Protein 4L22 (pdb70)

Structure (mmCIF, N/CA/C/O backbone):
data_4L22
#
_entry.id   4L22
#
_cell.length_a   119.720
_cell.length_b   85.020
_cell.length_c   84.460
_cell.angle_alpha   90.00
_cell.angle_beta   93.30
_cell.angle_gamma   90.00
#
_symmetry.space_group_name_H-M   'C 1 2 1'
#
loop_
_entity.id
_entity.type
_entity.pdbx_description
1 polymer Phosphorylase
2 water water
#
loop_
_atom_site.group_PDB
_atom_site.id
_atom_site.type_symbol
_atom_site.label_atom_id
_atom_site.label_alt_id
_atom_site.label_comp_id
_atom_site.label_asym_id
_atom_site.label_entity_id
_atom_site.label_seq_id
_atom_site.pdbx_PDB_ins_code
_atom_site.Cartn_x
_atom_site.Cartn_y
_atom_site.Cartn_z
_atom_site.occupancy
_atom_site.B_iso_or_equiv
_atom_site.auth_seq_id
_atom_site.auth_comp_id
_atom_site.auth_asym_id
_atom_site.auth_atom_id
_atom_site.pdbx_PDB_model_num
ATOM 1 N N . LYS A 1 6 ? 2.426 -14.243 -15.822 1.00 69.90 6 LYS A N 1
ATOM 2 C CA . LYS A 1 6 ? 1.702 -15.448 -16.345 1.00 68.84 6 LYS A CA 1
ATOM 3 C C . LYS A 1 6 ? 0.865 -16.103 -15.253 1.00 65.54 6 LYS A C 1
ATOM 4 O O . LYS A 1 6 ? 0.952 -17.297 -15.002 1.00 66.71 6 LYS A O 1
ATOM 10 N N . GLN A 1 7 ? 0.027 -15.298 -14.622 1.00 65.83 7 GLN A N 1
ATOM 11 C CA . GLN A 1 7 ? -0.758 -15.734 -13.487 1.00 64.78 7 GLN A CA 1
ATOM 12 C C . GLN A 1 7 ? -1.850 -16.747 -13.925 1.00 61.55 7 GLN A C 1
ATOM 13 O O . GLN A 1 7 ? -2.065 -17.767 -13.263 1.00 62.99 7 GLN A O 1
ATOM 19 N N . PHE A 1 8 ? -2.515 -16.483 -15.047 1.00 53.70 8 PHE A N 1
ATOM 20 C CA . PHE A 1 8 ? -3.643 -17.310 -15.471 1.00 52.06 8 PHE A CA 1
ATOM 21 C C . PHE A 1 8 ? -3.175 -18.637 -16.048 1.00 53.07 8 PHE A C 1
ATOM 22 O O . PHE A 1 8 ? -3.890 -19.641 -15.950 1.00 49.84 8 PHE A O 1
ATOM 30 N N . SER A 1 9 ? -2.005 -18.624 -16.680 1.00 52.21 9 SER A N 1
ATOM 31 C CA . SER A 1 9 ? -1.425 -19.831 -17.256 1.00 54.71 9 SER A CA 1
ATOM 32 C C . SER A 1 9 ? -1.079 -20.807 -16.151 1.00 56.79 9 SER A C 1
ATOM 33 O O . SER A 1 9 ? -1.336 -21.998 -16.271 1.00 63.34 9 SER A O 1
ATOM 36 N N . LYS A 1 10 ? -0.490 -20.298 -15.076 1.00 56.26 10 LYS A N 1
ATOM 37 C CA . LYS A 1 10 ? -0.125 -21.148 -13.950 1.00 60.09 10 LYS A CA 1
ATOM 38 C C . LYS A 1 10 ? -1.380 -21.697 -13.287 1.00 55.93 10 LYS A C 1
ATOM 39 O O . LYS A 1 10 ? -1.342 -22.790 -12.739 1.00 53.53 10 LYS A O 1
ATOM 45 N N . TYR A 1 11 ? -2.470 -20.921 -13.341 1.00 52.27 11 TYR A N 1
ATOM 46 C CA . TYR A 1 11 ? -3.767 -21.326 -12.787 1.00 52.95 11 TYR A CA 1
ATOM 47 C C . TYR A 1 11 ? -4.362 -22.494 -13.538 1.00 48.20 11 TYR A C 1
ATOM 48 O O . TYR A 1 11 ? -4.925 -23.386 -12.950 1.00 52.75 11 TYR A O 1
ATOM 57 N N . VAL A 1 12 ? -4.271 -22.468 -14.845 1.00 48.22 12 VAL A N 1
ATOM 58 C CA . VAL A 1 12 ? -4.870 -23.509 -15.641 1.00 54.20 12 VAL A CA 1
ATOM 59 C C . VAL A 1 12 ? -4.118 -24.801 -15.404 1.00 55.95 12 VAL A C 1
ATOM 60 O O . VAL A 1 12 ? -4.712 -25.873 -15.335 1.00 58.60 12 VAL A O 1
ATOM 64 N N . GLN A 1 13 ? -2.804 -24.688 -15.299 1.00 56.92 13 GLN A N 1
ATOM 65 C CA . GLN A 1 13 ? -1.969 -25.829 -14.962 1.00 59.02 13 GLN A CA 1
ATOM 66 C C . GLN A 1 13 ? -2.320 -26.467 -13.625 1.00 52.56 13 GLN A C 1
ATOM 67 O O . GLN A 1 13 ? -2.445 -27.670 -13.528 1.00 46.78 13 GLN A O 1
ATOM 73 N N . GLU A 1 14 ? -2.496 -25.645 -12.603 1.00 55.92 14 GLU A N 1
ATOM 74 C CA . GLU A 1 14 ? -3.040 -26.117 -11.331 1.00 61.67 14 GLU A CA 1
ATOM 75 C C . GLU A 1 14 ? -4.308 -26.948 -11.520 1.00 62.94 14 GLU A C 1
ATOM 76 O O . GLU A 1 14 ? -4.303 -28.129 -11.185 1.00 69.26 14 GLU A O 1
ATOM 82 N N . LYS A 1 15 ? -5.365 -26.330 -12.063 1.00 58.97 15 LYS A N 1
ATOM 83 C CA . LYS A 1 15 ? -6.744 -26.847 -11.979 1.00 57.21 15 LYS A CA 1
ATOM 84 C C . LYS A 1 15 ? -7.044 -27.862 -13.070 1.00 50.30 15 LYS A C 1
ATOM 85 O O . LYS A 1 15 ? -8.027 -28.573 -12.995 1.00 48.27 15 LYS A O 1
ATOM 91 N N . THR A 1 16 ? -6.189 -27.915 -14.082 1.00 51.89 16 THR A N 1
ATOM 92 C CA . THR A 1 16 ? -6.391 -28.771 -15.238 1.00 54.30 16 THR A CA 1
ATOM 93 C C . THR A 1 16 ? -5.267 -29.759 -15.467 1.00 56.64 16 THR A C 1
ATOM 94 O O . THR A 1 16 ? -5.518 -30.878 -15.916 1.00 56.90 16 THR A O 1
ATOM 98 N N . GLY A 1 17 ? -4.031 -29.331 -15.220 1.00 57.74 17 GLY A N 1
ATOM 99 C CA . GLY A 1 17 ? -2.858 -30.155 -15.487 1.00 56.49 17 GLY A CA 1
ATOM 100 C C . GLY A 1 17 ? -2.423 -30.031 -16.927 1.00 59.49 17 GLY A C 1
ATOM 101 O O . GLY A 1 17 ? -1.590 -30.787 -17.409 1.00 61.03 17 GLY A O 1
ATOM 102 N N . GLN A 1 18 ? -2.965 -29.040 -17.613 1.00 62.55 18 GLN A N 1
ATOM 103 C CA . GLN A 1 18 ? -2.659 -28.847 -18.998 1.00 60.66 18 GLN A CA 1
ATOM 104 C C . GLN A 1 18 ? -2.280 -27.410 -19.247 1.00 60.17 18 GLN A C 1
ATOM 105 O O . GLN A 1 18 ? -2.529 -26.538 -18.402 1.00 58.23 18 GLN A O 1
ATOM 111 N N . ASN A 1 19 ? -1.629 -27.198 -20.396 1.00 66.40 19 ASN A N 1
ATOM 112 C CA . ASN A 1 19 ? -1.228 -25.882 -20.888 1.00 65.16 19 ASN A CA 1
ATOM 113 C C . ASN A 1 19 ? -2.325 -25.288 -21.742 1.00 59.07 19 ASN A C 1
ATOM 114 O O . ASN A 1 19 ? -3.159 -26.000 -22.282 1.00 54.84 19 ASN A O 1
ATOM 119 N N . LEU A 1 20 ? -2.322 -23.971 -21.867 1.00 58.20 20 LEU A N 1
ATOM 120 C CA . LEU A 1 20 ? -3.340 -23.299 -22.667 1.00 53.71 20 LEU A CA 1
ATOM 121 C C . LEU A 1 20 ? -3.357 -23.851 -24.070 1.00 54.96 20 LEU A C 1
ATOM 122 O O . LEU A 1 20 ? -4.425 -23.999 -24.650 1.00 61.95 20 LEU A O 1
ATOM 127 N N . GLU A 1 21 ? -2.181 -24.211 -24.590 1.00 53.96 21 GLU A N 1
ATOM 128 C CA . GLU A 1 21 ? -2.017 -24.577 -25.997 1.00 54.60 21 GLU A CA 1
ATOM 129 C C . GLU A 1 21 ? -2.929 -25.770 -26.343 1.00 55.37 21 GLU A C 1
ATOM 130 O O . GLU A 1 21 ? -3.391 -25.935 -27.463 1.00 51.09 21 GLU A O 1
ATOM 136 N N . GLN A 1 22 ? -3.205 -26.602 -25.360 1.00 60.40 22 GLN A N 1
ATOM 137 C CA . GLN A 1 22 ? -3.890 -27.856 -25.629 1.00 59.37 22 GLN A CA 1
ATOM 138 C C . GLN A 1 22 ? -5.308 -27.884 -25.082 1.00 51.47 22 GLN A C 1
ATOM 139 O O . GLN A 1 22 ? -5.950 -28.908 -25.131 1.00 51.15 22 GLN A O 1
ATOM 145 N N . LEU A 1 23 ? -5.824 -26.758 -24.616 1.00 51.70 23 LEU A N 1
ATOM 146 C CA . LEU A 1 23 ? -7.237 -26.691 -24.230 1.00 49.95 23 LEU A CA 1
ATOM 147 C C . LEU A 1 23 ? -8.111 -26.100 -25.314 1.00 45.19 23 LEU A C 1
ATOM 148 O O . LEU A 1 23 ? -7.623 -25.367 -26.158 1.00 50.67 23 LEU A O 1
ATOM 153 N N . SER A 1 24 ? -9.396 -26.434 -25.292 1.00 42.59 24 SER A N 1
ATOM 154 C CA . SER A 1 24 ? -10.347 -25.840 -26.243 1.00 43.45 24 SER A CA 1
ATOM 155 C C . SER A 1 24 ? -10.798 -24.473 -25.766 1.00 42.38 24 SER A C 1
ATOM 156 O O . SER A 1 24 ? -10.745 -24.193 -24.590 1.00 43.97 24 SER A O 1
ATOM 159 N N . ASN A 1 25 ? -11.275 -23.638 -26.683 1.00 44.14 25 ASN A N 1
ATOM 160 C CA . ASN A 1 25 ? -11.850 -22.344 -26.324 1.00 40.90 25 ASN A CA 1
ATOM 161 C C . ASN A 1 25 ? -12.959 -22.439 -25.266 1.00 40.24 25 ASN A C 1
ATOM 162 O O . ASN A 1 25 ? -13.076 -21.583 -24.378 1.00 39.84 25 ASN A O 1
ATOM 167 N N . GLU A 1 26 ? -13.753 -23.497 -25.339 1.00 41.37 26 GLU A N 1
ATOM 168 C CA . GLU A 1 26 ? -14.844 -23.722 -24.378 1.00 42.41 26 GLU A CA 1
ATOM 169 C C . GLU A 1 26 ? -14.309 -24.007 -22.971 1.00 41.65 26 GLU A C 1
ATOM 170 O O . GLU A 1 26 ? -14.769 -23.426 -21.995 1.00 39.41 26 GLU A O 1
ATOM 176 N N . ALA A 1 27 ? -13.327 -24.900 -22.878 1.00 43.16 27 ALA A N 1
ATOM 177 C CA . ALA A 1 27 ? -12.718 -25.256 -21.583 1.00 43.94 27 ALA A CA 1
ATOM 178 C C . ALA A 1 27 ? -11.936 -24.086 -20.969 1.00 41.43 27 ALA A C 1
ATOM 179 O O . ALA A 1 27 ? -11.901 -23.902 -19.760 1.00 38.30 27 ALA A O 1
ATOM 181 N N . ILE A 1 28 ? -11.317 -23.308 -21.825 1.00 40.47 28 ILE A N 1
ATOM 182 C CA . ILE A 1 28 ? -10.613 -22.129 -21.394 1.00 46.50 28 ILE A CA 1
ATOM 183 C C . ILE A 1 28 ? -11.571 -21.069 -20.793 1.00 49.43 28 ILE A C 1
ATOM 184 O O . ILE A 1 28 ? -11.237 -20.414 -19.766 1.00 44.51 28 ILE A O 1
ATOM 189 N N . TYR A 1 29 ? -12.743 -20.896 -21.427 1.00 44.04 29 TYR A N 1
ATOM 190 C CA . TYR A 1 29 ? -13.734 -19.976 -20.903 1.00 43.82 29 TYR A CA 1
ATOM 191 C C . TYR A 1 29 ? -14.115 -20.365 -19.500 1.00 44.37 29 TYR A C 1
ATOM 192 O O . TYR A 1 29 ? -14.026 -19.575 -18.556 1.00 47.02 29 TYR A O 1
ATOM 201 N N . VAL A 1 30 ? -14.522 -21.612 -19.356 1.00 45.00 30 VAL A N 1
ATOM 202 C CA . VAL A 1 30 ? -14.811 -22.148 -18.034 1.00 45.25 30 VAL A CA 1
ATOM 203 C C . VAL A 1 30 ? -13.707 -21.854 -17.027 1.00 43.41 30 VAL A C 1
ATOM 204 O O . VAL A 1 30 ? -13.996 -21.463 -15.907 1.00 51.96 30 VAL A O 1
ATOM 208 N N . GLN A 1 31 ? -12.460 -22.044 -17.421 1.00 40.77 31 GLN A N 1
ATOM 209 C CA . GLN A 1 31 ? -11.341 -21.808 -16.515 1.00 44.06 31 GLN A CA 1
ATOM 210 C C . GLN A 1 31 ? -11.182 -20.337 -16.168 1.00 44.60 31 GLN A C 1
ATOM 211 O O . GLN A 1 31 ? -10.851 -19.997 -15.026 1.00 44.40 31 GLN A O 1
ATOM 217 N N . LEU A 1 32 ? -11.437 -19.470 -17.146 1.00 43.64 32 LEU A N 1
ATOM 218 C CA . LEU A 1 32 ? -11.480 -18.040 -16.873 1.00 43.01 32 LEU A CA 1
ATOM 219 C C . LEU A 1 32 ? -12.623 -17.704 -15.938 1.00 44.38 32 LEU A C 1
ATOM 220 O O . LEU A 1 32 ? -12.481 -16.936 -14.996 1.00 43.79 32 LEU A O 1
ATOM 225 N N . LEU A 1 33 ? -13.763 -18.306 -16.198 1.00 44.21 33 LEU A N 1
ATOM 226 C CA . LEU A 1 33 ? -14.917 -18.091 -15.350 1.00 47.46 33 LEU A CA 1
ATOM 227 C C . LEU A 1 33 ? -14.527 -18.290 -13.892 1.00 47.00 33 LEU A C 1
ATOM 228 O O . LEU A 1 33 ? -14.715 -17.408 -13.067 1.00 46.75 33 LEU A O 1
ATOM 233 N N . HIS A 1 34 ? -13.967 -19.454 -13.593 1.00 47.78 34 HIS A N 1
ATOM 234 C CA . HIS A 1 34 ? -13.596 -19.804 -12.224 1.00 46.96 34 HIS A CA 1
ATOM 235 C C . HIS A 1 34 ? -12.490 -18.864 -11.737 1.00 44.72 34 HIS A C 1
ATOM 236 O O . HIS A 1 34 ? -12.558 -18.270 -10.662 1.00 44.23 34 HIS A O 1
ATOM 243 N N . PHE A 1 35 ? -11.481 -18.695 -12.560 1.00 42.52 35 PHE A N 1
ATOM 244 C CA . PHE A 1 35 ? -10.415 -17.773 -12.225 1.00 46.66 35 PHE A CA 1
ATOM 245 C C . PHE A 1 35 ? -10.973 -16.458 -11.659 1.00 47.15 35 PHE A C 1
ATOM 246 O O . PHE A 1 35 ? -10.606 -16.020 -10.567 1.00 46.23 35 PHE A O 1
ATOM 254 N N . VAL A 1 36 ? -11.894 -15.852 -12.398 1.00 50.56 36 VAL A N 1
ATOM 255 C CA . VAL A 1 36 ? -12.470 -14.554 -12.032 1.00 45.58 36 VAL A CA 1
ATOM 256 C C . VAL A 1 36 ? -13.405 -14.670 -10.815 1.00 48.31 36 VAL A C 1
ATOM 257 O O . VAL A 1 36 ? -13.328 -13.846 -9.902 1.00 43.89 36 VAL A O 1
ATOM 261 N N . LYS A 1 37 ? -14.302 -15.663 -10.800 1.00 46.26 37 LYS A N 1
ATOM 262 C CA . LYS A 1 37 ? -15.217 -15.793 -9.671 1.00 46.35 37 LYS A CA 1
ATOM 263 C C . LYS A 1 37 ? -14.425 -16.011 -8.407 1.00 52.05 37 LYS A C 1
ATOM 264 O O . LYS A 1 37 ? -14.858 -15.573 -7.348 1.00 65.10 37 LYS A O 1
ATOM 270 N N . GLU A 1 38 ? -13.256 -16.645 -8.505 1.00 53.90 38 GLU A N 1
ATOM 271 C CA . GLU A 1 38 ? -12.408 -16.822 -7.324 1.00 57.98 38 GLU A CA 1
ATOM 272 C C . GLU A 1 38 ? -11.770 -15.528 -6.865 1.00 55.87 38 GLU A C 1
ATOM 273 O O . GLU A 1 38 ? -11.682 -15.268 -5.672 1.00 62.67 38 GLU A O 1
ATOM 279 N N . ALA A 1 39 ? -11.326 -14.709 -7.803 1.00 51.38 39 ALA A N 1
ATOM 280 C CA . ALA A 1 39 ? -10.783 -13.414 -7.435 1.00 51.44 39 ALA A CA 1
ATOM 281 C C . ALA A 1 39 ? -11.826 -12.573 -6.706 1.00 56.13 39 ALA A C 1
ATOM 282 O O . ALA A 1 39 ? -11.507 -11.888 -5.726 1.00 65.33 39 ALA A O 1
ATOM 284 N N . ALA A 1 40 ? -13.075 -12.642 -7.162 1.00 57.11 40 ALA A N 1
ATOM 285 C CA . ALA A 1 40 ? -14.097 -11.730 -6.670 1.00 60.73 40 ALA A CA 1
ATOM 286 C C . ALA A 1 40 ? -14.619 -12.216 -5.324 1.00 62.54 40 ALA A C 1
ATOM 287 O O . ALA A 1 40 ? -14.870 -11.430 -4.410 1.00 61.52 40 ALA A O 1
ATOM 289 N N . LYS A 1 41 ? -14.765 -13.524 -5.197 1.00 65.96 41 LYS A N 1
ATOM 290 C CA . LYS A 1 41 ? -15.277 -14.097 -3.958 1.00 67.77 41 LYS A CA 1
ATOM 291 C C . LYS A 1 41 ? -14.571 -13.536 -2.714 1.00 63.57 41 LYS A C 1
ATOM 292 O O . LYS A 1 41 ? -15.226 -13.214 -1.735 1.00 65.12 41 LYS A O 1
ATOM 298 N N . ASP A 1 42 ? -13.253 -13.383 -2.764 1.00 64.47 42 ASP A N 1
ATOM 299 C CA . ASP A 1 42 ? -12.491 -12.952 -1.583 1.00 68.66 42 ASP A CA 1
ATOM 300 C C . ASP A 1 42 ? -12.432 -11.444 -1.387 1.00 67.44 42 ASP A C 1
ATOM 301 O O . ASP A 1 42 ? -11.828 -10.972 -0.415 1.00 60.59 42 ASP A O 1
ATOM 306 N N . MET A 1 43 ? -13.059 -10.690 -2.300 1.00 68.63 43 MET A N 1
ATOM 307 C CA . MET A 1 43 ? -13.158 -9.223 -2.179 1.00 59.82 43 MET A CA 1
ATOM 308 C C . MET A 1 43 ? -14.234 -8.806 -1.192 1.00 53.87 43 MET A C 1
ATOM 309 O O . MET A 1 43 ? -15.315 -9.347 -1.210 1.00 56.68 43 MET A O 1
ATOM 314 N N . PRO A 1 44 ? -13.929 -7.849 -0.315 1.00 51.40 44 PRO A N 1
ATOM 315 C CA . PRO A 1 44 ? -14.909 -7.362 0.646 1.00 51.55 44 PRO A CA 1
ATOM 316 C C . PRO A 1 44 ? -15.949 -6.481 -0.030 1.00 55.09 44 PRO A C 1
ATOM 317 O O . PRO A 1 44 ? -15.743 -6.061 -1.181 1.00 58.51 44 PRO A O 1
ATOM 321 N N . LYS A 1 45 ? -17.034 -6.191 0.697 1.00 52.60 45 LYS A N 1
ATOM 322 C CA . LYS A 1 45 ? -18.077 -5.272 0.241 1.00 49.26 45 LYS A CA 1
ATOM 323 C C . LYS A 1 45 ? -17.686 -3.846 0.533 1.00 47.85 45 LYS A C 1
ATOM 324 O O . LYS A 1 45 ? -16.771 -3.617 1.289 1.00 49.64 45 LYS A O 1
ATOM 330 N N . ASN A 1 46 ? -18.405 -2.886 -0.036 1.00 51.97 46 ASN A N 1
ATOM 331 C CA . ASN A 1 46 ? -18.322 -1.500 0.433 1.00 50.74 46 ASN A CA 1
ATOM 332 C C . ASN A 1 46 ? -19.113 -1.316 1.715 1.00 53.73 46 ASN A C 1
ATOM 333 O O . ASN A 1 46 ? -20.080 -2.048 1.945 1.00 53.23 46 ASN A O 1
ATOM 338 N N . THR A 1 47 ? -18.698 -0.355 2.546 1.00 53.56 47 THR A N 1
ATOM 339 C CA . THR A 1 47 ? -19.123 -0.290 3.948 1.00 53.61 47 THR A CA 1
ATOM 340 C C . THR A 1 47 ? -19.792 1.036 4.325 1.00 56.82 47 THR A C 1
ATOM 341 O O . THR A 1 47 ? -20.041 1.277 5.511 1.00 58.65 47 THR A O 1
ATOM 345 N N . SER A 1 48 ? -20.107 1.888 3.341 1.00 54.84 48 SER A N 1
ATOM 346 C CA . SER A 1 48 ? -20.865 3.109 3.632 1.00 54.18 48 SER A CA 1
ATOM 347 C C . SER A 1 48 ? -22.113 2.762 4.436 1.00 52.91 48 SER A C 1
ATOM 348 O O . SER A 1 48 ? -22.848 1.817 4.097 1.00 47.22 48 SER A O 1
ATOM 351 N N . LYS A 1 49 ? -22.330 3.507 5.516 1.00 50.07 49 LYS A N 1
ATOM 352 C CA . LYS A 1 49 ? -23.380 3.152 6.473 1.00 52.00 49 LYS A CA 1
ATOM 353 C C . LYS A 1 49 ? -24.757 3.118 5.799 1.00 55.18 49 LYS A C 1
ATOM 354 O O . LYS A 1 49 ? -25.537 2.178 6.042 1.00 50.54 49 LYS A O 1
ATOM 360 N N . ARG A 1 50 ? -25.042 4.154 4.993 1.00 48.57 50 ARG A N 1
ATOM 361 C CA . ARG A 1 50 ? -26.278 4.243 4.231 1.00 47.32 50 ARG A CA 1
ATOM 362 C C . ARG A 1 50 ? -26.168 3.528 2.884 1.00 47.54 50 ARG A C 1
ATOM 363 O O . ARG A 1 50 ? -25.602 4.046 1.904 1.00 48.13 50 ARG A O 1
ATOM 371 N N . LYS A 1 51 ? -26.724 2.335 2.822 1.00 45.26 51 LYS A N 1
ATOM 372 C CA . LYS A 1 51 ? -26.688 1.573 1.598 1.00 46.52 51 LYS A CA 1
ATOM 373 C C . LYS A 1 51 ? -27.767 2.059 0.607 1.00 46.07 51 LYS A C 1
ATOM 374 O O . LYS A 1 51 ? -28.908 2.329 0.969 1.00 45.08 51 LYS A O 1
ATOM 380 N N . VAL A 1 52 ? -27.383 2.190 -0.650 1.00 46.10 52 VAL A N 1
ATOM 381 C CA . VAL A 1 52 ? -28.326 2.515 -1.695 1.00 48.82 52 VAL A CA 1
ATOM 382 C C . VAL A 1 52 ? -28.838 1.245 -2.358 1.00 49.84 52 VAL A C 1
ATOM 383 O O . VAL A 1 52 ? -28.072 0.305 -2.605 1.00 53.64 52 VAL A O 1
ATOM 387 N N . TYR A 1 53 ? -30.130 1.243 -2.670 1.00 47.56 53 TYR A N 1
ATOM 388 C CA . TYR A 1 53 ? -30.762 0.129 -3.365 1.00 46.22 53 TYR A CA 1
ATOM 389 C C . TYR A 1 53 ? -31.339 0.591 -4.701 1.00 46.40 53 TYR A C 1
ATOM 390 O O . TYR A 1 53 ? -32.222 1.434 -4.755 1.00 54.88 53 TYR A O 1
ATOM 399 N N . TYR A 1 54 ? -30.804 0.073 -5.792 1.00 47.90 54 TYR A N 1
ATOM 400 C CA . TYR A 1 54 ? -31.249 0.493 -7.114 1.00 48.21 54 TYR A CA 1
ATOM 401 C C . TYR A 1 54 ? -32.176 -0.576 -7.711 1.00 46.36 54 TYR A C 1
ATOM 402 O O . TYR A 1 54 ? -31.710 -1.638 -8.141 1.00 44.97 54 TYR A O 1
ATOM 411 N N . ILE A 1 55 ? -33.481 -0.317 -7.718 1.00 42.76 55 ILE A N 1
ATOM 412 C CA . ILE A 1 55 ? -34.414 -1.343 -8.181 1.00 42.94 55 ILE A CA 1
ATOM 413 C C . ILE A 1 55 ? -34.765 -1.023 -9.601 1.00 45.51 55 ILE A C 1
ATOM 414 O O . ILE A 1 55 ? -35.111 0.133 -9.912 1.00 40.54 55 ILE A O 1
ATOM 419 N N . SER A 1 56 ? -34.670 -2.056 -10.449 1.00 44.40 56 SER A N 1
ATOM 420 C CA . SER A 1 56 ? -34.998 -1.930 -11.855 1.00 42.38 56 SER A CA 1
ATOM 421 C C . SER A 1 56 ? -35.591 -3.211 -12.379 1.00 39.83 56 SER A C 1
ATOM 422 O O . SER A 1 56 ? -35.144 -4.275 -12.011 1.00 39.35 56 SER A O 1
ATOM 425 N N . ALA A 1 57 ? -36.593 -3.090 -13.254 1.00 42.77 57 ALA A N 1
ATOM 426 C CA . ALA A 1 57 ? -37.253 -4.259 -13.842 1.00 45.12 57 ALA A CA 1
ATOM 427 C C . ALA A 1 57 ? -36.428 -4.835 -14.996 1.00 49.46 57 ALA A C 1
ATOM 428 O O . ALA A 1 57 ? -36.728 -5.924 -15.511 1.00 51.52 57 ALA A O 1
ATOM 430 N N . GLU A 1 58 ? -35.392 -4.103 -15.410 1.00 48.32 58 GLU A N 1
ATOM 431 C CA . GLU A 1 58 ? -34.424 -4.624 -16.376 1.00 47.92 58 GLU A CA 1
ATOM 432 C C . GLU A 1 58 ? -32.962 -4.212 -16.076 1.00 46.68 58 GLU A C 1
ATOM 433 O O . GLU A 1 58 ? -32.665 -3.108 -15.628 1.00 45.79 58 GLU A O 1
ATOM 439 N N . PHE A 1 59 ? -32.054 -5.149 -16.318 1.00 47.72 59 PHE A N 1
ATOM 440 C CA . PHE A 1 59 ? -30.627 -4.903 -16.240 1.00 45.42 59 PHE A CA 1
ATOM 441 C C . PHE A 1 59 ? -29.970 -5.479 -17.474 1.00 47.74 59 PHE A C 1
ATOM 442 O O . PHE A 1 59 ? -29.604 -6.651 -17.483 1.00 55.90 59 PHE A O 1
ATOM 450 N N . LEU A 1 60 ? -29.847 -4.671 -18.523 1.00 50.24 60 LEU A N 1
ATOM 451 C CA . LEU A 1 60 ? -29.193 -5.093 -19.756 1.00 48.44 60 LEU A CA 1
ATOM 452 C C . LEU A 1 60 ? -27.693 -5.063 -19.578 1.00 49.97 60 LEU A C 1
ATOM 453 O O . LEU A 1 60 ? -27.012 -4.144 -20.004 1.00 53.69 60 LEU A O 1
ATOM 458 N N . ILE A 1 61 ? -27.183 -6.082 -18.909 1.00 50.29 61 ILE A N 1
ATOM 459 C CA . ILE A 1 61 ? -25.868 -6.020 -18.275 1.00 49.85 61 ILE A CA 1
ATOM 460 C C . ILE A 1 61 ? -24.736 -6.417 -19.246 1.00 49.13 61 ILE A C 1
ATOM 461 O O . ILE A 1 61 ? -23.599 -5.973 -19.118 1.00 46.92 61 ILE A O 1
ATOM 466 N N . GLY A 1 62 ? -25.050 -7.264 -20.218 1.00 54.49 62 GLY A N 1
ATOM 467 C CA . GLY A 1 62 ? -24.057 -7.726 -21.205 1.00 54.41 62 GLY A CA 1
ATOM 468 C C . GLY A 1 62 ? -23.120 -8.804 -20.686 1.00 51.80 62 GLY A C 1
ATOM 469 O O . GLY A 1 62 ? -23.080 -9.084 -19.494 1.00 54.78 62 GLY A O 1
ATOM 470 N N . LYS A 1 63 ? -22.359 -9.411 -21.583 1.00 50.14 63 LYS A N 1
ATOM 471 C CA . LYS A 1 63 ? -21.314 -10.351 -21.175 1.00 48.61 63 LYS A CA 1
ATOM 472 C C . LYS A 1 63 ? -20.392 -9.760 -20.129 1.00 47.56 63 LYS A C 1
ATOM 473 O O . LYS A 1 63 ? -20.100 -8.583 -20.157 1.00 44.54 63 LYS A O 1
ATOM 479 N N . LEU A 1 64 ? -19.947 -10.589 -19.196 1.00 47.98 64 LEU A N 1
ATOM 480 C CA . LEU A 1 64 ? -19.194 -10.095 -18.070 1.00 48.93 64 LEU A CA 1
ATOM 481 C C . LEU A 1 64 ? -17.700 -10.482 -18.096 1.00 48.27 64 LEU A C 1
ATOM 482 O O . LEU A 1 64 ? -16.876 -9.851 -17.432 1.00 47.76 64 LEU A O 1
ATOM 487 N N . LEU A 1 65 ? -17.339 -11.511 -18.850 1.00 46.59 65 LEU A N 1
ATOM 488 C CA . LEU A 1 65 ? -15.970 -11.988 -18.786 1.00 45.38 65 LEU A CA 1
ATOM 489 C C . LEU A 1 65 ? -14.990 -10.830 -18.948 1.00 47.92 65 LEU A C 1
ATOM 490 O O . LEU A 1 65 ? -14.137 -10.580 -18.092 1.00 45.91 65 LEU A O 1
ATOM 495 N N . SER A 1 66 ? -15.134 -10.107 -20.054 1.00 50.23 66 SER A N 1
ATOM 496 C CA . SER A 1 66 ? -14.105 -9.171 -20.474 1.00 49.83 66 SER A CA 1
ATOM 497 C C . SER A 1 66 ? -14.062 -7.987 -19.531 1.00 49.75 66 SER A C 1
ATOM 498 O O . SER A 1 66 ? -13.002 -7.565 -19.072 1.00 49.06 66 SER A O 1
ATOM 501 N N . ASN A 1 67 ? -15.232 -7.446 -19.242 1.00 54.40 67 ASN A N 1
ATOM 502 C CA . ASN A 1 67 ? -15.317 -6.318 -18.340 1.00 51.42 67 ASN A CA 1
ATOM 503 C C . ASN A 1 67 ? -14.802 -6.617 -16.981 1.00 46.54 67 ASN A C 1
ATOM 504 O O . ASN A 1 67 ? -14.110 -5.817 -16.391 1.00 53.43 67 ASN A O 1
ATOM 509 N N . ASN A 1 68 ? -15.099 -7.795 -16.490 1.00 49.61 68 ASN A N 1
ATOM 510 C CA . ASN A 1 68 ? -14.541 -8.208 -15.210 1.00 53.80 68 ASN A CA 1
ATOM 511 C C . ASN A 1 68 ? -13.008 -8.231 -15.252 1.00 50.71 68 ASN A C 1
ATOM 512 O O . ASN A 1 68 ? -12.346 -7.677 -14.383 1.00 47.70 68 ASN A O 1
ATOM 517 N N . LEU A 1 69 ? -12.462 -8.817 -16.305 1.00 46.59 69 LEU A N 1
ATOM 518 C CA . LEU A 1 69 ? -11.021 -8.835 -16.468 1.00 47.17 69 LEU A CA 1
ATOM 519 C C . LEU A 1 69 ? -10.474 -7.425 -16.514 1.00 48.78 69 LEU A C 1
ATOM 520 O O . LEU A 1 69 ? -9.520 -7.095 -15.788 1.00 52.65 69 LEU A O 1
ATOM 525 N N . ILE A 1 70 ? -11.089 -6.579 -17.336 1.00 47.84 70 ILE A N 1
ATOM 526 C CA . ILE A 1 70 ? -10.653 -5.182 -17.406 1.00 50.85 70 ILE A CA 1
ATOM 527 C C . ILE A 1 70 ? -10.608 -4.515 -16.003 1.00 53.83 70 ILE A C 1
ATOM 528 O O . ILE A 1 70 ? -9.623 -3.833 -15.645 1.00 48.48 70 ILE A O 1
ATOM 533 N N . ASN A 1 71 ? -11.663 -4.737 -15.217 1.00 51.42 71 ASN A N 1
ATOM 534 C CA . ASN A 1 71 ? -11.778 -4.120 -13.911 1.00 56.47 71 ASN A CA 1
ATOM 535 C C . ASN A 1 71 ? -10.823 -4.733 -12.898 1.00 57.99 71 ASN A C 1
ATOM 536 O O . ASN A 1 71 ? -10.426 -4.072 -11.920 1.00 56.60 71 ASN A O 1
ATOM 541 N N . LEU A 1 72 ? -10.454 -5.989 -13.129 1.00 54.09 72 LEU A N 1
ATOM 542 C CA . LEU A 1 72 ? -9.403 -6.631 -12.356 1.00 53.49 72 LEU A CA 1
ATOM 543 C C . LEU A 1 72 ? -8.004 -6.240 -12.839 1.00 56.05 72 LEU A C 1
ATOM 544 O O . LEU A 1 72 ? -7.020 -6.505 -12.169 1.00 54.09 72 LEU A O 1
ATOM 549 N N . GLY A 1 73 ? -7.914 -5.641 -14.013 1.00 56.95 73 GLY A N 1
ATOM 550 C CA . GLY A 1 73 ? -6.633 -5.211 -14.536 1.00 60.03 73 GLY A CA 1
ATOM 551 C C . GLY A 1 73 ? -5.879 -6.354 -15.176 1.00 59.69 73 GLY A C 1
ATOM 552 O O . GLY A 1 73 ? -4.678 -6.262 -15.421 1.00 63.33 73 GLY A O 1
ATOM 553 N N . LEU A 1 74 ? -6.591 -7.430 -15.481 1.00 54.70 74 LEU A N 1
ATOM 554 C CA . LEU A 1 74 ? -5.941 -8.634 -15.916 1.00 54.14 74 LEU A CA 1
ATOM 555 C C . LEU A 1 74 ? -6.171 -8.936 -17.380 1.00 51.85 74 LEU A C 1
ATOM 556 O O . LEU A 1 74 ? -5.704 -9.961 -17.885 1.00 47.50 74 LEU A O 1
ATOM 561 N N . TYR A 1 75 ? -6.851 -8.032 -18.080 1.00 52.53 75 TYR A N 1
ATOM 562 C CA . TYR A 1 75 ? -7.358 -8.345 -19.417 1.00 50.84 75 TYR A CA 1
ATOM 563 C C . TYR A 1 75 ? -6.266 -8.419 -20.460 1.00 52.23 75 TYR A C 1
ATOM 564 O O . TYR A 1 75 ? -6.328 -9.263 -21.350 1.00 51.69 75 TYR A O 1
ATOM 573 N N . LYS A 1 76 ? -5.289 -7.521 -20.375 1.00 55.13 76 LYS A N 1
ATOM 574 C CA . LYS A 1 76 ? -4.182 -7.541 -21.328 1.00 62.25 76 LYS A CA 1
ATOM 575 C C . LYS A 1 76 ? -3.270 -8.768 -21.128 1.00 61.60 76 LYS A C 1
ATOM 576 O O . LYS A 1 76 ? -2.895 -9.415 -22.105 1.00 63.65 76 LYS A O 1
ATOM 582 N N . THR A 1 77 ? -2.930 -9.104 -19.888 1.00 54.78 77 THR A N 1
ATOM 583 C CA . THR A 1 77 ? -1.970 -10.187 -19.666 1.00 57.81 77 THR A CA 1
ATOM 584 C C . THR A 1 77 ? -2.608 -11.492 -20.145 1.00 60.55 77 THR A C 1
ATOM 585 O O . THR A 1 77 ? -1.943 -12.361 -20.718 1.00 59.98 77 THR A O 1
ATOM 589 N N . VAL A 1 78 ? -3.915 -11.606 -19.952 1.00 58.70 78 VAL A N 1
ATOM 590 C CA . VAL A 1 78 ? -4.632 -12.780 -20.409 1.00 58.78 78 VAL A CA 1
ATOM 591 C C . VAL A 1 78 ? -4.668 -12.819 -21.930 1.00 57.99 78 VAL A C 1
ATOM 592 O O . VAL A 1 78 ? -4.405 -13.845 -22.551 1.00 66.86 78 VAL A O 1
ATOM 596 N N . LYS A 1 79 ? -4.985 -11.699 -22.541 1.00 56.29 79 LYS A N 1
ATOM 597 C CA . LYS A 1 79 ? -5.033 -11.640 -24.000 1.00 60.22 79 LYS A CA 1
ATOM 598 C C . LYS A 1 79 ? -3.679 -12.022 -24.649 1.00 61.37 79 LYS A C 1
ATOM 599 O O . LYS A 1 79 ? -3.607 -12.717 -25.670 1.00 51.76 79 LYS A O 1
ATOM 605 N N . ASP A 1 80 ? -2.604 -11.570 -24.015 1.00 64.67 80 ASP A N 1
ATOM 606 C CA . ASP A 1 80 ? -1.263 -11.941 -24.416 1.00 62.86 80 ASP A CA 1
ATOM 607 C C . ASP A 1 80 ? -1.047 -13.455 -24.288 1.00 58.78 80 ASP A C 1
ATOM 608 O O . ASP A 1 80 ? -0.591 -14.081 -25.233 1.00 56.93 80 ASP A O 1
ATOM 613 N N . G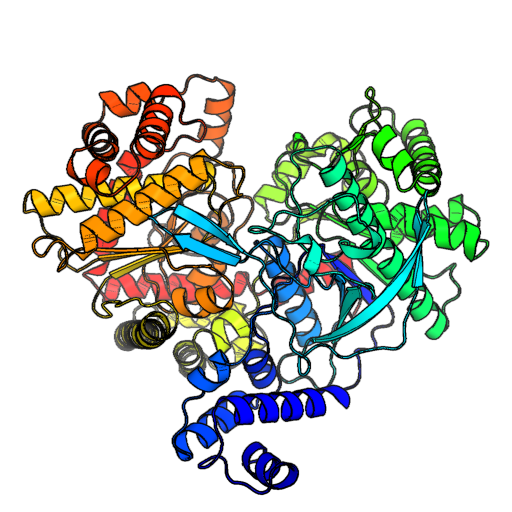LU A 1 81 ? -1.356 -14.033 -23.130 1.00 53.44 81 GLU A N 1
ATOM 614 C CA . GLU A 1 81 ? -0.992 -15.427 -22.881 1.00 57.45 81 GLU A CA 1
ATOM 615 C C . GLU A 1 81 ? -1.726 -16.328 -23.876 1.00 57.82 81 GLU A C 1
ATOM 616 O O . GLU A 1 81 ? -1.186 -17.348 -24.331 1.00 56.59 81 GLU A O 1
ATOM 622 N N . LEU A 1 82 ? -2.949 -15.944 -24.225 1.00 53.86 82 LEU A N 1
ATOM 623 C CA . LEU A 1 82 ? -3.751 -16.738 -25.157 1.00 54.50 82 LEU A CA 1
ATOM 624 C C . LEU A 1 82 ? -3.157 -16.707 -26.563 1.00 54.70 82 LEU A C 1
ATOM 625 O O . LEU A 1 82 ? -2.979 -17.741 -27.198 1.00 50.55 82 LEU A O 1
ATOM 630 N N . ALA A 1 83 ? -2.867 -15.507 -27.049 1.00 56.36 83 ALA A N 1
ATOM 631 C CA . ALA A 1 83 ? -2.186 -15.352 -28.326 1.00 57.98 83 ALA A CA 1
ATOM 632 C C . ALA A 1 83 ? -0.864 -16.124 -28.382 1.00 54.52 83 ALA A C 1
ATOM 633 O O . ALA A 1 83 ? -0.616 -16.838 -29.334 1.00 59.56 83 ALA A O 1
ATOM 635 N N . ALA A 1 84 ? -0.044 -16.026 -27.346 1.00 56.52 84 ALA A N 1
ATOM 636 C CA . ALA A 1 84 ? 1.209 -16.804 -27.274 1.00 55.59 84 ALA A CA 1
ATOM 637 C C . ALA A 1 84 ? 0.978 -18.311 -27.226 1.00 53.09 84 ALA A C 1
ATOM 638 O O . ALA A 1 84 ? 1.891 -19.082 -27.430 1.00 53.50 84 ALA A O 1
ATOM 640 N N . ALA A 1 85 ? -0.245 -18.728 -26.927 1.00 52.75 85 ALA A N 1
ATOM 641 C CA . ALA A 1 85 ? -0.607 -20.127 -26.981 1.00 49.23 85 ALA A CA 1
ATOM 642 C C . ALA A 1 85 ? -1.277 -20.484 -28.302 1.00 49.15 85 ALA A C 1
ATOM 643 O O . ALA A 1 85 ? -1.645 -21.628 -28.543 1.00 48.46 85 ALA A O 1
ATOM 645 N N . GLY A 1 86 ? -1.426 -19.496 -29.169 1.00 50.45 86 GLY A N 1
ATOM 646 C CA . GLY A 1 86 ? -2.094 -19.696 -30.437 1.00 50.82 86 GLY A CA 1
ATOM 647 C C . GLY A 1 86 ? -3.607 -19.683 -30.324 1.00 51.53 86 GLY A C 1
ATOM 648 O O . GLY A 1 86 ? -4.269 -20.461 -31.008 1.00 43.76 86 GLY A O 1
ATOM 649 N N . LYS A 1 87 ? -4.142 -18.797 -29.469 1.00 51.16 87 LYS A N 1
ATOM 650 C CA . LYS A 1 87 ? -5.585 -18.715 -29.201 1.00 50.23 87 LYS A CA 1
ATOM 651 C C . LYS A 1 87 ? -6.110 -17.280 -29.183 1.00 45.83 87 LYS A C 1
ATOM 652 O O . LYS A 1 87 ? -5.492 -16.389 -28.589 1.00 43.59 87 LYS A O 1
ATOM 658 N N . SER A 1 88 ? -7.248 -17.076 -29.846 1.00 43.72 88 SER A N 1
ATOM 659 C CA . SER A 1 88 ? -7.852 -15.756 -29.947 1.00 47.86 88 SER A CA 1
ATOM 660 C C . SER A 1 88 ? -8.807 -15.544 -28.807 1.00 47.93 88 SER A C 1
ATOM 661 O O . SER A 1 88 ? -9.783 -16.257 -28.670 1.00 50.07 88 SER A O 1
ATOM 664 N N . ILE A 1 89 ? -8.565 -14.516 -28.015 1.00 48.36 89 ILE A N 1
ATOM 665 C CA . ILE A 1 89 ? -9.516 -14.158 -26.988 1.00 46.61 89 ILE A CA 1
ATOM 666 C C . ILE A 1 89 ? -10.955 -13.982 -27.503 1.00 50.89 89 ILE A C 1
ATOM 667 O O . ILE A 1 89 ? -11.919 -14.361 -26.833 1.00 57.21 89 ILE A O 1
ATOM 672 N N . SER A 1 90 ? -11.122 -13.418 -28.686 1.00 49.03 90 SER A N 1
ATOM 673 C CA . SER A 1 90 ? -12.457 -13.154 -29.171 1.00 49.72 90 SER A CA 1
ATOM 674 C C . SER A 1 90 ? -13.272 -14.457 -29.243 1.00 53.19 90 SER A C 1
ATOM 675 O O . SER A 1 90 ? -14.477 -14.456 -28.981 1.00 55.38 90 SER A O 1
ATOM 678 N N . GLN A 1 91 ? -12.618 -15.564 -29.589 1.00 52.70 91 GLN A N 1
ATOM 679 C CA . GLN A 1 91 ? -13.310 -16.845 -29.724 1.00 53.13 91 GLN A CA 1
ATOM 680 C C . GLN A 1 91 ? -13.639 -17.444 -28.379 1.00 51.41 91 GLN A C 1
ATOM 681 O O . GLN A 1 91 ? -14.594 -18.214 -28.246 1.00 50.59 91 GLN A O 1
ATOM 687 N N . VAL A 1 92 ? -12.846 -17.085 -27.381 1.00 47.47 92 VAL A N 1
ATOM 688 C CA . VAL A 1 92 ? -13.137 -17.483 -26.017 1.00 48.16 92 VAL A CA 1
ATOM 689 C C . VAL A 1 92 ? -14.306 -16.655 -25.481 1.00 48.17 92 VAL A C 1
ATOM 690 O O . VAL A 1 92 ? -15.179 -17.157 -24.767 1.00 49.07 92 VAL A O 1
ATOM 694 N N . GLU A 1 93 ? -14.322 -15.385 -25.847 1.00 46.16 93 GLU A N 1
ATOM 695 C CA . GLU A 1 93 ? -15.417 -14.494 -25.454 1.00 45.59 93 GLU A CA 1
ATOM 696 C C . GLU A 1 93 ? -16.766 -14.922 -26.042 1.00 42.87 93 GLU A C 1
ATOM 697 O O . GLU A 1 93 ? -17.796 -14.801 -25.386 1.00 41.54 93 GLU A O 1
ATOM 703 N N . ASP A 1 94 ? -16.738 -15.470 -27.249 1.00 43.32 94 ASP A N 1
ATOM 704 C CA . ASP A 1 94 ? -17.942 -15.946 -27.910 1.00 44.44 94 ASP A CA 1
ATOM 705 C C . ASP A 1 94 ? -18.568 -17.166 -27.254 1.00 46.64 94 ASP A C 1
ATOM 706 O O . ASP A 1 94 ? -19.713 -17.517 -27.554 1.00 43.74 94 ASP A O 1
ATOM 711 N N . VAL A 1 95 ? -17.816 -17.835 -26.377 1.00 49.49 95 VAL A N 1
ATOM 712 C CA . VAL A 1 95 ? -18.352 -18.947 -25.602 1.00 46.71 95 VAL A CA 1
ATOM 713 C C . VAL A 1 95 ? -19.451 -18.481 -24.627 1.00 47.68 95 VAL A C 1
ATOM 714 O O . VAL A 1 95 ? -20.521 -19.087 -24.553 1.00 50.92 95 VAL A O 1
ATOM 718 N N . GLU A 1 96 ? -19.187 -17.425 -23.870 1.00 45.95 96 GLU A N 1
ATOM 719 C CA . GLU A 1 96 ? -20.190 -16.865 -22.965 1.00 45.54 96 GLU A CA 1
ATOM 720 C C . GLU A 1 96 ? -21.520 -16.484 -23.660 1.00 47.97 96 GLU A C 1
ATOM 721 O O . GLU A 1 96 ? -21.529 -15.898 -24.769 1.00 48.49 96 GLU A O 1
ATOM 727 N N . LEU A 1 97 ? -22.634 -16.806 -23.003 1.00 43.58 97 LEU A N 1
ATOM 728 C CA . LEU A 1 97 ? -23.948 -16.327 -23.451 1.00 44.37 97 LEU A CA 1
ATOM 729 C C . LEU A 1 97 ? -24.301 -15.040 -22.731 1.00 46.38 97 LEU A C 1
ATOM 730 O O . LEU A 1 97 ? -24.129 -14.932 -21.508 1.00 46.87 97 LEU A O 1
ATOM 735 N N . GLU A 1 98 ? -24.789 -14.057 -23.495 1.00 47.96 98 GLU A N 1
ATOM 736 C CA . GLU A 1 98 ? -25.107 -12.765 -22.930 1.00 46.40 98 GLU A CA 1
ATOM 737 C C . GLU A 1 98 ? -26.308 -12.915 -22.041 1.00 44.19 98 GLU A C 1
ATOM 738 O O . GLU A 1 98 ? -27.357 -13.323 -22.514 1.00 47.05 98 GLU A O 1
ATOM 744 N N . PRO A 1 99 ? -26.166 -12.566 -20.755 1.00 42.15 99 PRO A N 1
ATOM 745 C CA . PRO A 1 99 ? -27.256 -12.502 -19.817 1.00 44.23 99 PRO A CA 1
ATOM 746 C C . PRO A 1 99 ? -28.476 -11.788 -20.374 1.00 45.15 99 PRO A C 1
ATOM 747 O O . PRO A 1 99 ? -28.400 -10.594 -20.585 1.00 41.65 99 PRO A O 1
ATOM 751 N N . SER A 1 100 ? -29.565 -12.534 -20.583 1.00 45.25 100 SER A N 1
ATOM 752 C CA . SER A 1 100 ? -30.856 -11.994 -21.017 1.00 49.85 100 SER A CA 1
ATOM 753 C C . SER A 1 100 ? -31.683 -11.321 -19.918 1.00 46.14 100 SER A C 1
ATOM 754 O O . SER A 1 100 ? -32.856 -11.665 -19.759 1.00 40.67 100 SER A O 1
ATOM 757 N N . LEU A 1 101 ? -31.075 -10.346 -19.220 1.00 43.62 101 LEU A N 1
ATOM 758 C CA . LEU A 1 101 ? -31.664 -9.672 -18.068 1.00 42.38 101 LEU A CA 1
ATOM 759 C C . LEU A 1 101 ? -32.149 -8.251 -18.351 1.00 42.56 101 LEU A C 1
ATOM 760 O O . LEU A 1 101 ? -32.489 -7.522 -17.429 1.00 43.16 101 LEU A O 1
ATOM 765 N N . GLY A 1 102 ? -32.168 -7.853 -19.610 1.00 43.27 102 GLY A N 1
ATOM 766 C CA . GLY A 1 102 ? -32.638 -6.518 -19.969 1.00 48.49 102 GLY A CA 1
ATOM 767 C C . GLY A 1 102 ? -33.149 -6.426 -21.396 1.00 49.32 102 GLY A C 1
ATOM 768 O O . GLY A 1 102 ? -33.149 -7.418 -22.116 1.00 52.00 102 GLY A O 1
ATOM 769 N N . ASN A 1 103 ? -33.585 -5.235 -21.800 1.00 50.04 103 ASN A N 1
ATOM 770 C CA . ASN A 1 103 ? -34.067 -5.024 -23.162 1.00 52.61 103 ASN A CA 1
ATOM 771 C C . ASN A 1 103 ? -33.584 -3.729 -23.793 1.00 54.74 103 ASN A C 1
ATOM 772 O O . ASN A 1 103 ? -32.838 -3.765 -24.767 1.00 60.65 103 ASN A O 1
ATOM 777 N N . GLY A 1 104 ? -34.037 -2.594 -23.265 1.00 58.77 104 GLY A N 1
ATOM 778 C CA . GLY A 1 104 ? -33.764 -1.288 -23.866 1.00 55.22 104 GLY A CA 1
ATOM 779 C C . GLY A 1 104 ? -32.823 -0.450 -23.025 1.00 53.61 104 GLY A C 1
ATOM 780 O O . GLY A 1 104 ? -31.983 -0.974 -22.271 1.00 49.83 104 GLY A O 1
ATOM 781 N N . GLY A 1 105 ? -32.972 0.865 -23.174 1.00 54.20 105 GLY A N 1
ATOM 782 C CA . GLY A 1 105 ? -32.051 1.825 -22.599 1.00 47.66 105 GLY A CA 1
ATOM 783 C C . GLY A 1 105 ? -32.217 1.881 -21.110 1.00 46.56 105 GLY A C 1
ATOM 784 O O . GLY A 1 105 ? -31.292 2.213 -20.406 1.00 49.48 105 GLY A O 1
ATOM 785 N N . LEU A 1 106 ? -33.405 1.552 -20.626 1.00 47.53 106 LEU A N 1
ATOM 786 C CA . LEU A 1 106 ? -33.670 1.521 -19.187 1.00 46.56 106 LEU A CA 1
ATOM 787 C C . LEU A 1 106 ? -32.731 0.540 -18.480 1.00 49.13 106 LEU A C 1
ATOM 788 O O . LEU A 1 106 ? -32.094 0.869 -17.479 1.00 49.56 106 LEU A O 1
ATOM 793 N N . GLY A 1 107 ? -32.630 -0.660 -19.024 1.00 48.24 107 GLY A N 1
ATOM 794 C CA . GLY A 1 107 ? -31.769 -1.658 -18.453 1.00 49.91 107 GLY A CA 1
ATOM 795 C C . GLY A 1 107 ? -30.314 -1.306 -18.558 1.00 47.52 107 GLY A C 1
ATOM 796 O O . GLY A 1 107 ? -29.540 -1.534 -17.626 1.00 44.47 107 GLY A O 1
ATOM 797 N N . ARG A 1 108 ? -29.919 -0.793 -19.712 1.00 51.17 108 ARG A N 1
ATOM 798 C CA . ARG A 1 108 ? -28.504 -0.500 -19.922 1.00 52.97 108 ARG A CA 1
ATOM 799 C C . ARG A 1 108 ? -28.042 0.609 -18.982 1.00 52.43 108 ARG A C 1
ATOM 800 O O . ARG A 1 108 ? -26.939 0.572 -18.402 1.00 53.73 108 ARG A O 1
ATOM 808 N N . LEU A 1 109 ? -28.920 1.579 -18.797 1.00 49.21 109 LEU A N 1
ATOM 809 C CA . LEU A 1 109 ? -28.682 2.633 -17.831 1.00 51.20 109 LEU A CA 1
ATOM 810 C C . LEU A 1 109 ? -28.463 2.094 -16.437 1.00 48.75 109 LEU A C 1
ATOM 811 O O . LEU A 1 109 ? -27.623 2.592 -15.703 1.00 53.92 109 LEU A O 1
ATOM 816 N N . ALA A 1 110 ? -29.242 1.095 -16.076 1.00 42.90 110 ALA A N 1
ATOM 817 C CA . ALA A 1 110 ? -29.064 0.438 -14.810 1.00 46.32 110 ALA A CA 1
ATOM 818 C C . ALA A 1 110 ? -27.685 -0.211 -14.689 1.00 45.96 110 ALA A C 1
ATOM 819 O O . ALA A 1 110 ? -26.993 -0.035 -13.683 1.00 43.43 110 ALA A O 1
ATOM 821 N N . SER A 1 111 ? -27.281 -0.936 -15.724 1.00 45.53 111 SER A N 1
ATOM 822 C CA . SER A 1 111 ? -25.971 -1.607 -15.715 1.00 49.78 111 SER A CA 1
ATOM 823 C C . SER A 1 111 ? -24.823 -0.587 -15.545 1.00 50.83 111 SER A C 1
ATOM 824 O O . SER A 1 111 ? -23.927 -0.736 -14.685 1.00 42.78 111 SER A O 1
ATOM 827 N N . CYS A 1 112 ? -24.875 0.448 -16.387 1.00 47.30 112 CYS A N 1
ATOM 828 C CA . CYS A 1 112 ? -23.853 1.473 -16.416 1.00 46.10 112 CYS A CA 1
ATOM 829 C C . CYS A 1 112 ? -23.784 2.156 -15.055 1.00 45.68 112 CYS A C 1
ATOM 830 O O . CYS A 1 112 ? -22.711 2.512 -14.577 1.00 40.78 112 CYS A O 1
ATOM 833 N N . PHE A 1 113 ? -24.943 2.332 -14.432 1.00 48.56 113 PHE A N 1
ATOM 834 C CA . PHE A 1 113 ? -25.011 3.010 -13.156 1.00 48.12 113 PHE A CA 1
ATOM 835 C C . PHE A 1 113 ? -24.421 2.160 -12.059 1.00 48.24 113 PHE A C 1
ATOM 836 O O . PHE A 1 113 ? -23.616 2.647 -11.276 1.00 53.45 113 PHE A O 1
ATOM 844 N N . ILE A 1 114 ? -24.802 0.893 -11.997 1.00 47.96 114 ILE A N 1
ATOM 845 C CA . ILE A 1 114 ? -24.248 0.012 -10.944 1.00 49.48 114 ILE A CA 1
ATO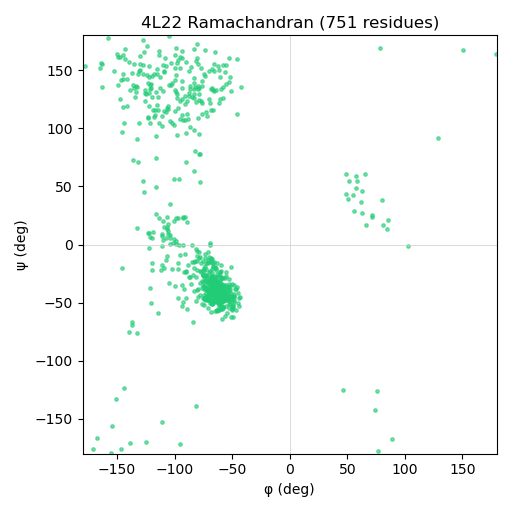M 846 C C . ILE A 1 114 ? -22.743 -0.207 -11.104 1.00 48.59 114 ILE A C 1
ATOM 847 O O . ILE A 1 114 ? -22.023 -0.430 -10.122 1.00 46.65 114 ILE A O 1
ATOM 852 N N . ASP A 1 115 ? -22.293 -0.142 -12.353 1.00 51.94 115 ASP A N 1
ATOM 853 C CA . ASP A 1 115 ? -20.876 -0.253 -12.670 1.00 55.53 115 ASP A CA 1
ATOM 854 C C . ASP A 1 115 ? -20.082 0.902 -12.069 1.00 55.70 115 ASP A C 1
ATOM 855 O O . ASP A 1 115 ? -19.041 0.691 -11.433 1.00 59.32 115 ASP A O 1
ATOM 860 N N . SER A 1 116 ? -20.583 2.111 -12.275 1.00 51.45 116 SER A N 1
ATOM 861 C CA . SER A 1 116 ? -19.986 3.313 -11.712 1.00 50.42 116 SER A CA 1
ATOM 862 C C . SER A 1 116 ? -20.049 3.314 -10.196 1.00 48.74 116 SER A C 1
ATOM 863 O O . SER A 1 116 ? -19.144 3.802 -9.540 1.00 47.45 116 SER A O 1
ATOM 866 N N . MET A 1 117 ? -21.122 2.761 -9.639 1.00 50.11 117 MET A N 1
ATOM 867 C CA . MET A 1 117 ? -21.238 2.622 -8.197 1.00 49.90 117 MET A CA 1
ATOM 868 C C . MET A 1 117 ? -20.041 1.868 -7.669 1.00 50.11 117 MET A C 1
ATOM 869 O O . MET A 1 117 ? -19.365 2.345 -6.758 1.00 50.61 117 MET A O 1
ATOM 874 N N . ALA A 1 118 ? -19.778 0.697 -8.248 1.00 48.47 118 ALA A N 1
ATOM 875 C CA . ALA A 1 118 ? -18.682 -0.148 -7.794 1.00 49.44 118 ALA A CA 1
ATOM 876 C C . ALA A 1 118 ? -17.330 0.526 -8.004 1.00 51.83 118 ALA A C 1
ATOM 877 O O . ALA A 1 118 ? -16.442 0.410 -7.155 1.00 56.81 118 ALA A O 1
ATOM 879 N N . THR A 1 119 ? -17.183 1.220 -9.135 1.00 49.37 119 THR A N 1
ATOM 880 C CA . THR A 1 119 ? -15.933 1.868 -9.485 1.00 48.16 119 THR A CA 1
ATOM 881 C C . THR A 1 119 ? -15.642 3.053 -8.565 1.00 50.07 119 THR A C 1
ATOM 882 O O . THR A 1 119 ? -14.477 3.366 -8.309 1.00 56.96 119 THR A O 1
ATOM 886 N N . LEU A 1 120 ? -16.688 3.697 -8.056 1.00 46.94 120 LEU A N 1
ATOM 887 C CA . LEU A 1 120 ? -16.532 4.838 -7.159 1.00 45.49 120 LEU A CA 1
ATOM 888 C C . LEU A 1 120 ? -16.550 4.381 -5.684 1.00 46.78 120 LEU A C 1
ATOM 889 O O . LEU A 1 120 ? -16.450 5.194 -4.772 1.00 49.02 120 LEU A O 1
ATOM 894 N N . GLY A 1 121 ? -16.705 3.087 -5.445 1.00 47.45 121 GLY A N 1
ATOM 895 C CA . GLY A 1 121 ? -16.721 2.568 -4.069 1.00 48.02 121 GLY A CA 1
ATOM 896 C C . GLY A 1 121 ? -17.968 2.915 -3.273 1.00 47.85 121 GLY A C 1
ATOM 897 O O . GLY A 1 121 ? -17.964 2.958 -2.051 1.00 42.90 121 GLY A O 1
ATOM 898 N N . ILE A 1 122 ? -19.065 3.147 -3.977 1.00 53.32 122 ILE A N 1
ATOM 899 C CA . ILE A 1 122 ? -20.340 3.399 -3.332 1.00 47.58 122 ILE A CA 1
ATOM 900 C C . ILE A 1 122 ? -20.934 2.071 -2.908 1.00 49.62 122 ILE A C 1
ATOM 901 O O . ILE A 1 122 ? -20.955 1.100 -3.683 1.00 52.19 122 ILE A O 1
ATOM 906 N N . ASN A 1 123 ? -21.428 2.028 -1.676 1.00 51.03 123 ASN A N 1
ATOM 907 C CA . ASN A 1 123 ? -22.140 0.852 -1.209 1.00 48.69 123 ASN A CA 1
ATOM 908 C C . ASN A 1 123 ? -23.554 0.887 -1.761 1.00 44.54 123 ASN A C 1
ATOM 909 O O . ASN A 1 123 ? -24.498 1.251 -1.067 1.00 44.22 123 ASN A O 1
ATOM 914 N N . GLY A 1 124 ? -23.676 0.524 -3.028 1.00 44.93 124 GLY A N 1
ATOM 915 C CA . GLY A 1 124 ? -24.944 0.647 -3.723 1.00 53.11 124 GLY A CA 1
ATOM 916 C C . GLY A 1 124 ? -25.198 -0.510 -4.656 1.00 49.13 124 GLY A C 1
ATOM 917 O O . GLY A 1 124 ? -24.418 -0.737 -5.576 1.00 46.37 124 GLY A O 1
ATOM 918 N N . GLU A 1 125 ? -26.285 -1.238 -4.405 1.00 46.91 125 GLU A N 1
ATOM 919 C CA . GLU A 1 125 ? -26.537 -2.475 -5.124 1.00 47.00 125 GLU A CA 1
ATOM 920 C C . GLU A 1 125 ? -27.845 -2.432 -5.895 1.00 46.85 125 GLU A C 1
ATOM 921 O O . GLU A 1 125 ? -28.836 -1.843 -5.473 1.00 46.40 125 GLU A O 1
ATOM 927 N N . GLY A 1 126 ? -27.842 -3.077 -7.042 1.00 43.89 126 GLY A N 1
ATOM 928 C CA . GLY A 1 126 ? -29.057 -3.194 -7.811 1.00 45.53 126 GLY A CA 1
ATOM 929 C C . GLY A 1 126 ? -29.893 -4.368 -7.372 1.00 43.64 126 GLY A C 1
ATOM 930 O O . GLY A 1 126 ? -29.366 -5.361 -6.843 1.00 43.11 126 GLY A O 1
ATOM 931 N N . VAL A 1 127 ? -31.198 -4.250 -7.591 1.00 39.68 127 VAL A N 1
ATOM 932 C CA . VAL A 1 127 ? -32.102 -5.339 -7.307 1.00 37.31 127 VAL A CA 1
ATOM 933 C C . VAL A 1 127 ? -33.027 -5.471 -8.468 1.00 36.98 127 VAL A C 1
ATOM 934 O O . VAL A 1 127 ? -33.636 -4.511 -8.859 1.00 46.93 127 VAL A O 1
ATOM 938 N N . GLY A 1 128 ? -33.124 -6.663 -9.023 1.00 39.63 128 GLY A N 1
ATOM 939 C CA . GLY A 1 128 ? -34.057 -6.939 -10.104 1.00 41.89 128 GLY A CA 1
ATOM 940 C C . GLY A 1 128 ? -34.425 -8.397 -10.148 1.00 43.19 128 GLY A C 1
ATOM 941 O O . GLY A 1 128 ? -34.314 -9.102 -9.146 1.00 43.46 128 GLY A O 1
ATOM 942 N N . LEU A 1 129 ? -34.852 -8.856 -11.315 1.00 45.21 129 LEU A N 1
ATOM 943 C CA . LEU A 1 129 ? -35.312 -10.234 -11.470 1.00 44.96 129 LEU A CA 1
ATOM 944 C C . LEU A 1 129 ? -34.401 -11.032 -12.412 1.00 47.50 129 LEU A C 1
ATOM 945 O O . LEU A 1 129 ? -33.843 -10.492 -13.385 1.00 50.64 129 LEU A O 1
ATOM 950 N N . ASN A 1 130 ? -34.272 -12.322 -12.106 1.00 46.10 130 ASN A N 1
ATOM 951 C CA . ASN A 1 130 ? -33.449 -13.225 -12.879 1.00 46.95 130 ASN A CA 1
ATOM 952 C C . ASN A 1 130 ? -34.232 -13.885 -14.004 1.00 46.66 130 ASN A C 1
ATOM 953 O O . ASN A 1 130 ? -34.509 -15.081 -13.954 1.00 46.32 130 ASN A O 1
ATOM 958 N N . TYR A 1 131 ? -34.569 -13.091 -15.012 1.00 44.79 131 TYR A N 1
ATOM 959 C CA . TYR A 1 131 ? -35.295 -13.578 -16.179 1.00 45.77 131 TYR A CA 1
ATOM 960 C C . TYR A 1 131 ? -34.531 -14.642 -16.934 1.00 44.98 131 TYR A C 1
ATOM 961 O O . TYR A 1 131 ? -33.414 -14.409 -17.386 1.00 45.84 131 TYR A O 1
ATOM 970 N N . HIS A 1 132 ? -35.127 -15.815 -17.080 1.00 48.86 132 HIS A N 1
ATOM 971 C CA . HIS A 1 132 ? -34.396 -16.958 -17.646 1.00 50.65 132 HIS A CA 1
ATOM 972 C C . HIS A 1 132 ? -34.404 -16.840 -19.138 1.00 44.67 132 HIS A C 1
ATOM 973 O O . HIS A 1 132 ? -33.512 -17.325 -19.806 1.00 46.40 132 HIS A O 1
ATOM 980 N N . CYS A 1 133 ? -35.434 -16.201 -19.646 1.00 41.49 133 CYS A N 1
ATOM 981 C CA . CYS A 1 133 ? -35.485 -15.771 -21.040 1.00 46.52 133 CYS A CA 1
ATOM 982 C C . CYS A 1 133 ? -35.700 -14.266 -21.013 1.00 47.48 133 CYS A C 1
ATOM 983 O O . CYS A 1 133 ? -36.365 -13.759 -20.124 1.00 69.25 133 CYS A O 1
ATOM 986 N N . GLY A 1 134 ? -35.111 -13.529 -21.925 1.00 46.79 134 GLY A N 1
ATOM 987 C CA . GLY A 1 134 ? -35.183 -12.068 -21.839 1.00 47.24 134 GLY A CA 1
ATOM 988 C C . GLY A 1 134 ? -36.491 -11.571 -22.397 1.00 46.10 134 GLY A C 1
ATOM 989 O O . GLY A 1 134 ? -37.533 -12.173 -22.169 1.00 47.84 134 GLY A O 1
ATOM 990 N N . LEU A 1 135 ? -36.442 -10.472 -23.142 1.00 46.39 135 LEU A N 1
ATOM 991 C CA . LEU A 1 135 ? -37.602 -10.038 -23.899 1.00 46.40 135 LEU A CA 1
ATOM 992 C C . LEU A 1 135 ? -37.977 -11.170 -24.844 1.00 50.78 135 LEU A C 1
ATOM 993 O O . LEU A 1 135 ? -39.049 -11.742 -24.709 1.00 52.73 135 LEU A O 1
ATOM 998 N N . PHE A 1 136 ? -37.075 -11.475 -25.784 1.00 50.78 136 PHE A N 1
ATOM 999 C CA . PHE A 1 136 ? -37.182 -12.616 -26.700 1.00 47.09 136 PHE A CA 1
ATOM 1000 C C . PHE A 1 136 ? -35.948 -12.634 -27.561 1.00 45.86 136 PHE A C 1
ATOM 1001 O O . PHE A 1 136 ? -35.345 -11.600 -27.790 1.00 46.43 136 PHE A O 1
ATOM 1009 N N . LYS A 1 137 ? -35.581 -13.815 -28.043 1.00 49.03 137 LYS A N 1
ATOM 1010 C CA . LYS A 1 137 ? -34.523 -13.957 -29.045 1.00 48.98 137 LYS A CA 1
ATOM 1011 C C . LYS A 1 137 ? -35.050 -13.712 -30.462 1.00 51.00 137 LYS A C 1
ATOM 1012 O O . LYS A 1 137 ? -36.088 -14.283 -30.858 1.00 47.04 137 LYS A O 1
ATOM 1018 N N . GLN A 1 138 ? -34.352 -12.842 -31.204 1.00 48.94 138 GLN A N 1
ATOM 1019 C CA . GLN A 1 138 ? -34.801 -12.420 -32.533 1.00 48.01 138 GLN A CA 1
ATOM 1020 C C . GLN A 1 138 ? -34.165 -13.285 -33.612 1.00 42.85 138 GLN A C 1
ATOM 1021 O O . GLN A 1 138 ? -32.961 -13.413 -33.666 1.00 42.92 138 GLN A O 1
ATOM 1027 N N . VAL A 1 139 ? -35.001 -13.879 -34.447 1.00 43.09 139 VAL A N 1
ATOM 1028 C CA . VAL A 1 139 ? -34.570 -14.776 -35.491 1.00 45.67 139 VAL A CA 1
ATOM 1029 C C . VAL A 1 139 ? -35.320 -14.336 -36.741 1.00 48.36 139 VAL A C 1
ATOM 1030 O O . VAL A 1 139 ? -36.514 -14.064 -36.663 1.00 50.84 139 VAL A O 1
ATOM 1034 N N . PHE A 1 140 ? -34.614 -14.278 -37.876 1.00 46.59 140 PHE A N 1
ATOM 1035 C CA . PHE A 1 140 ? -35.196 -13.941 -39.172 1.00 43.69 140 PHE A CA 1
ATOM 1036 C C . PHE A 1 140 ? -35.512 -15.173 -39.997 1.00 42.75 140 PHE A C 1
ATOM 1037 O O . PHE A 1 140 ? -34.669 -16.031 -40.156 1.00 42.81 140 PHE A O 1
ATOM 1045 N N . ARG A 1 141 ? -36.732 -15.260 -40.510 1.00 44.96 141 ARG A N 1
ATOM 1046 C CA . ARG A 1 141 ? -37.164 -16.379 -41.361 1.00 44.54 141 ARG A CA 1
ATOM 1047 C C . ARG A 1 141 ? -38.115 -15.835 -42.404 1.00 47.68 141 ARG A C 1
ATOM 1048 O O . ARG A 1 141 ? -39.151 -15.294 -42.065 1.00 50.21 141 ARG A O 1
ATOM 1056 N N . ASP A 1 142 ? -37.748 -15.959 -43.668 1.00 51.81 142 ASP A N 1
ATOM 1057 C CA . ASP A 1 142 ? -38.546 -15.466 -44.789 1.00 53.76 142 ASP A CA 1
ATOM 1058 C C . ASP A 1 142 ? -38.694 -13.955 -44.710 1.00 51.11 142 ASP A C 1
AT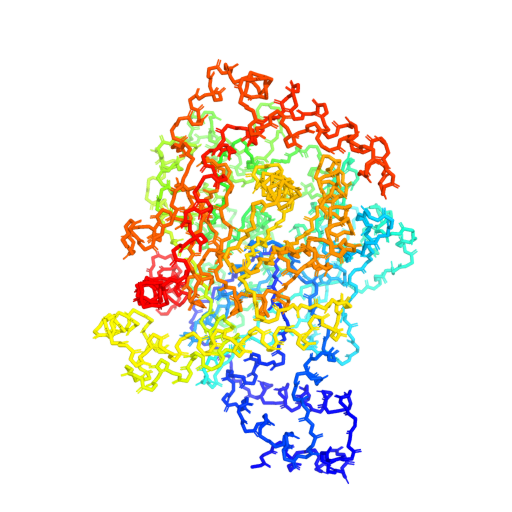OM 1059 O O . ASP A 1 142 ? -39.790 -13.415 -44.871 1.00 53.08 142 ASP A O 1
ATOM 1064 N N . ASN A 1 143 ? -37.580 -13.284 -44.455 1.00 50.92 143 ASN A N 1
ATOM 1065 C CA . ASN A 1 143 ? -37.535 -11.829 -44.371 1.00 51.69 143 ASN A CA 1
ATOM 1066 C C . ASN A 1 143 ? -38.516 -11.219 -43.335 1.00 54.56 143 ASN A C 1
ATOM 1067 O O . ASN A 1 143 ? -38.987 -10.092 -43.498 1.00 53.61 143 ASN A O 1
ATOM 1072 N N . GLN A 1 144 ? -38.816 -11.970 -42.280 1.00 52.28 144 GLN A N 1
ATOM 1073 C CA . GLN A 1 144 ? -39.668 -11.501 -41.200 1.00 54.39 144 GLN A CA 1
ATOM 1074 C C . GLN A 1 144 ? -39.057 -11.857 -39.837 1.00 54.88 144 GLN A C 1
ATOM 1075 O O . GLN A 1 144 ? -38.312 -12.832 -39.712 1.00 54.21 144 GLN A O 1
ATOM 1081 N N . GLN A 1 145 ? -39.418 -11.081 -38.817 1.00 55.17 145 GLN A N 1
ATOM 1082 C CA . GLN A 1 145 ? -38.980 -11.346 -37.457 1.00 55.57 145 GLN A CA 1
ATOM 1083 C C . GLN A 1 145 ? -39.868 -12.367 -36.804 1.00 56.28 145 GLN A C 1
ATOM 1084 O O . GLN A 1 145 ? -41.064 -12.175 -36.739 1.00 58.65 145 GLN A O 1
ATOM 1090 N N . GLU A 1 146 ? -39.250 -13.418 -36.285 1.00 57.18 146 GLU A N 1
ATOM 1091 C CA . GLU A 1 146 ? -39.894 -14.368 -35.412 1.00 53.86 146 GLU A CA 1
ATOM 1092 C C . GLU A 1 146 ? -39.248 -14.238 -34.034 1.00 51.77 146 GLU A C 1
ATOM 1093 O O . GLU A 1 146 ? -38.148 -13.670 -33.892 1.00 49.96 146 GLU A O 1
ATOM 1099 N N . ALA A 1 147 ? -39.925 -14.775 -33.026 1.00 49.92 147 ALA A N 1
ATOM 1100 C CA . ALA A 1 147 ? -39.405 -14.764 -31.664 1.00 51.50 147 ALA A CA 1
ATOM 1101 C C . ALA A 1 147 ? -39.165 -16.164 -31.108 1.00 52.06 147 ALA A C 1
ATOM 1102 O O . ALA A 1 147 ? -39.876 -17.133 -31.440 1.00 57.25 147 ALA A O 1
ATOM 1104 N N . GLU A 1 148 ? -38.137 -16.266 -30.275 1.00 50.34 148 GLU A N 1
ATOM 1105 C CA . GLU A 1 148 ? -37.829 -17.506 -29.598 1.00 51.38 148 GLU A CA 1
ATOM 1106 C C . GLU A 1 148 ? -37.330 -17.189 -28.189 1.00 47.18 148 GLU A C 1
ATOM 1107 O O . GLU A 1 148 ? -36.912 -16.085 -27.945 1.00 46.29 148 GLU A O 1
ATOM 1113 N N . PRO A 1 149 ? -37.378 -18.155 -27.261 1.00 45.60 149 PRO A N 1
ATOM 1114 C CA . PRO A 1 149 ? -36.918 -17.873 -25.917 1.00 43.88 149 PRO A CA 1
ATOM 1115 C C . PRO A 1 149 ? -35.486 -17.495 -26.006 1.00 43.54 149 PRO A C 1
ATOM 1116 O O . PRO A 1 149 ? -34.798 -18.028 -26.860 1.00 46.79 149 PRO A O 1
ATOM 1120 N N . ASN A 1 150 ? -35.055 -16.555 -25.171 1.00 42.78 150 ASN A N 1
ATOM 1121 C CA . ASN A 1 150 ? -33.667 -16.109 -25.130 1.00 43.80 150 ASN A CA 1
ATOM 1122 C C . ASN A 1 150 ? -32.878 -16.728 -23.976 1.00 38.80 150 ASN A C 1
ATOM 1123 O O . ASN A 1 150 ? -32.287 -16.017 -23.169 1.00 40.91 150 ASN A O 1
ATOM 1128 N N . TYR A 1 151 ? -32.837 -18.051 -23.909 1.00 40.01 151 TYR A N 1
ATOM 1129 C CA . TYR A 1 151 ? -32.183 -18.731 -22.775 1.00 41.08 151 TYR A CA 1
ATOM 1130 C C . TYR A 1 151 ? -30.756 -18.255 -22.664 1.00 40.26 151 TYR A C 1
ATOM 1131 O O . TYR A 1 151 ? -30.140 -17.927 -23.661 1.00 41.53 151 TYR A O 1
ATOM 1140 N N . TRP A 1 152 ? -30.232 -18.219 -21.456 1.00 42.59 152 TRP A N 1
ATOM 1141 C CA . TRP A 1 152 ? -28.843 -17.875 -21.275 1.00 45.41 152 TRP A CA 1
ATOM 1142 C C . TRP A 1 152 ? -28.106 -18.580 -20.138 1.00 47.95 152 TRP A C 1
ATOM 1143 O O . TRP A 1 152 ? -26.872 -18.588 -20.106 1.00 55.16 152 TRP A O 1
ATOM 1154 N N . ILE A 1 153 ? -28.836 -19.119 -19.174 1.00 49.63 153 ILE A N 1
ATOM 1155 C CA . ILE A 1 153 ? -28.214 -19.557 -17.933 1.00 53.64 153 ILE A CA 1
ATOM 1156 C C . ILE A 1 153 ? -27.602 -20.938 -18.143 1.00 52.35 153 ILE A C 1
ATOM 1157 O O . ILE A 1 153 ? -28.290 -21.867 -18.512 1.00 52.36 153 ILE A O 1
ATOM 1162 N N . GLU A 1 154 ? -26.306 -21.052 -17.897 1.00 58.04 154 GLU A N 1
ATOM 1163 C CA . GLU A 1 154 ? -25.634 -22.341 -17.838 1.00 59.32 154 GLU A CA 1
ATOM 1164 C C . GLU A 1 154 ? -25.499 -22.749 -16.398 1.00 59.39 154 GLU A C 1
ATOM 1165 O O . GLU A 1 154 ? -25.707 -21.948 -15.486 1.00 64.23 154 GLU A O 1
ATOM 1171 N N . ASP A 1 155 ? -25.109 -23.993 -16.184 1.00 65.36 155 ASP A N 1
ATOM 1172 C CA . ASP A 1 155 ? -24.826 -24.477 -14.828 1.00 71.46 155 ASP A CA 1
ATOM 1173 C C . ASP A 1 155 ? -23.665 -23.699 -14.218 1.00 70.57 155 ASP A C 1
ATOM 1174 O O . ASP A 1 155 ? -23.749 -23.175 -13.095 1.00 61.51 155 ASP A O 1
ATOM 1179 N N . ASP A 1 156 ? -22.596 -23.603 -14.992 1.00 67.16 156 ASP A N 1
ATOM 1180 C CA . ASP A 1 156 ? -21.493 -22.763 -14.624 1.00 67.10 156 ASP A CA 1
ATOM 1181 C C . ASP A 1 156 ? -21.739 -21.406 -15.233 1.00 61.31 156 ASP A C 1
ATOM 1182 O O . ASP A 1 156 ? -21.620 -21.250 -16.444 1.00 59.63 156 ASP A O 1
ATOM 1187 N N . SER A 1 157 ? -22.094 -20.438 -14.386 1.00 58.28 157 SER A N 1
ATOM 1188 C CA . SER A 1 157 ? -22.313 -19.054 -14.815 1.00 52.88 157 SER A CA 1
ATOM 1189 C C . SER A 1 157 ? -21.739 -18.040 -13.814 1.00 53.73 157 SER A C 1
ATOM 1190 O O . SER A 1 157 ? -21.001 -18.404 -12.871 1.00 51.47 157 SER A O 1
ATOM 1193 N N . TRP A 1 158 ? -22.067 -16.766 -14.037 1.00 53.88 158 TRP A N 1
ATOM 1194 C CA . TRP A 1 158 ? -21.706 -15.688 -13.112 1.00 51.90 158 TRP A CA 1
ATOM 1195 C C . TRP A 1 158 ? -22.667 -15.612 -11.912 1.00 48.20 158 TRP A C 1
ATOM 1196 O O . TRP A 1 158 ? -22.432 -14.816 -10.986 1.00 47.15 158 TRP A O 1
ATOM 1207 N N . LEU A 1 159 ? -23.736 -16.425 -11.928 1.00 45.84 159 LEU A N 1
ATOM 1208 C CA . LEU A 1 159 ? -24.723 -16.424 -10.833 1.00 46.45 159 LEU A CA 1
ATOM 1209 C C . LEU A 1 159 ? -24.145 -17.079 -9.593 1.00 49.01 159 LEU A C 1
ATOM 1210 O O . LEU A 1 159 ? -23.836 -18.269 -9.611 1.00 48.12 159 LEU A O 1
ATOM 1215 N N . VAL A 1 160 ? -23.968 -16.290 -8.535 1.00 49.28 160 VAL A N 1
ATOM 1216 C CA . VAL A 1 160 ? -23.512 -16.791 -7.244 1.00 50.65 160 VAL A CA 1
ATOM 1217 C C . VAL A 1 160 ? -24.705 -17.088 -6.318 1.00 57.01 160 VAL A C 1
ATOM 1218 O O . VAL A 1 160 ? -25.354 -16.165 -5.807 1.00 61.02 160 VAL A O 1
ATOM 1222 N N . PRO A 1 161 ? -24.992 -18.381 -6.083 1.00 58.94 161 PRO A N 1
ATOM 1223 C CA . PRO A 1 161 ? -26.141 -18.779 -5.269 1.00 55.54 161 PRO A CA 1
ATOM 1224 C C . PRO A 1 161 ? -26.022 -18.258 -3.858 1.00 55.16 161 PRO A C 1
ATOM 1225 O O . PRO A 1 161 ? -24.905 -18.082 -3.375 1.00 53.95 161 PRO A O 1
ATOM 1229 N N . THR A 1 162 ? -27.166 -17.992 -3.227 1.00 54.95 162 THR A N 1
ATOM 1230 C CA . THR A 1 162 ? -27.233 -17.644 -1.808 1.00 49.95 162 THR A CA 1
ATOM 1231 C C . THR A 1 162 ? -28.232 -18.567 -1.136 1.00 50.34 162 THR A C 1
ATOM 1232 O O . THR A 1 162 ? -28.885 -19.366 -1.813 1.00 44.34 162 THR A O 1
ATOM 1236 N N . ALA A 1 163 ? -28.355 -18.443 0.186 1.00 52.10 163 ALA A N 1
ATOM 1237 C CA . ALA A 1 163 ? -29.349 -19.210 0.940 1.00 56.29 163 ALA A CA 1
ATOM 1238 C C . ALA A 1 163 ? -30.523 -18.346 1.396 1.00 57.17 163 ALA A C 1
ATOM 1239 O O . ALA A 1 163 ? -31.295 -18.737 2.281 1.00 59.72 163 ALA A O 1
ATOM 1241 N N . ILE A 1 164 ? -30.645 -17.160 0.816 1.00 53.27 164 ILE A N 1
ATOM 1242 C CA . ILE A 1 164 ? -31.662 -16.208 1.260 1.00 52.39 164 ILE A CA 1
ATOM 1243 C C . ILE A 1 164 ? -32.980 -16.460 0.549 1.00 47.43 164 ILE A C 1
ATOM 1244 O O . ILE A 1 164 ? -33.013 -16.671 -0.648 1.00 48.03 164 ILE A O 1
ATOM 1249 N N . SER A 1 165 ? -34.062 -16.465 1.313 1.00 50.77 165 SER A N 1
ATOM 1250 C CA . SER A 1 165 ? -35.408 -16.695 0.773 1.00 53.28 165 SER A CA 1
ATOM 1251 C C . SER A 1 165 ? -36.415 -15.846 1.534 1.00 51.24 165 SER A C 1
ATOM 1252 O O . SER A 1 165 ? -36.239 -15.568 2.724 1.00 46.68 165 SER A O 1
ATOM 1255 N N . TYR A 1 166 ? -37.445 -15.398 0.817 1.00 52.25 166 TYR A N 1
ATOM 1256 C CA . TYR A 1 166 ? -38.468 -14.537 1.380 1.00 45.97 166 TYR A CA 1
ATOM 1257 C C . TYR A 1 166 ? -39.822 -15.020 0.881 1.00 49.04 166 TYR A C 1
ATOM 1258 O O . TYR A 1 166 ? -39.955 -15.568 -0.225 1.00 50.43 166 TYR A O 1
ATOM 1267 N N . ASP A 1 167 ? -40.815 -14.840 1.733 1.00 49.65 167 ASP A N 1
ATOM 1268 C CA . ASP A 1 167 ? -42.193 -15.126 1.399 1.00 50.99 167 ASP A CA 1
ATOM 1269 C C . ASP A 1 167 ? -42.838 -13.895 0.800 1.00 47.62 167 ASP A C 1
ATOM 1270 O O . ASP A 1 167 ? -42.890 -12.833 1.434 1.00 43.51 167 ASP A O 1
ATOM 1275 N N . VAL A 1 168 ? -43.360 -14.049 -0.406 1.00 46.66 168 VAL A N 1
ATOM 1276 C CA . VAL A 1 168 ? -44.117 -12.961 -1.040 1.00 48.84 168 VAL A CA 1
ATOM 1277 C C . VAL A 1 168 ? -45.607 -13.275 -1.168 1.00 44.40 168 VAL A C 1
ATOM 1278 O O . VAL A 1 168 ? -45.981 -14.116 -1.969 1.00 46.74 168 VAL A O 1
ATOM 1282 N N . PRO A 1 169 ? -46.449 -12.573 -0.399 1.00 42.24 169 PRO A N 1
ATOM 1283 C CA . PRO A 1 169 ? -47.867 -12.892 -0.261 1.00 45.81 169 PRO A CA 1
ATOM 1284 C C . PRO A 1 169 ? -48.741 -12.288 -1.359 1.00 46.37 169 PRO A C 1
ATOM 1285 O O . PRO A 1 169 ? -48.698 -11.102 -1.590 1.00 44.96 169 PRO A O 1
ATOM 1289 N N . PHE A 1 170 ? -49.534 -13.112 -2.024 1.00 50.29 170 PHE A N 1
ATOM 1290 C CA . PHE A 1 170 ? -50.499 -12.617 -2.994 1.00 47.33 170 PHE A CA 1
ATOM 1291 C C . PHE A 1 170 ? -51.809 -13.129 -2.555 1.00 47.42 170 PHE A C 1
ATOM 1292 O O . PHE A 1 170 ? -51.851 -13.976 -1.662 1.00 51.18 170 PHE A O 1
ATOM 1300 N N . ARG A 1 171 ? -52.872 -12.644 -3.187 1.00 49.22 171 ARG A N 1
ATOM 1301 C CA . ARG A 1 171 ? -54.229 -13.051 -2.803 1.00 53.83 171 ARG A CA 1
ATOM 1302 C C . ARG A 1 171 ? -54.412 -14.564 -2.784 1.00 51.92 171 ARG A C 1
ATOM 1303 O O . ARG A 1 171 ? -54.966 -15.110 -1.831 1.00 50.96 171 ARG A O 1
ATOM 1311 N N . ASP A 1 172 ? -53.981 -15.244 -3.837 1.00 47.51 172 ASP A N 1
ATOM 1312 C CA . ASP A 1 172 ? -54.354 -16.646 -3.983 1.00 49.68 172 ASP A CA 1
ATOM 1313 C C . ASP A 1 172 ? -53.250 -17.587 -3.515 1.00 49.33 172 ASP A C 1
ATOM 1314 O O . ASP A 1 172 ? -53.424 -18.801 -3.595 1.00 47.29 172 ASP A O 1
ATOM 1319 N N . PHE A 1 173 ? -52.123 -17.042 -3.035 1.00 46.30 173 PHE A N 1
ATOM 1320 C CA . PHE A 1 173 ? -50.976 -17.875 -2.622 1.00 43.39 173 PHE A CA 1
ATOM 1321 C C . PHE A 1 173 ? -49.801 -17.039 -2.141 1.00 44.93 173 PHE A C 1
ATOM 1322 O O . PHE A 1 173 ? -49.745 -15.812 -2.364 1.00 45.36 173 PHE A O 1
ATOM 1330 N N . THR A 1 174 ? -48.871 -17.694 -1.456 1.00 40.03 174 THR A N 1
ATOM 1331 C CA . THR A 1 174 ? -47.643 -17.045 -1.072 1.00 40.86 174 THR A CA 1
ATOM 1332 C C . THR A 1 174 ? -46.504 -17.731 -1.763 1.00 47.20 174 THR A C 1
ATOM 1333 O O . THR A 1 174 ? -46.422 -18.949 -1.717 1.00 52.21 174 THR A O 1
ATOM 1337 N N . LEU A 1 175 ? -45.615 -16.953 -2.385 1.00 51.92 175 LEU A N 1
ATOM 1338 C CA . LEU A 1 175 ? -44.433 -17.504 -3.085 1.00 52.57 175 LEU A CA 1
ATOM 1339 C C . LEU A 1 175 ? -43.142 -17.433 -2.270 1.00 51.93 175 LEU A C 1
ATOM 1340 O O . LEU A 1 175 ? -42.914 -16.467 -1.543 1.00 51.20 175 LEU A O 1
ATOM 1345 N N . LYS A 1 176 ? -42.335 -18.488 -2.394 1.00 54.48 176 LYS A N 1
ATOM 1346 C CA . LYS A 1 176 ? -41.001 -18.572 -1.804 1.00 56.14 176 LYS A CA 1
ATOM 1347 C C . LYS A 1 176 ? -39.978 -18.152 -2.829 1.00 51.02 176 LYS A C 1
ATOM 1348 O O . LYS A 1 176 ? -39.891 -18.759 -3.895 1.00 48.71 176 LYS A O 1
ATOM 1354 N N . SER A 1 177 ? -39.177 -17.146 -2.492 1.00 46.97 177 SER A N 1
ATOM 1355 C CA . SER A 1 177 ? -38.158 -16.655 -3.409 1.00 47.46 177 SER A CA 1
ATOM 1356 C C . SER A 1 177 ? -36.807 -17.319 -3.178 1.00 50.37 177 SER A C 1
ATOM 1357 O O . SER A 1 177 ? -36.536 -17.871 -2.098 1.00 49.91 177 SER A O 1
ATOM 1360 N N . LYS A 1 178 ? -35.968 -17.237 -4.210 1.00 51.39 178 LYS A N 1
ATOM 1361 C CA . LYS A 1 178 ? -34.572 -17.618 -4.149 1.00 53.43 178 LYS A CA 1
ATOM 1362 C C . LYS A 1 178 ? -33.728 -16.479 -4.743 1.00 51.40 178 LYS A C 1
ATOM 1363 O O . LYS A 1 178 ? -34.206 -15.756 -5.612 1.00 45.83 178 LYS A O 1
ATOM 1369 N N . LEU A 1 179 ? -32.494 -16.333 -4.242 1.00 52.64 179 LEU A N 1
ATOM 1370 C CA . LEU A 1 179 ? -31.616 -15.197 -4.545 1.00 48.27 179 LEU A CA 1
ATOM 1371 C C . LEU A 1 179 ? -30.257 -15.646 -5.066 1.00 47.47 179 LEU A C 1
ATOM 1372 O O . LEU A 1 179 ? -29.545 -16.404 -4.405 1.00 46.72 179 LEU A O 1
ATOM 1377 N N . ASP A 1 180 ? -29.922 -15.151 -6.257 1.00 48.59 180 ASP A N 1
ATOM 1378 C CA . ASP A 1 180 ? -28.625 -15.310 -6.886 1.00 45.17 180 ASP A CA 1
ATOM 1379 C C . ASP A 1 180 ? -28.012 -13.929 -7.129 1.00 47.00 180 ASP A C 1
ATOM 1380 O O . ASP A 1 180 ? -28.700 -12.982 -7.525 1.00 45.69 180 ASP A O 1
ATOM 1385 N N . ARG A 1 181 ? -26.718 -13.815 -6.855 1.00 46.62 181 ARG A N 1
ATOM 1386 C CA . ARG A 1 181 ? -26.019 -12.532 -6.917 1.00 49.16 181 ARG A CA 1
ATOM 1387 C C . ARG A 1 181 ? -24.978 -12.547 -8.010 1.00 49.75 181 ARG A C 1
ATOM 1388 O O . ARG A 1 181 ? -24.397 -13.590 -8.332 1.00 55.49 181 ARG A O 1
ATOM 1396 N N . ILE A 1 182 ? -24.712 -11.383 -8.575 1.00 49.45 182 ILE A N 1
ATOM 1397 C CA . ILE A 1 182 ? -23.622 -11.262 -9.530 1.00 48.52 182 ILE A CA 1
ATOM 1398 C C . ILE A 1 182 ? -22.650 -10.230 -9.025 1.00 50.39 182 ILE A C 1
ATOM 1399 O O . ILE A 1 182 ? -23.045 -9.176 -8.527 1.00 55.47 182 ILE A O 1
ATOM 1404 N N . ASP A 1 183 ? -21.371 -10.528 -9.148 1.00 48.78 183 ASP A N 1
ATOM 1405 C CA . ASP A 1 183 ? -20.373 -9.612 -8.645 1.00 49.22 183 ASP A CA 1
ATOM 1406 C C . ASP A 1 183 ? -20.261 -8.452 -9.611 1.00 45.59 183 ASP A C 1
ATOM 1407 O O . ASP A 1 183 ? -19.996 -8.658 -10.783 1.00 46.31 183 ASP A O 1
ATOM 1412 N N . ILE A 1 184 ? -20.490 -7.234 -9.129 1.00 43.85 184 ILE A N 1
ATOM 1413 C CA . ILE A 1 184 ? -20.319 -6.040 -9.967 1.00 40.08 184 ILE A CA 1
ATOM 1414 C C . ILE A 1 184 ? -19.026 -5.396 -9.548 1.00 43.48 184 ILE A C 1
ATOM 1415 O O . ILE A 1 184 ? -18.947 -4.801 -8.476 1.00 47.55 184 ILE A O 1
ATOM 1420 N N . LEU A 1 185 ? -18.007 -5.537 -10.391 1.00 48.73 185 LEU A N 1
ATOM 1421 C CA . LEU A 1 185 ? -16.643 -5.143 -10.054 1.00 51.16 185 LEU A CA 1
ATOM 1422 C C . LEU A 1 185 ? -16.404 -3.687 -10.392 1.00 55.74 185 LEU A C 1
ATOM 1423 O O . LEU A 1 185 ? -17.018 -3.151 -11.317 1.00 60.39 185 LEU A O 1
ATOM 1428 N N . GLY A 1 186 ? -15.522 -3.055 -9.618 1.00 56.96 186 GLY A N 1
ATOM 1429 C CA . GLY A 1 186 ? -15.056 -1.697 -9.891 1.00 57.89 186 GLY A CA 1
ATOM 1430 C C . GLY A 1 186 ? -13.647 -1.651 -10.495 1.00 56.75 186 GLY A C 1
ATOM 1431 O O . GLY A 1 186 ? -12.839 -2.582 -10.319 1.00 52.97 186 GLY A O 1
ATOM 1432 N N . TYR A 1 187 ? -13.350 -0.564 -11.205 1.00 50.97 187 TYR A N 1
ATOM 1433 C CA . TYR A 1 187 ? -12.120 -0.488 -11.962 1.00 52.11 187 TYR A CA 1
ATOM 1434 C C . TYR A 1 187 ? -10.946 -0.422 -10.986 1.00 54.43 187 TYR A C 1
ATOM 1435 O O . TYR A 1 187 ? -10.836 0.514 -10.182 1.00 54.07 187 TYR A O 1
ATOM 1444 N N . HIS A 1 188 ? -10.105 -1.450 -11.030 1.00 52.03 188 HIS A N 1
ATOM 1445 C CA . HIS A 1 188 ? -8.944 -1.564 -10.139 1.00 52.11 188 HIS A CA 1
ATOM 1446 C C . HIS A 1 188 ? -9.284 -1.324 -8.670 1.00 52.79 188 HIS A C 1
ATOM 1447 O O . HIS A 1 188 ? -8.546 -0.647 -7.981 1.00 57.47 188 HIS A O 1
ATOM 1454 N N . LYS A 1 189 ? -10.398 -1.886 -8.203 1.00 55.58 189 LYS A N 1
ATOM 1455 C CA . LYS A 1 189 ? -10.869 -1.716 -6.815 1.00 53.38 189 LYS A CA 1
ATOM 1456 C C . LYS A 1 189 ? -10.670 -2.993 -6.027 1.00 47.65 189 LYS A C 1
ATOM 1457 O O . LYS A 1 189 ? -10.652 -4.063 -6.579 1.00 45.64 189 LYS A O 1
ATOM 1463 N N . ASP A 1 190 ? -10.522 -2.874 -4.723 1.00 53.96 190 ASP A N 1
ATOM 1464 C CA . ASP A 1 190 ? -10.301 -4.052 -3.876 1.00 60.60 190 ASP A CA 1
ATOM 1465 C C . ASP A 1 190 ? -11.578 -4.552 -3.244 1.00 55.59 190 ASP A C 1
ATOM 1466 O O . ASP A 1 190 ? -11.617 -5.682 -2.744 1.00 53.89 190 ASP A O 1
ATOM 1471 N N . SER A 1 191 ? -12.602 -3.704 -3.263 1.00 52.92 191 SER A N 1
ATOM 1472 C CA . SER A 1 191 ? -13.931 -4.044 -2.777 1.00 52.34 191 SER A CA 1
ATOM 1473 C C . SER A 1 191 ? -14.940 -4.168 -3.916 1.00 49.60 191 SER A C 1
ATOM 1474 O O . SER A 1 191 ? -14.777 -3.542 -4.956 1.00 60.61 191 SER A O 1
ATOM 1477 N N . LYS A 1 192 ? -15.997 -4.943 -3.711 1.00 47.34 192 LYS A N 1
ATOM 1478 C CA . LYS A 1 192 ? -16.996 -5.202 -4.781 1.00 45.23 192 LYS A CA 1
ATOM 1479 C C . LYS A 1 192 ? -18.412 -4.900 -4.348 1.00 46.55 192 LYS A C 1
ATOM 1480 O O . LYS A 1 192 ? -18.699 -4.795 -3.167 1.00 45.69 192 LYS A O 1
ATOM 1486 N N . ASN A 1 193 ? -19.313 -4.822 -5.322 1.00 52.36 193 ASN A N 1
ATOM 1487 C CA . ASN A 1 193 ? -20.765 -4.862 -5.062 1.00 48.84 193 ASN A CA 1
ATOM 1488 C C . ASN A 1 193 ? -21.440 -6.123 -5.627 1.00 47.64 193 ASN A C 1
ATOM 1489 O O . ASN A 1 193 ? -20.835 -6.889 -6.435 1.00 45.87 193 ASN A O 1
ATOM 1494 N N . TYR A 1 194 ? -22.679 -6.338 -5.186 1.00 43.63 194 TYR A N 1
ATOM 1495 C CA . TYR A 1 194 ? -23.518 -7.414 -5.725 1.00 46.63 194 TYR A CA 1
ATOM 1496 C C . TYR A 1 194 ? -24.648 -6.837 -6.563 1.00 45.89 194 TYR A C 1
ATOM 1497 O O . TYR A 1 194 ? -25.140 -5.742 -6.301 1.00 47.24 194 TYR A O 1
ATOM 1506 N N . LEU A 1 195 ? -25.068 -7.581 -7.565 1.00 44.58 195 LEU A N 1
ATOM 1507 C CA . LEU A 1 195 ? -26.349 -7.339 -8.195 1.00 42.79 195 LEU A CA 1
ATOM 1508 C C . LEU A 1 195 ? -27.254 -8.416 -7.724 1.00 43.33 195 LEU A C 1
ATOM 1509 O O . LEU A 1 195 ? -26.994 -9.585 -7.996 1.00 46.49 195 LEU A O 1
ATOM 1514 N N . ASN A 1 196 ? -28.332 -8.017 -7.056 1.00 44.83 196 ASN A N 1
ATOM 1515 C CA . ASN A 1 196 ? -29.268 -8.947 -6.450 1.00 43.65 196 ASN A CA 1
ATOM 1516 C C . ASN A 1 196 ? -30.445 -9.297 -7.343 1.00 41.85 196 ASN A C 1
ATOM 1517 O O . ASN A 1 196 ? -31.305 -8.458 -7.609 1.00 40.79 196 ASN A O 1
ATOM 1522 N N . LEU A 1 197 ? -30.480 -10.541 -7.800 1.00 41.65 197 LEU A N 1
ATOM 1523 C CA . LEU A 1 197 ? -31.505 -10.985 -8.745 1.00 42.67 197 LEU A CA 1
ATOM 1524 C C . LEU A 1 197 ? -32.357 -12.062 -8.109 1.00 44.35 197 LEU A C 1
ATOM 1525 O O . LEU A 1 197 ? -31.868 -13.149 -7.806 1.00 45.83 197 LEU A O 1
ATOM 1530 N N . PHE A 1 198 ? -33.635 -11.764 -7.914 1.00 45.54 198 PHE A N 1
ATOM 1531 C CA . PHE A 1 198 ? -34.515 -12.687 -7.230 1.00 47.13 198 PHE A CA 1
ATOM 1532 C C . PHE A 1 198 ? -35.268 -13.550 -8.224 1.00 47.70 198 PHE A C 1
ATOM 1533 O O . PHE A 1 198 ? -35.475 -13.144 -9.350 1.00 45.09 198 PHE A O 1
ATOM 1541 N N . ASP A 1 199 ? -35.633 -14.756 -7.790 1.00 52.19 199 ASP A N 1
ATOM 1542 C CA . ASP A 1 199 ? -36.202 -15.787 -8.671 1.00 55.78 199 ASP A CA 1
ATOM 1543 C C . ASP A 1 199 ? -37.006 -16.796 -7.837 1.00 55.18 199 ASP A C 1
ATOM 1544 O O . ASP A 1 199 ? -37.065 -16.672 -6.605 1.00 55.53 199 ASP A O 1
ATOM 1549 N N . ILE A 1 200 ? -37.626 -17.766 -8.514 1.00 53.65 200 ILE A N 1
ATOM 1550 C CA . ILE A 1 200 ? -38.287 -18.913 -7.870 1.00 53.61 200 ILE A CA 1
ATOM 1551 C C . ILE A 1 200 ? -37.827 -20.261 -8.421 1.00 53.50 200 ILE A C 1
ATOM 1552 O O . ILE A 1 200 ? -37.372 -20.350 -9.554 1.00 59.39 200 ILE A O 1
ATOM 1557 N N . ASP A 1 201 ? -37.941 -21.309 -7.615 1.00 57.95 201 ASP A N 1
ATOM 1558 C CA . ASP A 1 201 ? -37.774 -22.678 -8.127 1.00 63.71 201 ASP A CA 1
ATOM 1559 C C . ASP A 1 201 ? -39.035 -23.176 -8.796 1.00 60.45 201 ASP A C 1
ATOM 1560 O O . ASP A 1 201 ? -40.066 -22.521 -8.756 1.00 59.26 201 ASP A O 1
ATOM 1565 N N . GLY A 1 202 ? -38.949 -24.337 -9.429 1.00 66.18 202 GLY A N 1
ATOM 1566 C CA . GLY A 1 202 ? -40.149 -24.985 -9.981 1.00 69.05 202 GLY A CA 1
ATOM 1567 C C . GLY A 1 202 ? -40.662 -24.246 -11.199 1.00 67.95 202 GLY A C 1
ATOM 1568 O O . GLY A 1 202 ? -41.831 -24.353 -11.557 1.00 70.76 202 GLY A O 1
ATOM 1569 N N . LEU A 1 203 ? -39.765 -23.508 -11.840 1.00 65.66 203 LEU A N 1
ATOM 1570 C CA . LEU A 1 203 ? -40.020 -22.934 -13.138 1.00 64.09 203 LEU A CA 1
ATOM 1571 C C . LEU A 1 203 ? -40.149 -24.054 -14.204 1.00 64.69 203 LEU A C 1
ATOM 1572 O O . LEU A 1 203 ? -39.339 -24.980 -14.254 1.00 64.02 203 LEU A O 1
ATOM 1577 N N . ASP A 1 204 ? -41.178 -23.970 -15.042 1.00 63.04 204 ASP A N 1
ATOM 1578 C CA . ASP A 1 204 ? -41.443 -24.985 -16.064 1.00 62.63 204 ASP A CA 1
ATOM 1579 C C . ASP A 1 204 ? -41.245 -24.415 -17.476 1.00 60.76 204 ASP A C 1
ATOM 1580 O O . ASP A 1 204 ? -42.105 -23.702 -17.994 1.00 67.07 204 ASP A O 1
ATOM 1585 N N . TYR A 1 205 ? -40.145 -24.772 -18.129 1.00 56.16 205 TYR A N 1
ATOM 1586 C CA . TYR A 1 205 ? -39.916 -24.319 -19.510 1.00 54.78 205 TYR A CA 1
ATOM 1587 C C . TYR A 1 205 ? -40.902 -24.940 -20.540 1.00 55.60 205 TYR A C 1
ATOM 1588 O O . TYR A 1 205 ? -40.983 -24.505 -21.705 1.00 47.55 205 TYR A O 1
ATOM 1597 N N . GLY A 1 206 ? -41.636 -25.964 -20.104 1.00 53.32 206 GLY A N 1
ATOM 1598 C CA . GLY A 1 206 ? -42.522 -26.699 -20.975 1.00 54.59 206 GLY A CA 1
ATOM 1599 C C . GLY A 1 206 ? -43.741 -25.912 -21.387 1.00 57.36 206 GLY A C 1
ATOM 1600 O O . GLY A 1 206 ? -44.449 -26.317 -22.323 1.00 57.85 206 GLY A O 1
ATOM 1601 N N . LEU A 1 207 ? -43.989 -24.790 -20.705 1.00 57.80 207 LEU A N 1
ATOM 1602 C CA . LEU A 1 207 ? -45.134 -23.945 -21.035 1.00 58.82 207 LEU A CA 1
ATOM 1603 C C . LEU A 1 207 ? -44.938 -23.223 -22.353 1.00 59.73 207 LEU A C 1
ATOM 1604 O O . LEU A 1 207 ? -45.901 -22.678 -22.894 1.00 61.52 207 LEU A O 1
ATOM 1609 N N . ILE A 1 208 ? -43.705 -23.193 -22.864 1.00 59.83 208 ILE A N 1
ATOM 1610 C CA . ILE A 1 208 ? -43.347 -22.206 -23.867 1.00 66.16 208 ILE A CA 1
ATOM 1611 C C . ILE A 1 208 ? -43.824 -22.611 -25.251 1.00 68.70 208 ILE A C 1
ATOM 1612 O O . ILE A 1 208 ? -44.018 -21.756 -26.115 1.00 90.81 208 ILE A O 1
ATOM 1617 N N . LYS A 1 209 ? -44.062 -23.893 -25.469 1.00 71.72 209 LYS A N 1
ATOM 1618 C CA . LYS A 1 209 ? -44.722 -24.325 -26.728 1.00 79.15 209 LYS A CA 1
ATOM 1619 C C . LYS A 1 209 ? -44.101 -23.632 -27.969 1.00 72.56 209 LYS A C 1
ATOM 1620 O O . LYS A 1 209 ? -42.893 -23.690 -28.166 1.00 82.91 209 LYS A O 1
ATOM 1626 N N . ASP A 1 210 ? -44.912 -22.962 -28.778 1.00 64.51 210 ASP A N 1
ATOM 1627 C CA . ASP A 1 210 ? -44.470 -22.440 -30.070 1.00 65.90 210 ASP A CA 1
ATOM 1628 C C . ASP A 1 210 ? -44.088 -20.959 -29.957 1.00 58.52 210 ASP A C 1
ATOM 1629 O O . ASP A 1 210 ? -44.930 -20.106 -29.658 1.00 63.05 210 ASP A O 1
ATOM 1634 N N . GLY A 1 211 ? -42.827 -20.663 -30.218 1.00 53.13 211 GLY A N 1
ATOM 1635 C CA . GLY A 1 211 ? -42.290 -19.310 -30.093 1.00 52.61 211 GLY A CA 1
ATOM 1636 C C . GLY A 1 211 ? -42.075 -18.923 -28.650 1.00 50.86 211 GLY A C 1
ATOM 1637 O O . GLY A 1 211 ? -41.432 -19.643 -27.897 1.00 55.87 211 GLY A O 1
ATOM 1638 N N . ILE A 1 212 ? -42.654 -17.795 -28.266 1.00 52.38 212 ILE A N 1
ATOM 1639 C CA . ILE A 1 212 ? -42.633 -17.330 -26.873 1.00 57.30 212 ILE A CA 1
ATOM 1640 C C . ILE A 1 212 ? -44.007 -17.469 -26.193 1.00 58.56 212 ILE A C 1
ATOM 1641 O O . ILE A 1 212 ? -44.192 -17.044 -25.047 1.00 52.12 212 ILE A O 1
ATOM 1646 N N . THR A 1 213 ? -44.955 -18.079 -26.905 1.00 60.09 213 THR A N 1
ATOM 1647 C CA . THR A 1 213 ? -46.301 -18.302 -26.399 1.00 54.97 213 THR A CA 1
ATOM 1648 C C . THR A 1 213 ? -46.243 -19.116 -25.123 1.00 49.49 213 THR A C 1
ATOM 1649 O O . THR A 1 213 ? -45.512 -20.088 -25.062 1.00 48.60 213 THR A O 1
ATOM 1653 N N . PHE A 1 214 ? -47.013 -18.722 -24.110 1.00 50.94 214 PHE A N 1
ATOM 1654 C CA . PHE A 1 214 ? -47.111 -19.501 -22.859 1.00 52.96 214 PHE A CA 1
ATOM 1655 C C . PHE A 1 214 ? -48.307 -19.109 -22.022 1.00 51.62 214 PHE A C 1
ATOM 1656 O O . PHE A 1 214 ? -48.778 -18.010 -22.138 1.00 53.97 214 PHE A O 1
ATOM 1664 N N . ASP A 1 215 ? -48.774 -20.011 -21.160 1.00 57.07 215 ASP A N 1
ATOM 1665 C CA . ASP A 1 215 ? -49.943 -19.735 -20.314 1.00 55.42 215 ASP A CA 1
ATOM 1666 C C . ASP A 1 215 ? -49.612 -18.726 -19.214 1.00 54.53 215 ASP A C 1
ATOM 1667 O O . ASP A 1 215 ? -48.896 -19.029 -18.254 1.00 51.10 215 ASP A O 1
ATOM 1672 N N . LYS A 1 216 ? -50.185 -17.535 -19.354 1.00 52.51 216 LYS A N 1
ATOM 1673 C CA . LYS A 1 216 ? -49.807 -16.395 -18.553 1.00 50.57 216 LYS A CA 1
ATOM 1674 C C . LYS A 1 216 ? -50.318 -16.528 -17.140 1.00 48.54 216 LYS A C 1
ATOM 1675 O O . LYS A 1 216 ? -49.915 -15.747 -16.268 1.00 53.02 216 LYS A O 1
ATOM 1681 N N . THR A 1 217 ? -51.200 -17.504 -16.913 1.00 44.95 217 THR A N 1
ATOM 1682 C CA . THR A 1 217 ? -51.904 -17.663 -15.628 1.00 43.48 217 THR A CA 1
ATOM 1683 C C . THR A 1 217 ? -51.208 -18.649 -14.735 1.00 43.50 217 THR A C 1
ATOM 1684 O O . THR A 1 217 ? -51.595 -18.766 -13.594 1.00 50.85 217 THR A O 1
ATOM 1688 N N . GLU A 1 218 ? -50.211 -19.371 -15.248 1.00 45.66 218 GLU A N 1
ATOM 1689 C CA . GLU A 1 218 ? -49.442 -20.340 -14.444 1.00 50.31 218 GLU A CA 1
ATOM 1690 C C . GLU A 1 218 ? -48.331 -19.670 -13.646 1.00 50.80 218 GLU A C 1
ATOM 1691 O O . GLU A 1 218 ? -47.151 -19.945 -13.869 1.00 51.56 218 GLU A O 1
ATOM 1697 N N . ILE A 1 219 ? -48.711 -18.793 -12.724 1.00 45.70 219 ILE A N 1
ATOM 1698 C CA . ILE A 1 219 ? -47.779 -17.857 -12.160 1.00 47.78 219 ILE A CA 1
ATOM 1699 C C . ILE A 1 219 ? -46.583 -18.612 -11.579 1.00 52.01 219 ILE A C 1
ATOM 1700 O O . ILE A 1 219 ? -45.412 -18.268 -11.859 1.00 57.75 219 ILE A O 1
ATOM 1705 N N . LYS A 1 220 ? -46.875 -19.651 -10.801 1.00 52.48 220 LYS A N 1
ATOM 1706 C CA . LYS A 1 220 ? -45.837 -20.377 -10.042 1.00 58.05 220 LYS A CA 1
ATOM 1707 C C . LYS A 1 220 ? -44.759 -20.985 -10.958 1.00 56.43 220 LYS A C 1
ATOM 1708 O O . LYS A 1 220 ? -43.640 -21.285 -10.517 1.00 55.53 220 LYS A O 1
ATOM 1714 N N . LYS A 1 221 ? -45.128 -21.186 -12.217 1.00 53.02 221 LYS A N 1
ATOM 1715 C CA . LYS A 1 221 ? -44.258 -21.791 -13.199 1.00 58.38 221 LYS A CA 1
ATOM 1716 C C . LYS A 1 221 ? -43.717 -20.795 -14.237 1.00 53.07 221 LYS A C 1
ATOM 1717 O O . LYS A 1 221 ? -42.805 -21.146 -14.989 1.00 49.29 221 LYS A O 1
ATOM 1723 N N . ASN A 1 222 ? -44.283 -19.586 -14.302 1.00 50.54 222 ASN A N 1
ATOM 1724 C CA . ASN A 1 222 ? -43.915 -18.637 -15.347 1.00 50.01 222 ASN A CA 1
ATOM 1725 C C . ASN A 1 222 ? -43.389 -17.298 -14.832 1.00 46.64 222 ASN A C 1
ATOM 1726 O O . ASN A 1 222 ? -42.976 -16.435 -15.601 1.00 47.47 222 ASN A O 1
ATOM 1731 N N . LEU A 1 223 ? -43.388 -17.116 -13.528 1.00 49.05 223 LEU A N 1
ATOM 1732 C CA . LEU A 1 223 ? -43.175 -15.782 -13.006 1.00 52.93 223 LEU A CA 1
ATOM 1733 C C . LEU A 1 223 ? -41.988 -15.063 -13.688 1.00 51.62 223 LEU A C 1
ATOM 1734 O O . LEU A 1 223 ? -42.173 -13.964 -14.244 1.00 50.91 223 LEU A O 1
ATOM 1739 N N . THR A 1 224 ? -40.803 -15.686 -13.654 1.00 46.16 224 THR A N 1
ATOM 1740 C CA . THR A 1 224 ? -39.548 -15.066 -14.147 1.00 41.98 224 THR A CA 1
ATOM 1741 C C . THR A 1 224 ? -39.066 -15.663 -15.482 1.00 44.07 224 THR A C 1
ATOM 1742 O O . THR A 1 224 ? -37.886 -15.590 -15.835 1.00 43.51 224 THR A O 1
ATOM 1746 N N . LEU A 1 225 ? -39.985 -16.239 -16.235 1.00 41.91 225 LEU A N 1
ATOM 1747 C CA . LEU A 1 225 ? -39.656 -16.680 -17.547 1.00 43.03 225 LEU A CA 1
ATOM 1748 C C . LEU A 1 225 ? -39.246 -15.540 -18.464 1.00 47.55 225 LEU A C 1
ATOM 1749 O O . LEU A 1 225 ? -38.190 -15.595 -19.066 1.00 50.20 225 LEU A O 1
ATOM 1754 N N . PHE A 1 226 ? -40.097 -14.534 -18.621 1.00 49.43 226 PHE A N 1
ATOM 1755 C CA . PHE A 1 226 ? -39.893 -13.504 -19.659 1.00 47.76 226 PHE A CA 1
ATOM 1756 C C . PHE A 1 226 ? -39.940 -12.081 -19.076 1.00 47.66 226 PHE A C 1
ATOM 1757 O O . PHE A 1 226 ? -40.684 -11.778 -18.126 1.00 48.31 226 PHE A O 1
ATOM 1765 N N . LEU A 1 227 ? -39.149 -11.201 -19.655 1.00 42.62 227 LEU A N 1
ATOM 1766 C CA . LEU A 1 227 ? -39.274 -9.789 -19.359 1.00 43.21 227 LEU A CA 1
ATOM 1767 C C . LEU A 1 227 ? -40.370 -9.165 -20.205 1.00 39.41 227 LEU A C 1
ATOM 1768 O O . LEU A 1 227 ? -40.459 -9.422 -21.380 1.00 37.44 227 LEU A O 1
ATOM 1773 N N . TYR A 1 228 ? -41.222 -8.367 -19.592 1.00 39.95 228 TYR A N 1
ATOM 1774 C CA . TYR A 1 228 ? -42.327 -7.721 -20.307 1.00 41.21 228 TYR A CA 1
ATOM 1775 C C . TYR A 1 228 ? -43.160 -8.707 -21.115 1.00 41.62 228 TYR A C 1
ATOM 1776 O O . TYR A 1 228 ? -43.363 -8.519 -22.307 1.00 38.11 228 TYR A O 1
ATOM 1785 N N . PRO A 1 229 ? -43.663 -9.752 -20.457 1.00 43.37 229 PRO A N 1
ATOM 1786 C CA . PRO A 1 229 ? -44.532 -10.697 -21.140 1.00 44.85 229 PRO A CA 1
ATOM 1787 C C . PRO A 1 229 ? -45.746 -10.040 -21.792 1.00 48.34 229 PRO A C 1
ATOM 1788 O O . PRO A 1 229 ? -46.225 -9.000 -21.318 1.00 44.28 229 PRO A O 1
ATOM 1792 N N . ASP A 1 230 ? -46.260 -10.698 -22.832 1.00 51.90 230 ASP A N 1
ATOM 1793 C CA . ASP A 1 230 ? -47.379 -10.201 -23.633 1.00 53.40 230 ASP A CA 1
ATOM 1794 C C . ASP A 1 230 ? -48.479 -9.587 -22.811 1.00 53.23 230 ASP A C 1
ATOM 1795 O O . ASP A 1 230 ? -48.912 -10.140 -21.810 1.00 50.33 230 ASP A O 1
ATOM 1800 N N . ASP A 1 231 ? -48.950 -8.449 -23.295 1.00 57.83 231 ASP A N 1
ATOM 1801 C CA . ASP A 1 231 ? -49.754 -7.519 -22.510 1.00 60.10 231 ASP A CA 1
ATOM 1802 C C . ASP A 1 231 ? -51.118 -7.274 -23.126 1.00 53.97 231 ASP A C 1
ATOM 1803 O O . ASP A 1 231 ? -51.865 -6.433 -22.659 1.00 53.58 231 ASP A O 1
ATOM 1808 N N . SER A 1 232 ? -51.444 -8.009 -24.175 1.00 57.42 232 SER A N 1
ATOM 1809 C CA . SER A 1 232 ? -52.606 -7.687 -24.981 1.00 64.25 232 SER A CA 1
ATOM 1810 C C . SER A 1 232 ? -53.901 -8.151 -24.313 1.00 62.04 232 SER A C 1
ATOM 1811 O O . SER A 1 232 ? -54.984 -7.842 -24.805 1.00 73.26 232 SER A O 1
ATOM 1814 N N . ASP A 1 233 ? -53.794 -8.870 -23.195 1.00 60.88 233 ASP A N 1
ATOM 1815 C CA . ASP A 1 233 ? -54.963 -9.409 -22.504 1.00 60.96 233 ASP A CA 1
ATOM 1816 C C . ASP A 1 233 ? -54.839 -9.293 -20.996 1.00 60.70 233 ASP A C 1
ATOM 1817 O O . ASP A 1 233 ? -53.730 -9.231 -20.456 1.00 62.28 233 ASP A O 1
ATOM 1822 N N . LYS A 1 234 ? -55.983 -9.304 -20.315 1.00 56.59 234 LYS A N 1
ATOM 1823 C CA . LYS A 1 234 ? -56.006 -9.110 -18.886 1.00 52.03 234 LYS A CA 1
ATOM 1824 C C . LYS A 1 234 ? -54.984 -10.015 -18.175 1.00 51.11 234 LYS A C 1
ATOM 1825 O O . LYS A 1 234 ? -54.161 -9.547 -17.403 1.00 48.23 234 LYS A O 1
ATOM 1831 N N . ASN A 1 235 ? -55.040 -11.308 -18.449 1.00 50.97 235 ASN A N 1
ATOM 1832 C CA . ASN A 1 235 ? -54.161 -12.259 -17.788 1.00 49.93 235 ASN A CA 1
ATOM 1833 C C . ASN A 1 235 ? -52.688 -11.852 -17.872 1.00 49.49 235 ASN A C 1
ATOM 1834 O O . ASN A 1 235 ? -51.899 -12.077 -16.942 1.00 45.61 235 ASN A O 1
ATOM 1839 N N . GLY A 1 236 ? -52.323 -11.267 -19.002 1.00 47.43 236 GLY A N 1
ATOM 1840 C CA . GLY A 1 236 ? -50.964 -10.815 -19.207 1.00 47.28 236 GLY A CA 1
ATOM 1841 C C . GLY A 1 236 ? -50.644 -9.699 -18.245 1.00 47.94 236 GLY A C 1
ATOM 1842 O O . GLY A 1 236 ? -49.588 -9.702 -17.615 1.00 48.11 236 GLY A O 1
ATOM 1843 N N . GLU A 1 237 ? -51.579 -8.756 -18.136 1.00 47.18 237 GLU A N 1
ATOM 1844 C CA . GLU A 1 237 ? -51.421 -7.578 -17.306 1.00 44.24 237 GLU A CA 1
ATOM 1845 C C . GLU A 1 237 ? -51.208 -7.985 -15.870 1.00 41.47 237 GLU A C 1
ATOM 1846 O O . GLU A 1 237 ? -50.330 -7.459 -15.185 1.00 38.67 237 GLU A O 1
ATOM 1852 N N . LEU A 1 238 ? -52.003 -8.941 -15.426 1.00 41.08 238 LEU A N 1
ATOM 1853 C CA . LEU A 1 238 ? -51.907 -9.422 -14.076 1.00 43.54 238 LEU A CA 1
ATOM 1854 C C . LEU A 1 238 ? -50.514 -9.938 -13.762 1.00 45.25 238 LEU A C 1
ATOM 1855 O O . LEU A 1 238 ? -49.967 -9.696 -12.682 1.00 43.12 238 LEU A O 1
ATOM 1860 N N . LEU A 1 239 ? -49.938 -10.641 -14.729 1.00 44.47 239 LEU A N 1
ATOM 1861 C CA . LEU A 1 239 ? -48.633 -11.222 -14.561 1.00 41.84 239 LEU A CA 1
ATOM 1862 C C . LEU A 1 239 ? -47.595 -10.122 -14.340 1.00 44.30 239 LEU A C 1
ATOM 1863 O O . LEU A 1 239 ? -46.639 -10.283 -13.566 1.00 45.46 239 LEU A O 1
ATOM 1868 N N . ARG A 1 240 ? -47.790 -9.000 -15.012 1.00 42.26 240 ARG A N 1
ATOM 1869 C CA . ARG A 1 240 ? -46.895 -7.873 -14.816 1.00 44.13 240 ARG A CA 1
ATOM 1870 C C . ARG A 1 240 ? -46.937 -7.421 -13.371 1.00 44.96 240 ARG A C 1
ATOM 1871 O O . ARG A 1 240 ? -45.923 -6.992 -12.818 1.00 43.34 240 ARG A O 1
ATOM 1879 N N . ILE A 1 241 ? -48.129 -7.486 -12.779 1.00 41.49 241 ILE A N 1
ATOM 1880 C CA . ILE A 1 241 ? -48.304 -7.063 -11.403 1.00 39.24 241 ILE A CA 1
ATOM 1881 C C . ILE A 1 241 ? -47.629 -8.063 -10.466 1.00 37.53 241 ILE A C 1
ATOM 1882 O O . ILE A 1 241 ? -46.958 -7.700 -9.534 1.00 36.78 241 ILE A O 1
ATOM 1887 N N . TYR A 1 242 ? -47.827 -9.335 -10.721 1.00 38.10 242 TYR A N 1
ATOM 1888 C CA . TYR A 1 242 ? -47.163 -10.342 -9.918 1.00 41.14 242 TYR A CA 1
ATOM 1889 C C . TYR A 1 242 ? -45.656 -10.065 -9.884 1.00 41.26 242 TYR A C 1
ATOM 1890 O O . TYR A 1 242 ? -45.033 -10.049 -8.814 1.00 32.65 242 TYR A O 1
ATOM 1899 N N . GLN A 1 243 ? -45.110 -9.830 -11.084 1.00 41.30 243 GLN A N 1
ATOM 1900 C CA . GLN A 1 243 ? -43.704 -9.590 -11.279 1.00 40.85 243 GLN A CA 1
ATOM 1901 C C . GLN A 1 243 ? -43.243 -8.380 -10.460 1.00 41.07 243 GLN A C 1
ATOM 1902 O O . GLN A 1 243 ? -42.325 -8.446 -9.666 1.00 44.56 243 GLN A O 1
ATOM 1908 N N . GLN A 1 244 ? -43.921 -7.275 -10.659 1.00 45.93 244 GLN A N 1
ATOM 1909 C CA . GLN A 1 244 ? -43.524 -6.010 -10.064 1.00 44.16 244 GLN A CA 1
ATOM 1910 C C . GLN A 1 244 ? -43.536 -6.138 -8.563 1.00 38.33 244 GLN A C 1
ATOM 1911 O O . GLN A 1 244 ? -42.624 -5.664 -7.897 1.00 35.93 244 GLN A O 1
ATOM 1917 N N . TYR A 1 245 ? -44.589 -6.739 -8.028 1.00 36.80 245 TYR A N 1
ATOM 1918 C CA . TYR A 1 245 ? -44.694 -6.848 -6.583 1.00 42.70 245 TYR A CA 1
ATOM 1919 C C . TYR A 1 245 ? -43.647 -7.851 -6.053 1.00 45.03 245 TYR A C 1
ATOM 1920 O O . TYR A 1 245 ? -43.048 -7.666 -4.985 1.00 45.69 245 TYR A O 1
ATOM 1929 N N . PHE A 1 246 ? -43.402 -8.896 -6.817 1.00 40.69 246 PHE A N 1
ATOM 1930 C CA . PHE A 1 246 ? -42.492 -9.877 -6.344 1.00 40.23 246 PHE A CA 1
ATOM 1931 C C . PHE A 1 246 ? -41.136 -9.259 -6.159 1.00 40.04 246 PHE A C 1
ATOM 1932 O O . PHE A 1 246 ? -40.483 -9.472 -5.158 1.00 39.95 246 PHE A O 1
ATOM 1940 N N . MET A 1 247 ? -40.716 -8.509 -7.156 1.00 42.17 247 MET A N 1
ATOM 1941 C CA . MET A 1 247 ? -39.423 -7.862 -7.144 1.00 45.48 247 MET A CA 1
ATOM 1942 C C . MET A 1 247 ? -39.341 -6.911 -5.964 1.00 47.16 247 MET A C 1
ATOM 1943 O O . MET A 1 247 ? -38.347 -6.817 -5.252 1.00 44.51 247 MET A O 1
ATOM 1948 N N . VAL A 1 248 ? -40.421 -6.186 -5.796 1.00 49.17 248 VAL A N 1
ATOM 1949 C CA . VAL A 1 248 ? -40.503 -5.151 -4.803 1.00 49.96 248 VAL A CA 1
ATOM 1950 C C . VAL A 1 248 ? -40.508 -5.715 -3.378 1.00 48.15 248 VAL A C 1
ATOM 1951 O O . VAL A 1 248 ? -39.927 -5.114 -2.469 1.00 44.45 248 VAL A O 1
ATOM 1955 N N . SER A 1 249 ? -41.225 -6.823 -3.170 1.00 43.35 249 SER A N 1
ATOM 1956 C CA . SER A 1 249 ? -41.338 -7.376 -1.837 1.00 41.75 249 SER A CA 1
ATOM 1957 C C . SER A 1 249 ? -40.007 -7.968 -1.402 1.00 44.08 249 SER A C 1
ATOM 1958 O O . SER A 1 249 ? -39.578 -7.774 -0.274 1.00 44.66 249 SER A O 1
ATOM 1961 N N . ASN A 1 250 ? -39.339 -8.650 -2.317 1.00 43.50 250 ASN A N 1
ATOM 1962 C CA . ASN A 1 250 ? -38.026 -9.184 -2.048 1.00 44.45 250 ASN A CA 1
ATOM 1963 C C . ASN A 1 250 ? -37.046 -8.075 -1.708 1.00 47.49 250 ASN A C 1
ATOM 1964 O O . ASN A 1 250 ? -36.215 -8.191 -0.786 1.00 48.60 250 ASN A O 1
ATOM 1969 N N . ALA A 1 251 ? -37.144 -6.988 -2.455 1.00 45.27 251 ALA A N 1
ATOM 1970 C CA . ALA A 1 251 ? -36.237 -5.887 -2.263 1.00 43.49 251 ALA A CA 1
ATOM 1971 C C . ALA A 1 251 ? -36.379 -5.346 -0.848 1.00 44.27 251 ALA A C 1
ATOM 1972 O O . ALA A 1 251 ? -35.408 -5.249 -0.108 1.00 47.72 251 ALA A O 1
ATOM 1974 N N . ALA A 1 252 ? -37.600 -5.003 -0.474 1.00 43.71 252 ALA A N 1
ATOM 1975 C CA . ALA A 1 252 ? -37.852 -4.382 0.825 1.00 43.11 252 ALA A CA 1
ATOM 1976 C C . ALA A 1 252 ? -37.504 -5.325 1.963 1.00 41.25 252 ALA A C 1
ATOM 1977 O O . ALA A 1 252 ? -36.911 -4.931 2.945 1.00 46.10 252 ALA A O 1
ATOM 1979 N N . GLN A 1 253 ? -37.854 -6.581 1.836 1.00 39.32 253 GLN A N 1
ATOM 1980 C CA . GLN A 1 253 ? -37.511 -7.507 2.898 1.00 44.30 253 GLN A CA 1
ATOM 1981 C C . GLN A 1 253 ? -35.985 -7.537 3.073 1.00 44.58 253 GLN A C 1
ATOM 1982 O O . GLN A 1 253 ? -35.455 -7.538 4.190 1.00 42.75 253 GLN A O 1
ATOM 1988 N N . LEU A 1 254 ? -35.293 -7.528 1.953 1.00 46.01 254 LEU A N 1
ATOM 1989 C CA . LEU A 1 254 ? -33.847 -7.611 1.968 1.00 51.32 254 LEU A CA 1
ATOM 1990 C C . LEU A 1 254 ? -33.232 -6.433 2.701 1.00 49.28 254 LEU A C 1
ATOM 1991 O O . LEU A 1 254 ? -32.418 -6.616 3.605 1.00 49.52 254 LEU A O 1
ATOM 1996 N N . LEU A 1 255 ? -33.599 -5.225 2.296 1.00 46.20 255 LEU A N 1
ATOM 1997 C CA . LEU A 1 255 ? -32.932 -4.054 2.834 1.00 47.64 255 LEU A CA 1
ATOM 1998 C C . LEU A 1 255 ? -33.193 -3.928 4.329 1.00 46.04 255 LEU A C 1
ATOM 1999 O O . LEU A 1 255 ? -32.338 -3.459 5.079 1.00 52.96 255 LEU A O 1
ATOM 2004 N N . ILE A 1 256 ? -34.366 -4.364 4.759 1.00 45.75 256 ILE A N 1
ATOM 2005 C CA . ILE A 1 256 ? -34.697 -4.349 6.180 1.00 47.58 256 ILE A CA 1
ATOM 2006 C C . ILE A 1 256 ? -33.784 -5.320 6.915 1.00 47.17 256 ILE A C 1
ATOM 2007 O O . ILE A 1 256 ? -33.166 -4.934 7.896 1.00 46.30 256 ILE A O 1
ATOM 2012 N N . ASP A 1 257 ? -33.669 -6.550 6.428 1.00 47.22 257 ASP A N 1
ATOM 2013 C CA . ASP A 1 257 ? -32.737 -7.514 7.037 1.00 49.71 257 ASP A CA 1
ATOM 2014 C C . ASP A 1 257 ? -31.339 -6.979 7.128 1.00 48.74 257 ASP A C 1
ATOM 2015 O O . ASP A 1 257 ? -30.700 -7.133 8.133 1.00 54.36 257 ASP A O 1
ATOM 2020 N N . GLU A 1 258 ? -30.882 -6.337 6.068 1.00 52.29 258 GLU A N 1
ATOM 2021 C CA . GLU A 1 258 ? -29.516 -5.856 5.976 1.00 52.94 258 GLU A CA 1
ATOM 2022 C C . GLU A 1 258 ? -29.304 -4.662 6.855 1.00 51.73 258 GLU A C 1
ATOM 2023 O O . GLU A 1 258 ? -28.180 -4.406 7.274 1.00 49.58 258 GLU A O 1
ATOM 2029 N N . ALA A 1 259 ? -30.379 -3.912 7.092 1.00 52.07 259 ALA A N 1
ATOM 2030 C CA . ALA A 1 259 ? -30.335 -2.785 8.023 1.00 49.88 259 ALA A CA 1
ATOM 2031 C C . ALA A 1 259 ? -30.195 -3.277 9.447 1.00 49.75 259 ALA A C 1
ATOM 2032 O O . ALA A 1 259 ? -29.349 -2.787 10.201 1.00 49.06 259 ALA A O 1
ATOM 2034 N N . LEU A 1 260 ? -31.036 -4.249 9.789 1.00 49.27 260 LEU A N 1
ATOM 2035 C CA . LEU A 1 260 ? -31.061 -4.854 11.111 1.00 49.60 260 LEU A CA 1
ATOM 2036 C C . LEU A 1 260 ? -29.704 -5.479 11.466 1.00 50.94 260 LEU A C 1
ATOM 2037 O O . LEU A 1 260 ? -29.206 -5.280 12.552 1.00 50.32 260 LEU A O 1
ATOM 2042 N N . GLU A 1 261 ? -29.099 -6.189 10.531 1.00 49.64 261 GLU A N 1
ATOM 2043 C CA . GLU A 1 261 ? -27.816 -6.813 10.781 1.00 56.38 261 GLU A CA 1
ATOM 2044 C C . GLU A 1 261 ? -26.810 -5.782 11.242 1.00 58.40 261 GLU A C 1
ATOM 2045 O O . GLU A 1 261 ? -25.970 -6.073 12.119 1.00 64.16 261 GLU A O 1
ATOM 2051 N N . ARG A 1 262 ? -26.907 -4.578 10.682 1.00 52.03 262 ARG A N 1
ATOM 2052 C CA . ARG A 1 262 ? -25.943 -3.513 10.972 1.00 52.87 262 ARG A CA 1
ATOM 2053 C C . ARG A 1 262 ? -26.365 -2.629 12.143 1.00 53.42 262 ARG A C 1
ATOM 2054 O O . ARG A 1 262 ? -25.938 -1.471 12.271 1.00 54.33 262 ARG A O 1
ATOM 2062 N N . GLY A 1 263 ? -27.196 -3.191 13.003 1.00 55.10 263 GLY A N 1
ATOM 2063 C CA . GLY A 1 263 ? -27.474 -2.596 14.283 1.00 60.77 263 GLY A CA 1
ATOM 2064 C C . GLY A 1 263 ? -28.575 -1.573 14.206 1.00 64.72 263 GLY A C 1
ATOM 2065 O O . GLY A 1 263 ? -28.708 -0.716 15.082 1.00 67.35 263 GLY A O 1
ATOM 2066 N N . SER A 1 264 ? -29.392 -1.661 13.165 1.00 66.64 264 SER A N 1
ATOM 2067 C CA . SER A 1 264 ? -30.453 -0.677 12.987 1.00 65.97 264 SER A CA 1
ATOM 2068 C C . SER A 1 264 ? -31.691 -1.119 13.748 1.00 64.83 264 SER A C 1
ATOM 2069 O O . SER A 1 264 ? -32.156 -2.242 13.585 1.00 70.91 264 SER A O 1
ATOM 2072 N N . ASN A 1 265 ? -32.229 -0.234 14.579 1.00 63.84 265 ASN A N 1
ATOM 2073 C CA . ASN A 1 265 ? -33.657 -0.247 14.904 1.00 59.89 265 ASN A CA 1
ATOM 2074 C C . ASN A 1 265 ? -34.375 0.405 13.760 1.00 62.17 265 ASN A C 1
ATOM 2075 O O . ASN A 1 265 ? -33.787 1.177 13.003 1.00 72.40 265 ASN A O 1
ATOM 2080 N N . LEU A 1 266 ? -35.634 0.079 13.588 1.00 58.98 266 LEU A N 1
ATOM 2081 C CA . LEU A 1 266 ? -36.256 0.371 12.304 1.00 57.38 266 LEU A CA 1
ATOM 2082 C C . LEU A 1 266 ? -36.715 1.822 12.246 1.00 55.57 266 LEU A C 1
ATOM 2083 O O . LEU A 1 266 ? -36.987 2.345 11.164 1.00 53.20 266 LEU A O 1
ATOM 2088 N N . HIS A 1 267 ? -36.749 2.472 13.416 1.00 55.70 267 HIS A N 1
ATOM 2089 C CA . HIS A 1 267 ? -37.086 3.899 13.519 1.00 50.36 267 HIS A CA 1
ATOM 2090 C C . HIS A 1 267 ? -36.082 4.736 12.759 1.00 50.78 267 HIS A C 1
ATOM 2091 O O . HIS A 1 267 ? -36.472 5.728 12.161 1.00 49.90 267 HIS A O 1
ATOM 2098 N N . ASP A 1 268 ? -34.802 4.333 12.772 1.00 52.62 268 ASP A N 1
ATOM 2099 C CA . ASP A 1 268 ? -33.740 5.061 12.064 1.00 53.70 268 ASP A CA 1
ATOM 2100 C C . ASP A 1 268 ? -33.286 4.375 10.762 1.00 51.12 268 ASP A C 1
ATOM 2101 O O . ASP A 1 268 ? -32.118 4.446 10.368 1.00 44.60 268 ASP A O 1
ATOM 2106 N N . LEU A 1 269 ? -34.234 3.755 10.075 1.00 50.26 269 LEU A N 1
ATOM 2107 C CA . LEU A 1 269 ? -33.930 3.066 8.844 1.00 49.53 269 LEU A CA 1
ATOM 2108 C C . LEU A 1 269 ? -33.327 3.991 7.790 1.00 50.98 269 LEU A C 1
ATOM 2109 O O . LEU A 1 269 ? -32.481 3.586 7.010 1.00 52.68 269 LEU A O 1
ATOM 2114 N N . ALA A 1 270 ? -33.752 5.241 7.774 1.00 52.33 270 ALA A N 1
ATOM 2115 C CA . ALA A 1 270 ? -33.294 6.176 6.771 1.00 52.95 270 ALA A CA 1
ATOM 2116 C C . ALA A 1 270 ? -31.784 6.363 6.849 1.00 50.93 270 ALA A C 1
ATOM 2117 O O . ALA A 1 270 ? -31.152 6.695 5.857 1.00 55.35 270 ALA A O 1
ATOM 2119 N N . ASP A 1 271 ? -31.206 6.157 8.027 1.00 50.85 271 ASP A N 1
ATOM 2120 C CA . ASP A 1 271 ? -29.750 6.240 8.200 1.00 51.44 271 ASP A CA 1
ATOM 2121 C C . ASP A 1 271 ? -29.028 5.029 7.630 1.00 47.26 271 ASP A C 1
ATOM 2122 O O . ASP A 1 271 ? -27.816 5.042 7.496 1.00 46.53 271 ASP A O 1
ATOM 2127 N N . TYR A 1 272 ? -29.764 3.968 7.341 1.00 44.54 272 TYR A N 1
ATOM 2128 C CA . TYR A 1 272 ? -29.150 2.726 6.916 1.00 46.59 272 TYR A CA 1
ATOM 2129 C C . TYR A 1 272 ? -29.442 2.382 5.461 1.00 46.22 272 TYR A C 1
ATOM 2130 O O . TYR A 1 272 ? -28.696 1.585 4.869 1.00 45.08 272 TYR A O 1
ATOM 2139 N N . ALA A 1 273 ? -30.523 2.935 4.891 1.00 47.82 273 ALA A N 1
ATOM 2140 C CA . ALA A 1 273 ? -30.964 2.534 3.540 1.00 43.30 273 ALA A CA 1
ATOM 2141 C C . ALA A 1 273 ? -31.642 3.649 2.785 1.00 44.82 273 ALA A C 1
ATOM 2142 O O . ALA A 1 273 ? -32.424 4.398 3.349 1.00 50.22 273 ALA A O 1
ATOM 2144 N N . TYR A 1 274 ? -31.299 3.776 1.506 1.00 45.00 274 TYR A N 1
ATOM 2145 C CA . TYR A 1 274 ? -32.055 4.599 0.570 1.00 43.46 274 TYR A CA 1
ATOM 2146 C C . TYR A 1 274 ? -32.358 3.808 -0.681 1.00 43.78 274 TYR A C 1
ATOM 2147 O O . TYR A 1 274 ? -31.620 2.906 -1.041 1.00 49.96 274 TYR A O 1
ATOM 2156 N N . VAL A 1 275 ? -33.473 4.111 -1.326 1.00 43.83 275 VAL A N 1
ATOM 2157 C CA . VAL A 1 275 ? -33.943 3.313 -2.437 1.00 41.87 275 VAL A CA 1
ATOM 2158 C C . VAL A 1 275 ? -34.137 4.186 -3.642 1.00 40.48 275 VAL A C 1
ATOM 2159 O O . VAL A 1 275 ? -34.818 5.181 -3.566 1.00 43.93 275 VAL A O 1
ATOM 2163 N N . GLN A 1 276 ? -33.580 3.786 -4.771 1.00 39.81 276 GLN A N 1
ATOM 2164 C CA . GLN A 1 276 ? -33.844 4.486 -6.005 1.00 40.88 276 GLN A CA 1
ATOM 2165 C C . GLN A 1 276 ? -34.596 3.586 -7.002 1.00 40.77 276 GLN A C 1
ATOM 2166 O O . GLN A 1 276 ? -34.130 2.529 -7.355 1.00 41.25 276 GLN A O 1
ATOM 2172 N N . ILE A 1 277 ? -35.792 4.002 -7.411 1.00 42.20 277 ILE A N 1
ATOM 2173 C CA . ILE A 1 277 ? -36.603 3.188 -8.292 1.00 42.64 277 ILE A CA 1
ATOM 2174 C C . ILE A 1 277 ? -36.423 3.662 -9.702 1.00 46.45 277 ILE A C 1
ATOM 2175 O O . ILE A 1 277 ? -36.604 4.844 -9.983 1.00 50.72 277 ILE A O 1
ATOM 2180 N N . ASN A 1 278 ? -36.060 2.742 -10.587 1.00 49.67 278 ASN A N 1
ATOM 2181 C CA . ASN A 1 278 ? -35.629 3.111 -11.923 1.00 50.41 278 ASN A CA 1
ATOM 2182 C C . ASN A 1 278 ? -36.787 3.656 -12.805 1.00 55.42 278 ASN A C 1
ATOM 2183 O O . ASN A 1 278 ? -36.569 4.507 -13.657 1.00 69.07 278 ASN A O 1
ATOM 2188 N N . ASP A 1 279 ? -38.011 3.205 -12.623 1.00 48.46 279 ASP A N 1
ATOM 2189 C CA . ASP A 1 279 ? -39.102 3.925 -13.247 1.00 45.31 279 ASP A CA 1
ATOM 2190 C C . ASP A 1 279 ? -40.343 3.734 -12.395 1.00 41.50 279 ASP A C 1
ATOM 2191 O O . ASP A 1 279 ? -40.243 3.887 -11.200 1.00 44.78 279 ASP A O 1
ATOM 2196 N N . THR A 1 280 ? -41.492 3.402 -12.983 1.00 42.40 280 THR A N 1
ATOM 2197 C CA . THR A 1 280 ? -42.712 3.134 -12.234 1.00 44.96 280 THR A CA 1
ATOM 2198 C C . THR A 1 280 ? -42.889 1.659 -11.846 1.00 46.51 280 THR A C 1
ATOM 2199 O O . THR A 1 280 ? -43.799 1.316 -11.093 1.00 53.48 280 THR A O 1
ATOM 2203 N N . HIS A 1 281 ? -42.030 0.782 -12.354 1.00 45.86 281 HIS A N 1
ATOM 2204 C CA . HIS A 1 281 ? -42.159 -0.660 -12.094 1.00 46.84 281 HIS A CA 1
ATOM 2205 C C . HIS A 1 281 ? -41.995 -1.034 -10.615 1.00 48.11 281 HIS A C 1
ATOM 2206 O O . HIS A 1 281 ? -42.748 -1.878 -10.096 1.00 47.63 281 HIS A O 1
ATOM 2213 N N . PRO A 1 282 ? -41.018 -0.406 -9.928 1.00 45.74 282 PRO A N 1
ATOM 2214 C CA . PRO A 1 282 ? -40.845 -0.658 -8.521 1.00 46.59 282 PRO A CA 1
ATOM 2215 C C . PRO A 1 282 ? -41.601 0.307 -7.588 1.00 49.61 282 PRO A C 1
ATOM 2216 O O . PRO A 1 282 ? -41.225 0.420 -6.396 1.00 49.20 282 PRO A O 1
ATOM 2220 N N . SER A 1 283 ? -42.670 0.955 -8.083 1.00 48.47 283 SER A N 1
ATOM 2221 C CA . SER A 1 283 ? -43.456 1.921 -7.281 1.00 43.45 283 SER A CA 1
ATOM 2222 C C . SER A 1 283 ? -44.033 1.258 -6.020 1.00 45.19 283 SER A C 1
ATOM 2223 O O . SER A 1 283 ? -44.131 1.872 -4.941 1.00 46.05 283 SER A O 1
ATOM 2226 N N . MET A 1 284 ? -44.407 -0.011 -6.146 1.00 47.24 284 MET A N 1
ATOM 2227 C CA . MET A 1 284 ? -45.049 -0.720 -5.042 1.00 47.87 284 MET A CA 1
ATOM 2228 C C . MET A 1 284 ? -44.092 -0.972 -3.900 1.00 42.37 284 MET A C 1
ATOM 2229 O O . MET A 1 284 ? -44.480 -1.508 -2.906 1.00 44.49 284 MET A O 1
ATOM 2234 N N . VAL A 1 285 ? -42.849 -0.560 -4.015 1.00 44.22 285 VAL A N 1
ATOM 2235 C CA . VAL A 1 285 ? -41.960 -0.657 -2.870 1.00 46.50 285 VAL A CA 1
ATOM 2236 C C . VAL A 1 285 ? -42.368 0.249 -1.740 1.00 42.33 285 VAL A C 1
ATOM 2237 O O . VAL A 1 285 ? -42.097 -0.050 -0.593 1.00 49.19 285 VAL A O 1
ATOM 2241 N N . ILE A 1 286 ? -43.026 1.343 -2.061 1.00 42.96 286 ILE A N 1
ATOM 2242 C CA . ILE A 1 286 ? -43.395 2.322 -1.039 1.00 43.78 286 ILE A CA 1
ATOM 2243 C C . ILE A 1 286 ? -44.377 1.727 -0.055 1.00 45.01 286 ILE A C 1
ATOM 2244 O O . ILE A 1 286 ? -44.105 1.741 1.142 1.00 50.11 286 ILE A O 1
ATOM 2249 N N . PRO A 1 287 ? -45.527 1.231 -0.547 1.00 44.99 287 PRO A N 1
ATOM 2250 C CA . PRO A 1 287 ? -46.528 0.751 0.378 1.00 43.38 287 PRO A CA 1
ATOM 2251 C C . PRO A 1 287 ? -46.131 -0.565 0.930 1.00 40.78 287 PRO A C 1
ATOM 2252 O O . PRO A 1 287 ? -46.556 -0.902 2.017 1.00 43.63 287 PRO A O 1
ATOM 2256 N N . GLU A 1 288 ? -45.328 -1.314 0.201 1.00 40.47 288 GLU A N 1
ATOM 2257 C CA . GLU A 1 288 ? -44.707 -2.535 0.767 1.00 42.50 288 GLU A CA 1
ATOM 2258 C C . GLU A 1 288 ? -43.806 -2.290 1.974 1.00 42.63 288 GLU A C 1
ATOM 2259 O O . GLU A 1 288 ? -43.939 -2.954 2.994 1.00 47.41 288 GLU A O 1
ATOM 2265 N N . LEU A 1 289 ? -42.879 -1.351 1.856 1.00 39.54 289 LEU A N 1
ATOM 2266 C CA . LEU A 1 289 ? -42.065 -0.991 2.999 1.00 39.42 289 LEU A CA 1
ATOM 2267 C C . LEU A 1 289 ? -42.906 -0.588 4.181 1.00 42.22 289 LEU A C 1
ATOM 2268 O O . LEU A 1 289 ? -42.652 -1.008 5.309 1.00 51.54 289 LEU A O 1
ATOM 2273 N N . ILE A 1 290 ? -43.930 0.200 3.933 1.00 42.52 290 ILE A N 1
ATOM 2274 C CA . ILE A 1 290 ? -44.833 0.610 4.999 1.00 42.09 290 ILE A CA 1
ATOM 2275 C C . ILE A 1 290 ? -45.485 -0.573 5.667 1.00 43.87 290 ILE A C 1
ATOM 2276 O O . ILE A 1 290 ? -45.535 -0.616 6.884 1.00 46.16 290 ILE A O 1
ATOM 2281 N N . ARG A 1 291 ? -46.006 -1.504 4.860 1.00 43.57 291 ARG A N 1
ATOM 2282 C CA . ARG A 1 291 ? -46.613 -2.725 5.357 1.00 41.05 291 ARG A CA 1
ATOM 2283 C C . ARG A 1 291 ? -45.644 -3.420 6.290 1.00 41.64 291 ARG A C 1
ATOM 2284 O O . ARG A 1 291 ? -46.000 -3.802 7.386 1.00 48.34 291 ARG A O 1
ATOM 2292 N N . LEU A 1 292 ? -44.420 -3.620 5.845 1.00 41.36 292 LEU A N 1
ATOM 2293 C CA . LEU A 1 292 ? -43.481 -4.441 6.614 1.00 44.97 292 LEU A CA 1
ATOM 2294 C C . LEU A 1 292 ? -43.258 -3.796 7.975 1.00 47.26 292 LEU A C 1
ATOM 2295 O O . LEU A 1 292 ? -43.261 -4.461 9.012 1.00 53.45 292 LEU A O 1
ATOM 2300 N N . LEU A 1 293 ? -43.095 -2.488 7.972 1.00 45.03 293 LEU A N 1
ATOM 2301 C CA . LEU A 1 293 ? -42.759 -1.798 9.187 1.00 45.65 293 LEU A CA 1
ATOM 2302 C C . LEU A 1 293 ? -43.940 -1.836 10.159 1.00 48.34 293 LEU A C 1
ATOM 2303 O O . LEU A 1 293 ? -43.776 -2.112 11.360 1.00 47.70 293 LEU A O 1
ATOM 2308 N N . ASN A 1 294 ? -45.132 -1.589 9.627 1.00 48.41 294 ASN A N 1
ATOM 2309 C CA . ASN A 1 294 ? -46.311 -1.421 10.458 1.00 48.95 294 ASN A CA 1
ATOM 2310 C C . ASN A 1 294 ? -46.772 -2.749 11.017 1.00 49.92 294 ASN A C 1
ATOM 2311 O O . ASN A 1 294 ? -47.022 -2.844 12.210 1.00 58.37 294 ASN A O 1
ATOM 2316 N N . GLU A 1 295 ? -46.876 -3.767 10.167 1.00 48.98 295 GLU A N 1
ATOM 2317 C CA . GLU A 1 295 ? -47.491 -5.040 10.548 1.00 53.62 295 GLU A CA 1
ATOM 2318 C C . GLU A 1 295 ? -46.453 -6.023 11.038 1.00 57.67 295 GLU A C 1
ATOM 2319 O O . GLU A 1 295 ? -46.589 -6.582 12.117 1.00 69.22 295 GLU A O 1
ATOM 2325 N N . LYS A 1 296 ? -45.417 -6.249 10.246 1.00 58.90 296 LYS A N 1
ATOM 2326 C CA . LYS A 1 296 ? -44.368 -7.213 10.618 1.00 58.16 296 LYS A CA 1
ATOM 2327 C C . LYS A 1 296 ? -43.485 -6.744 11.770 1.00 56.45 296 LYS A C 1
ATOM 2328 O O . LYS A 1 296 ? -43.020 -7.565 12.555 1.00 59.82 296 LYS A O 1
ATOM 2334 N N . HIS A 1 297 ? -43.243 -5.438 11.865 1.00 55.27 297 HIS A N 1
ATOM 2335 C CA . HIS A 1 297 ? -42.311 -4.898 12.855 1.00 51.15 297 HIS A CA 1
ATOM 2336 C C . HIS A 1 297 ? -42.967 -3.943 13.855 1.00 58.14 297 HIS A C 1
ATOM 2337 O O . HIS A 1 297 ? -42.266 -3.271 14.622 1.00 63.93 297 HIS A O 1
ATOM 2344 N N . GLY A 1 298 ? -44.299 -3.875 13.859 1.00 57.84 298 GLY A N 1
ATOM 2345 C CA . GLY A 1 298 ? -45.036 -3.184 14.917 1.00 55.16 298 GLY A CA 1
ATOM 2346 C C . GLY A 1 298 ? -44.775 -1.687 15.051 1.00 53.99 298 GLY A C 1
ATOM 2347 O O . GLY A 1 298 ? -44.764 -1.144 16.155 1.00 56.41 298 GLY A O 1
ATOM 2348 N N . LEU A 1 299 ? -44.586 -1.006 13.931 1.00 54.42 299 LEU A N 1
ATOM 2349 C CA . LEU A 1 299 ? -44.402 0.450 13.949 1.00 54.46 299 LEU A CA 1
ATOM 2350 C C . LEU A 1 299 ? -45.709 1.165 13.605 1.00 49.94 299 LEU A C 1
ATOM 2351 O O . LEU A 1 299 ? -46.509 0.685 12.818 1.00 48.32 299 LEU A O 1
ATOM 2356 N N . ASP A 1 300 ? -45.915 2.31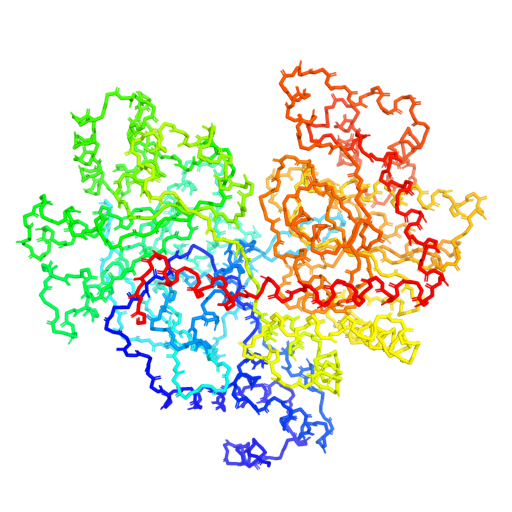1 14.226 1.00 49.48 300 ASP A N 1
ATOM 2357 C CA . ASP A 1 300 ? -47.124 3.065 14.020 1.00 50.59 300 ASP A CA 1
ATOM 2358 C C . ASP A 1 300 ? -47.171 3.402 12.527 1.00 50.72 300 ASP A C 1
ATOM 2359 O O . ASP A 1 300 ? -46.178 3.843 11.947 1.00 46.32 300 ASP A O 1
ATOM 2364 N N . PHE A 1 301 ? -48.345 3.190 11.930 1.00 52.22 301 PHE A N 1
ATOM 2365 C CA . PHE A 1 301 ? -48.556 3.383 10.510 1.00 44.13 301 PHE A CA 1
ATOM 2366 C C . PHE A 1 301 ? -48.053 4.727 10.070 1.00 41.07 301 PHE A C 1
ATOM 2367 O O . PHE A 1 301 ? -47.277 4.809 9.154 1.00 46.43 301 PHE A O 1
ATOM 2375 N N . TYR A 1 302 ? -48.497 5.787 10.716 1.00 39.96 302 TYR A N 1
ATOM 2376 C CA . TYR A 1 302 ? -48.093 7.118 10.285 1.00 42.38 302 TYR A CA 1
ATOM 2377 C C . TYR A 1 302 ? -46.604 7.409 10.507 1.00 42.21 302 TYR A C 1
ATOM 2378 O O . TYR A 1 302 ? -46.024 8.222 9.782 1.00 47.54 302 TYR A O 1
ATOM 2387 N N . GLU A 1 303 ? -45.972 6.720 11.451 1.00 43.55 303 GLU A N 1
ATOM 2388 C CA . GLU A 1 303 ? -44.514 6.781 11.573 1.00 46.50 303 GLU A CA 1
ATOM 2389 C C . GLU A 1 303 ? -43.814 6.005 10.438 1.00 47.06 303 GLU A C 1
ATOM 2390 O O . GLU A 1 303 ? -42.835 6.485 9.816 1.00 46.50 303 GLU A O 1
ATOM 2396 N N . ALA A 1 304 ? -44.325 4.815 10.151 1.00 39.80 304 ALA A N 1
ATOM 2397 C CA . ALA A 1 304 ? -43.838 4.071 9.018 1.00 40.60 304 ALA A CA 1
ATOM 2398 C C . ALA A 1 304 ? -43.798 4.921 7.761 1.00 41.65 304 ALA A C 1
ATOM 2399 O O . ALA A 1 304 ? -42.817 4.909 7.029 1.00 41.76 304 ALA A O 1
ATOM 2401 N N . VAL A 1 305 ? -44.862 5.671 7.520 1.00 45.31 305 VAL A N 1
ATOM 2402 C CA . VAL A 1 305 ? -44.949 6.504 6.330 1.00 45.49 305 VAL A CA 1
ATOM 2403 C C . VAL A 1 305 ? -43.876 7.583 6.359 1.00 49.89 305 VAL A C 1
ATOM 2404 O O . VAL A 1 305 ? -43.157 7.790 5.380 1.00 47.87 305 VAL A O 1
ATOM 2408 N N . ASP A 1 306 ? -43.765 8.280 7.483 1.00 50.65 306 ASP A N 1
ATOM 2409 C CA . ASP A 1 306 ? -42.755 9.312 7.585 1.00 52.53 306 ASP A CA 1
ATOM 2410 C C . ASP A 1 306 ? -41.380 8.737 7.250 1.00 50.58 306 ASP A C 1
ATOM 2411 O O . ASP A 1 306 ? -40.592 9.406 6.568 1.00 51.45 306 ASP A O 1
ATOM 2416 N N . ILE A 1 307 ? -41.092 7.521 7.725 1.00 45.98 307 ILE A N 1
ATOM 2417 C CA . ILE A 1 307 ? -39.755 6.925 7.570 1.00 47.69 307 ILE A CA 1
ATOM 2418 C C . ILE A 1 307 ? -39.480 6.566 6.112 1.00 50.23 307 ILE A C 1
ATOM 2419 O O . ILE A 1 307 ? -38.406 6.853 5.581 1.00 57.96 307 ILE A O 1
ATOM 2424 N N . VAL A 1 308 ? -40.450 5.918 5.482 1.00 49.46 308 VAL A N 1
ATOM 2425 C CA . VAL A 1 308 ? -40.323 5.456 4.096 1.00 46.63 308 VAL A CA 1
ATOM 2426 C C . VAL A 1 308 ? -40.217 6.622 3.122 1.00 45.55 308 VAL A C 1
ATOM 2427 O O . VAL A 1 308 ? -39.407 6.603 2.223 1.00 50.55 308 VAL A O 1
ATOM 2431 N N . LYS A 1 309 ? -41.025 7.645 3.285 1.00 43.29 309 LYS A N 1
ATOM 2432 C CA . LYS A 1 309 ? -41.020 8.721 2.312 1.00 49.48 309 LYS A CA 1
ATOM 2433 C C . LYS A 1 309 ? -39.734 9.570 2.404 1.00 54.21 309 LYS A C 1
ATOM 2434 O O . LYS A 1 309 ? -39.508 10.466 1.574 1.00 56.48 309 LYS A O 1
ATOM 2440 N N . ASN A 1 310 ? -38.895 9.299 3.402 1.00 51.43 310 ASN A N 1
ATOM 2441 C CA . ASN A 1 310 ? -37.647 10.038 3.565 1.00 51.93 310 ASN A CA 1
ATOM 2442 C C . ASN A 1 310 ? -36.435 9.225 3.116 1.00 48.27 310 ASN A C 1
ATOM 2443 O O . ASN A 1 310 ? -35.306 9.662 3.261 1.00 48.98 310 ASN A O 1
ATOM 2448 N N . MET A 1 311 ? -36.673 8.054 2.550 1.00 44.65 311 MET A N 1
ATOM 2449 C CA . MET A 1 311 ? -35.602 7.222 2.023 1.00 46.58 311 MET A CA 1
ATOM 2450 C C . MET A 1 311 ? -35.925 6.687 0.606 1.00 47.42 311 MET A C 1
ATOM 2451 O O . MET A 1 311 ? -35.244 5.800 0.098 1.00 49.28 311 MET A O 1
ATOM 2456 N N . ILE A 1 312 ? -36.937 7.250 -0.042 1.00 43.24 312 ILE A N 1
ATOM 2457 C CA . ILE A 1 312 ? -37.289 6.843 -1.395 1.00 41.75 312 ILE A CA 1
ATOM 2458 C C . ILE A 1 312 ? -36.842 7.880 -2.427 1.00 37.59 312 ILE A C 1
ATOM 2459 O O . ILE A 1 312 ? -37.015 9.074 -2.210 1.00 37.78 312 ILE A O 1
ATOM 2464 N N . GLY A 1 313 ? -36.284 7.396 -3.546 1.00 38.17 313 GLY A N 1
ATOM 2465 C CA . GLY A 1 313 ? -35.946 8.209 -4.733 1.00 39.76 313 GLY A CA 1
ATOM 2466 C C . GLY A 1 313 ? -36.631 7.726 -6.018 1.00 40.81 313 GLY A C 1
ATOM 2467 O O . GLY A 1 313 ? -36.575 6.560 -6.356 1.00 42.92 313 GLY A O 1
ATOM 2468 N N . TYR A 1 314 ? -37.265 8.634 -6.748 1.00 42.27 314 TYR A N 1
ATOM 2469 C CA . TYR A 1 314 ? -37.952 8.304 -8.010 1.00 40.86 314 TYR A CA 1
ATOM 2470 C C . TYR A 1 314 ? -37.287 8.927 -9.254 1.00 42.42 314 TYR A C 1
ATOM 2471 O O . TYR A 1 314 ? -36.916 10.099 -9.240 1.00 46.01 314 TYR A O 1
ATOM 2480 N N . THR A 1 315 ? -37.133 8.128 -10.316 1.00 41.93 315 THR A N 1
ATOM 2481 C CA . THR A 1 315 ? -36.509 8.572 -11.557 1.00 41.05 315 THR A CA 1
ATOM 2482 C C . THR A 1 315 ? -37.477 8.371 -12.697 1.00 40.70 315 THR A C 1
ATOM 2483 O O . THR A 1 315 ? -37.870 7.259 -12.967 1.00 46.96 315 THR A O 1
ATOM 2487 N N . ASN A 1 316 ? -37.858 9.444 -13.373 1.00 42.02 316 ASN A N 1
ATOM 2488 C CA . ASN A 1 316 ? -38.888 9.374 -14.395 1.00 44.06 316 ASN A CA 1
ATOM 2489 C C . ASN A 1 316 ? -38.251 9.514 -15.748 1.00 50.88 316 ASN A C 1
ATOM 2490 O O . ASN A 1 316 ? -37.734 10.578 -16.085 1.00 62.77 316 ASN A O 1
ATOM 2495 N N . HIS A 1 317 ? -38.302 8.457 -16.545 1.00 49.46 317 HIS A N 1
ATOM 2496 C CA . HIS A 1 317 ? -37.758 8.515 -17.888 1.00 46.73 317 HIS A CA 1
ATOM 2497 C C . HIS A 1 317 ? -38.782 8.968 -18.906 1.00 44.16 317 HIS A C 1
ATOM 2498 O O . HIS A 1 317 ? -38.430 9.417 -19.954 1.00 51.61 317 HIS A O 1
ATOM 2505 N N . THR A 1 318 ? -40.053 8.814 -18.609 1.00 48.70 318 THR A N 1
ATOM 2506 C CA . THR A 1 318 ? -41.114 9.223 -19.522 1.00 50.61 318 THR A CA 1
ATOM 2507 C C . THR A 1 318 ? -41.120 10.744 -19.698 1.00 50.47 318 THR A C 1
ATOM 2508 O O . THR A 1 318 ? -40.786 11.492 -18.792 1.00 49.10 318 THR A O 1
ATOM 2512 N N . ILE A 1 319 ? -41.528 11.187 -20.872 1.00 54.06 319 ILE A N 1
ATOM 2513 C CA . ILE A 1 319 ? -41.782 12.602 -21.147 1.00 53.92 319 ILE A CA 1
ATOM 2514 C C . ILE A 1 319 ? -43.170 13.008 -20.711 1.00 52.03 319 ILE A C 1
ATOM 2515 O O . ILE A 1 319 ? -43.304 13.801 -19.762 1.00 49.77 319 ILE A O 1
ATOM 2520 N N . LEU A 1 320 ? -44.191 12.456 -21.396 1.00 54.00 320 LEU A N 1
ATOM 2521 C CA . LEU A 1 320 ? -45.615 12.814 -21.175 1.00 51.67 320 LEU A CA 1
ATOM 2522 C C . LEU A 1 320 ? -46.259 12.097 -20.005 1.00 52.91 320 LEU A C 1
ATOM 2523 O O . LEU A 1 320 ? -46.113 10.873 -19.844 1.00 48.95 320 LEU A O 1
ATOM 2528 N N . ALA A 1 321 ? -47.011 12.870 -19.216 1.00 52.52 321 ALA A N 1
ATOM 2529 C CA . ALA A 1 321 ? -47.580 12.365 -17.964 1.00 54.88 321 ALA A CA 1
ATOM 2530 C C . ALA A 1 321 ? -48.669 11.351 -18.260 1.00 53.05 321 ALA A C 1
ATOM 2531 O O . ALA A 1 321 ? -48.972 10.496 -17.426 1.00 55.73 321 ALA A O 1
ATOM 2533 N N . GLU A 1 322 ? -49.242 11.447 -19.452 1.00 51.29 322 GLU A N 1
ATOM 2534 C CA . GLU A 1 322 ? -50.329 10.584 -19.843 1.00 56.36 322 GLU A CA 1
ATOM 2535 C C . GLU A 1 322 ? -49.822 9.146 -19.968 1.00 57.11 322 GLU A C 1
ATOM 2536 O O . GLU A 1 322 ? -50.546 8.190 -19.695 1.00 56.23 322 GLU A O 1
ATOM 2542 N N . ALA A 1 323 ? -48.553 8.996 -20.326 1.00 55.58 323 ALA A N 1
ATOM 2543 C CA . ALA A 1 323 ? -47.982 7.673 -20.547 1.00 52.04 323 ALA A CA 1
ATOM 2544 C C . ALA A 1 323 ? -47.554 6.968 -19.249 1.00 49.78 323 ALA A C 1
ATOM 2545 O O . ALA A 1 323 ? -47.114 5.824 -19.269 1.00 47.29 323 ALA A O 1
ATOM 2547 N N . LEU A 1 324 ? -47.673 7.646 -18.119 1.00 49.56 324 LEU A N 1
ATOM 2548 C CA . LEU A 1 324 ? -47.214 7.088 -16.862 1.00 47.24 324 LEU A CA 1
ATOM 2549 C C . LEU A 1 324 ? -48.093 5.908 -16.500 1.00 50.28 324 LEU A C 1
ATOM 2550 O O . LEU A 1 324 ? -49.260 5.872 -16.858 1.00 49.56 324 LEU A O 1
ATOM 2555 N N . GLU A 1 325 ? -47.506 4.958 -15.782 1.00 54.07 325 GLU A N 1
ATOM 2556 C CA . GLU A 1 325 ? -48.118 3.675 -15.494 1.00 54.38 325 GLU A CA 1
ATOM 2557 C C . GLU A 1 325 ? -49.312 3.818 -14.557 1.00 55.24 325 GLU A C 1
ATOM 2558 O O . GLU A 1 325 ? -49.238 4.528 -13.531 1.00 49.33 325 GLU A O 1
ATOM 2564 N N . LYS A 1 326 ? -50.402 3.137 -14.936 1.00 53.81 326 LYS A N 1
ATOM 2565 C CA . LYS A 1 326 ? -51.679 3.177 -14.227 1.00 50.07 326 LYS A CA 1
ATOM 2566 C C . LYS A 1 326 ? -52.170 1.758 -14.021 1.00 50.06 326 LYS A C 1
ATOM 2567 O O . LYS A 1 326 ? -51.974 0.899 -14.872 1.00 55.09 326 LYS A O 1
ATOM 2573 N N . TRP A 1 327 ? -52.850 1.521 -12.906 1.00 47.02 327 TRP A N 1
ATOM 2574 C CA . TRP A 1 327 ? -53.403 0.219 -12.630 1.00 44.00 327 TRP A CA 1
ATOM 2575 C C . TRP A 1 327 ? -54.845 0.350 -12.153 1.00 44.29 327 TRP A C 1
ATOM 2576 O O . TRP A 1 327 ? -55.135 1.161 -11.267 1.00 42.75 327 TRP A O 1
ATOM 2587 N N . PRO A 1 328 ? -55.763 -0.435 -12.747 1.00 41.95 328 PRO A N 1
ATOM 2588 C CA . PRO A 1 328 ? -57.114 -0.493 -12.231 1.00 40.43 328 PRO A CA 1
ATOM 2589 C C . PRO A 1 328 ? -57.101 -1.126 -10.855 1.00 42.41 328 PRO A C 1
ATOM 2590 O O . PRO A 1 328 ? -56.453 -2.148 -10.615 1.00 41.02 328 PRO A O 1
ATOM 2594 N N . LEU A 1 329 ? -57.785 -0.474 -9.941 1.00 45.28 329 LEU A N 1
ATOM 2595 C CA . LEU A 1 329 ? -57.960 -0.967 -8.600 1.00 46.25 329 LEU A CA 1
ATOM 2596 C C . LEU A 1 329 ? -58.416 -2.437 -8.632 1.00 47.84 329 LEU A C 1
ATOM 2597 O O . LEU A 1 329 ? -57.852 -3.299 -7.936 1.00 47.88 329 LEU A O 1
ATOM 2602 N N . GLU A 1 330 ? -59.422 -2.718 -9.458 1.00 46.95 330 GLU A N 1
ATOM 2603 C CA . GLU A 1 330 ? -59.977 -4.056 -9.563 1.00 48.49 330 GLU A CA 1
ATOM 2604 C C . GLU A 1 330 ? -58.863 -5.095 -9.795 1.00 49.70 330 GLU A C 1
ATOM 2605 O O . GLU A 1 330 ? -58.828 -6.130 -9.131 1.00 50.34 330 GLU A O 1
ATOM 2611 N N . TYR A 1 331 ? -57.955 -4.812 -10.729 1.00 47.30 331 TYR A N 1
ATOM 2612 C CA . TYR A 1 331 ? -56.882 -5.747 -11.061 1.00 46.50 331 TYR A CA 1
ATOM 2613 C C . TYR A 1 331 ? -55.972 -5.930 -9.873 1.00 46.91 331 TYR A C 1
ATOM 2614 O O . TYR A 1 331 ? -55.619 -7.057 -9.540 1.00 44.65 331 TYR A O 1
ATOM 2623 N N . LEU A 1 332 ? -55.607 -4.824 -9.224 1.00 48.74 332 LEU A N 1
ATOM 2624 C CA . LEU A 1 332 ? -54.713 -4.882 -8.084 1.00 46.76 332 LEU A CA 1
ATOM 2625 C C . LEU A 1 332 ? -55.315 -5.701 -6.959 1.00 49.81 332 LEU A C 1
ATOM 2626 O O . LEU A 1 332 ? -54.589 -6.463 -6.291 1.00 51.52 332 LEU A O 1
ATOM 2631 N N . ASN A 1 333 ? -56.621 -5.557 -6.734 1.00 45.39 333 ASN A N 1
ATOM 2632 C CA . ASN A 1 333 ? -57.288 -6.358 -5.689 1.00 48.06 333 ASN A CA 1
ATOM 2633 C C . ASN A 1 333 ? -57.309 -7.840 -6.020 1.00 48.08 333 ASN A C 1
ATOM 2634 O O . ASN A 1 333 ? -57.478 -8.697 -5.127 1.00 46.70 333 ASN A O 1
ATOM 2639 N N . GLU A 1 334 ? -57.114 -8.138 -7.301 1.00 42.88 334 GLU A N 1
ATOM 2640 C CA . GLU A 1 334 ? -57.094 -9.510 -7.732 1.00 44.15 334 GLU A CA 1
ATOM 2641 C C . GLU A 1 334 ? -55.771 -10.196 -7.346 1.00 42.97 334 GLU A C 1
ATOM 2642 O O . GLU A 1 334 ? -55.702 -11.387 -7.213 1.00 37.65 334 GLU A O 1
ATOM 2648 N N . VAL A 1 335 ? -54.741 -9.402 -7.128 1.00 42.66 335 VAL A N 1
ATOM 2649 C CA . VAL A 1 335 ? -53.405 -9.896 -6.966 1.00 44.91 335 VAL A CA 1
ATOM 2650 C C . VAL A 1 335 ? -52.816 -9.512 -5.595 1.00 44.30 335 VAL A C 1
ATOM 2651 O O . VAL A 1 335 ? -52.272 -10.371 -4.891 1.00 46.69 335 VAL A O 1
ATOM 2655 N N . VAL A 1 336 ? -52.892 -8.235 -5.234 1.00 42.28 336 VAL A N 1
ATOM 2656 C CA . VAL A 1 336 ? -52.304 -7.740 -3.979 1.00 46.67 336 VAL A CA 1
ATOM 2657 C C . VAL A 1 336 ? -53.300 -6.974 -3.105 1.00 49.23 336 VAL A C 1
ATOM 2658 O O . VAL A 1 336 ? -52.971 -5.914 -2.542 1.00 56.48 336 VAL A O 1
ATOM 2662 N N . PRO A 1 337 ? -54.505 -7.527 -2.945 1.00 46.41 337 PRO A N 1
ATOM 2663 C CA . PRO A 1 337 ? -55.555 -6.817 -2.215 1.00 47.09 337 PRO A CA 1
ATOM 2664 C C . PRO A 1 337 ? -55.086 -6.212 -0.893 1.00 41.28 337 PRO A C 1
ATOM 2665 O O . PRO A 1 337 ? -55.507 -5.138 -0.568 1.00 41.15 337 PRO A O 1
ATOM 2669 N N . HIS A 1 338 ? -54.225 -6.902 -0.154 1.00 42.02 338 HIS A N 1
ATOM 2670 C CA . HIS A 1 338 ? -53.714 -6.385 1.131 1.00 43.50 338 HIS A CA 1
ATOM 2671 C C . HIS A 1 338 ? -52.912 -5.115 0.958 1.00 43.80 338 HIS A C 1
ATOM 2672 O O . HIS A 1 338 ? -53.078 -4.150 1.713 1.00 43.59 338 HIS A O 1
ATOM 2679 N N . LEU A 1 339 ? -52.101 -5.066 -0.088 1.00 41.92 339 LEU A N 1
ATOM 2680 C CA . LEU A 1 339 ? -51.390 -3.830 -0.393 1.00 45.02 339 LEU A CA 1
ATOM 2681 C C . LEU A 1 339 ? -52.375 -2.726 -0.818 1.00 45.67 339 LEU A C 1
ATOM 2682 O O . LEU A 1 339 ? -52.243 -1.553 -0.453 1.00 48.67 339 LEU A O 1
ATOM 2687 N N . VAL A 1 340 ? -53.395 -3.115 -1.558 1.00 44.16 340 VAL A N 1
ATOM 2688 C CA . VAL A 1 340 ? -54.342 -2.145 -2.071 1.00 42.96 340 VAL A CA 1
ATOM 2689 C C . VAL A 1 340 ? -54.895 -1.353 -0.917 1.00 41.23 340 VAL A C 1
ATOM 2690 O O . VAL A 1 340 ? -54.998 -0.140 -0.985 1.00 42.11 340 VAL A O 1
ATOM 2694 N N . THR A 1 341 ? -55.228 -2.061 0.146 1.00 38.39 341 THR A N 1
ATOM 2695 C CA . THR A 1 341 ? -55.743 -1.443 1.338 1.00 39.93 341 THR A CA 1
ATOM 2696 C C . THR A 1 341 ? -54.828 -0.305 1.778 1.00 41.11 341 THR A C 1
ATOM 2697 O O . THR A 1 341 ? -55.275 0.797 2.092 1.00 40.85 341 THR A O 1
ATOM 2701 N N . ILE A 1 342 ? -53.530 -0.573 1.736 1.00 42.97 342 ILE A N 1
ATOM 2702 C CA . ILE A 1 342 ? -52.520 0.379 2.172 1.00 39.65 342 ILE A CA 1
ATOM 2703 C C . ILE A 1 342 ? -52.462 1.518 1.195 1.00 39.15 342 ILE A C 1
ATOM 2704 O O . ILE A 1 342 ? -52.323 2.677 1.567 1.00 38.76 342 ILE A O 1
ATOM 2709 N N . ILE A 1 343 ? -52.562 1.181 -0.070 1.00 39.42 343 ILE A N 1
ATOM 2710 C CA . ILE A 1 343 ? -52.529 2.207 -1.101 1.00 44.46 343 ILE A CA 1
ATOM 2711 C C . ILE A 1 343 ? -53.743 3.154 -0.996 1.00 43.78 343 ILE A C 1
ATOM 2712 O O . ILE A 1 343 ? -53.656 4.332 -1.326 1.00 42.45 343 ILE A O 1
ATOM 2717 N N . GLU A 1 344 ? -54.870 2.610 -0.560 1.00 40.78 344 GLU A N 1
ATOM 2718 C CA . GLU A 1 344 ? -56.056 3.397 -0.352 1.00 43.17 344 GLU A CA 1
ATOM 2719 C C . GLU A 1 344 ? -55.879 4.270 0.867 1.00 42.61 344 GLU A C 1
ATOM 2720 O O . GLU A 1 344 ? -56.420 5.378 0.934 1.00 46.92 344 GLU A O 1
ATOM 2726 N N . HIS A 1 345 ? -55.116 3.792 1.834 1.00 42.31 345 HIS A N 1
ATOM 2727 C CA . HIS A 1 345 ? -54.782 4.637 2.982 1.00 44.87 345 HIS A CA 1
ATOM 2728 C C . HIS A 1 345 ? -53.943 5.839 2.564 1.00 42.77 345 HIS A C 1
ATOM 2729 O O . HIS A 1 345 ? -54.176 6.965 3.032 1.00 45.00 345 HIS A O 1
ATOM 2736 N N . LEU A 1 346 ? -52.976 5.608 1.674 1.00 39.11 346 LEU A N 1
ATOM 2737 C CA . LEU A 1 346 ? -52.119 6.683 1.202 1.00 36.45 346 LEU A CA 1
ATOM 2738 C C . LEU A 1 346 ? -52.928 7.695 0.378 1.00 38.87 346 LEU A C 1
ATOM 2739 O O . LEU A 1 346 ? -52.673 8.912 0.399 1.00 40.94 346 LEU A O 1
ATOM 2744 N N . ASP A 1 347 ? -53.932 7.188 -0.321 1.00 37.23 347 ASP A N 1
ATOM 2745 C CA . ASP A 1 347 ? -54.803 8.026 -1.066 1.00 35.70 347 ASP A CA 1
ATOM 2746 C C . ASP A 1 347 ? -55.497 8.962 -0.116 1.00 35.13 347 ASP A C 1
ATOM 2747 O O . ASP A 1 347 ? -55.695 10.107 -0.427 1.00 37.61 347 ASP A O 1
ATOM 2752 N N . ARG A 1 348 ? -55.873 8.452 1.048 1.00 37.98 348 ARG A N 1
ATOM 2753 C CA . ARG A 1 348 ? -56.632 9.216 2.036 1.00 39.45 348 ARG A CA 1
ATOM 2754 C C . ARG A 1 348 ? -55.770 10.331 2.577 1.00 42.72 348 ARG A C 1
ATOM 2755 O O . ARG A 1 348 ? -56.182 11.489 2.683 1.00 45.99 348 ARG A O 1
ATOM 2763 N N . ILE A 1 349 ? -54.538 9.987 2.898 1.00 43.35 349 ILE A N 1
ATOM 2764 C CA . ILE A 1 349 ? -53.636 10.978 3.440 1.00 43.55 349 ILE A CA 1
ATOM 2765 C C . ILE A 1 349 ? -53.495 12.133 2.455 1.00 43.35 349 ILE A C 1
ATOM 2766 O O . ILE A 1 349 ? -53.469 13.307 2.841 1.00 42.53 349 ILE A O 1
ATOM 2771 N N . VAL A 1 350 ? -53.379 11.780 1.183 1.00 45.89 350 VAL A N 1
ATOM 2772 C CA . VAL A 1 350 ? -53.000 12.755 0.173 1.00 48.71 350 VAL A CA 1
ATOM 2773 C C . VAL A 1 350 ? -54.231 13.569 -0.185 1.00 49.77 350 VAL A C 1
ATOM 2774 O O . VAL A 1 350 ? -54.181 14.800 -0.288 1.00 48.02 350 VAL A O 1
ATOM 2778 N N . ARG A 1 351 ? -55.340 12.863 -0.373 1.00 45.05 351 ARG A N 1
ATOM 2779 C CA . ARG A 1 351 ? -56.563 13.502 -0.807 1.00 44.95 351 ARG A CA 1
ATOM 2780 C C . ARG A 1 351 ? -57.083 14.499 0.236 1.00 46.10 351 ARG A C 1
ATOM 2781 O O . ARG A 1 351 ? -57.733 15.490 -0.118 1.00 43.68 351 ARG A O 1
ATOM 2789 N N . SER A 1 352 ? -56.761 14.233 1.505 1.00 44.62 352 SER A N 1
ATOM 2790 C CA . SER A 1 352 ? -57.099 15.143 2.593 1.00 45.64 352 SER A CA 1
ATOM 2791 C C . SER A 1 352 ? -56.255 16.413 2.615 1.00 42.67 352 SER A C 1
ATOM 2792 O O . SER A 1 352 ? -56.689 17.409 3.132 1.00 42.02 352 SER A O 1
ATOM 2795 N N . GLN A 1 353 ? -55.042 16.357 2.097 1.00 43.93 353 GLN A N 1
ATOM 2796 C CA . GLN A 1 353 ? -54.093 17.443 2.280 1.00 49.14 353 GLN A CA 1
ATOM 2797 C C . GLN A 1 353 ? -54.056 18.334 1.046 1.00 49.59 353 GLN A C 1
ATOM 2798 O O . GLN A 1 353 ? -53.892 19.539 1.156 1.00 46.20 353 GLN A O 1
ATOM 2804 N N . TYR A 1 354 ? -54.207 17.731 -0.131 1.00 51.09 354 TYR A N 1
ATOM 2805 C CA . TYR A 1 354 ? -54.090 18.446 -1.389 1.00 48.70 354 TYR A CA 1
ATOM 2806 C C . TYR A 1 354 ? -55.415 18.492 -2.165 1.00 52.52 354 TYR A C 1
ATOM 2807 O O . TYR A 1 354 ? -56.049 17.443 -2.404 1.00 57.86 354 TYR A O 1
ATOM 2816 N N . LYS A 1 355 ? -55.829 19.705 -2.545 1.00 53.44 355 LYS A N 1
ATOM 2817 C CA . LYS A 1 355 ? -57.148 19.922 -3.155 1.00 60.06 355 LYS A CA 1
ATOM 2818 C C . LYS A 1 355 ? -57.124 19.753 -4.663 1.00 61.22 355 LYS A C 1
ATOM 2819 O O . LYS A 1 355 ? -58.167 19.550 -5.279 1.00 59.97 355 LYS A O 1
ATOM 2825 N N . ASP A 1 356 ? -55.935 19.811 -5.255 1.00 58.31 356 ASP A N 1
ATOM 2826 C CA . ASP A 1 356 ? -55.797 19.579 -6.694 1.00 54.94 356 ASP A CA 1
ATOM 2827 C C . ASP A 1 356 ? -56.127 18.125 -7.060 1.00 51.57 356 ASP A C 1
ATOM 2828 O O . ASP A 1 356 ? -55.428 17.184 -6.677 1.00 49.40 356 ASP A O 1
ATOM 2833 N N . ASP A 1 357 ? -57.184 17.944 -7.835 1.00 50.45 357 ASP A N 1
ATOM 2834 C CA . ASP A 1 357 ? -57.628 16.602 -8.208 1.00 50.13 357 ASP A CA 1
ATOM 2835 C C . ASP A 1 357 ? -56.645 15.944 -9.143 1.00 50.37 357 ASP A C 1
ATOM 2836 O O . ASP A 1 357 ? -56.605 14.715 -9.231 1.00 50.75 357 ASP A O 1
ATOM 2841 N N . ALA A 1 358 ? -55.851 16.762 -9.834 1.00 48.77 358 ALA A N 1
ATOM 2842 C CA . ALA A 1 358 ? -54.842 16.263 -10.755 1.00 46.25 358 ALA A CA 1
ATOM 2843 C C . ALA A 1 358 ? -53.658 15.488 -10.095 1.00 44.61 358 ALA A C 1
ATOM 2844 O O . ALA A 1 358 ? -52.925 14.778 -10.791 1.00 48.45 358 ALA A O 1
ATOM 2846 N N . VAL A 1 359 ? -53.471 15.607 -8.783 1.00 40.22 359 VAL A N 1
ATOM 2847 C CA . VAL A 1 359 ? -52.320 14.975 -8.141 1.00 38.75 359 VAL A CA 1
ATOM 2848 C C . VAL A 1 359 ? -52.734 13.725 -7.393 1.00 39.13 359 VAL A C 1
ATOM 2849 O O . VAL A 1 359 ? -51.934 13.131 -6.637 1.00 37.19 359 VAL A O 1
ATOM 2853 N N . GLN A 1 360 ? -53.986 13.323 -7.571 1.00 40.47 360 GLN A N 1
ATOM 2854 C CA . GLN A 1 360 ? -54.522 12.265 -6.720 1.00 40.18 360 GLN A CA 1
ATOM 2855 C C . GLN A 1 360 ? -53.932 10.941 -7.173 1.00 41.20 360 GLN A C 1
ATOM 2856 O O . GLN A 1 360 ? -53.611 10.768 -8.358 1.00 41.63 360 GLN A O 1
ATOM 2862 N N . ILE A 1 361 ? -53.719 10.041 -6.210 1.00 37.68 361 ILE A N 1
ATOM 2863 C CA . ILE A 1 361 ? -53.204 8.724 -6.514 1.00 37.22 361 ILE A CA 1
ATOM 2864 C C . ILE A 1 361 ? -54.246 7.901 -7.262 1.00 37.40 361 ILE A C 1
ATOM 2865 O O . ILE A 1 361 ? -53.976 7.300 -8.299 1.00 35.81 361 ILE A O 1
ATOM 2870 N N . ILE A 1 362 ? -55.443 7.861 -6.726 1.00 39.84 362 ILE A N 1
ATOM 2871 C CA . ILE A 1 362 ? -56.538 7.172 -7.400 1.00 41.58 362 ILE A CA 1
ATOM 2872 C C . ILE A 1 362 ? -57.446 8.196 -8.053 1.00 41.82 362 ILE A C 1
ATOM 2873 O O . ILE A 1 362 ? -57.779 9.209 -7.452 1.00 40.94 362 ILE A O 1
ATOM 2878 N N . ASP A 1 363 ? -57.865 7.920 -9.276 1.00 42.21 363 ASP A N 1
ATOM 2879 C CA . ASP A 1 363 ? -58.681 8.876 -10.015 1.00 40.49 363 ASP A CA 1
ATOM 2880 C C . ASP A 1 363 ? -60.124 8.427 -10.045 1.00 40.65 363 ASP A C 1
ATOM 2881 O O . ASP A 1 363 ? -60.457 7.367 -9.516 1.00 37.54 363 ASP A O 1
ATOM 2886 N N . ARG A 1 364 ? -60.963 9.240 -10.689 1.00 40.44 364 ARG A N 1
ATOM 2887 C CA . ARG A 1 364 ? -62.394 9.011 -10.748 1.00 41.96 364 ARG A CA 1
ATOM 2888 C C . ARG A 1 364 ? -62.764 7.623 -11.262 1.00 44.35 364 ARG A C 1
ATOM 2889 O O . ARG A 1 364 ? -63.731 7.017 -10.810 1.00 44.10 364 ARG A O 1
ATOM 2897 N N . ASP A 1 365 ? -61.997 7.123 -12.213 1.00 47.52 365 ASP A N 1
ATOM 2898 C CA . ASP A 1 365 ? -62.265 5.827 -12.790 1.00 47.67 365 ASP A CA 1
ATOM 2899 C C . ASP A 1 365 ? -61.580 4.713 -12.044 1.00 45.84 365 ASP A C 1
ATOM 2900 O O . ASP A 1 365 ? -61.424 3.629 -12.589 1.00 46.70 365 ASP A O 1
ATOM 2905 N N . ASP A 1 366 ? -61.185 4.958 -10.795 1.00 46.96 366 ASP A N 1
ATOM 2906 C CA . ASP A 1 366 ? -60.589 3.910 -9.940 1.00 48.56 366 ASP A CA 1
ATOM 2907 C C . ASP A 1 366 ? -59.209 3.413 -10.442 1.00 44.97 366 ASP A C 1
ATOM 2908 O O . ASP A 1 366 ? -58.736 2.388 -10.021 1.00 42.20 366 ASP A O 1
ATOM 2913 N N . ARG A 1 367 ? -58.563 4.159 -11.320 1.00 42.98 367 ARG A N 1
ATOM 2914 C CA . ARG A 1 367 ? -57.211 3.839 -11.736 1.00 41.42 367 ARG A CA 1
ATOM 2915 C C . ARG A 1 367 ? -56.208 4.390 -10.718 1.00 38.94 367 ARG A C 1
ATOM 2916 O O . ARG A 1 367 ? -56.350 5.522 -10.239 1.00 37.56 367 ARG A O 1
ATOM 2924 N N . VAL A 1 368 ? -55.188 3.579 -10.438 1.00 36.72 368 VAL A N 1
ATOM 2925 C CA . VAL A 1 368 ? -54.091 3.921 -9.561 1.00 34.94 368 VAL A CA 1
ATOM 2926 C C . VAL A 1 368 ? -52.840 4.371 -10.323 1.00 38.13 368 VAL A C 1
ATOM 2927 O O . VAL A 1 368 ? -52.190 3.594 -11.028 1.00 43.35 368 VAL A O 1
ATOM 2931 N N . HIS A 1 369 ? -52.484 5.628 -10.136 1.00 37.18 369 HIS A N 1
ATOM 2932 C CA . HIS A 1 369 ? -51.358 6.231 -10.801 1.00 37.11 369 HIS A CA 1
ATOM 2933 C C . HIS A 1 369 ? -50.118 6.051 -9.954 1.00 36.59 369 HIS A C 1
ATOM 2934 O O . HIS A 1 369 ? -49.853 6.830 -9.042 1.00 33.62 369 HIS A O 1
ATOM 2941 N N . MET A 1 370 ? -49.362 5.010 -10.278 1.00 39.50 370 MET A N 1
ATOM 2942 C CA . MET A 1 370 ? -48.209 4.598 -9.474 1.00 40.40 370 MET A CA 1
ATOM 2943 C C . MET A 1 370 ? -47.200 5.715 -9.411 1.00 38.04 370 MET A C 1
ATOM 2944 O O . MET A 1 370 ? -46.560 5.897 -8.422 1.00 36.48 370 MET A O 1
ATOM 2949 N N . ALA A 1 371 ? -47.066 6.475 -10.482 1.00 40.56 371 ALA A N 1
ATOM 2950 C CA . ALA A 1 371 ? -46.145 7.613 -10.468 1.00 40.17 371 ALA A CA 1
ATOM 2951 C C . ALA A 1 371 ? -46.583 8.679 -9.454 1.00 39.36 371 ALA A C 1
ATOM 2952 O O . ALA A 1 371 ? -45.777 9.248 -8.734 1.00 34.04 371 ALA A O 1
ATOM 2954 N N . HIS A 1 372 ? -47.878 8.947 -9.421 1.00 40.88 372 HIS A N 1
ATOM 2955 C CA . HIS A 1 372 ? -48.392 9.966 -8.538 1.00 43.15 372 HIS A CA 1
ATOM 2956 C C . HIS A 1 372 ? -48.079 9.566 -7.102 1.00 40.46 372 HIS A C 1
ATOM 2957 O O . HIS A 1 372 ? -47.808 10.396 -6.239 1.00 43.01 372 HIS A O 1
ATOM 2964 N N . MET A 1 373 ? -48.109 8.283 -6.840 1.00 40.21 373 MET A N 1
ATOM 2965 C CA . MET A 1 373 ? -47.743 7.806 -5.514 1.00 41.83 373 MET A CA 1
ATOM 2966 C C . MET A 1 373 ? -46.273 8.050 -5.255 1.00 39.61 373 MET A C 1
ATOM 2967 O O . MET A 1 373 ? -45.889 8.449 -4.174 1.00 43.30 373 MET A O 1
ATOM 2972 N N . ASP A 1 374 ? -45.456 7.787 -6.260 1.00 39.84 374 ASP A N 1
ATOM 2973 C CA . ASP A 1 374 ? -44.018 7.845 -6.090 1.00 42.92 374 ASP A CA 1
ATOM 2974 C C . ASP A 1 374 ? -43.584 9.266 -5.759 1.00 43.17 374 ASP A C 1
ATOM 2975 O O . ASP A 1 374 ? -42.653 9.453 -5.016 1.00 45.55 374 ASP A O 1
ATOM 2980 N N . ILE A 1 375 ? -44.267 10.244 -6.341 1.00 45.59 375 ILE A N 1
ATOM 2981 C CA . ILE A 1 375 ? -43.927 11.657 -6.176 1.00 47.45 375 ILE A CA 1
ATOM 2982 C C . ILE A 1 375 ? -44.290 12.173 -4.776 1.00 47.47 375 ILE A C 1
ATOM 2983 O O . ILE A 1 375 ? -43.533 12.952 -4.175 1.00 44.49 375 ILE A O 1
ATOM 2988 N N . HIS A 1 376 ? -45.461 11.755 -4.292 1.00 44.97 376 HIS A N 1
ATOM 2989 C CA . HIS A 1 376 ? -45.953 12.173 -2.985 1.00 43.68 376 HIS A CA 1
ATOM 2990 C C . HIS A 1 376 ? -45.084 11.631 -1.866 1.00 43.16 376 HIS A C 1
ATOM 2991 O O . HIS A 1 376 ? -44.819 12.326 -0.916 1.00 42.32 376 HIS A O 1
ATOM 2998 N N . PHE A 1 377 ? -44.622 10.401 -1.990 1.00 45.75 377 PHE A N 1
ATOM 2999 C CA . PHE A 1 377 ? -43.888 9.743 -0.900 1.00 48.77 377 PHE A CA 1
ATOM 3000 C C . PHE A 1 377 ? -42.470 9.455 -1.309 1.00 50.05 377 PHE A C 1
ATOM 3001 O O . PHE A 1 377 ? -41.986 8.349 -1.116 1.00 48.09 377 PHE A O 1
ATOM 3009 N N . SER A 1 378 ? -41.788 10.458 -1.856 1.00 50.72 378 SER A N 1
ATOM 3010 C CA . SER A 1 378 ? -40.362 10.322 -2.083 1.00 49.20 378 SER A CA 1
ATOM 3011 C C . SER A 1 378 ? -39.659 11.665 -1.874 1.00 50.43 378 SER A C 1
ATOM 3012 O O . SER A 1 378 ? -40.329 12.703 -1.869 1.00 48.53 378 SER A O 1
ATOM 3015 N N . THR A 1 379 ? -38.329 11.629 -1.696 1.00 46.77 379 THR A N 1
ATOM 3016 C CA . THR A 1 379 ? -37.529 12.827 -1.440 1.00 43.79 379 THR A CA 1
ATOM 3017 C C . THR A 1 379 ? -37.021 13.467 -2.707 1.00 49.07 379 THR A C 1
ATOM 3018 O O . THR A 1 379 ? -36.707 14.658 -2.707 1.00 55.47 379 THR A O 1
ATOM 3022 N N . SER A 1 380 ? -36.909 12.682 -3.781 1.00 53.19 380 SER A N 1
ATOM 3023 C CA . SER A 1 380 ? -36.387 13.172 -5.073 1.00 48.28 380 SER A CA 1
ATOM 3024 C C . SER A 1 380 ? -37.181 12.628 -6.267 1.00 49.61 380 SER A C 1
ATOM 3025 O O . SER A 1 380 ? -37.462 11.435 -6.351 1.00 58.14 380 SER A O 1
ATOM 3028 N N . VAL A 1 381 ? -37.538 13.518 -7.179 1.00 45.72 381 VAL A N 1
ATOM 3029 C CA . VAL A 1 381 ? -38.056 13.149 -8.481 1.00 45.55 381 VAL A CA 1
ATOM 3030 C C . VAL A 1 381 ? -37.172 13.789 -9.520 1.00 45.77 381 VAL A C 1
ATOM 3031 O O . VAL A 1 381 ? -37.189 15.003 -9.696 1.00 46.18 381 VAL A O 1
ATOM 3035 N N . ASN A 1 382 ? -36.404 12.973 -10.222 1.00 50.01 382 ASN A N 1
ATOM 3036 C CA . ASN A 1 382 ? -35.394 13.501 -11.125 1.00 46.96 382 ASN A CA 1
ATOM 3037 C C . ASN A 1 382 ? -35.753 13.198 -12.541 1.00 51.15 382 ASN A C 1
ATOM 3038 O O . ASN A 1 382 ? -36.295 12.109 -12.873 1.00 48.96 382 ASN A O 1
ATOM 3043 N N . GLY A 1 383 ? -35.421 14.161 -13.384 1.00 52.47 383 GLY A N 1
ATOM 3044 C CA . GLY A 1 383 ? -35.398 13.946 -14.816 1.00 50.58 383 GLY A CA 1
ATOM 3045 C C . GLY A 1 383 ? -34.027 13.545 -15.315 1.00 51.50 383 GLY A C 1
ATOM 3046 O O . GLY A 1 383 ? -33.006 13.644 -14.614 1.00 53.34 383 GLY A O 1
ATOM 3047 N N . VAL A 1 384 ? -34.028 13.074 -16.548 1.00 51.57 384 VAL A N 1
ATOM 3048 C CA . VAL A 1 384 ? -32.912 12.374 -17.151 1.00 47.33 384 VAL A CA 1
ATOM 3049 C C . VAL A 1 384 ? -32.068 13.317 -17.997 1.00 49.62 384 VAL A C 1
ATOM 3050 O O . VAL A 1 384 ? -30.907 13.017 -18.329 1.00 51.32 384 VAL A O 1
ATOM 3054 N N . ALA A 1 385 ? -32.659 14.433 -18.404 1.00 48.40 385 ALA A N 1
ATOM 3055 C CA . ALA A 1 385 ? -31.925 15.395 -19.206 1.00 46.12 385 ALA A CA 1
ATOM 3056 C C . ALA A 1 385 ? -32.493 16.776 -18.989 1.00 43.54 385 ALA A C 1
ATOM 3057 O O . ALA A 1 385 ? -33.680 16.942 -18.713 1.00 43.93 385 ALA A O 1
ATOM 3059 N N . ALA A 1 386 ? -31.622 17.767 -19.105 1.00 44.29 386 ALA A N 1
ATOM 3060 C CA . ALA A 1 386 ? -31.942 19.141 -18.709 1.00 46.49 386 ALA A CA 1
ATOM 3061 C C . ALA A 1 386 ? -33.290 19.613 -19.287 1.00 45.43 386 ALA A C 1
ATOM 3062 O O . ALA A 1 386 ? -34.162 20.026 -18.549 1.00 48.70 386 ALA A O 1
ATOM 3064 N N . LEU A 1 387 ? -33.469 19.527 -20.596 1.00 43.16 387 LEU A N 1
ATOM 3065 C CA . LEU A 1 387 ? -34.750 19.907 -21.197 1.00 46.38 387 LEU A CA 1
ATOM 3066 C C . LEU A 1 387 ? -35.907 19.008 -20.761 1.00 50.61 387 LEU A C 1
ATOM 3067 O O . LEU A 1 387 ? -37.057 19.479 -20.600 1.00 52.29 387 LEU A O 1
ATOM 3072 N N . HIS A 1 388 ? -35.611 17.720 -20.601 1.00 50.14 388 HIS A N 1
ATOM 3073 C CA . HIS A 1 388 ? -36.610 16.757 -20.172 1.00 46.07 388 HIS A CA 1
ATOM 3074 C C . HIS A 1 388 ? -37.119 17.132 -18.761 1.00 44.33 388 HIS A C 1
ATOM 3075 O O . HIS A 1 388 ? -38.324 17.168 -18.503 1.00 40.15 388 HIS A O 1
ATOM 3082 N N . THR A 1 389 ? -36.191 17.429 -17.856 1.00 42.60 389 THR A N 1
ATOM 3083 C CA . THR A 1 389 ? -36.571 17.753 -16.497 1.00 43.72 389 THR A CA 1
ATOM 3084 C C . THR A 1 389 ? -37.441 19.033 -16.556 1.00 45.08 389 THR A C 1
ATOM 3085 O O . THR A 1 389 ? -38.497 19.119 -15.945 1.00 47.07 389 THR A O 1
ATOM 3089 N N . ASP A 1 390 ? -37.018 20.016 -17.325 1.00 47.15 390 ASP A N 1
ATOM 3090 C CA . ASP A 1 390 ? -37.755 21.267 -17.392 1.00 52.51 390 ASP A CA 1
ATOM 3091 C C . ASP A 1 390 ? -39.157 21.062 -17.994 1.00 50.94 390 ASP A C 1
ATOM 3092 O O . ASP A 1 390 ? -40.110 21.738 -17.601 1.00 50.65 390 ASP A O 1
ATOM 3097 N N . ILE A 1 391 ? -39.305 20.109 -18.906 1.00 47.75 391 ILE A N 1
ATOM 3098 C CA . ILE A 1 391 ? -40.649 19.749 -19.395 1.00 48.66 391 ILE A CA 1
ATOM 3099 C C . ILE A 1 391 ? -41.541 19.245 -18.264 1.00 48.52 391 ILE A C 1
ATOM 3100 O O . ILE A 1 391 ? -42.745 19.577 -18.191 1.00 47.76 391 ILE A O 1
ATOM 3105 N N . LEU A 1 392 ? -40.943 18.446 -17.378 1.00 47.51 392 LEU A N 1
ATOM 3106 C CA . LEU A 1 392 ? -41.666 17.908 -16.226 1.00 42.65 392 LEU A CA 1
ATOM 3107 C C . LEU A 1 392 ? -42.132 18.980 -15.302 1.00 41.24 392 LEU A C 1
ATOM 3108 O O . LEU A 1 392 ? -43.289 18.973 -14.918 1.00 44.66 392 LEU A O 1
ATOM 3113 N N . LYS A 1 393 ? -41.220 19.906 -14.983 1.00 45.14 393 LYS A N 1
ATOM 3114 C CA . LYS A 1 393 ? -41.465 21.005 -14.048 1.00 46.56 393 LYS A CA 1
ATOM 3115 C C . LYS A 1 393 ? -42.444 22.032 -14.595 1.00 47.03 393 LYS A C 1
ATOM 3116 O O . LYS A 1 393 ? -43.155 22.655 -13.830 1.00 58.81 393 LYS A O 1
ATOM 3122 N N . ASN A 1 394 ? -42.455 22.239 -15.900 1.00 47.62 394 ASN A N 1
ATOM 3123 C CA . ASN A 1 394 ? -43.189 23.366 -16.475 1.00 53.94 394 ASN A CA 1
ATOM 3124 C C . ASN A 1 394 ? -44.523 22.987 -17.105 1.00 51.64 394 ASN A C 1
ATOM 3125 O O . ASN A 1 394 ? -45.375 23.854 -17.256 1.00 54.44 394 ASN A O 1
ATOM 3130 N N . SER A 1 395 ? -44.714 21.719 -17.459 1.00 48.37 395 SER A N 1
ATOM 3131 C CA . SER A 1 395 ? -45.972 21.298 -18.070 1.00 47.43 395 SER A CA 1
ATOM 3132 C C . SER A 1 395 ? -46.428 19.952 -17.535 1.00 47.14 395 SER A C 1
ATOM 3133 O O . SER A 1 395 ? -47.319 19.891 -16.697 1.00 50.48 395 SER A O 1
ATOM 3136 N N . GLU A 1 396 ? -45.781 18.884 -17.984 1.00 50.55 396 GLU A N 1
ATOM 3137 C CA . GLU A 1 396 ? -46.286 17.532 -17.790 1.00 50.34 396 GLU A CA 1
ATOM 3138 C C . GLU A 1 396 ? -46.554 17.160 -16.316 1.00 48.68 396 GLU A C 1
ATOM 3139 O O . GLU A 1 396 ? -47.594 16.578 -15.994 1.00 47.60 396 GLU A O 1
ATOM 3145 N N . LEU A 1 397 ? -45.631 17.522 -15.434 1.00 45.12 397 LEU A N 1
ATOM 3146 C CA . LEU A 1 397 ? -45.776 17.226 -14.024 1.00 45.56 397 LEU A CA 1
ATOM 3147 C C . LEU A 1 397 ? -45.879 18.463 -13.175 1.00 47.42 397 LEU A C 1
ATOM 3148 O O . LEU A 1 397 ? -45.593 18.428 -11.986 1.00 49.02 397 LEU A O 1
ATOM 3153 N N . LYS A 1 398 ? -46.360 19.546 -13.764 1.00 51.45 398 LYS A N 1
ATOM 3154 C CA . LYS A 1 398 ? -46.457 20.827 -13.054 1.00 50.19 398 LYS A CA 1
ATOM 3155 C C . LYS A 1 398 ? -47.337 20.813 -11.833 1.00 44.72 398 LYS A C 1
ATOM 3156 O O . LYS A 1 398 ? -47.001 21.407 -10.832 1.00 46.90 398 LYS A O 1
ATOM 3162 N N . PRO A 1 399 ? -48.498 20.174 -11.929 1.00 42.03 399 PRO A N 1
ATOM 3163 C CA . PRO A 1 399 ? -49.312 20.054 -10.725 1.00 43.63 399 PRO A CA 1
ATOM 3164 C C . PRO A 1 399 ? -48.500 19.562 -9.499 1.00 45.16 399 PRO A C 1
ATOM 3165 O O . PRO A 1 399 ? -48.770 19.984 -8.370 1.00 48.96 399 PRO A O 1
ATOM 3169 N N . PHE A 1 400 ? -47.521 18.683 -9.709 1.00 44.68 400 PHE A N 1
ATOM 3170 C CA . PHE A 1 400 ? -46.735 18.151 -8.585 1.00 42.48 400 PHE A CA 1
ATOM 3171 C C . PHE A 1 400 ? -45.593 19.106 -8.268 1.00 43.46 400 PHE A C 1
ATOM 3172 O O . PHE A 1 400 ? -45.183 19.268 -7.116 1.00 42.36 400 PHE A O 1
ATOM 3180 N N . TYR A 1 401 ? -45.063 19.736 -9.298 1.00 42.55 401 TYR A N 1
ATOM 3181 C CA . TYR A 1 401 ? -44.026 20.724 -9.091 1.00 46.77 401 TYR A CA 1
ATOM 3182 C C . TYR A 1 401 ? -44.541 21.857 -8.214 1.00 47.15 401 TYR A C 1
ATOM 3183 O O . TYR A 1 401 ? -43.822 22.331 -7.342 1.00 49.04 401 TYR A O 1
ATOM 3192 N N . ASP A 1 402 ? -45.793 22.250 -8.424 1.00 45.92 402 ASP A N 1
ATOM 3193 C CA . ASP A 1 402 ? -46.386 23.374 -7.703 1.00 50.38 402 ASP A CA 1
ATOM 3194 C C . ASP A 1 402 ? -46.483 23.163 -6.199 1.00 50.02 402 ASP A C 1
ATOM 3195 O O . ASP A 1 402 ? -46.531 24.120 -5.429 1.00 48.86 402 ASP A O 1
ATOM 3200 N N . ILE A 1 403 ? -46.541 21.912 -5.785 1.00 50.71 403 ILE A N 1
ATOM 3201 C CA . ILE A 1 403 ? -46.595 21.580 -4.358 1.00 53.18 403 ILE A CA 1
ATOM 3202 C C . ILE A 1 403 ? -45.319 20.898 -3.842 1.00 53.15 403 ILE A C 1
ATOM 3203 O O . ILE A 1 403 ? -45.061 20.883 -2.633 1.00 55.45 403 ILE A O 1
ATOM 3208 N N . TYR A 1 404 ? -44.506 20.368 -4.756 1.00 50.40 404 TYR A N 1
ATOM 3209 C CA . TYR A 1 404 ? -43.230 19.761 -4.389 1.00 46.10 404 TYR A CA 1
ATOM 3210 C C . TYR A 1 404 ? -42.032 20.326 -5.195 1.00 51.16 404 TYR A C 1
ATOM 3211 O O . TYR A 1 404 ? -41.248 19.586 -5.808 1.00 45.92 404 TYR A O 1
ATOM 3220 N N . PRO A 1 405 ? -41.869 21.661 -5.169 1.00 53.12 405 PRO A N 1
ATOM 3221 C CA . PRO A 1 405 ? -40.832 22.260 -6.000 1.00 49.32 405 PRO A CA 1
ATOM 3222 C C . PRO A 1 405 ? -39.443 21.729 -5.622 1.00 50.79 405 PRO A C 1
ATOM 3223 O O . PRO A 1 405 ? -38.579 21.504 -6.491 1.00 49.39 405 PRO A O 1
ATOM 3227 N N . GLU A 1 406 ? -39.273 21.481 -4.335 1.00 49.42 406 GLU A N 1
ATOM 3228 C CA . GLU A 1 406 ? -37.973 21.117 -3.782 1.00 57.31 406 GLU A CA 1
ATOM 3229 C C . GLU A 1 406 ? -37.504 19.736 -4.250 1.00 53.95 406 GLU A C 1
ATOM 3230 O O . GLU A 1 406 ? -36.324 19.487 -4.275 1.00 53.87 406 GLU A O 1
ATOM 3236 N N . LYS A 1 407 ? -38.429 18.839 -4.587 1.00 53.45 407 LYS A N 1
ATOM 3237 C CA . LYS A 1 407 ? -38.091 17.459 -4.978 1.00 50.52 407 LYS A CA 1
ATOM 3238 C C . LYS A 1 407 ? -37.529 17.329 -6.398 1.00 49.60 407 LYS A C 1
ATOM 3239 O O . LYS A 1 407 ? -36.738 16.431 -6.652 1.00 51.37 407 LYS A O 1
ATOM 3245 N N . PHE A 1 408 ? -37.954 18.191 -7.322 1.00 51.43 408 PHE A N 1
ATOM 3246 C CA . PHE A 1 408 ? -37.587 18.061 -8.747 1.00 47.88 408 PHE A CA 1
ATOM 3247 C C . PHE A 1 408 ? -36.161 18.527 -9.043 1.00 46.72 408 PHE A C 1
ATOM 3248 O O . PHE A 1 408 ? -35.778 19.673 -8.787 1.00 50.02 408 PHE A O 1
ATOM 3256 N N . ASN A 1 409 ? -35.385 17.631 -9.621 1.00 46.54 409 ASN A N 1
ATOM 3257 C CA . ASN A 1 409 ? -34.011 17.921 -10.010 1.00 46.42 409 ASN A CA 1
ATOM 3258 C C . ASN A 1 409 ? -33.658 17.212 -11.338 1.00 45.03 409 ASN A C 1
ATOM 3259 O O . ASN A 1 409 ? -34.392 16.358 -11.802 1.00 42.46 409 ASN A O 1
ATOM 3264 N N . ASN A 1 410 ? -32.530 17.563 -11.937 1.00 46.16 410 ASN A N 1
ATOM 3265 C CA . ASN A 1 410 ? -32.049 16.879 -13.124 1.00 43.98 410 ASN A CA 1
ATOM 3266 C C . ASN A 1 410 ? -30.791 16.003 -12.885 1.00 45.41 410 ASN A C 1
ATOM 3267 O O . ASN A 1 410 ? -29.958 16.284 -12.017 1.00 44.56 410 ASN A O 1
ATOM 3272 N N . LYS A 1 411 ? -30.689 14.924 -13.653 1.00 46.64 411 LYS A N 1
ATOM 3273 C CA . LYS A 1 411 ? -29.517 14.050 -13.633 1.00 46.03 411 LYS A CA 1
ATOM 3274 C C . LYS A 1 411 ? -29.320 13.551 -15.041 1.00 47.17 411 LYS A C 1
ATOM 3275 O O . LYS A 1 411 ? -29.960 12.607 -15.493 1.00 60.34 411 LYS A O 1
ATOM 3281 N N . THR A 1 412 ? -28.444 14.211 -15.753 1.00 47.27 412 THR A N 1
ATOM 3282 C CA . THR A 1 412 ? -28.119 13.804 -17.092 1.00 48.21 412 THR A CA 1
ATOM 3283 C C . THR A 1 412 ? -27.540 12.400 -17.131 1.00 49.58 412 THR A C 1
ATOM 3284 O O . THR A 1 412 ? -26.523 12.099 -16.466 1.00 44.36 412 THR A O 1
ATOM 3288 N N . ASN A 1 413 ? -28.180 11.559 -17.945 1.00 49.63 413 ASN A N 1
ATOM 3289 C CA . ASN A 1 413 ? -27.685 10.215 -18.218 1.00 50.75 413 ASN A CA 1
ATOM 3290 C C . ASN A 1 413 ? -26.200 10.143 -18.526 1.00 53.50 413 ASN A C 1
ATOM 3291 O O . ASN A 1 413 ? -25.596 11.141 -18.889 1.00 55.89 413 ASN A O 1
ATOM 3296 N N . GLY A 1 414 ? -25.644 8.938 -18.364 1.00 58.46 414 GLY A N 1
ATOM 3297 C CA . GLY A 1 414 ? -24.219 8.652 -18.539 1.00 58.49 414 GLY A CA 1
ATOM 3298 C C . GLY A 1 414 ? -23.988 7.219 -19.032 1.00 59.26 414 GLY A C 1
ATOM 3299 O O . GLY A 1 414 ? -24.867 6.349 -18.918 1.00 57.40 414 GLY A O 1
ATOM 3300 N N . ILE A 1 415 ? -22.799 6.983 -19.587 1.00 54.24 415 ILE A N 1
ATOM 3301 C CA . ILE A 1 415 ? -22.342 5.641 -19.922 1.00 54.19 415 ILE A CA 1
ATOM 3302 C C . ILE A 1 415 ? -21.019 5.281 -19.241 1.00 51.17 415 ILE A C 1
ATOM 3303 O O . ILE A 1 415 ? -20.211 6.154 -18.881 1.00 55.89 415 ILE A O 1
ATOM 3308 N N . THR A 1 416 ? -20.822 3.988 -19.036 1.00 47.94 416 THR A N 1
ATOM 3309 C CA . THR A 1 416 ? -19.610 3.500 -18.367 1.00 47.84 416 THR A CA 1
ATOM 3310 C C . THR A 1 416 ? -18.473 3.500 -19.369 1.00 47.32 416 THR A C 1
ATOM 3311 O O . THR A 1 416 ? -18.582 2.911 -20.444 1.00 48.73 416 THR A O 1
ATOM 3315 N N . PHE A 1 417 ? -17.381 4.181 -19.026 1.00 47.59 417 PHE A N 1
ATOM 3316 C CA . PHE A 1 417 ? -16.246 4.316 -19.946 1.00 46.73 417 PHE A CA 1
ATOM 3317 C C . PHE A 1 417 ? -15.381 3.069 -19.985 1.00 48.33 417 PHE A C 1
ATOM 3318 O O . PHE A 1 417 ? -14.537 2.914 -20.888 1.00 52.24 417 PHE A O 1
ATOM 3326 N N . ARG A 1 418 ? -15.608 2.154 -19.049 1.00 44.64 418 ARG A N 1
ATOM 3327 C CA . ARG A 1 418 ? -14.886 0.913 -19.083 1.00 49.32 418 ARG A CA 1
ATOM 3328 C C . ARG A 1 418 ? -15.389 0.066 -20.248 1.00 48.15 418 ARG A C 1
ATOM 3329 O O . ARG A 1 418 ? -14.611 -0.376 -21.109 1.00 49.84 418 ARG A O 1
ATOM 3337 N N . ARG A 1 419 ? -16.688 -0.161 -20.273 1.00 45.41 419 ARG A N 1
ATOM 3338 C CA . ARG A 1 419 ? -17.237 -1.048 -21.269 1.00 48.20 419 ARG A CA 1
ATOM 3339 C C . ARG A 1 419 ? -17.237 -0.377 -22.637 1.00 47.39 419 ARG A C 1
ATOM 3340 O O . ARG A 1 419 ? -17.006 -1.031 -23.645 1.00 56.66 419 ARG A O 1
ATOM 3348 N N . TRP A 1 420 ? -17.506 0.913 -22.693 1.00 43.84 420 TRP A N 1
ATOM 3349 C CA . TRP A 1 420 ? -17.749 1.519 -23.992 1.00 49.73 420 TRP A CA 1
ATOM 3350 C C . TRP A 1 420 ? -16.526 2.228 -24.559 1.00 55.85 420 TRP A C 1
ATOM 3351 O O . TRP A 1 420 ? -16.608 2.840 -25.629 1.00 59.54 420 TRP A O 1
ATOM 3362 N N . LEU A 1 421 ? -15.396 2.145 -23.847 1.00 59.32 421 LEU A N 1
ATOM 3363 C CA . LEU A 1 421 ? -14.126 2.685 -24.338 1.00 55.58 421 LEU A CA 1
ATOM 3364 C C . LEU A 1 421 ? -12.975 1.732 -24.065 1.00 53.93 421 LEU A C 1
ATOM 3365 O O . LEU A 1 421 ? -12.414 1.143 -25.007 1.00 54.51 421 LEU A O 1
ATOM 3370 N N . GLU A 1 422 ? -12.627 1.577 -22.784 1.00 50.36 422 GLU A N 1
ATOM 3371 C CA . GLU A 1 422 ? -11.482 0.738 -22.417 1.00 48.36 422 GLU A CA 1
ATOM 3372 C C . GLU A 1 422 ? -11.592 -0.651 -23.017 1.00 48.47 422 GLU A C 1
ATOM 3373 O O . GLU A 1 422 ? -10.588 -1.169 -23.468 1.00 57.64 422 GLU A O 1
ATOM 3379 N N . PHE A 1 423 ? -12.791 -1.238 -23.065 1.00 42.73 423 PHE A N 1
ATOM 3380 C CA . PHE A 1 423 ? -12.948 -2.530 -23.718 1.00 44.16 423 PHE A CA 1
ATOM 3381 C C . PHE A 1 423 ? -13.436 -2.449 -25.144 1.00 46.83 423 PHE A C 1
ATOM 3382 O O . PHE A 1 423 ? -12.932 -3.147 -26.026 1.00 48.16 423 PHE A O 1
ATOM 3390 N N . ALA A 1 424 ? -14.455 -1.644 -25.374 1.00 47.31 424 ALA A N 1
ATOM 3391 C CA . ALA A 1 424 ? -15.092 -1.645 -26.672 1.00 48.13 424 ALA A CA 1
ATOM 3392 C C . ALA A 1 424 ? -14.058 -1.241 -27.754 1.00 49.31 424 ALA A C 1
ATOM 3393 O O . ALA A 1 424 ? -14.029 -1.805 -28.864 1.00 43.15 424 ALA A O 1
ATOM 3395 N N . ASN A 1 425 ? -13.197 -0.279 -27.405 1.00 52.75 425 ASN A N 1
ATOM 3396 C CA . ASN A 1 425 ? -12.194 0.255 -28.319 1.00 53.15 425 ASN A CA 1
ATOM 3397 C C . ASN A 1 425 ? -10.851 0.404 -27.640 1.00 53.57 425 ASN A C 1
ATOM 3398 O O . ASN A 1 425 ? -10.390 1.507 -27.386 1.00 52.73 425 ASN A O 1
ATOM 3403 N N . GLN A 1 426 ? -10.213 -0.732 -27.400 1.00 57.18 426 GLN A N 1
ATOM 3404 C CA . GLN A 1 426 ? -8.914 -0.790 -26.728 1.00 55.73 426 GLN A CA 1
ATOM 3405 C C . GLN A 1 426 ? -7.845 0.015 -27.487 1.00 58.98 426 GLN A C 1
ATOM 3406 O O . GLN A 1 426 ? -7.022 0.760 -26.903 1.00 52.63 426 GLN A O 1
ATOM 3412 N N . ASP A 1 427 ? -7.859 -0.142 -28.801 1.00 57.34 427 ASP A N 1
ATOM 3413 C CA . ASP A 1 427 ? -6.956 0.621 -29.640 1.00 63.72 427 ASP A CA 1
ATOM 3414 C C . ASP A 1 427 ? -7.074 2.114 -29.303 1.00 70.10 427 ASP A C 1
ATOM 3415 O O . ASP A 1 427 ? -6.062 2.779 -29.041 1.00 79.85 427 ASP A O 1
ATOM 3420 N N . LEU A 1 428 ? -8.309 2.623 -29.287 1.00 61.31 428 LEU A N 1
ATOM 3421 C CA . LEU A 1 428 ? -8.533 4.028 -29.083 1.00 56.35 428 LEU A CA 1
ATOM 3422 C C . LEU A 1 428 ? -8.120 4.371 -27.688 1.00 54.51 428 LEU A C 1
ATOM 3423 O O . LEU A 1 428 ? -7.493 5.385 -27.471 1.00 52.86 428 LEU A O 1
ATOM 3428 N N . ALA A 1 429 ? -8.467 3.502 -26.746 1.00 57.80 429 ALA A N 1
ATOM 3429 C CA . ALA A 1 429 ? -8.150 3.729 -25.339 1.00 60.29 429 ALA A CA 1
ATOM 3430 C C . ALA A 1 429 ? -6.646 3.906 -25.113 1.00 65.84 429 ALA A C 1
ATOM 3431 O O . ALA A 1 429 ? -6.219 4.792 -24.360 1.00 65.13 429 ALA A O 1
ATOM 3433 N N . ALA A 1 430 ? -5.848 3.060 -25.756 1.00 62.48 430 ALA A N 1
ATOM 3434 C CA . ALA A 1 430 ? -4.400 3.176 -25.645 1.00 64.34 430 ALA A CA 1
ATOM 3435 C C . ALA A 1 430 ? -3.900 4.497 -26.246 1.00 67.57 430 ALA A C 1
ATOM 3436 O O . ALA A 1 430 ? -3.073 5.205 -25.635 1.00 68.12 430 ALA A O 1
ATOM 3438 N N . TYR A 1 431 ? -4.433 4.846 -27.418 1.00 65.56 431 TYR A N 1
ATOM 3439 C CA . TYR A 1 431 ? -4.060 6.092 -28.082 1.00 62.13 431 TYR A CA 1
ATOM 3440 C C . TYR A 1 431 ? -4.347 7.310 -27.217 1.00 57.81 431 TYR A C 1
ATOM 3441 O O . TYR A 1 431 ? -3.536 8.193 -27.098 1.00 57.50 431 TYR A O 1
ATOM 3450 N N . ILE A 1 432 ? -5.495 7.343 -26.576 1.00 62.80 432 ILE A N 1
ATOM 3451 C CA . ILE A 1 432 ? -5.838 8.503 -25.756 1.00 68.12 432 ILE A CA 1
ATOM 3452 C C . ILE A 1 432 ? -4.741 8.697 -24.694 1.00 72.57 432 ILE A C 1
ATOM 3453 O O . ILE A 1 432 ? -4.217 9.798 -24.488 1.00 70.71 432 ILE A O 1
ATOM 3458 N N . LYS A 1 433 ? -4.397 7.599 -24.033 1.00 77.18 433 LYS A N 1
ATOM 3459 C CA . LYS A 1 433 ? -3.411 7.622 -22.971 1.00 77.29 433 LYS A CA 1
ATOM 3460 C C . LYS A 1 433 ? -2.085 8.062 -23.536 1.00 72.18 433 LYS A C 1
ATOM 3461 O O . LYS A 1 433 ? -1.361 8.837 -22.913 1.00 78.36 433 LYS A O 1
ATOM 3467 N N . GLU A 1 434 ? -1.802 7.584 -24.740 1.00 68.35 434 GLU A N 1
ATOM 3468 C CA . GLU A 1 434 ? -0.591 7.972 -25.454 1.00 75.23 434 GLU A CA 1
ATOM 3469 C C . GLU A 1 434 ? -0.423 9.504 -25.502 1.00 75.02 434 GLU A C 1
ATOM 3470 O O . GLU A 1 434 ? 0.690 10.002 -25.276 1.00 74.15 434 GLU A O 1
ATOM 3476 N N . LEU A 1 435 ? -1.531 10.224 -25.750 1.00 66.70 435 LEU A N 1
ATOM 3477 C CA . LEU A 1 435 ? -1.524 11.648 -26.106 1.00 60.81 435 LEU A CA 1
ATOM 3478 C C . LEU A 1 435 ? -1.667 12.533 -24.879 1.00 62.02 435 LEU A C 1
ATOM 3479 O O . LEU A 1 435 ? -0.905 13.483 -24.718 1.00 63.04 435 LEU A O 1
ATOM 3484 N N . ILE A 1 436 ? -2.658 12.246 -24.032 1.00 64.29 436 ILE A N 1
ATOM 3485 C CA . ILE A 1 436 ? -3.038 13.162 -22.942 1.00 62.40 436 ILE A CA 1
ATOM 3486 C C . ILE A 1 436 ? -2.885 12.513 -21.580 1.00 61.87 436 ILE A C 1
ATOM 3487 O O . ILE A 1 436 ? -3.258 13.104 -20.569 1.00 62.46 436 ILE A O 1
ATOM 3492 N N . GLY A 1 437 ? -2.337 11.300 -21.546 1.00 65.07 437 GLY A N 1
ATOM 3493 C CA . GLY A 1 437 ? -2.018 10.645 -20.277 1.00 68.08 437 GLY A CA 1
ATOM 3494 C C . GLY A 1 437 ? -3.170 9.822 -19.730 1.00 69.94 437 GLY A C 1
ATOM 3495 O O . GLY A 1 437 ? -4.151 9.562 -20.419 1.00 72.44 437 GLY A O 1
ATOM 3496 N N . GLU A 1 438 ? -3.045 9.427 -18.472 1.00 70.59 438 GLU A N 1
ATOM 3497 C CA . GLU A 1 438 ? -3.919 8.426 -17.865 1.00 72.23 438 GLU A CA 1
ATOM 3498 C C . GLU A 1 438 ? -4.918 9.089 -16.896 1.00 66.62 438 GLU A C 1
ATOM 3499 O O . GLU A 1 438 ? -5.620 8.428 -16.109 1.00 62.22 438 GLU A O 1
ATOM 3505 N N . GLY A 1 439 ? -4.991 10.410 -16.958 1.00 64.01 439 GLY A N 1
ATOM 3506 C CA . GLY A 1 439 ? -5.800 11.169 -16.017 1.00 61.89 439 GLY A CA 1
ATOM 3507 C C . GLY A 1 439 ? -7.277 11.045 -16.306 1.00 58.79 439 GLY A C 1
ATOM 3508 O O . GLY A 1 439 ? -8.104 11.146 -15.417 1.00 56.44 439 GLY A O 1
ATOM 3509 N N . TYR A 1 440 ? -7.622 10.812 -17.558 1.00 61.09 440 TYR A N 1
ATOM 3510 C CA . TYR A 1 440 ? -9.030 10.768 -17.924 1.00 66.99 440 TYR A CA 1
ATOM 3511 C C . TYR A 1 440 ? -9.816 9.603 -17.289 1.00 68.24 440 TYR A C 1
ATOM 3512 O O . TYR A 1 440 ? -11.056 9.609 -17.275 1.00 65.56 440 TYR A O 1
ATOM 3521 N N . LEU A 1 441 ? -9.095 8.619 -16.756 1.00 67.32 441 LEU A N 1
ATOM 3522 C CA . LEU A 1 441 ? -9.711 7.505 -16.029 1.00 58.70 441 LEU A CA 1
ATOM 3523 C C . LEU A 1 441 ? -10.384 7.966 -14.734 1.00 58.57 441 LEU A C 1
ATOM 3524 O O . LEU A 1 441 ? -11.442 7.475 -14.355 1.00 53.47 441 LEU A O 1
ATOM 3529 N N . GLU A 1 442 ? -9.762 8.907 -14.036 1.00 66.02 442 GLU A N 1
ATOM 3530 C CA . GLU A 1 442 ? -10.348 9.451 -12.817 1.00 68.82 442 GLU A CA 1
ATOM 3531 C C . GLU A 1 442 ? -11.288 10.620 -13.187 1.00 67.46 442 GLU A C 1
ATOM 3532 O O . GLU A 1 442 ? -12.241 10.912 -12.475 1.00 61.55 442 GLU A O 1
ATOM 3538 N N . ASP A 1 443 ? -11.009 11.294 -14.300 1.00 65.65 443 ASP A N 1
ATOM 3539 C CA . ASP A 1 443 ? -11.770 12.470 -14.668 1.00 64.29 443 ASP A CA 1
ATOM 3540 C C . ASP A 1 443 ? -11.932 12.536 -16.168 1.00 61.22 443 ASP A C 1
ATOM 3541 O O . ASP A 1 443 ? -11.023 12.887 -16.891 1.00 58.09 443 ASP A O 1
ATOM 3546 N N . ALA A 1 444 ? -13.128 12.208 -16.625 1.00 64.48 444 ALA A N 1
ATOM 3547 C CA . ALA A 1 444 ? -13.379 12.013 -18.039 1.00 62.13 444 ALA A CA 1
ATOM 3548 C C . ALA A 1 444 ? -13.384 13.358 -18.763 1.00 60.17 444 ALA A C 1
ATOM 3549 O O . ALA A 1 444 ? -13.154 13.427 -19.970 1.00 56.84 444 ALA A O 1
ATOM 3551 N N . THR A 1 445 ? -13.601 14.433 -18.028 1.00 59.17 445 THR A N 1
ATOM 3552 C CA . THR A 1 445 ? -13.532 15.752 -18.641 1.00 68.98 445 THR A CA 1
ATOM 3553 C C . THR A 1 445 ? -12.122 16.125 -19.157 1.00 70.75 445 THR A C 1
ATOM 3554 O O . THR A 1 445 ? -11.989 17.001 -20.024 1.00 70.66 445 THR A O 1
ATOM 3558 N N . GLU A 1 446 ? -11.084 15.452 -18.651 1.00 67.26 446 GLU A N 1
ATOM 3559 C CA . GLU A 1 446 ? -9.726 15.624 -19.168 1.00 61.99 446 GLU A CA 1
ATOM 3560 C C . GLU A 1 446 ? -9.523 15.060 -20.572 1.00 56.97 446 GLU A C 1
ATOM 3561 O O . GLU A 1 446 ? -8.444 15.134 -21.105 1.00 54.13 446 GLU A O 1
ATOM 3567 N N . LEU A 1 447 ? -10.559 14.506 -21.177 1.00 56.80 447 LEU A N 1
ATOM 3568 C CA . LEU A 1 447 ? -10.583 14.325 -22.618 1.00 57.57 447 LEU A CA 1
ATOM 3569 C C . LEU A 1 447 ? -10.573 15.629 -23.473 1.00 61.16 447 LEU A C 1
ATOM 3570 O O . LEU A 1 447 ? -10.212 15.587 -24.660 1.00 60.70 447 LEU A O 1
ATOM 3575 N N . GLU A 1 448 ? -10.950 16.766 -22.885 1.00 56.31 448 GLU A N 1
ATOM 3576 C CA . GLU A 1 448 ? -10.771 18.077 -23.536 1.00 62.21 448 GLU A CA 1
ATOM 3577 C C . GLU A 1 448 ? -9.318 18.467 -23.901 1.00 64.77 448 GLU A C 1
ATOM 3578 O O . GLU A 1 448 ? -9.091 19.349 -24.734 1.00 67.49 448 GLU A O 1
ATOM 3584 N N . LYS A 1 449 ? -8.340 17.802 -23.298 1.00 63.02 449 LYS A N 1
ATOM 3585 C CA . LYS A 1 449 ? -6.943 17.973 -23.672 1.00 61.24 449 LYS A CA 1
ATOM 3586 C C . LYS A 1 449 ? -6.652 17.494 -25.083 1.00 59.40 449 LYS A C 1
ATOM 3587 O O . LYS A 1 449 ? -5.639 17.867 -25.661 1.00 57.02 449 LYS A O 1
ATOM 3593 N N . LEU A 1 450 ? -7.532 16.651 -25.617 1.00 61.43 450 LEU A N 1
ATOM 3594 C CA . LEU A 1 450 ? -7.451 16.208 -26.999 1.00 64.86 450 LEU A CA 1
ATOM 3595 C C . LEU A 1 450 ? -7.690 17.328 -27.989 1.00 66.06 450 LEU A C 1
ATOM 3596 O O . LEU A 1 450 ? -7.362 17.195 -29.161 1.00 70.10 450 LEU A O 1
ATOM 3601 N N . LEU A 1 451 ? -8.292 18.420 -27.535 1.00 67.91 451 LEU A N 1
ATOM 3602 C CA . LEU A 1 451 ? -8.518 19.572 -28.402 1.00 70.49 451 LEU A CA 1
ATOM 3603 C C . LEU A 1 451 ? -7.224 20.132 -29.014 1.00 70.32 451 LEU A C 1
ATOM 3604 O O . LEU A 1 451 ? -7.158 20.396 -30.229 1.00 65.26 451 LEU A O 1
ATOM 3609 N N . ALA A 1 452 ? -6.186 20.246 -28.180 1.00 76.80 452 ALA A N 1
ATOM 3610 C CA . ALA A 1 452 ? -4.846 20.674 -28.630 1.00 74.97 452 ALA A CA 1
ATOM 3611 C C . ALA A 1 452 ? -4.300 19.901 -29.848 1.00 70.60 452 ALA A C 1
ATOM 3612 O O . ALA A 1 452 ? -3.403 20.384 -30.529 1.00 72.83 452 ALA A O 1
ATOM 3614 N N . PHE A 1 453 ? -4.854 18.726 -30.129 1.00 64.39 453 PHE A N 1
ATOM 3615 C CA . PHE A 1 453 ? -4.455 17.947 -31.274 1.00 61.10 453 PHE A CA 1
ATOM 3616 C C . PHE A 1 453 ? -5.480 17.995 -32.378 1.00 62.82 453 PHE A C 1
ATOM 3617 O O . PHE A 1 453 ? -5.428 17.175 -33.301 1.00 65.18 453 PHE A O 1
ATOM 3625 N N . ALA A 1 454 ? -6.387 18.972 -32.328 1.00 66.58 454 ALA A N 1
ATOM 3626 C CA . ALA A 1 454 ? -7.480 19.046 -33.320 1.00 69.51 454 ALA A CA 1
ATOM 3627 C C . ALA A 1 454 ? -6.979 19.200 -34.766 1.00 68.56 454 ALA A C 1
ATOM 3628 O O . ALA A 1 454 ? -7.565 18.635 -35.693 1.00 58.53 454 ALA A O 1
ATOM 3630 N N . ASP A 1 455 ? -5.888 19.950 -34.941 1.00 74.25 455 ASP A N 1
ATOM 3631 C CA . ASP A 1 455 ? -5.359 20.271 -36.275 1.00 74.17 455 ASP A CA 1
ATOM 3632 C C . ASP A 1 455 ? -4.147 19.399 -36.645 1.00 69.93 455 ASP A C 1
ATOM 3633 O O . ASP A 1 455 ? -3.575 19.544 -37.726 1.00 69.87 455 ASP A O 1
ATOM 3638 N N . ASP A 1 456 ? -3.766 18.486 -35.757 1.00 65.58 456 ASP A N 1
ATOM 3639 C CA . ASP A 1 456 ? -2.593 17.658 -35.975 1.00 63.85 456 ASP A CA 1
ATOM 3640 C C . ASP A 1 456 ? -2.894 16.541 -36.994 1.00 67.58 456 ASP A C 1
ATOM 3641 O O . ASP A 1 456 ? -3.664 15.619 -36.720 1.00 68.96 456 ASP A O 1
ATOM 3646 N N . LYS A 1 457 ? -2.267 16.633 -38.163 1.00 71.04 457 LYS A N 1
ATOM 3647 C CA . LYS A 1 457 ? -2.454 15.667 -39.246 1.00 69.25 457 LYS A CA 1
ATOM 3648 C C . LYS A 1 457 ? -2.021 14.257 -38.862 1.00 67.34 457 LYS A C 1
ATOM 3649 O O . LYS A 1 457 ? -2.599 13.285 -39.340 1.00 65.08 457 LYS A O 1
ATOM 3655 N N . THR A 1 458 ? -0.991 14.144 -38.028 1.00 64.71 458 THR A N 1
ATOM 3656 C CA . THR A 1 458 ? -0.498 12.846 -37.586 1.00 70.06 458 THR A CA 1
ATOM 3657 C C . THR A 1 458 ? -1.583 12.058 -36.857 1.00 73.91 458 THR A C 1
ATOM 3658 O O . THR A 1 458 ? -1.716 10.839 -37.024 1.00 71.31 458 THR A O 1
ATOM 3662 N N . VAL A 1 459 ? -2.350 12.770 -36.041 1.00 73.27 459 VAL A N 1
ATOM 3663 C CA . VAL A 1 459 ? -3.471 12.173 -35.336 1.00 72.00 459 VAL A CA 1
ATOM 3664 C C . VAL A 1 459 ? -4.591 11.771 -36.310 1.00 66.23 459 VAL A C 1
ATOM 3665 O O . VAL A 1 459 ? -5.021 10.629 -36.301 1.00 68.87 459 VAL A O 1
ATOM 3669 N N . HIS A 1 460 ? -5.015 12.678 -37.184 1.00 60.19 460 HIS A N 1
ATOM 3670 C CA . HIS A 1 460 ? -6.099 12.386 -38.133 1.00 62.00 460 HIS A CA 1
ATOM 3671 C C . HIS A 1 460 ? -5.844 11.071 -38.872 1.00 65.24 460 HIS A C 1
ATOM 3672 O O . HIS A 1 460 ? -6.765 10.316 -39.215 1.00 61.30 460 HIS A O 1
ATOM 3679 N N . GLU A 1 461 ? -4.569 10.811 -39.106 1.00 70.64 461 GLU A N 1
ATOM 3680 C CA . GLU A 1 461 ? -4.132 9.606 -39.781 1.00 73.24 461 GLU A CA 1
ATOM 3681 C C . GLU A 1 461 ? -4.304 8.385 -38.869 1.00 66.73 461 GLU A C 1
ATOM 3682 O O . GLU A 1 461 ? -4.650 7.307 -39.323 1.00 62.80 461 GLU A O 1
ATOM 3688 N N . GLN A 1 462 ? -4.056 8.561 -37.580 1.00 65.28 462 GLN A N 1
ATOM 3689 C CA . GLN A 1 462 ? -4.133 7.453 -36.635 1.00 67.32 462 GLN A CA 1
ATOM 3690 C C . GLN A 1 462 ? -5.579 7.085 -36.362 1.00 63.72 462 GLN A C 1
ATOM 3691 O O . GLN A 1 462 ? -5.936 5.915 -36.413 1.00 62.92 462 GLN A O 1
ATOM 3697 N N . LEU A 1 463 ? -6.414 8.088 -36.120 1.00 61.17 463 LEU A N 1
ATOM 3698 C CA . LEU A 1 463 ? -7.820 7.858 -35.799 1.00 59.14 463 LEU A CA 1
ATOM 3699 C C . LEU A 1 463 ? -8.483 7.084 -36.927 1.00 60.56 463 LEU A C 1
ATOM 3700 O O . LEU A 1 463 ? -9.255 6.149 -36.703 1.00 63.28 463 LEU A O 1
ATOM 3705 N N . ALA A 1 464 ? -8.154 7.451 -38.151 1.00 61.52 464 ALA A N 1
ATOM 3706 C CA . ALA A 1 464 ? -8.723 6.767 -39.294 1.00 61.73 464 ALA A CA 1
ATOM 3707 C C . ALA A 1 464 ? -8.248 5.329 -39.341 1.00 56.40 464 ALA A C 1
ATOM 3708 O O . ALA A 1 464 ? -8.952 4.464 -39.846 1.00 55.53 464 ALA A O 1
ATOM 3710 N N . LYS A 1 465 ? -7.047 5.090 -38.825 1.00 57.34 465 LYS A N 1
ATOM 3711 C CA . LYS A 1 465 ? -6.443 3.759 -38.813 1.00 61.51 465 LYS A CA 1
ATOM 3712 C C . LYS A 1 465 ? -7.096 2.876 -37.776 1.00 55.38 465 LYS A C 1
ATOM 3713 O O . LYS A 1 465 ? -7.436 1.736 -38.033 1.00 52.66 465 LYS A O 1
ATOM 3719 N N . ILE A 1 466 ? -7.256 3.428 -36.590 1.00 54.90 466 ILE A N 1
ATOM 3720 C CA . ILE A 1 466 ? -7.975 2.770 -35.519 1.00 54.22 466 ILE A CA 1
ATOM 3721 C C . ILE A 1 466 ? -9.385 2.437 -35.954 1.00 53.07 466 ILE A C 1
ATOM 3722 O O . ILE A 1 466 ? -9.866 1.317 -35.755 1.00 52.26 466 ILE A O 1
ATOM 3727 N N . LYS A 1 467 ? -10.047 3.422 -36.547 1.00 53.13 467 LYS A N 1
ATOM 3728 C CA . LYS A 1 467 ? -11.364 3.213 -37.143 1.00 55.30 467 LYS A CA 1
ATOM 3729 C C . LYS A 1 467 ? -11.365 2.008 -38.056 1.00 52.32 467 LYS A C 1
ATOM 3730 O O . LYS A 1 467 ? -12.225 1.146 -37.945 1.00 56.29 467 LYS A O 1
ATOM 3736 N N . PHE A 1 468 ? -10.372 1.953 -38.930 1.00 48.98 468 PHE A N 1
ATOM 3737 C CA . PHE A 1 468 ? -10.251 0.896 -39.896 1.00 49.45 468 PHE A CA 1
ATOM 3738 C C . PHE A 1 468 ? -10.021 -0.445 -39.215 1.00 51.76 468 PHE A C 1
ATOM 3739 O O . PHE A 1 468 ? -10.650 -1.437 -39.573 1.00 55.97 468 PHE A O 1
ATOM 3747 N N . ASN A 1 469 ? -9.136 -0.487 -38.224 1.00 52.37 469 ASN A N 1
ATOM 3748 C CA . ASN A 1 469 ? -8.927 -1.731 -37.465 1.00 56.00 469 ASN A CA 1
ATOM 3749 C C . ASN A 1 469 ? -10.210 -2.200 -36.779 1.00 55.98 469 ASN A C 1
ATOM 3750 O O . ASN A 1 469 ? -10.566 -3.381 -36.831 1.00 50.96 469 ASN A O 1
ATOM 3755 N N . ASN A 1 470 ? -10.932 -1.264 -36.173 1.00 56.67 470 ASN A N 1
ATOM 3756 C CA . ASN A 1 470 ? -12.178 -1.623 -35.512 1.00 56.13 470 ASN A CA 1
ATOM 3757 C C . ASN A 1 470 ? -13.189 -2.207 -36.507 1.00 56.53 470 ASN A C 1
ATOM 3758 O O . ASN A 1 470 ? -13.994 -3.088 -36.155 1.00 53.31 470 ASN A O 1
ATOM 3763 N N . LYS A 1 471 ? -13.133 -1.731 -37.749 1.00 53.14 471 LYS A N 1
ATOM 3764 C CA . LYS A 1 471 ? -13.974 -2.295 -38.787 1.00 55.31 471 LYS A CA 1
ATOM 3765 C C . LYS A 1 471 ? -13.586 -3.731 -39.024 1.00 51.73 471 LYS A C 1
ATOM 3766 O O . LYS A 1 471 ? -14.432 -4.566 -39.302 1.00 46.43 471 LYS A O 1
ATOM 3772 N N . LEU A 1 472 ? -12.292 -4.010 -38.914 1.00 60.22 472 LEU A N 1
ATOM 3773 C CA . LEU A 1 472 ? -11.779 -5.376 -39.132 1.00 59.42 472 LEU A CA 1
ATOM 3774 C C . LEU A 1 472 ? -12.201 -6.275 -37.999 1.00 50.23 472 LEU A C 1
ATOM 3775 O O . LEU A 1 472 ? -12.662 -7.394 -38.243 1.00 52.06 472 LEU A O 1
ATOM 3780 N N . ALA A 1 473 ? -12.071 -5.771 -36.775 1.00 45.04 473 ALA A N 1
ATOM 3781 C CA . ALA A 1 473 ? -12.601 -6.472 -35.595 1.00 49.10 473 ALA A CA 1
ATOM 3782 C C . ALA A 1 473 ? -14.097 -6.835 -35.745 1.00 48.73 473 ALA A C 1
ATOM 3783 O O . ALA A 1 473 ? -14.542 -7.943 -35.389 1.00 47.47 473 ALA A O 1
ATOM 3785 N N . LEU A 1 474 ? -14.853 -5.901 -36.300 1.00 45.98 474 LEU A N 1
ATOM 3786 C CA . LEU A 1 474 ? -16.263 -6.134 -36.578 1.00 48.30 474 LEU A CA 1
ATOM 3787 C C . LEU A 1 474 ? -16.473 -7.156 -37.701 1.00 49.59 474 LEU A C 1
ATOM 3788 O O . LEU A 1 474 ? -17.308 -8.059 -37.609 1.00 52.73 474 LEU A O 1
ATOM 3793 N N . LYS A 1 475 ? -15.718 -7.004 -38.773 1.00 52.59 475 LYS A N 1
ATOM 3794 C CA . LYS A 1 475 ? -15.833 -7.901 -39.905 1.00 54.00 475 LYS A CA 1
ATOM 3795 C C . LYS A 1 475 ? -15.624 -9.352 -39.480 1.00 53.74 475 LYS A C 1
ATOM 3796 O O . LYS A 1 475 ? -16.396 -10.238 -39.907 1.00 50.15 475 LYS A O 1
ATOM 3802 N N . ARG A 1 476 ? -14.582 -9.582 -38.663 1.00 49.44 476 ARG A N 1
ATOM 3803 C CA . ARG A 1 476 ? -14.342 -10.907 -38.081 1.00 55.43 476 ARG A CA 1
ATOM 3804 C C . ARG A 1 476 ? -15.600 -11.375 -37.385 1.00 55.75 476 ARG A C 1
ATOM 3805 O O . ARG A 1 476 ? -16.139 -12.441 -37.707 1.00 55.84 476 ARG A O 1
ATOM 3813 N N . TYR A 1 477 ? -16.098 -10.539 -36.475 1.00 52.32 477 TYR A N 1
ATOM 3814 C CA . TYR A 1 477 ? -17.264 -10.903 -35.676 1.00 51.04 477 TYR A CA 1
ATOM 3815 C C . TYR A 1 477 ? -18.497 -11.243 -36.542 1.00 52.28 477 TYR A C 1
ATOM 3816 O O . TYR A 1 477 ? -19.094 -12.324 -36.383 1.00 51.89 477 TYR A O 1
ATOM 3825 N N . LEU A 1 478 ? -18.868 -10.329 -37.441 1.00 50.15 478 LEU A N 1
ATOM 3826 C CA . LEU A 1 478 ? -20.081 -10.480 -38.247 1.00 51.40 478 LEU A CA 1
ATOM 3827 C C . LEU A 1 478 ? -20.057 -11.739 -39.093 1.00 54.12 478 LEU A C 1
ATOM 3828 O O . LEU A 1 478 ? -21.056 -12.444 -39.233 1.00 48.71 478 LEU A O 1
ATOM 3833 N N . LYS A 1 479 ? -18.902 -11.994 -39.681 1.00 60.14 479 LYS A N 1
ATOM 3834 C CA . LYS A 1 479 ? -18.700 -13.209 -40.432 1.00 67.32 479 LYS A CA 1
ATOM 3835 C C . LYS A 1 479 ? -18.867 -14.412 -39.526 1.00 64.64 479 LYS A C 1
ATOM 3836 O O . LYS A 1 479 ? -19.549 -15.377 -39.872 1.00 74.06 479 LYS A O 1
ATOM 3842 N N . GLU A 1 480 ? -18.241 -14.345 -38.366 1.00 52.21 480 GLU A N 1
ATOM 3843 C CA . GLU A 1 480 ? -18.197 -15.476 -37.493 1.00 53.67 480 GLU A CA 1
ATOM 3844 C C . GLU A 1 480 ? -19.554 -15.807 -36.850 1.00 55.22 480 GLU A C 1
ATOM 3845 O O . GLU A 1 480 ? -19.856 -16.981 -36.682 1.00 59.71 480 GLU A O 1
ATOM 3851 N N . ASN A 1 481 ? -20.338 -14.795 -36.458 1.00 53.44 481 ASN A N 1
ATOM 3852 C CA . ASN A 1 481 ? -21.539 -15.015 -35.618 1.00 50.93 481 ASN A CA 1
ATOM 3853 C C . ASN A 1 481 ? -22.848 -14.594 -36.224 1.00 48.75 481 ASN A C 1
ATOM 3854 O O . ASN A 1 481 ? -23.899 -14.983 -35.733 1.00 47.00 481 ASN A O 1
ATOM 3859 N N . LYS A 1 482 ? -22.792 -13.784 -37.268 1.00 51.73 482 LYS A N 1
ATOM 3860 C CA . LYS A 1 482 ? -24.001 -13.259 -37.882 1.00 53.73 482 LYS A CA 1
ATOM 3861 C C . LYS A 1 482 ? -24.113 -13.615 -39.351 1.00 56.74 482 LYS A C 1
ATOM 3862 O O . LYS A 1 482 ? -24.969 -13.089 -40.032 1.00 55.64 482 LYS A O 1
ATOM 3868 N N . GLY A 1 483 ? -23.251 -14.503 -39.838 1.00 62.45 483 GLY A N 1
ATOM 3869 C CA . GLY A 1 483 ? -23.253 -14.902 -41.245 1.00 61.01 483 GLY A CA 1
ATOM 3870 C C . GLY A 1 483 ? -23.241 -13.738 -42.215 1.00 65.74 483 GLY A C 1
ATOM 3871 O O . GLY A 1 483 ? -23.917 -13.783 -43.245 1.00 66.67 483 GLY A O 1
ATOM 3872 N N . ILE A 1 484 ? -22.478 -12.691 -41.888 1.00 69.69 484 ILE A N 1
ATOM 3873 C CA . ILE A 1 484 ? -22.465 -11.468 -42.699 1.00 66.16 484 ILE A CA 1
ATOM 3874 C C . ILE A 1 484 ? -21.046 -11.159 -43.213 1.00 67.57 484 ILE A C 1
ATOM 3875 O O . ILE A 1 484 ? -20.045 -11.185 -42.455 1.00 57.77 484 ILE A O 1
ATOM 3880 N N . ASN A 1 485 ? -21.000 -10.833 -44.511 1.00 68.04 485 ASN A N 1
ATOM 3881 C CA . ASN A 1 485 ? -19.789 -10.374 -45.181 1.00 63.58 485 ASN A CA 1
ATOM 3882 C C . ASN A 1 485 ? -19.709 -8.855 -45.313 1.00 58.52 485 ASN A C 1
ATOM 3883 O O . ASN A 1 485 ? -20.204 -8.276 -46.266 1.00 61.38 485 ASN A O 1
ATOM 3888 N N . LEU A 1 486 ? -19.042 -8.233 -44.357 1.00 55.16 486 LEU A N 1
ATOM 3889 C CA . LEU A 1 486 ? -18.916 -6.810 -44.313 1.00 52.94 486 LEU A CA 1
ATOM 3890 C C . LEU A 1 486 ? -17.732 -6.386 -45.144 1.00 54.32 486 LEU A C 1
ATOM 3891 O O . LEU A 1 486 ? -16.665 -6.987 -45.006 1.00 60.83 486 LEU A O 1
ATOM 3896 N N . ASP A 1 487 ? -17.885 -5.324 -45.949 1.00 49.74 487 ASP A N 1
ATOM 3897 C CA . ASP A 1 487 ? -16.738 -4.684 -46.606 1.00 49.56 487 ASP A CA 1
ATOM 3898 C C . ASP A 1 487 ? -16.061 -3.583 -45.791 1.00 51.25 487 ASP A C 1
ATOM 3899 O O . ASP A 1 487 ? -16.587 -2.489 -45.650 1.00 49.35 487 ASP A O 1
ATOM 3904 N N . GLU A 1 488 ? -14.866 -3.884 -45.291 1.00 54.94 488 GLU A N 1
ATOM 3905 C CA . GLU A 1 488 ? -14.125 -2.996 -44.408 1.00 57.11 488 GLU A CA 1
ATOM 3906 C C . GLU A 1 488 ? -13.739 -1.690 -45.094 1.00 56.68 488 GLU A C 1
ATOM 3907 O O . GLU A 1 488 ? -13.434 -0.692 -44.436 1.00 57.85 488 GLU A O 1
ATOM 3913 N N . ASN A 1 489 ? -13.710 -1.715 -46.420 1.00 59.72 489 ASN A N 1
ATOM 3914 C CA . ASN A 1 489 ? -13.336 -0.537 -47.203 1.00 62.38 489 ASN A CA 1
ATOM 3915 C C . ASN A 1 489 ? -14.605 0.196 -47.634 1.00 61.78 489 ASN A C 1
ATOM 3916 O O . ASN A 1 489 ? -14.852 0.402 -48.826 1.00 63.82 489 ASN A O 1
ATOM 3921 N N . SER A 1 490 ? -15.425 0.568 -46.655 1.00 55.84 490 SER A N 1
ATOM 3922 C CA . SER A 1 490 ? -16.655 1.266 -46.947 1.00 53.60 490 SER A CA 1
ATOM 3923 C C . SER A 1 490 ? -16.973 2.206 -45.838 1.00 52.58 490 SER A C 1
ATOM 3924 O O . SER A 1 490 ? -16.447 2.079 -44.746 1.00 50.42 490 SER A O 1
ATOM 3927 N N . ILE A 1 491 ? -17.840 3.167 -46.136 1.00 56.08 491 ILE A N 1
ATOM 3928 C CA . ILE A 1 491 ? -18.371 4.052 -45.119 1.00 57.61 491 ILE A CA 1
ATOM 3929 C C . ILE A 1 491 ? -19.459 3.265 -44.407 1.00 59.39 491 ILE A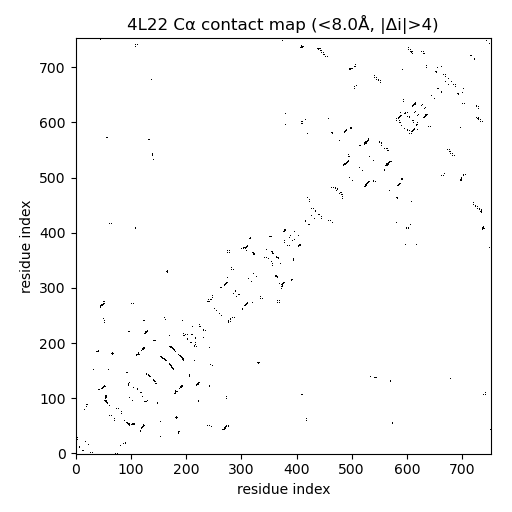 C 1
ATOM 3930 O O . ILE A 1 491 ? -20.340 2.654 -45.066 1.00 57.39 491 ILE A O 1
ATOM 3935 N N . ILE A 1 492 ? -19.367 3.247 -43.074 1.00 57.34 492 ILE A N 1
ATOM 3936 C CA . ILE A 1 492 ? -20.295 2.476 -42.251 1.00 56.29 492 ILE A CA 1
ATOM 3937 C C . ILE A 1 492 ? -21.279 3.398 -41.551 1.00 53.99 492 ILE A C 1
ATOM 3938 O O . ILE A 1 492 ? -20.886 4.244 -40.715 1.00 51.53 492 ILE A O 1
ATOM 3943 N N . ASP A 1 493 ? -22.553 3.210 -41.891 1.00 50.18 493 ASP A N 1
ATOM 3944 C CA . ASP A 1 493 ? -23.625 4.013 -41.347 1.00 51.16 493 ASP A CA 1
ATOM 3945 C C . ASP A 1 493 ? -24.550 3.154 -40.493 1.00 52.18 493 ASP A C 1
ATOM 3946 O O . ASP A 1 493 ? -25.208 2.251 -41.002 1.00 57.86 493 ASP A O 1
ATOM 3951 N N . THR A 1 494 ? -24.616 3.442 -39.198 1.00 51.51 494 THR A N 1
ATOM 3952 C CA . THR A 1 494 ? -25.247 2.526 -38.230 1.00 48.42 494 THR A CA 1
ATOM 3953 C C . THR A 1 494 ? -26.431 3.186 -37.530 1.00 45.15 494 THR A C 1
ATOM 3954 O O . THR A 1 494 ? -26.299 4.257 -36.937 1.00 43.42 494 THR A O 1
ATOM 3958 N N . GLN A 1 495 ? -27.581 2.516 -37.570 1.00 47.84 495 GLN A N 1
ATOM 3959 C CA . GLN A 1 495 ? -28.716 2.862 -36.718 1.00 49.92 495 GLN A CA 1
ATOM 3960 C C . GLN A 1 495 ? -29.119 1.676 -35.846 1.00 51.24 495 GLN A C 1
ATOM 3961 O O . GLN A 1 495 ? -29.770 0.746 -36.323 1.00 60.67 495 GLN A O 1
ATOM 3967 N N . ILE A 1 496 ? -28.776 1.732 -34.570 1.00 45.26 496 ILE A N 1
ATOM 3968 C CA . ILE A 1 496 ? -29.079 0.642 -33.659 1.00 49.78 496 ILE A CA 1
ATOM 3969 C C . ILE A 1 496 ? -30.045 1.057 -32.536 1.00 54.59 496 ILE A C 1
ATOM 3970 O O . ILE A 1 496 ? -29.645 1.566 -31.492 1.00 60.01 496 ILE A O 1
ATOM 3975 N N . LYS A 1 497 ? -31.333 0.841 -32.778 1.00 57.32 497 LYS A N 1
ATOM 3976 C CA . LYS A 1 497 ? -32.389 1.174 -31.834 1.00 53.44 497 LYS A CA 1
ATOM 3977 C C . LYS A 1 497 ? -33.555 0.201 -32.026 1.00 52.74 497 LYS A C 1
ATOM 3978 O O . LYS A 1 497 ? -33.654 -0.490 -33.068 1.00 49.10 497 LYS A O 1
ATOM 3984 N N . ARG A 1 498 ? -34.448 0.159 -31.035 1.00 48.28 498 ARG A N 1
ATOM 3985 C CA . ARG A 1 498 ? -35.650 -0.663 -31.133 1.00 47.02 498 ARG A CA 1
ATOM 3986 C C . ARG A 1 498 ? -36.555 -0.140 -32.236 1.00 48.95 498 ARG A C 1
ATOM 3987 O O . ARG A 1 498 ? -36.509 1.026 -32.600 1.00 45.96 498 ARG A O 1
ATOM 3995 N N . PHE A 1 499 ? -37.390 -1.004 -32.780 1.00 48.87 499 PHE A N 1
ATOM 3996 C CA . PHE A 1 499 ? -38.146 -0.615 -33.931 1.00 44.49 499 PHE A CA 1
ATOM 3997 C C . PHE A 1 499 ? -39.435 0.015 -33.490 1.00 44.42 499 PHE A C 1
ATOM 3998 O O . PHE A 1 499 ? -40.293 -0.646 -32.924 1.00 48.14 499 PHE A O 1
ATOM 4006 N N . HIS A 1 500 ? -39.541 1.313 -33.751 1.00 45.21 500 HIS A N 1
ATOM 4007 C CA . HIS A 1 500 ? -40.772 2.065 -33.580 1.00 45.72 500 HIS A CA 1
ATOM 4008 C C . HIS A 1 500 ? -40.857 3.111 -34.668 1.00 44.60 500 HIS A C 1
ATOM 4009 O O . HIS A 1 500 ? -39.845 3.702 -35.016 1.00 41.45 500 HIS A O 1
ATOM 4016 N N . GLU A 1 501 ? -42.066 3.357 -35.189 1.00 49.60 501 GLU A N 1
ATOM 4017 C CA . GLU A 1 501 ? -42.279 4.405 -36.204 1.00 45.39 501 GLU A CA 1
ATOM 4018 C C . GLU A 1 501 ? -41.588 5.725 -35.874 1.00 42.81 501 GLU A C 1
ATOM 4019 O O . GLU A 1 501 ? -41.139 6.395 -36.775 1.00 48.30 501 GLU A O 1
ATOM 4025 N N . TYR A 1 502 ? -41.525 6.131 -34.621 1.00 39.64 502 TYR A N 1
ATOM 4026 C CA . TYR A 1 502 ? -40.974 7.445 -34.293 1.00 43.59 502 TYR A CA 1
ATOM 4027 C C . TYR A 1 502 ? -39.467 7.443 -34.206 1.00 41.84 502 TYR A C 1
ATOM 4028 O O . TYR A 1 502 ? -38.858 8.492 -34.180 1.00 45.57 502 TYR A O 1
ATOM 4037 N N . LYS A 1 503 ? -38.878 6.260 -34.118 1.00 42.67 503 LYS A N 1
ATOM 4038 C CA . LYS A 1 503 ? -37.439 6.086 -34.313 1.00 41.43 503 LYS A CA 1
ATOM 4039 C C . LYS A 1 503 ? -37.034 6.186 -35.792 1.00 41.61 503 LYS A C 1
ATOM 4040 O O . LYS A 1 503 ? -35.871 6.424 -36.133 1.00 43.55 503 LYS A O 1
ATOM 4046 N N . ARG A 1 504 ? -38.009 5.983 -36.664 1.00 44.51 504 ARG A N 1
ATOM 4047 C CA . ARG A 1 504 ? -37.897 6.276 -38.100 1.00 45.23 504 ARG A CA 1
ATOM 4048 C C . ARG A 1 504 ? -36.744 5.522 -38.742 1.00 45.85 504 ARG A C 1
ATOM 4049 O O . ARG A 1 504 ? -35.937 6.093 -39.484 1.00 45.48 504 ARG A O 1
ATOM 4057 N N . GLN A 1 505 ? -36.677 4.227 -38.480 1.00 45.12 505 GLN A N 1
ATOM 4058 C CA . GLN A 1 505 ? -35.798 3.387 -39.270 1.00 48.55 505 GLN A CA 1
ATOM 4059 C C . GLN A 1 505 ? -36.320 3.365 -40.706 1.00 49.59 505 GLN A C 1
ATOM 4060 O O . GLN A 1 505 ? -35.552 3.259 -41.653 1.00 49.13 505 GLN A O 1
ATOM 4066 N N . GLN A 1 506 ? -37.632 3.473 -40.856 1.00 48.00 506 GLN A N 1
ATOM 4067 C CA . GLN A 1 506 ? -38.267 3.458 -42.177 1.00 50.01 506 GLN A CA 1
ATOM 4068 C C . GLN A 1 506 ? -37.872 4.658 -43.027 1.00 50.79 506 GLN A C 1
ATOM 4069 O O . GLN A 1 506 ? -37.833 4.583 -44.271 1.00 51.45 506 GLN A O 1
ATOM 4075 N N . MET A 1 507 ? -37.560 5.763 -42.367 1.00 46.95 507 MET A N 1
ATOM 4076 C CA . MET A 1 507 ? -37.012 6.901 -43.074 1.00 50.53 507 MET A CA 1
ATOM 4077 C C . MET A 1 507 ? -35.644 6.555 -43.687 1.00 49.01 507 MET A C 1
ATOM 4078 O O . MET A 1 507 ? -35.356 6.860 -44.853 1.00 49.28 507 MET A O 1
ATOM 4083 N N . ASN A 1 508 ? -34.801 5.915 -42.886 1.00 52.92 508 ASN A N 1
ATOM 4084 C CA . ASN A 1 508 ? -33.467 5.500 -43.323 1.00 49.11 508 ASN A CA 1
ATOM 4085 C C . ASN A 1 508 ? -33.597 4.470 -44.459 1.00 45.08 508 ASN A C 1
ATOM 4086 O O . ASN A 1 508 ? -32.895 4.550 -45.450 1.00 46.51 508 ASN A O 1
ATOM 4091 N N . ALA A 1 509 ? -34.539 3.542 -44.344 1.00 42.17 509 ALA A N 1
ATOM 4092 C CA . ALA A 1 509 ? -34.875 2.633 -45.451 1.00 40.78 509 ALA A CA 1
ATOM 4093 C C . ALA A 1 509 ? -35.359 3.350 -46.724 1.00 48.10 509 ALA A C 1
ATOM 4094 O O . ALA A 1 509 ? -35.017 2.957 -47.858 1.00 49.97 509 ALA A O 1
ATOM 4096 N N . LEU A 1 510 ? -36.131 4.419 -46.570 1.00 48.59 510 LEU A N 1
ATOM 4097 C CA . LEU A 1 510 ? -36.529 5.173 -47.756 1.00 47.65 510 LEU A CA 1
ATOM 4098 C C . LEU A 1 510 ? -35.315 5.815 -48.427 1.00 50.02 510 LEU A C 1
ATOM 4099 O O . LEU A 1 510 ? -35.230 5.850 -49.666 1.00 52.14 510 LEU A O 1
ATOM 4104 N N . TYR A 1 511 ? -34.362 6.286 -47.620 1.00 46.57 511 TYR A N 1
ATOM 4105 C CA . TYR A 1 511 ? -33.107 6.792 -48.168 1.00 49.13 511 TYR A CA 1
ATOM 4106 C C . TYR A 1 511 ? -32.292 5.746 -48.922 1.00 49.50 511 TYR A C 1
ATOM 4107 O O . TYR A 1 511 ? -31.712 6.028 -49.963 1.00 51.46 511 TYR A O 1
ATOM 4116 N N . VAL A 1 512 ? -32.201 4.558 -48.355 1.00 50.00 512 VAL A N 1
ATOM 4117 C CA . VAL A 1 512 ? -31.606 3.436 -49.046 1.00 51.82 512 VAL A CA 1
ATOM 4118 C C . VAL A 1 512 ? -32.241 3.251 -50.422 1.00 51.35 512 VAL A C 1
ATOM 4119 O O . VAL A 1 512 ? -31.515 3.100 -51.397 1.00 56.79 512 VAL A O 1
ATOM 4123 N N . ILE A 1 513 ? -33.570 3.278 -50.513 1.00 47.43 513 ILE A N 1
ATOM 4124 C CA . ILE A 1 513 ? -34.236 3.076 -51.802 1.00 51.35 513 ILE A CA 1
ATOM 4125 C C . ILE A 1 513 ? -33.826 4.177 -52.782 1.00 58.59 513 ILE A C 1
ATOM 4126 O O . ILE A 1 513 ? -33.612 3.933 -53.983 1.00 61.93 513 ILE A O 1
ATOM 4131 N N . TYR A 1 514 ? -33.723 5.397 -52.269 1.00 59.09 514 TYR A N 1
ATOM 4132 C CA . TYR A 1 514 ? -33.213 6.491 -53.072 1.00 55.74 514 TYR A CA 1
ATOM 4133 C C . TYR A 1 514 ? -31.834 6.105 -53.600 1.00 58.58 514 TYR A C 1
ATOM 4134 O O . TYR A 1 514 ? -31.636 5.988 -54.815 1.00 61.78 514 TYR A O 1
ATOM 4143 N N . LYS A 1 515 ? -30.894 5.875 -52.689 1.00 56.45 515 LYS A N 1
ATOM 4144 C CA . LYS A 1 515 ? -29.500 5.757 -53.075 1.00 53.69 515 LYS A CA 1
ATOM 4145 C C . LYS A 1 515 ? -29.354 4.636 -54.086 1.00 54.24 515 LYS A C 1
ATOM 4146 O O . LYS A 1 515 ? -28.580 4.739 -55.038 1.00 51.57 515 LYS A O 1
ATOM 4152 N N . TYR A 1 516 ? -30.117 3.569 -53.860 1.00 53.67 516 TYR A N 1
ATOM 4153 C CA . TYR A 1 516 ? -30.234 2.466 -54.812 1.00 47.71 516 TYR A CA 1
ATOM 4154 C C . TYR A 1 516 ? -30.678 2.963 -56.160 1.00 52.08 516 TYR A C 1
ATOM 4155 O O . TYR A 1 516 ? -30.090 2.590 -57.155 1.00 58.57 516 TYR A O 1
ATOM 4164 N N . LEU A 1 517 ? -31.698 3.813 -56.208 1.00 53.34 517 LEU A N 1
ATOM 4165 C CA . LEU A 1 517 ? -32.167 4.338 -57.495 1.00 55.77 517 LEU A CA 1
ATOM 4166 C C . LEU A 1 517 ? -31.160 5.262 -58.166 1.00 59.05 517 LEU A C 1
ATOM 4167 O O . LEU A 1 517 ? -31.129 5.332 -59.395 1.00 60.72 517 LEU A O 1
ATOM 4172 N N . GLU A 1 518 ? -30.354 5.971 -57.371 1.00 59.23 518 GLU A N 1
ATOM 4173 C CA . GLU A 1 518 ? -29.302 6.835 -57.920 1.00 61.17 518 GLU A CA 1
ATOM 4174 C C . GLU A 1 518 ? -28.171 6.054 -58.565 1.00 65.04 518 GLU A C 1
ATOM 4175 O O . GLU A 1 518 ? -27.615 6.471 -59.602 1.00 68.80 518 GLU A O 1
ATOM 4181 N N . ILE A 1 519 ? -27.831 4.928 -57.947 1.00 59.92 519 ILE A N 1
ATOM 4182 C CA . IL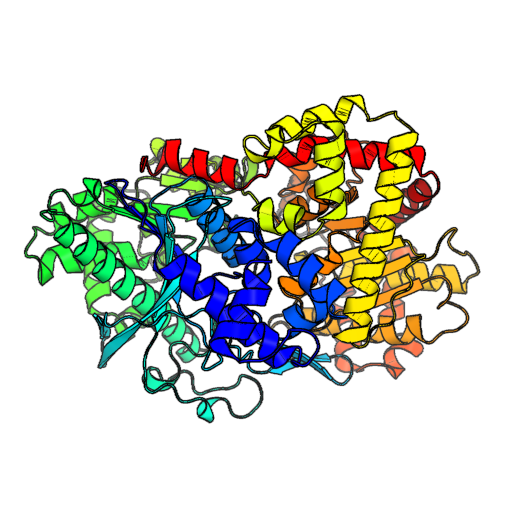E A 1 519 ? -26.848 4.039 -58.511 1.00 59.99 519 ILE A CA 1
ATOM 4183 C C . ILE A 1 519 ? -27.389 3.407 -59.800 1.00 60.54 519 ILE A C 1
ATOM 4184 O O . ILE A 1 519 ? -26.673 3.321 -60.788 1.00 62.53 519 ILE A O 1
ATOM 4189 N N . LYS A 1 520 ? -28.654 3.020 -59.820 1.00 57.46 520 LYS A N 1
ATOM 4190 C CA . LYS A 1 520 ? -29.210 2.428 -61.028 1.00 62.28 520 LYS A CA 1
ATOM 4191 C C . LYS A 1 520 ? -29.301 3.461 -62.161 1.00 64.21 520 LYS A C 1
ATOM 4192 O O . LYS A 1 520 ? -29.237 3.121 -63.328 1.00 59.40 520 LYS A O 1
ATOM 4198 N N . LYS A 1 521 ? -29.450 4.730 -61.815 1.00 67.94 521 LYS A N 1
ATOM 4199 C CA . LYS A 1 521 ? -29.339 5.792 -62.811 1.00 68.28 521 LYS A CA 1
ATOM 4200 C C . LYS A 1 521 ? -27.917 5.936 -63.359 1.00 67.49 521 LYS A C 1
ATOM 4201 O O . LYS A 1 521 ? -27.723 6.520 -64.415 1.00 63.25 521 LYS A O 1
ATOM 4207 N N . GLY A 1 522 ? -26.925 5.447 -62.620 1.00 63.73 522 GLY A N 1
ATOM 4208 C CA . GLY A 1 522 ? -25.550 5.575 -63.025 1.00 61.32 522 GLY A CA 1
ATOM 4209 C C . GLY A 1 522 ? -24.820 6.656 -62.265 1.00 64.72 522 GLY A C 1
ATOM 4210 O O . GLY A 1 522 ? -23.630 6.854 -62.493 1.00 68.71 522 GLY A O 1
ATOM 4211 N N . ASN A 1 523 ? -25.519 7.352 -61.365 1.00 69.26 523 ASN A N 1
ATOM 4212 C CA . ASN A 1 523 ? -24.882 8.325 -60.459 1.00 69.25 523 ASN A CA 1
ATOM 4213 C C . ASN A 1 523 ? -24.280 7.685 -59.222 1.00 65.42 523 ASN A C 1
ATOM 4214 O O . ASN A 1 523 ? -24.965 7.370 -58.261 1.00 66.17 523 ASN A O 1
ATOM 4219 N N . LEU A 1 524 ? -22.982 7.466 -59.267 1.00 62.74 524 LEU A N 1
ATOM 4220 C CA . LEU A 1 524 ? -22.361 6.533 -58.370 1.00 61.97 524 LEU A CA 1
ATOM 4221 C C . LEU A 1 524 ? -21.725 7.288 -57.232 1.00 63.33 524 LEU A C 1
ATOM 4222 O O . LEU A 1 524 ? -21.337 8.433 -57.402 1.00 64.12 524 LEU A O 1
ATOM 4227 N N . PRO A 1 525 ? -21.615 6.645 -56.063 1.00 61.59 525 PRO A N 1
ATOM 4228 C CA . PRO A 1 525 ? -21.000 7.242 -54.890 1.00 59.71 525 PRO A CA 1
ATOM 4229 C C . PRO A 1 525 ? -19.527 7.367 -55.099 1.00 59.54 525 PRO A C 1
ATOM 4230 O O . PRO A 1 525 ? -18.960 6.537 -55.775 1.00 57.01 525 PRO A O 1
ATOM 4234 N N . LYS A 1 526 ? -18.906 8.376 -54.507 1.00 65.36 526 LYS A N 1
ATOM 4235 C CA . LYS A 1 526 ? -17.435 8.427 -54.429 1.00 67.99 526 LYS A CA 1
ATOM 4236 C C . LYS A 1 526 ? -16.868 7.213 -53.709 1.00 67.87 526 LYS A C 1
ATOM 4237 O O . LYS A 1 526 ? -15.882 6.651 -54.153 1.00 63.45 526 LYS A O 1
ATOM 4243 N N . ARG A 1 527 ? -17.504 6.825 -52.602 1.00 72.75 527 ARG A N 1
ATOM 4244 C CA . ARG A 1 527 ? -17.041 5.725 -51.760 1.00 65.93 527 ARG A CA 1
ATOM 4245 C C . ARG A 1 527 ? -18.221 4.797 -51.506 1.00 64.32 527 ARG A C 1
ATOM 4246 O O . ARG A 1 527 ? -19.374 5.234 -51.579 1.00 62.12 527 ARG A O 1
ATOM 4254 N N . LYS A 1 528 ? -17.929 3.527 -51.211 1.00 62.00 528 LYS A N 1
ATOM 4255 C CA . LYS A 1 528 ? -18.963 2.533 -50.908 1.00 63.04 528 LYS A CA 1
ATOM 4256 C C . LYS A 1 528 ? -19.558 2.764 -49.527 1.00 63.48 528 LYS A C 1
ATOM 4257 O O . LYS A 1 528 ? -18.870 3.180 -48.579 1.00 63.34 528 LYS A O 1
ATOM 4263 N N . ILE A 1 529 ? -20.855 2.490 -49.435 1.00 62.79 529 ILE A N 1
ATOM 4264 C CA . ILE A 1 529 ? -21.627 2.755 -48.233 1.00 59.64 529 ILE A CA 1
ATOM 4265 C C . ILE A 1 529 ? -22.231 1.458 -47.707 1.00 59.80 529 ILE A C 1
ATOM 4266 O O . ILE A 1 529 ? -22.804 0.651 -48.463 1.00 57.70 529 ILE A O 1
ATOM 4271 N N . THR A 1 530 ? -22.105 1.271 -46.404 1.00 56.13 530 THR A N 1
ATOM 4272 C CA . THR A 1 530 ? -22.699 0.126 -45.762 1.00 54.69 530 THR A CA 1
ATOM 4273 C C . THR A 1 530 ? -23.620 0.661 -44.679 1.00 54.55 530 THR A C 1
ATOM 4274 O O . THR A 1 530 ? -23.147 1.206 -43.664 1.00 55.17 530 THR A O 1
ATOM 4278 N N . VAL A 1 531 ? -24.932 0.532 -44.915 1.00 53.44 531 VAL A N 1
ATOM 4279 C CA . VAL A 1 531 ? -25.943 0.857 -43.908 1.00 50.15 531 VAL A CA 1
ATOM 4280 C C . VAL A 1 531 ? -26.284 -0.365 -43.071 1.00 46.43 531 VAL A C 1
ATOM 4281 O O . VAL A 1 531 ? -26.622 -1.422 -43.615 1.00 47.23 531 VAL A O 1
ATOM 4285 N N . ILE A 1 532 ? -26.210 -0.226 -41.754 1.00 45.21 532 ILE A N 1
ATOM 4286 C CA . ILE A 1 532 ? -26.455 -1.353 -40.868 1.00 47.64 532 ILE A CA 1
ATOM 4287 C C . ILE A 1 532 ? -27.503 -0.978 -39.880 1.00 46.21 532 ILE A C 1
ATOM 4288 O O . ILE A 1 532 ? -27.378 0.052 -39.226 1.00 52.47 532 ILE A O 1
ATOM 4293 N N . PHE A 1 533 ? -28.509 -1.834 -39.743 1.00 45.19 533 PHE A N 1
ATOM 4294 C CA . PHE A 1 533 ? -29.533 -1.651 -38.731 1.00 45.89 533 PHE A CA 1
ATOM 4295 C C . PHE A 1 533 ? -29.376 -2.680 -37.646 1.00 45.40 533 PHE A C 1
ATOM 4296 O O . PHE A 1 533 ? -28.771 -3.739 -37.861 1.00 45.66 533 PHE A O 1
ATOM 4304 N N . GLY A 1 534 ? -29.965 -2.384 -36.491 1.00 48.17 534 GLY A N 1
ATOM 4305 C CA . GLY A 1 534 ? -30.052 -3.345 -35.392 1.00 47.19 534 GLY A CA 1
ATOM 4306 C C . GLY A 1 534 ? -31.095 -2.959 -34.372 1.00 46.84 534 GLY A C 1
ATOM 4307 O O . GLY A 1 534 ? -31.178 -1.783 -33.965 1.00 43.02 534 GLY A O 1
ATOM 4308 N N . GLY A 1 535 ? -31.873 -3.967 -33.961 1.00 50.90 535 GLY A N 1
ATOM 4309 C CA . GLY A 1 535 ? -32.851 -3.826 -32.878 1.00 48.38 535 GLY A CA 1
ATOM 4310 C C . GLY A 1 535 ? -34.015 -4.754 -33.076 1.00 45.88 535 GLY A C 1
ATOM 4311 O O . GLY A 1 535 ? -34.178 -5.298 -34.162 1.00 42.65 535 GLY A O 1
ATOM 4312 N N . LYS A 1 536 ? -34.831 -4.906 -32.025 1.00 48.52 536 LYS A N 1
ATOM 4313 C CA . LYS A 1 536 ? -36.009 -5.786 -32.040 1.00 42.38 536 LYS A CA 1
ATOM 4314 C C . LYS A 1 536 ? -37.273 -4.952 -32.280 1.00 44.56 536 LYS A C 1
ATOM 4315 O O . LYS A 1 536 ? -37.240 -3.730 -32.148 1.00 41.36 536 LYS A O 1
ATOM 4321 N N . ALA A 1 537 ? -38.368 -5.613 -32.666 1.00 46.53 537 ALA A N 1
ATOM 4322 C CA . ALA A 1 537 ? -39.694 -4.992 -32.638 1.00 51.36 537 ALA A CA 1
ATOM 4323 C C . ALA A 1 537 ? -40.700 -5.817 -31.805 1.00 55.40 537 ALA A C 1
ATOM 4324 O O . ALA A 1 537 ? -40.633 -7.047 -31.765 1.00 56.08 537 ALA A O 1
ATOM 4326 N N . ALA A 1 538 ? -41.620 -5.133 -31.131 1.00 54.19 538 ALA A N 1
ATOM 4327 C CA . ALA A 1 538 ? -42.696 -5.792 -30.397 1.00 52.66 538 ALA A CA 1
ATOM 4328 C C . ALA A 1 538 ? -43.528 -6.663 -31.319 1.00 49.57 538 ALA A C 1
ATOM 4329 O O . ALA A 1 538 ? -44.005 -6.182 -32.336 1.00 53.38 538 ALA A O 1
ATOM 4331 N N . PRO A 1 539 ? -43.707 -7.942 -30.983 1.00 51.89 539 PRO A N 1
ATOM 4332 C CA . PRO A 1 539 ? -44.404 -8.907 -31.871 1.00 53.51 539 PRO A CA 1
ATOM 4333 C C . PRO A 1 539 ? -45.769 -8.436 -32.326 1.00 52.15 539 PRO A C 1
ATOM 4334 O O . PRO A 1 539 ? -46.207 -8.765 -33.402 1.00 54.97 539 PRO A O 1
ATOM 4338 N N . ALA A 1 540 ? -46.416 -7.635 -31.500 1.00 58.50 540 ALA A N 1
ATOM 4339 C CA . ALA A 1 540 ? -47.750 -7.146 -31.776 1.00 56.31 540 ALA A CA 1
ATOM 4340 C C . ALA A 1 540 ? -47.716 -5.928 -32.674 1.00 54.09 540 ALA A C 1
ATOM 4341 O O . ALA A 1 540 ? -48.721 -5.614 -33.300 1.00 60.58 540 ALA A O 1
ATOM 4343 N N . TYR A 1 541 ? -46.573 -5.249 -32.736 1.00 50.27 541 TYR A N 1
ATOM 4344 C CA . TYR A 1 541 ? -46.440 -4.016 -33.519 1.00 50.99 541 TYR A CA 1
ATOM 4345 C C . TYR A 1 541 ? -46.273 -4.342 -35.003 1.00 49.05 541 TYR A C 1
ATOM 4346 O O . TYR A 1 541 ? -45.174 -4.582 -35.457 1.00 51.08 541 TYR A O 1
ATOM 4355 N N . THR A 1 542 ? -47.368 -4.328 -35.756 1.00 48.69 542 THR A N 1
ATOM 4356 C CA . THR A 1 542 ? -47.381 -4.888 -37.103 1.00 49.33 542 THR A CA 1
ATOM 4357 C C . THR A 1 542 ? -46.580 -4.004 -38.086 1.00 53.11 542 THR A C 1
ATOM 4358 O O . THR A 1 542 ? -45.743 -4.495 -38.892 1.00 48.79 542 THR A O 1
ATOM 4362 N N . ILE A 1 543 ? -46.846 -2.701 -38.036 1.00 52.87 543 ILE A N 1
ATOM 4363 C CA . ILE A 1 543 ? -46.112 -1.765 -38.883 1.00 51.10 543 ILE A CA 1
ATOM 4364 C C . ILE A 1 543 ? -44.609 -1.878 -38.644 1.00 48.86 543 ILE A C 1
ATOM 4365 O O . ILE A 1 543 ? -43.851 -1.825 -39.587 1.00 52.59 543 ILE A O 1
ATOM 4370 N N . ALA A 1 544 ? -44.173 -2.060 -37.401 1.00 47.48 544 ALA A N 1
ATOM 4371 C CA . ALA A 1 544 ? -42.730 -2.141 -37.115 1.00 45.94 544 ALA A CA 1
ATOM 4372 C C . ALA A 1 544 ? -42.158 -3.377 -37.754 1.00 49.55 544 ALA A C 1
ATOM 4373 O O . ALA A 1 544 ? -41.065 -3.351 -38.335 1.00 51.52 544 ALA A O 1
ATOM 4375 N N . GLN A 1 545 ? -42.910 -4.468 -37.675 1.00 51.62 545 GLN A N 1
ATOM 4376 C CA . GLN A 1 545 ? -42.505 -5.692 -38.376 1.00 55.17 545 GLN A CA 1
ATOM 4377 C C . GLN A 1 545 ? -42.558 -5.628 -39.926 1.00 53.82 545 GLN A C 1
ATOM 4378 O O . GLN A 1 545 ? -41.678 -6.197 -40.595 1.00 48.92 545 GLN A O 1
ATOM 4384 N N . ASP A 1 546 ? -43.536 -4.902 -40.484 1.00 52.20 546 ASP A N 1
ATOM 4385 C CA . ASP A 1 546 ? -43.508 -4.551 -41.918 1.00 50.98 546 ASP A CA 1
ATOM 4386 C C . ASP A 1 546 ? -42.239 -3.801 -42.310 1.00 45.78 546 ASP A C 1
ATOM 4387 O O . ASP A 1 546 ? -41.641 -4.054 -43.354 1.00 42.80 546 ASP A O 1
ATOM 4392 N N . ILE A 1 547 ? -41.829 -2.868 -41.467 1.00 49.56 547 ILE A N 1
ATOM 4393 C CA . ILE A 1 547 ? -40.602 -2.102 -41.710 1.00 48.87 547 ILE A CA 1
ATOM 4394 C C . ILE A 1 547 ? -39.405 -3.049 -41.701 1.00 47.11 547 ILE A C 1
ATOM 4395 O O . ILE A 1 547 ? -38.574 -3.043 -42.609 1.00 47.12 547 ILE A O 1
ATOM 4400 N N . ILE A 1 548 ? -39.335 -3.884 -40.684 1.00 45.49 548 ILE A N 1
ATOM 4401 C CA . ILE A 1 548 ? -38.233 -4.803 -40.595 1.00 48.29 548 ILE A CA 1
ATOM 4402 C C . ILE A 1 548 ? -38.214 -5.671 -41.851 1.00 50.12 548 ILE A C 1
ATOM 4403 O O . ILE A 1 548 ? -37.159 -5.868 -42.474 1.00 50.25 548 ILE A O 1
ATOM 4408 N N . HIS A 1 549 ? -39.385 -6.171 -42.239 1.00 49.05 549 HIS A N 1
ATOM 4409 C CA . HIS A 1 549 ? -39.507 -6.959 -43.473 1.00 48.20 549 HIS A CA 1
ATOM 4410 C C . HIS A 1 549 ? -39.000 -6.234 -44.732 1.00 50.08 549 HIS A C 1
ATOM 4411 O O . HIS A 1 549 ? -38.274 -6.779 -45.582 1.00 51.83 549 HIS A O 1
ATOM 4418 N N . LEU A 1 550 ? -39.369 -4.979 -44.857 1.00 50.51 550 LEU A N 1
ATOM 4419 C CA . LEU A 1 550 ? -38.847 -4.216 -45.954 1.00 49.04 550 LEU A CA 1
ATOM 4420 C C . LEU A 1 550 ? -37.344 -4.268 -45.951 1.00 44.05 550 LEU A C 1
ATOM 4421 O O . LEU A 1 550 ? -36.754 -4.710 -46.906 1.00 49.21 550 LEU A O 1
ATOM 4426 N N . ILE A 1 551 ? -36.720 -3.827 -44.869 1.00 41.32 551 ILE A N 1
ATOM 4427 C CA . ILE A 1 551 ? -35.274 -3.644 -44.872 1.00 43.44 551 ILE A CA 1
ATOM 4428 C C . ILE A 1 551 ? -34.579 -4.968 -45.178 1.00 48.94 551 ILE A C 1
ATOM 4429 O O . ILE A 1 551 ? -33.481 -4.981 -45.740 1.00 53.06 551 ILE A O 1
ATOM 4434 N N . LEU A 1 552 ? -35.209 -6.081 -44.811 1.00 47.44 552 LEU A N 1
ATOM 4435 C CA . LEU A 1 552 ? -34.663 -7.381 -45.139 1.00 49.98 552 LEU A CA 1
ATOM 4436 C C . LEU A 1 552 ? -34.793 -7.705 -46.605 1.00 52.83 552 LEU A C 1
ATOM 4437 O O . LEU A 1 552 ? -33.883 -8.331 -47.177 1.00 53.75 552 LEU A O 1
ATOM 4442 N N . CYS A 1 553 ? -35.916 -7.302 -47.205 1.00 54.10 553 CYS A N 1
ATOM 4443 C CA . CYS A 1 553 ? -36.086 -7.416 -48.660 1.00 52.65 553 CYS A CA 1
ATOM 4444 C C . CYS A 1 553 ? -35.062 -6.558 -49.355 1.00 51.19 553 CYS A C 1
ATOM 4445 O O . CYS A 1 553 ? -34.442 -6.989 -50.328 1.00 54.28 553 CYS A O 1
ATOM 4448 N N . LEU A 1 554 ? -34.860 -5.354 -48.849 1.00 49.52 554 LEU A N 1
ATOM 4449 C CA . LEU A 1 554 ? -33.901 -4.459 -49.469 1.00 53.00 554 LEU A CA 1
ATOM 4450 C C . LEU A 1 554 ? -32.505 -5.058 -49.413 1.00 55.03 554 LEU A C 1
ATOM 4451 O O . LEU A 1 554 ? -31.855 -5.130 -50.447 1.00 60.23 554 LEU A O 1
ATOM 4456 N N . SER A 1 555 ? -32.042 -5.508 -48.249 1.00 52.69 555 SER A N 1
ATOM 4457 C CA . SER A 1 555 ? -30.630 -5.945 -48.142 1.00 56.69 555 SER A CA 1
ATOM 4458 C C . SER A 1 555 ? -30.374 -7.177 -49.051 1.00 55.47 555 SER A C 1
ATOM 4459 O O . SER A 1 555 ? -29.298 -7.356 -49.619 1.00 53.11 555 SER A O 1
ATOM 4462 N N . GLU A 1 556 ? -31.396 -7.997 -49.227 1.00 57.21 556 GLU A N 1
ATOM 4463 C CA . GLU A 1 556 ? -31.347 -9.065 -50.225 1.00 57.25 556 GLU A CA 1
ATOM 4464 C C . GLU A 1 556 ? -31.318 -8.542 -51.671 1.00 60.60 556 GLU A C 1
ATOM 4465 O O . GLU A 1 556 ? -30.564 -9.018 -52.503 1.00 62.46 556 GLU A O 1
ATOM 4471 N N . LEU A 1 557 ? -32.155 -7.574 -51.986 1.00 61.92 557 LEU A N 1
ATOM 4472 C CA . LEU A 1 557 ? -32.108 -6.965 -53.309 1.00 58.90 557 LEU A CA 1
ATOM 4473 C C . LEU A 1 557 ? -30.793 -6.294 -53.583 1.00 55.66 557 LEU A C 1
ATOM 4474 O O . LEU A 1 557 ? -30.195 -6.525 -54.636 1.00 55.25 557 LEU A O 1
ATOM 4479 N N . ILE A 1 558 ? -30.369 -5.451 -52.636 1.00 56.18 558 ILE A N 1
ATOM 4480 C CA . ILE A 1 558 ? -29.141 -4.646 -52.747 1.00 54.05 558 ILE A CA 1
ATOM 4481 C C . ILE A 1 558 ? -27.904 -5.520 -52.844 1.00 58.18 558 ILE A C 1
ATOM 4482 O O . ILE A 1 558 ? -27.152 -5.415 -53.801 1.00 63.07 558 ILE A O 1
ATOM 4487 N N . ASN A 1 559 ? -27.692 -6.396 -51.874 1.00 59.44 559 ASN A N 1
ATOM 4488 C CA . ASN A 1 559 ? -26.417 -7.120 -51.794 1.00 62.99 559 ASN A CA 1
ATOM 4489 C C . ASN A 1 559 ? -26.224 -8.230 -52.856 1.00 66.75 559 ASN A C 1
ATOM 4490 O O . ASN A 1 559 ? -25.141 -8.797 -52.965 1.00 59.66 559 ASN A O 1
ATOM 4495 N N . ASN A 1 560 ? -27.275 -8.542 -53.625 1.00 71.21 560 ASN A N 1
ATOM 4496 C CA . ASN A 1 560 ? -27.214 -9.557 -54.695 1.00 68.37 560 ASN A CA 1
ATOM 4497 C C . ASN A 1 560 ? -27.298 -8.967 -56.125 1.00 74.09 560 ASN A C 1
ATOM 4498 O O . ASN A 1 560 ? -27.620 -9.666 -57.084 1.00 75.57 560 ASN A O 1
ATOM 4503 N N . ASP A 1 561 ? -27.006 -7.680 -56.266 1.00 73.38 561 ASP A N 1
ATOM 4504 C CA . ASP A 1 561 ? -27.087 -7.020 -57.550 1.00 72.29 561 ASP A CA 1
ATOM 4505 C C . ASP A 1 561 ? -25.698 -6.535 -57.890 1.00 73.81 561 ASP A C 1
ATOM 4506 O O . ASP A 1 561 ? -25.208 -5.579 -57.275 1.00 66.32 561 ASP A O 1
ATOM 4511 N N . PRO A 1 562 ? -25.070 -7.181 -58.891 1.00 77.74 562 PRO A N 1
ATOM 4512 C CA . PRO A 1 562 ? -23.691 -6.916 -59.262 1.00 75.91 562 PRO A CA 1
ATOM 4513 C C . PRO A 1 562 ? -23.495 -5.470 -59.638 1.00 72.22 562 PRO A C 1
ATOM 4514 O O . PRO A 1 562 ? -22.397 -4.952 -59.449 1.00 70.57 562 PRO A O 1
ATOM 4518 N N . ASP A 1 563 ? -24.551 -4.829 -60.152 1.00 69.65 563 ASP A N 1
ATOM 4519 C CA . ASP A 1 563 ? -24.470 -3.424 -60.569 1.00 71.73 563 ASP A CA 1
ATOM 4520 C C . ASP A 1 563 ? -24.346 -2.478 -59.373 1.00 70.99 563 ASP A C 1
ATOM 4521 O O . ASP A 1 563 ? -23.671 -1.442 -59.458 1.00 64.89 563 ASP A O 1
ATOM 4526 N N . VAL A 1 564 ? -24.985 -2.849 -58.260 1.00 70.61 564 VAL A N 1
ATOM 4527 C CA . VAL A 1 564 ? -25.092 -1.976 -57.091 1.00 63.61 564 VAL A CA 1
ATOM 4528 C C . VAL A 1 564 ? -24.172 -2.393 -55.945 1.00 60.35 564 VAL A C 1
ATOM 4529 O O . VAL A 1 564 ? -23.662 -1.517 -55.207 1.00 54.46 564 VAL A O 1
ATOM 4533 N N . SER A 1 565 ? -23.952 -3.711 -55.819 1.00 57.41 565 SER A N 1
ATOM 4534 C CA . SER A 1 565 ? -23.158 -4.313 -54.727 1.00 56.15 565 SER A CA 1
ATOM 4535 C C . SER A 1 565 ? -21.858 -3.584 -54.457 1.00 55.60 565 SER A C 1
ATOM 4536 O O . SER A 1 565 ? -21.481 -3.413 -53.309 1.00 55.66 565 SER A O 1
ATOM 4539 N N . PRO A 1 566 ? -21.142 -3.165 -55.516 1.00 61.48 566 PRO A N 1
ATOM 4540 C CA . PRO A 1 566 ? -19.840 -2.537 -55.293 1.00 60.76 566 PRO A CA 1
ATOM 4541 C C . PRO A 1 566 ? -19.940 -1.211 -54.606 1.00 61.86 566 PRO A C 1
ATOM 4542 O O . PRO A 1 566 ? -18.918 -0.682 -54.167 1.00 64.56 566 PRO A O 1
ATOM 4546 N N . TYR A 1 567 ? -21.154 -0.667 -54.533 1.00 64.86 567 TYR A N 1
ATOM 4547 C CA . TYR A 1 567 ? -21.364 0.713 -54.059 1.00 67.11 567 TYR A CA 1
ATOM 4548 C C . TYR A 1 567 ? -22.256 0.828 -52.808 1.00 65.33 567 TYR A C 1
ATOM 4549 O O . TYR A 1 567 ? -22.189 1.839 -52.081 1.00 59.23 567 TYR A O 1
ATOM 4558 N N . LEU A 1 568 ? -23.089 -0.189 -52.564 1.00 64.54 568 LEU A N 1
ATOM 4559 C CA . LEU A 1 568 ? -24.065 -0.137 -51.472 1.00 62.01 568 LEU A CA 1
ATOM 4560 C C . LEU A 1 568 ? -24.330 -1.494 -50.843 1.00 61.74 568 LEU A C 1
ATOM 4561 O O . LEU A 1 568 ? -24.716 -2.451 -51.527 1.00 61.18 568 LEU A O 1
ATOM 4566 N N . ASN A 1 569 ? -24.152 -1.561 -49.530 1.00 59.78 569 ASN A N 1
ATOM 4567 C CA . ASN A 1 569 ? -24.483 -2.749 -48.781 1.00 55.92 569 ASN A CA 1
ATOM 4568 C C . ASN A 1 569 ? -25.457 -2.352 -47.712 1.00 54.83 569 ASN A C 1
ATOM 4569 O O . ASN A 1 569 ? -25.279 -1.297 -47.091 1.00 57.11 569 ASN A O 1
ATOM 4574 N N . VAL A 1 570 ? -26.470 -3.191 -47.493 1.00 51.55 570 VAL A N 1
ATOM 4575 C CA . VAL A 1 570 ? -27.431 -3.004 -46.387 1.00 52.67 570 VAL A CA 1
ATOM 4576 C C . VAL A 1 570 ? -27.533 -4.241 -45.510 1.00 48.64 570 VAL A C 1
ATOM 4577 O O . VAL A 1 570 ? -27.728 -5.340 -46.001 1.00 49.96 570 VAL A O 1
ATOM 4581 N N . PHE A 1 571 ? -27.476 -4.034 -44.211 1.00 44.52 571 PHE A N 1
ATOM 4582 C CA . PHE A 1 571 ? -27.532 -5.135 -43.302 1.00 50.97 571 PHE A CA 1
ATOM 4583 C C . PHE A 1 571 ? -28.449 -4.857 -42.126 1.00 55.70 571 PHE A C 1
ATOM 4584 O O . PHE A 1 571 ? -28.410 -3.758 -41.534 1.00 60.74 571 PHE A O 1
ATOM 4592 N N . LEU A 1 572 ? -29.253 -5.867 -41.774 1.00 54.40 572 LEU A N 1
ATOM 4593 C CA . LEU A 1 572 ? -29.903 -5.924 -40.473 1.00 49.97 572 LEU A CA 1
ATOM 4594 C C . LEU A 1 572 ? -29.324 -7.043 -39.594 1.00 47.35 572 LEU A C 1
ATOM 4595 O O . LEU A 1 572 ? -29.653 -8.208 -39.771 1.00 48.16 572 LEU A O 1
ATOM 4600 N N . VAL A 1 573 ? -28.476 -6.679 -38.643 1.00 44.05 573 VAL A N 1
ATOM 4601 C CA . VAL A 1 573 ? -27.842 -7.660 -37.798 1.00 46.22 573 VAL A CA 1
ATOM 4602 C C . VAL A 1 573 ? -28.905 -8.301 -36.914 1.00 49.96 573 VAL A C 1
ATOM 4603 O O . VAL A 1 573 ? -29.731 -7.597 -36.330 1.00 55.51 573 VAL A O 1
ATOM 4607 N N . GLU A 1 574 ? -28.854 -9.634 -36.820 1.00 53.27 574 GLU A N 1
ATOM 4608 C CA . GLU A 1 574 ? -29.876 -10.439 -36.160 1.00 50.20 574 GLU A CA 1
ATOM 4609 C C . GLU A 1 574 ? -29.693 -10.318 -34.669 1.00 51.17 574 GLU A C 1
ATOM 4610 O O . GLU A 1 574 ? -28.570 -10.363 -34.189 1.00 55.32 574 GLU A O 1
ATOM 4616 N N . ASN A 1 575 ? -30.796 -10.146 -33.943 1.00 51.06 575 ASN A N 1
ATOM 4617 C CA . ASN A 1 575 ? -30.804 -10.227 -32.484 1.00 47.68 575 ASN A CA 1
ATOM 4618 C C . ASN A 1 575 ? -29.854 -9.222 -31.813 1.00 47.28 575 ASN A C 1
ATOM 4619 O O . ASN A 1 575 ? -29.001 -9.562 -30.964 1.00 39.53 575 ASN A O 1
ATOM 4624 N N . TYR A 1 576 ? -30.061 -7.962 -32.172 1.00 47.51 576 TYR A N 1
ATOM 4625 C CA . TYR A 1 576 ? -29.267 -6.869 -31.621 1.00 45.69 576 TYR A CA 1
ATOM 4626 C C . TYR A 1 576 ? -29.254 -6.878 -30.092 1.00 44.48 576 TYR A C 1
ATOM 4627 O O . TYR A 1 576 ? -30.265 -7.155 -29.466 1.00 44.12 576 TYR A O 1
ATOM 4636 N N . ASN A 1 577 ? -28.087 -6.586 -29.518 1.00 43.26 577 ASN A N 1
ATOM 4637 C CA . ASN A 1 577 ? -27.879 -6.603 -28.090 1.00 41.26 577 ASN A CA 1
ATOM 4638 C C . ASN A 1 577 ? -26.554 -5.942 -27.694 1.00 44.71 577 ASN A C 1
ATOM 4639 O O . ASN A 1 577 ? -25.944 -5.224 -28.476 1.00 44.96 577 ASN A O 1
ATOM 4644 N N . VAL A 1 578 ? -26.131 -6.140 -26.453 1.00 47.64 578 VAL A N 1
ATOM 4645 C CA . VAL A 1 578 ? -25.023 -5.374 -25.925 1.00 50.66 578 VAL A CA 1
ATOM 4646 C C . VAL A 1 578 ? -23.758 -5.740 -26.650 1.00 53.80 578 VAL A C 1
ATOM 4647 O O . VAL A 1 578 ? -23.028 -4.888 -27.141 1.00 60.17 578 VAL A O 1
ATOM 4651 N N . THR A 1 579 ? -23.503 -7.026 -26.741 1.00 56.31 579 THR A N 1
ATOM 4652 C CA . THR A 1 579 ? -22.256 -7.490 -27.324 1.00 61.12 579 THR A CA 1
ATOM 4653 C C . THR A 1 579 ? -22.134 -7.179 -28.825 1.00 54.31 579 THR A C 1
ATOM 4654 O O . THR A 1 579 ? -21.039 -6.985 -29.315 1.00 54.81 579 THR A O 1
ATOM 4658 N N . VAL A 1 580 ? -23.263 -7.078 -29.523 1.00 53.18 580 VAL A N 1
ATOM 4659 C CA . VAL A 1 580 ? -23.314 -6.545 -30.906 1.00 48.16 580 VAL A CA 1
ATOM 4660 C C . VAL A 1 580 ? -23.063 -5.039 -30.985 1.00 48.54 580 VAL A C 1
ATOM 4661 O O . VAL A 1 580 ? -22.396 -4.534 -31.906 1.00 52.31 580 VAL A O 1
ATOM 4665 N N . ALA A 1 581 ? -23.604 -4.304 -30.039 1.00 45.05 581 ALA A N 1
ATOM 4666 C CA . ALA A 1 581 ? -23.306 -2.905 -30.013 1.00 50.90 581 ALA A CA 1
ATOM 4667 C C . ALA A 1 581 ? -21.805 -2.669 -29.803 1.00 51.19 581 ALA A C 1
ATOM 4668 O O . ALA A 1 581 ? -21.236 -1.781 -30.454 1.00 52.90 581 ALA A O 1
ATOM 4670 N N . GLU A 1 582 ? -21.175 -3.467 -28.933 1.00 48.19 582 GLU A N 1
ATOM 4671 C CA . GLU A 1 582 ? -19.741 -3.287 -28.597 1.00 50.44 582 GLU A CA 1
ATOM 4672 C C . GLU A 1 582 ? -18.836 -3.438 -29.818 1.00 51.90 582 GLU A C 1
ATOM 4673 O O . GLU A 1 582 ? -17.702 -2.952 -29.829 1.00 52.98 582 GLU A O 1
ATOM 4679 N N . LYS A 1 583 ? -19.341 -4.156 -30.822 1.00 51.18 583 LYS A N 1
ATOM 4680 C CA . LYS A 1 583 ? -18.662 -4.338 -32.082 1.00 47.24 583 LYS A CA 1
ATOM 4681 C C . LYS A 1 583 ? -19.040 -3.259 -33.078 1.00 51.89 583 LYS A C 1
ATOM 4682 O O . LYS A 1 583 ? -18.164 -2.707 -33.733 1.00 61.04 583 LYS A O 1
ATOM 4688 N N . LEU A 1 584 ? -20.336 -2.956 -33.209 1.00 48.41 584 LEU A N 1
ATOM 4689 C CA . LEU A 1 584 ? -20.782 -1.986 -34.209 1.00 45.08 584 LEU A CA 1
ATOM 4690 C C . LEU A 1 584 ? -20.268 -0.590 -33.949 1.00 47.36 584 LEU A C 1
ATOM 4691 O O . LEU A 1 584 ? -19.856 0.088 -34.881 1.00 49.45 584 LEU A O 1
ATOM 4696 N N . ILE A 1 585 ? -20.328 -0.145 -32.694 1.00 48.80 585 ILE A N 1
ATOM 4697 C CA . ILE A 1 585 ? -20.134 1.277 -32.388 1.00 50.65 585 ILE A CA 1
ATOM 4698 C C . ILE A 1 585 ? -18.715 1.788 -32.607 1.00 49.18 585 ILE A C 1
ATOM 4699 O O . ILE A 1 585 ? -18.537 2.855 -33.188 1.00 56.11 585 ILE A O 1
ATOM 4704 N N . PRO A 1 586 ? -17.707 1.037 -32.168 1.00 48.39 586 PRO A N 1
ATOM 4705 C CA . PRO A 1 586 ? -16.334 1.466 -32.410 1.00 51.38 586 PRO A CA 1
ATOM 4706 C C . PRO A 1 586 ? -15.912 1.422 -33.898 1.00 49.33 586 PRO A C 1
ATOM 4707 O O . PRO A 1 586 ? -14.871 1.958 -34.270 1.00 44.33 586 PRO A O 1
ATOM 4711 N N . ALA A 1 587 ? -16.720 0.801 -34.738 1.00 46.59 587 ALA A N 1
ATOM 4712 C CA . ALA A 1 587 ? -16.413 0.718 -36.132 1.00 47.00 587 ALA A CA 1
ATOM 4713 C C . ALA A 1 587 ? -17.289 1.621 -36.985 1.00 50.32 587 ALA A C 1
ATOM 4714 O O . ALA A 1 587 ? -17.329 1.467 -38.207 1.00 53.95 587 ALA A O 1
ATOM 4716 N N . THR A 1 588 ? -18.012 2.544 -36.367 1.00 50.10 588 THR A N 1
ATOM 4717 C CA . THR A 1 588 ? -19.054 3.257 -37.094 1.00 52.53 588 THR A CA 1
ATOM 4718 C C . THR A 1 588 ? -18.492 4.636 -37.442 1.00 57.10 588 THR A C 1
ATOM 4719 O O . THR A 1 588 ? -17.822 5.281 -36.617 1.00 52.69 588 THR A O 1
ATOM 4723 N N . ASP A 1 589 ? -18.788 5.075 -38.668 1.00 59.71 589 ASP A N 1
ATOM 4724 C CA . ASP A 1 589 ? -18.567 6.463 -39.100 1.00 56.46 589 ASP A CA 1
ATOM 4725 C C . ASP A 1 589 ? -19.791 7.345 -38.813 1.00 54.33 589 ASP A C 1
ATOM 4726 O O . ASP A 1 589 ? -19.689 8.381 -38.122 1.00 50.82 589 ASP A O 1
ATOM 4731 N N . ILE A 1 590 ? -20.948 6.920 -39.328 1.00 49.06 590 ILE A N 1
ATOM 4732 C CA . ILE A 1 590 ? -22.173 7.714 -39.194 1.00 49.88 590 ILE A CA 1
ATOM 4733 C C . ILE A 1 590 ? -23.162 7.156 -38.165 1.00 49.94 590 ILE A C 1
ATOM 4734 O O . ILE A 1 590 ? -23.694 6.068 -38.346 1.00 52.16 590 ILE A O 1
ATOM 4739 N N . SER A 1 591 ? -23.420 7.935 -37.110 1.00 52.20 591 SER A N 1
ATOM 4740 C CA . SER A 1 591 ? -24.339 7.570 -36.016 1.00 47.53 591 SER A CA 1
ATOM 4741 C C . SER A 1 591 ? -25.716 8.106 -36.337 1.00 45.35 591 SER A C 1
ATOM 4742 O O . SER A 1 591 ? -25.945 9.306 -36.273 1.00 42.77 591 SER A O 1
ATOM 4745 N N . GLU A 1 592 ? -26.616 7.197 -36.692 1.00 45.06 592 GLU A N 1
ATOM 4746 C CA . GLU A 1 592 ? -27.994 7.518 -37.005 1.00 43.89 592 GLU A CA 1
ATOM 4747 C C . GLU A 1 592 ? -28.845 7.712 -35.752 1.00 49.88 592 GLU A C 1
ATOM 4748 O O . GLU A 1 592 ? -29.175 6.753 -35.015 1.00 51.62 592 GLU A O 1
ATOM 4754 N N . GLN A 1 593 ? -29.212 8.970 -35.513 1.00 53.72 593 GLN A N 1
ATOM 4755 C CA . GLN A 1 593 ? -30.072 9.328 -34.389 1.00 50.93 593 GLN A CA 1
ATOM 4756 C C . GLN A 1 593 ? -31.181 10.234 -34.879 1.00 49.22 593 GLN A C 1
ATOM 4757 O O . GLN A 1 593 ? -31.215 11.410 -34.557 1.00 40.94 593 GLN A O 1
ATOM 4763 N N . ILE A 1 594 ? -32.106 9.643 -35.629 1.00 49.94 594 ILE A N 1
ATOM 4764 C CA . ILE A 1 594 ? -33.070 10.386 -36.442 1.00 46.19 594 ILE A CA 1
ATOM 4765 C C . ILE A 1 594 ? -34.525 10.257 -35.974 1.00 46.96 594 ILE A C 1
ATOM 4766 O O . ILE A 1 594 ? -35.470 10.461 -36.752 1.00 44.22 594 ILE A O 1
ATOM 4771 N N . SER A 1 595 ? -34.724 9.927 -34.703 1.00 47.10 595 SER A N 1
ATOM 4772 C CA . SER A 1 595 ? -36.087 9.898 -34.167 1.00 49.98 595 SER A CA 1
ATOM 4773 C C . SER A 1 595 ? -36.770 11.270 -34.330 1.00 51.04 595 SER A C 1
ATOM 4774 O O . SER A 1 595 ? -36.081 12.298 -34.434 1.00 48.83 595 SER A O 1
ATOM 4777 N N . LEU A 1 596 ? -38.109 11.255 -34.387 1.00 50.27 596 LEU A N 1
ATOM 4778 C CA . LEU A 1 596 ? -38.944 12.467 -34.459 1.00 48.39 596 LEU A CA 1
ATOM 4779 C C . LEU A 1 596 ? -38.595 13.450 -33.349 1.00 48.68 596 LEU A C 1
ATOM 4780 O O . LEU A 1 596 ? -37.963 13.078 -32.361 1.00 59.02 596 LEU A O 1
ATOM 4785 N N . ALA A 1 597 ? -38.964 14.709 -33.527 1.00 51.09 597 ALA A N 1
ATOM 4786 C CA . ALA A 1 597 ? -38.286 15.799 -32.837 1.00 51.11 597 ALA A CA 1
ATOM 4787 C C . ALA A 1 597 ? -38.727 15.915 -31.373 1.00 55.81 597 ALA A C 1
ATOM 4788 O O . ALA A 1 597 ? -38.010 16.462 -30.528 1.00 67.98 597 ALA A O 1
ATOM 4790 N N . SER A 1 598 ? -39.894 15.407 -31.044 1.00 53.09 598 SER A N 1
ATOM 4791 C CA . SER A 1 598 ? -40.384 15.627 -29.692 1.00 54.43 598 SER A CA 1
ATOM 4792 C C . SER A 1 598 ? -40.426 14.353 -28.829 1.00 51.83 598 SER A C 1
ATOM 4793 O O . SER A 1 598 ? -40.936 14.383 -27.719 1.00 54.55 598 SER A O 1
ATOM 4796 N N . LYS A 1 599 ? -39.879 13.253 -29.343 1.00 48.98 599 LYS A N 1
ATOM 4797 C CA . LYS A 1 599 ? -40.138 11.925 -28.802 1.00 51.43 599 LYS A CA 1
ATOM 4798 C C . LYS A 1 599 ? -38.969 11.341 -28.021 1.00 50.00 599 LYS A C 1
ATOM 4799 O O . LYS A 1 599 ? -39.128 10.331 -27.374 1.00 55.70 599 LYS A O 1
ATOM 4805 N N . GLU A 1 600 ? -37.803 11.965 -28.061 1.00 51.89 600 GLU A N 1
ATOM 4806 C CA . GLU A 1 600 ? -36.655 11.435 -27.318 1.00 56.41 600 GLU A CA 1
ATOM 4807 C C . GLU A 1 600 ? -36.282 12.305 -26.156 1.00 53.48 600 GLU A C 1
ATOM 4808 O O . GLU A 1 600 ? -36.139 13.506 -26.297 1.00 57.19 600 GLU A O 1
ATOM 4814 N N . ALA A 1 601 ? -36.099 11.685 -25.005 1.00 50.62 601 ALA A N 1
ATOM 4815 C CA . ALA A 1 601 ? -35.676 12.411 -23.827 1.00 51.25 601 ALA A CA 1
ATOM 4816 C C . ALA A 1 601 ? -34.174 12.427 -23.681 1.00 48.61 601 ALA A C 1
ATOM 4817 O O . ALA A 1 601 ? -33.599 13.416 -23.251 1.00 47.10 601 ALA A O 1
ATOM 4819 N N . SER A 1 602 ? -33.543 11.311 -24.016 1.00 51.94 602 SER A N 1
ATOM 4820 C CA . SER A 1 602 ? -32.094 11.178 -23.877 1.00 55.24 602 SER A CA 1
ATOM 4821 C C . SER A 1 602 ? -31.519 10.334 -25.024 1.00 56.87 602 SER A C 1
ATOM 4822 O O . SER A 1 602 ? -31.696 10.670 -26.201 1.00 58.40 602 SER A O 1
ATOM 4825 N N . GLY A 1 603 ? -30.813 9.258 -24.695 1.00 53.01 603 GLY A N 1
ATOM 4826 C CA . GLY A 1 603 ? -30.209 8.456 -25.726 1.00 56.53 603 GLY A CA 1
ATOM 4827 C C . GLY A 1 603 ? -28.757 8.248 -25.403 1.00 57.38 603 GLY A C 1
ATOM 4828 O O . GLY A 1 603 ? -27.888 9.044 -25.777 1.00 60.44 603 GLY A O 1
ATOM 4829 N N . THR A 1 604 ? -28.491 7.161 -24.711 1.00 57.09 604 THR A N 1
ATOM 4830 C CA . THR A 1 604 ? -27.132 6.790 -24.391 1.00 57.08 604 THR A CA 1
ATOM 4831 C C . THR A 1 604 ? -26.388 6.250 -25.618 1.00 56.28 604 THR A C 1
ATOM 4832 O O . THR A 1 604 ? -25.172 6.424 -25.725 1.00 54.97 604 THR A O 1
ATOM 4836 N N . GLY A 1 605 ? -27.103 5.612 -26.541 1.00 54.14 605 GLY A N 1
ATOM 4837 C CA . GLY A 1 605 ? -26.503 5.212 -27.816 1.00 52.94 605 GLY A CA 1
ATOM 4838 C C . GLY A 1 605 ? -25.756 6.349 -28.487 1.00 51.76 605 GLY A C 1
ATOM 4839 O O . GLY A 1 605 ? -24.587 6.223 -28.809 1.00 53.68 605 GLY A O 1
ATOM 4840 N N . ASN A 1 606 ? -26.430 7.484 -28.638 1.00 55.81 606 ASN A N 1
ATOM 4841 C CA . ASN A 1 606 ? -25.803 8.752 -29.060 1.00 49.11 606 ASN A CA 1
ATOM 4842 C C . ASN A 1 606 ? -24.490 8.994 -28.336 1.00 41.16 606 ASN A C 1
ATOM 4843 O O . ASN A 1 606 ? -23.476 9.333 -28.935 1.00 40.34 606 ASN A O 1
ATOM 4848 N N . MET A 1 607 ? -24.512 8.796 -27.037 1.00 41.52 607 MET A N 1
ATOM 4849 C CA . MET A 1 607 ? -23.346 9.090 -26.194 1.00 47.55 607 MET A CA 1
ATOM 4850 C C . MET A 1 607 ? -22.206 8.111 -26.419 1.00 48.05 607 MET A C 1
ATOM 4851 O O . MET A 1 607 ? -21.044 8.462 -26.299 1.00 49.40 607 MET A O 1
ATOM 4856 N N . LYS A 1 608 ? -22.542 6.889 -26.779 1.00 51.05 608 LYS A N 1
ATOM 4857 C CA . LYS A 1 608 ? -21.518 5.890 -27.062 1.00 55.22 608 LYS A CA 1
ATOM 4858 C C . LYS A 1 608 ? -20.807 6.207 -28.399 1.00 57.25 608 LYS A C 1
ATOM 4859 O O . LYS A 1 608 ? -19.568 6.135 -28.481 1.00 56.50 608 LYS A O 1
ATOM 4865 N N . PHE A 1 609 ? -21.578 6.545 -29.437 1.00 50.70 609 PHE A N 1
ATOM 4866 C CA . PHE A 1 609 ? -20.998 6.801 -30.750 1.00 44.78 609 PHE A CA 1
ATOM 4867 C C . PHE A 1 609 ? -20.054 7.985 -30.651 1.00 44.48 609 PHE A C 1
ATOM 4868 O O . PHE A 1 609 ? -18.994 7.968 -31.237 1.00 49.11 609 PHE A O 1
ATOM 4876 N N . MET A 1 610 ? -20.443 8.992 -29.879 1.00 46.53 610 MET A N 1
ATOM 4877 C CA . MET A 1 610 ? -19.662 10.206 -29.705 1.00 47.13 610 MET A CA 1
ATOM 4878 C C . MET A 1 610 ? -18.314 9.833 -29.161 1.00 47.66 610 MET A C 1
ATOM 4879 O O . MET A 1 610 ? -17.290 10.335 -29.641 1.00 54.58 610 MET A O 1
ATOM 4884 N N . LEU A 1 611 ? -18.308 8.943 -28.179 1.00 46.87 611 LEU A N 1
ATOM 4885 C CA . LEU A 1 611 ? -17.052 8.528 -27.545 1.00 49.10 611 LEU A CA 1
ATOM 4886 C C . LEU A 1 611 ? -16.159 7.722 -28.480 1.00 48.37 611 LEU A C 1
ATOM 4887 O O . LEU A 1 611 ? -14.951 7.789 -28.352 1.00 54.21 611 LEU A O 1
ATOM 4892 N N . ASN A 1 612 ? -16.741 6.976 -29.420 1.00 48.27 612 ASN A N 1
ATOM 4893 C CA . ASN A 1 612 ? -15.985 6.028 -30.270 1.00 48.94 612 ASN A CA 1
ATOM 4894 C C . ASN A 1 612 ? -15.599 6.616 -31.644 1.00 50.13 612 ASN A C 1
ATOM 4895 O O . ASN A 1 612 ? -15.328 5.899 -32.623 1.00 46.45 612 ASN A O 1
ATOM 4900 N N . GLY A 1 613 ? -15.550 7.937 -31.704 1.00 54.86 613 GLY A N 1
ATOM 4901 C CA . GLY A 1 613 ? -15.148 8.621 -32.912 1.00 53.36 613 GLY A CA 1
ATOM 4902 C C . GLY A 1 613 ? -16.154 8.377 -34.013 1.00 56.44 613 GLY A C 1
ATOM 4903 O O . GLY A 1 613 ? -15.830 7.827 -35.074 1.00 54.83 613 GLY A O 1
ATOM 4904 N N . ALA A 1 614 ? -17.390 8.794 -33.768 1.00 55.19 614 ALA A N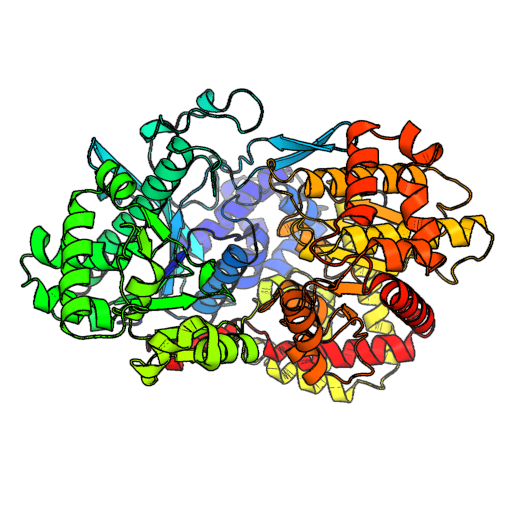 1
ATOM 4905 C CA . ALA A 1 614 ? -18.372 8.812 -34.827 1.00 51.07 614 ALA A CA 1
ATOM 4906 C C . ALA A 1 614 ? -19.113 10.128 -34.850 1.00 49.09 614 ALA A C 1
ATOM 4907 O O . ALA A 1 614 ? -19.546 10.652 -33.822 1.00 52.77 614 ALA A O 1
ATOM 4909 N N . LEU A 1 615 ? -19.278 10.666 -36.044 1.00 52.89 615 LEU A N 1
ATOM 4910 C CA . LEU A 1 615 ? -20.064 11.881 -36.219 1.00 55.19 615 LEU A CA 1
ATOM 4911 C C . LEU A 1 615 ? -21.539 11.541 -36.308 1.00 51.07 615 LEU A C 1
ATOM 4912 O O . LEU A 1 615 ? -21.931 10.528 -36.879 1.00 44.35 615 LEU A O 1
ATOM 4917 N N . THR A 1 616 ? -22.341 12.415 -35.727 1.00 50.98 616 THR A N 1
ATOM 4918 C CA . THR A 1 616 ? -23.732 12.163 -35.547 1.00 51.57 616 THR A CA 1
ATOM 4919 C C . THR A 1 616 ? -24.571 12.850 -36.617 1.00 49.95 616 THR A C 1
ATOM 4920 O O . THR A 1 616 ? -24.384 14.028 -36.887 1.00 45.76 616 THR A O 1
ATOM 4924 N N . LEU A 1 617 ? -25.507 12.088 -37.184 1.00 50.33 617 LEU A N 1
ATOM 4925 C CA . LEU A 1 617 ? -26.532 12.597 -38.077 1.00 50.84 617 LEU A CA 1
ATOM 4926 C C . LEU A 1 617 ? -27.941 12.418 -37.525 1.00 54.08 617 LEU A C 1
ATOM 4927 O O . LEU A 1 617 ? -28.442 11.287 -37.451 1.00 54.87 617 LEU A O 1
ATOM 4932 N N . GLY A 1 618 ? -28.597 13.526 -37.170 1.00 52.37 618 GLY A N 1
ATOM 4933 C CA . GLY A 1 618 ? -29.802 13.445 -36.341 1.00 52.20 618 GLY A CA 1
ATOM 4934 C C . GLY A 1 618 ? -30.608 14.716 -36.152 1.00 52.30 618 GLY A C 1
ATOM 4935 O O . GLY A 1 618 ? -30.323 15.738 -36.759 1.00 52.86 618 GLY A O 1
ATOM 4936 N N . THR A 1 619 ? -31.647 14.615 -35.322 1.00 52.66 619 THR A N 1
ATOM 4937 C CA . THR A 1 619 ? -32.638 15.670 -35.129 1.00 51.08 619 THR A CA 1
ATOM 4938 C C . THR A 1 619 ? -32.235 16.428 -33.902 1.00 48.60 619 THR A C 1
ATOM 4939 O O . THR A 1 619 ? -31.482 15.913 -33.086 1.00 46.91 619 THR A O 1
ATOM 4943 N N . MET A 1 620 ? -32.717 17.659 -33.770 1.00 49.84 620 MET A N 1
ATOM 4944 C CA . MET A 1 620 ? -32.368 18.472 -32.611 1.00 49.68 620 MET A CA 1
ATOM 4945 C C . MET A 1 620 ? -33.247 18.106 -31.430 1.00 52.86 620 MET A C 1
ATOM 4946 O O . MET A 1 620 ? -34.233 18.800 -31.133 1.00 52.19 620 MET A O 1
ATOM 4951 N N . ASP A 1 621 ? -32.891 17.015 -30.760 1.00 53.94 621 ASP A N 1
ATOM 4952 C CA . ASP A 1 621 ? -33.728 16.469 -29.686 1.00 53.20 621 ASP A CA 1
ATOM 4953 C C . ASP A 1 621 ? -32.943 15.474 -28.854 1.00 48.27 621 ASP A C 1
ATOM 4954 O O . ASP A 1 621 ? -32.041 14.823 -29.322 1.00 56.30 621 ASP A O 1
ATOM 4959 N N . GLY A 1 622 ? -33.300 15.326 -27.609 1.00 50.31 622 GLY A N 1
ATOM 4960 C CA . GLY A 1 622 ? -32.729 14.249 -26.823 1.00 49.45 622 GLY A CA 1
ATOM 4961 C C . GLY A 1 622 ? -31.306 14.586 -26.479 1.00 47.57 622 GLY A C 1
ATOM 4962 O O . GLY A 1 622 ? -30.990 15.746 -26.194 1.00 44.64 622 GLY A O 1
ATOM 4963 N N . ALA A 1 623 ? -30.454 13.568 -26.496 1.00 48.06 623 ALA A N 1
ATOM 4964 C CA . ALA A 1 623 ? -29.035 13.742 -26.159 1.00 50.56 623 ALA A CA 1
ATOM 4965 C C . ALA A 1 623 ? -28.320 14.577 -27.225 1.00 49.21 623 ALA A C 1
ATOM 4966 O O . ALA A 1 623 ? -27.343 15.285 -26.940 1.00 46.63 623 ALA A O 1
ATOM 4968 N N . ASN A 1 624 ? -28.836 14.500 -28.448 1.00 48.43 624 ASN A N 1
ATOM 4969 C CA . ASN A 1 624 ? -28.332 15.312 -29.546 1.00 51.17 624 ASN A CA 1
ATOM 4970 C C . ASN A 1 624 ? -28.179 16.765 -29.126 1.00 50.56 624 ASN A C 1
ATOM 4971 O O . ASN A 1 624 ? -27.201 17.411 -29.517 1.00 51.17 624 ASN A O 1
ATOM 4976 N N . VAL A 1 625 ? -29.120 17.254 -28.315 1.00 46.11 625 VAL A N 1
ATOM 4977 C CA . VAL A 1 625 ? -29.151 18.664 -27.949 1.00 47.58 625 VAL A CA 1
ATOM 4978 C C . VAL A 1 625 ? -27.875 19.023 -27.213 1.00 53.41 625 VAL A C 1
ATOM 4979 O O . VAL A 1 625 ? -27.201 19.977 -27.589 1.00 53.32 625 VAL A O 1
ATOM 4983 N N . GLU A 1 626 ? -27.529 18.225 -26.199 1.00 61.41 626 GLU A N 1
ATOM 4984 C CA . GLU A 1 626 ? -26.314 18.448 -25.382 1.00 62.87 626 GLU A CA 1
ATOM 4985 C C . GLU A 1 626 ? -25.067 18.215 -26.202 1.00 62.67 626 GLU A C 1
ATOM 4986 O O . GLU A 1 626 ? -24.066 18.911 -26.045 1.00 66.40 626 GLU A O 1
ATOM 4992 N N . ILE A 1 627 ? -25.129 17.235 -27.091 1.00 62.04 627 ILE A N 1
ATOM 4993 C CA . ILE A 1 627 ? -23.994 16.952 -27.943 1.00 57.86 627 ILE A CA 1
ATOM 4994 C C . ILE A 1 627 ? -23.706 18.150 -28.839 1.00 52.40 627 ILE A C 1
ATOM 4995 O O . ILE A 1 627 ? -22.618 18.681 -28.814 1.00 46.18 627 ILE A O 1
ATOM 5000 N N . ALA A 1 628 ? -24.705 18.570 -29.607 1.00 57.48 628 ALA A N 1
ATOM 5001 C CA . ALA A 1 628 ? -24.579 19.708 -30.513 1.00 53.69 628 ALA A CA 1
ATOM 5002 C C . ALA A 1 628 ? -24.123 20.956 -29.798 1.00 58.20 628 ALA A C 1
ATOM 5003 O O . ALA A 1 628 ? -23.496 21.818 -30.396 1.00 65.07 628 ALA A O 1
ATOM 5005 N N . GLU A 1 629 ? -24.421 21.057 -28.516 1.00 58.41 629 GLU A N 1
ATOM 5006 C CA . GLU A 1 629 ? -23.940 22.172 -27.740 1.00 61.44 629 GLU A CA 1
ATOM 5007 C C . GLU A 1 629 ? -22.464 22.023 -27.436 1.00 59.51 629 GLU A C 1
ATOM 5008 O O . GLU A 1 629 ? -21.739 22.987 -27.526 1.00 63.81 629 GLU A O 1
ATOM 5014 N N . LEU A 1 630 ? -22.031 20.824 -27.060 1.00 56.77 630 LEU A N 1
ATOM 5015 C CA . LEU A 1 630 ? -20.665 20.605 -26.585 1.00 58.84 630 LEU A CA 1
ATOM 5016 C C . LEU A 1 630 ? -19.628 20.734 -27.706 1.00 62.16 630 LEU A C 1
ATOM 5017 O O . LEU A 1 630 ? -18.508 21.220 -27.504 1.00 64.66 630 LEU A O 1
ATOM 5022 N N . VAL A 1 631 ? -20.000 20.232 -28.875 1.00 62.29 631 VAL A N 1
ATOM 5023 C CA . VAL A 1 631 ? -19.219 20.390 -30.091 1.00 62.57 631 VAL A CA 1
ATOM 5024 C C . VAL A 1 631 ? -19.772 21.595 -30.858 1.00 67.52 631 VAL A C 1
ATOM 5025 O O . VAL A 1 631 ? -20.628 22.330 -30.357 1.00 75.35 631 VAL A O 1
ATOM 5029 N N . GLY A 1 632 ? -19.305 21.788 -32.077 1.00 61.15 632 GLY A N 1
ATOM 5030 C CA . GLY A 1 632 ? -19.786 22.883 -32.902 1.00 60.43 632 GLY A CA 1
ATOM 5031 C C . GLY A 1 632 ? -20.883 22.411 -33.819 1.00 62.89 632 GLY A C 1
ATOM 5032 O O . GLY A 1 632 ? -20.999 21.223 -34.109 1.00 57.92 632 GLY A O 1
ATOM 5033 N N . SER A 1 633 ? -21.660 23.353 -34.331 1.00 62.97 633 SER A N 1
ATOM 5034 C CA . SER A 1 633 ? -22.643 23.028 -35.366 1.00 61.21 633 SER A CA 1
ATOM 5035 C C . SER A 1 633 ? -22.031 22.363 -36.594 1.00 57.11 633 SER A C 1
ATOM 5036 O O . SER A 1 633 ? -22.688 21.577 -37.273 1.00 59.94 633 SER A O 1
ATOM 5039 N N . ASP A 1 634 ? -20.771 22.676 -36.866 1.00 62.40 634 ASP A N 1
ATOM 5040 C CA . ASP A 1 634 ? -20.023 22.060 -37.976 1.00 67.80 634 ASP A CA 1
ATOM 5041 C C . ASP A 1 634 ? -19.543 20.647 -37.671 1.00 63.41 634 ASP A C 1
ATOM 5042 O O . ASP A 1 634 ? -19.299 19.865 -38.579 1.00 59.83 634 ASP A O 1
ATOM 5047 N N . ASN A 1 635 ? -19.405 20.339 -36.385 1.00 64.74 635 ASN A N 1
ATOM 5048 C CA . ASN A 1 635 ? -18.982 19.016 -35.930 1.00 60.17 635 ASN A CA 1
ATOM 5049 C C . ASN A 1 635 ? -20.164 18.098 -35.644 1.00 55.96 635 ASN A C 1
ATOM 5050 O O . ASN A 1 635 ? -20.046 17.145 -34.882 1.00 58.98 635 ASN A O 1
ATOM 5055 N N . ILE A 1 636 ? -21.301 18.395 -36.275 1.00 52.24 636 ILE A N 1
ATOM 5056 C CA . ILE A 1 636 ? -22.455 17.526 -36.238 1.00 53.91 636 ILE A CA 1
ATOM 5057 C C . ILE A 1 636 ? -23.414 17.905 -37.365 1.00 54.03 636 ILE A C 1
ATOM 5058 O O . ILE A 1 636 ? -23.420 19.046 -37.814 1.00 56.31 636 ILE A O 1
ATOM 5063 N N . TYR A 1 637 ? -24.231 16.953 -37.798 1.00 51.12 637 TYR A N 1
ATOM 5064 C CA . TYR A 1 637 ? -25.122 17.137 -38.950 1.00 56.12 637 TYR A CA 1
ATOM 5065 C C . TYR A 1 637 ? -26.597 17.067 -38.555 1.00 54.73 637 TYR A C 1
ATOM 5066 O O . TYR A 1 637 ? -27.289 16.095 -38.841 1.00 57.70 637 TYR A O 1
ATOM 5075 N N . ILE A 1 638 ? -27.070 18.121 -37.915 1.00 51.57 638 ILE A N 1
ATOM 5076 C CA . ILE A 1 638 ? -28.443 18.211 -37.490 1.00 49.16 638 ILE A CA 1
ATOM 5077 C C . ILE A 1 638 ? -29.390 18.529 -38.644 1.00 53.85 638 ILE A C 1
ATOM 5078 O O . ILE A 1 638 ? -29.083 19.342 -39.499 1.00 58.86 638 ILE A O 1
ATOM 5083 N N . PHE A 1 639 ? -30.561 17.912 -38.645 1.00 53.80 639 PHE A N 1
ATOM 5084 C CA . PHE A 1 639 ? -31.564 18.201 -39.653 1.00 53.57 639 PHE A CA 1
ATOM 5085 C C . PHE A 1 639 ? -32.968 18.084 -39.084 1.00 51.56 639 PHE A C 1
ATOM 5086 O O . PHE A 1 639 ? -33.137 17.844 -37.898 1.00 59.96 639 PHE A O 1
ATOM 5094 N N . GLY A 1 640 ? -33.973 18.245 -39.948 1.00 52.80 640 GLY A N 1
ATOM 5095 C CA . GLY A 1 640 ? -35.393 18.053 -39.599 1.00 47.38 640 GLY A CA 1
ATOM 5096 C C . GLY A 1 640 ? -35.933 19.221 -38.820 1.00 49.64 640 GLY A C 1
ATOM 5097 O O . GLY A 1 640 ? -35.197 20.177 -38.539 1.00 51.03 640 GLY A O 1
ATOM 5098 N N . LYS A 1 641 ? -37.200 19.118 -38.421 1.00 51.99 641 LYS A N 1
ATOM 5099 C CA . LYS A 1 641 ? -37.920 20.218 -37.781 1.00 52.37 641 LYS A CA 1
ATOM 5100 C C . LYS A 1 641 ? -37.584 20.329 -36.303 1.00 49.70 641 LYS A C 1
ATOM 5101 O O . LYS A 1 641 ? -37.127 19.361 -35.724 1.00 50.54 641 LYS A O 1
ATOM 5107 N N . ASP A 1 642 ? -37.840 21.498 -35.709 1.00 51.38 642 ASP A N 1
ATOM 5108 C CA . ASP A 1 642 ? -37.714 21.731 -34.271 1.00 52.75 642 ASP A CA 1
ATOM 5109 C C . ASP A 1 642 ? -38.678 20.857 -33.472 1.00 51.48 642 ASP A C 1
ATOM 5110 O O . ASP A 1 642 ? -39.767 20.505 -33.943 1.00 53.19 642 ASP A O 1
ATOM 5115 N N . SER A 1 643 ? -38.322 20.567 -32.230 1.00 49.96 643 SER A N 1
ATOM 5116 C CA . SER A 1 643 ? -39.291 19.957 -31.308 1.00 51.55 643 SER A CA 1
ATOM 5117 C C . SER A 1 643 ? -40.604 20.752 -31.283 1.00 53.34 643 SER A C 1
ATOM 5118 O O . SER A 1 643 ? -41.698 20.174 -31.340 1.00 52.20 643 SER A O 1
ATOM 5121 N N . ASP A 1 644 ? -40.494 22.079 -31.227 1.00 52.10 644 ASP A N 1
ATOM 5122 C CA . ASP A 1 644 ? -41.686 22.909 -31.050 1.00 55.88 644 ASP A CA 1
ATOM 5123 C C . ASP A 1 644 ? -42.621 22.732 -32.233 1.00 53.37 644 ASP A C 1
ATOM 5124 O O . ASP A 1 644 ? -43.842 22.712 -32.080 1.00 53.64 644 ASP A O 1
ATOM 5129 N N . THR A 1 645 ? -42.026 22.592 -33.407 1.00 50.37 645 THR A N 1
ATOM 5130 C CA . THR A 1 645 ? -42.768 22.624 -34.643 1.00 49.06 645 THR A CA 1
ATOM 5131 C C . THR A 1 645 ? -43.600 21.351 -34.768 1.00 52.43 645 THR A C 1
ATOM 5132 O O . THR A 1 645 ? -44.752 21.374 -35.255 1.00 50.59 645 THR A O 1
ATOM 5136 N N . ILE A 1 646 ? -43.009 20.238 -34.330 1.00 52.70 646 ILE A N 1
ATOM 5137 C CA . ILE A 1 646 ? -43.710 18.953 -34.331 1.00 55.12 646 ILE A CA 1
ATOM 5138 C C . ILE A 1 646 ? -44.881 18.991 -33.358 1.00 53.18 646 ILE A C 1
ATOM 5139 O O . ILE A 1 646 ? -46.000 18.567 -33.675 1.00 52.74 646 ILE A O 1
ATOM 5144 N N . ILE A 1 647 ? -44.619 19.471 -32.154 1.00 51.68 647 ILE A N 1
ATOM 5145 C CA . ILE A 1 647 ? -45.653 19.441 -31.135 1.00 52.70 647 ILE A CA 1
ATOM 5146 C C . ILE A 1 647 ? -46.846 20.248 -31.659 1.00 50.53 647 ILE A C 1
ATOM 5147 O O . ILE A 1 647 ? -48.009 19.827 -31.646 1.00 45.09 647 ILE A O 1
ATOM 5152 N N . ASP A 1 648 ? -46.525 21.416 -32.162 1.00 50.03 648 ASP A N 1
ATOM 5153 C CA . ASP A 1 648 ? -47.546 22.293 -32.631 1.00 52.89 648 ASP A CA 1
ATOM 5154 C C . ASP A 1 648 ? -48.305 21.670 -33.784 1.00 51.89 648 ASP A C 1
ATOM 5155 O O . ASP A 1 648 ? -49.521 21.793 -33.882 1.00 50.54 648 ASP A O 1
ATOM 5160 N N . LEU A 1 649 ? -47.583 21.000 -34.666 1.00 53.78 649 LEU A N 1
ATOM 5161 C CA . LEU A 1 649 ? -48.220 20.373 -35.805 1.00 56.09 649 LEU A CA 1
ATOM 5162 C C . LEU A 1 649 ? -49.156 19.209 -35.391 1.00 57.02 649 LEU A C 1
ATOM 5163 O O . LEU A 1 649 ? -50.238 18.987 -35.967 1.00 55.01 649 LEU A O 1
ATOM 5168 N N . TYR A 1 650 ? -48.739 18.471 -34.377 1.00 57.36 650 TYR A N 1
ATOM 5169 C CA . TYR A 1 650 ? -49.630 17.522 -33.741 1.00 56.23 650 TYR A CA 1
ATOM 5170 C C . TYR A 1 650 ? -50.857 18.217 -33.173 1.00 54.28 650 TYR A C 1
ATOM 5171 O O . TYR A 1 650 ? -51.975 17.743 -33.340 1.00 52.28 650 TYR A O 1
ATOM 5180 N N . ASP A 1 651 ? -50.638 19.342 -32.514 1.00 52.94 651 ASP A N 1
ATOM 5181 C CA . ASP A 1 651 ? -51.725 20.129 -31.958 1.00 55.81 651 ASP A CA 1
ATOM 5182 C C . ASP A 1 651 ? -52.718 20.606 -33.060 1.00 56.00 651 ASP A C 1
ATOM 5183 O O . ASP A 1 651 ? -53.923 20.459 -32.935 1.00 54.23 651 ASP A O 1
ATOM 5188 N N . LYS A 1 652 ? -52.220 21.136 -34.162 1.00 55.53 652 LYS A N 1
ATOM 5189 C CA . LYS A 1 652 ? -53.118 21.601 -35.218 1.00 57.95 652 LYS A CA 1
ATOM 5190 C C . LYS A 1 652 ? -53.745 20.453 -36.007 1.00 60.33 652 LYS A C 1
ATOM 5191 O O . LYS A 1 652 ? -54.777 20.631 -36.649 1.00 60.46 652 LYS A O 1
ATOM 5197 N N . GLY A 1 653 ? -53.102 19.290 -35.986 1.00 61.63 653 GLY A N 1
ATOM 5198 C CA . GLY A 1 653 ? -53.606 18.112 -36.684 1.00 58.03 653 GLY A CA 1
ATOM 5199 C C . GLY A 1 653 ? -53.683 18.316 -38.191 1.00 59.73 653 GLY A C 1
ATOM 5200 O O . GLY A 1 653 ? -54.490 17.673 -38.869 1.00 57.60 653 GLY A O 1
ATOM 5201 N N . THR A 1 654 ? -52.838 19.200 -38.721 1.00 54.29 654 THR A N 1
ATOM 5202 C CA . THR A 1 654 ? -52.896 19.567 -40.133 1.00 59.42 654 THR A CA 1
ATOM 5203 C C . THR A 1 654 ? -51.844 18.854 -41.010 1.00 60.68 654 THR A C 1
ATOM 5204 O O . THR A 1 654 ? -51.743 19.135 -42.212 1.00 51.31 654 THR A O 1
ATOM 5208 N N . TYR A 1 655 ? -51.077 17.927 -40.421 1.00 58.60 655 TYR A N 1
ATOM 5209 C CA . TYR A 1 655 ? -50.141 17.104 -41.189 1.00 49.41 655 TYR A CA 1
ATOM 5210 C C . TYR A 1 655 ? -50.838 16.062 -42.101 1.00 49.63 655 TYR A C 1
ATOM 5211 O O . TYR A 1 655 ? -51.663 15.258 -41.664 1.00 49.02 655 TYR A O 1
ATOM 5220 N N . VAL A 1 656 ? -50.507 16.091 -43.380 1.00 48.01 656 VAL A N 1
ATOM 5221 C CA . VAL A 1 656 ? -51.045 15.140 -44.327 1.00 47.84 656 VAL A CA 1
ATOM 5222 C C . VAL A 1 656 ? -49.865 14.576 -45.118 1.00 51.42 656 VAL A C 1
ATOM 5223 O O . VAL A 1 656 ? -49.292 15.245 -46.003 1.00 57.89 656 VAL A O 1
ATOM 5227 N N . SER A 1 657 ? -49.495 13.342 -44.794 1.00 48.79 657 SER A N 1
ATOM 5228 C CA . SER A 1 657 ? -48.324 12.719 -45.386 1.00 48.05 657 SER A CA 1
ATOM 5229 C C . SER A 1 657 ? -48.478 12.515 -46.905 1.00 50.11 657 SER A C 1
ATOM 5230 O O . SER A 1 657 ? -47.486 12.600 -47.656 1.00 49.73 657 SER A O 1
ATOM 5233 N N . LYS A 1 658 ? -49.712 12.291 -47.355 1.00 50.45 658 LYS A N 1
ATOM 5234 C CA . LYS A 1 658 ? -50.009 12.230 -48.800 1.00 51.80 658 LYS A CA 1
ATOM 5235 C C . LYS A 1 658 ? -49.513 13.448 -49.601 1.00 51.87 658 LYS A C 1
ATOM 5236 O O . LYS A 1 658 ? -49.135 13.309 -50.748 1.00 61.03 658 LYS A O 1
ATOM 5242 N N . ASP A 1 659 ? -49.518 14.638 -49.023 1.00 52.08 659 ASP A N 1
ATOM 5243 C CA . ASP A 1 659 ? -49.054 15.816 -49.756 1.00 55.08 659 ASP A CA 1
ATOM 5244 C C . ASP A 1 659 ? -47.542 15.756 -49.992 1.00 57.03 659 ASP A C 1
ATOM 5245 O O . ASP A 1 659 ? -47.061 16.038 -51.100 1.00 60.27 659 ASP A O 1
ATOM 5250 N N . TYR A 1 660 ? -46.792 15.356 -48.967 1.00 53.64 660 TYR A N 1
ATOM 5251 C CA . TYR A 1 660 ? -45.345 15.193 -49.117 1.00 51.06 660 TYR A CA 1
ATOM 5252 C C . TYR A 1 660 ? -45.002 14.144 -50.193 1.00 50.22 660 TYR A C 1
ATOM 5253 O O . TYR A 1 660 ? -44.097 14.326 -51.012 1.00 48.40 660 TYR A O 1
ATOM 5262 N N . TYR A 1 661 ? -45.763 13.063 -50.184 1.00 51.43 661 TYR A N 1
ATOM 5263 C CA . TYR A 1 661 ? -45.614 11.987 -51.147 1.00 51.29 661 TYR A CA 1
ATOM 5264 C C . TYR A 1 661 ? -45.806 12.510 -52.555 1.00 53.54 661 TYR A C 1
ATOM 5265 O O . TYR A 1 661 ? -44.942 12.286 -53.402 1.00 56.58 661 TYR A O 1
ATOM 5274 N N . THR A 1 662 ? -46.919 13.200 -52.825 1.00 51.19 662 THR A N 1
ATOM 5275 C CA . THR A 1 662 ? -47.226 13.562 -54.217 1.00 54.83 662 THR A CA 1
ATOM 5276 C C . THR A 1 662 ? -46.311 14.703 -54.681 1.00 54.36 662 THR A C 1
ATOM 5277 O O . THR A 1 662 ? -45.878 14.726 -55.829 1.00 53.51 662 THR A O 1
ATOM 5281 N N . ASN A 1 663 ? -45.983 15.623 -53.775 1.00 53.80 663 ASN A N 1
ATOM 5282 C CA . ASN A 1 663 ? -45.378 16.904 -54.175 1.00 51.49 663 ASN A CA 1
ATOM 5283 C C . ASN A 1 663 ? -43.871 16.827 -54.366 1.00 48.66 663 ASN A C 1
ATOM 5284 O O . ASN A 1 663 ? -43.317 17.600 -55.129 1.00 47.56 663 ASN A O 1
ATOM 5289 N N . ASN A 1 664 ? -43.227 15.885 -53.673 1.00 47.03 664 ASN A N 1
ATOM 5290 C CA . ASN A 1 664 ? -41.786 15.694 -53.744 1.00 43.04 664 ASN A CA 1
ATOM 5291 C C . ASN A 1 664 ? -41.318 14.444 -54.456 1.00 43.15 664 ASN A C 1
ATOM 5292 O O . ASN A 1 664 ? -41.536 13.320 -53.992 1.00 44.36 664 ASN A O 1
ATOM 5297 N N . ALA A 1 665 ? -40.631 14.637 -55.568 1.00 39.35 665 ALA A N 1
ATOM 5298 C CA . ALA A 1 665 ? -40.272 13.528 -56.402 1.00 43.13 665 ALA A CA 1
ATOM 5299 C C . ALA A 1 665 ? -39.406 12.498 -55.669 1.00 49.45 665 ALA A C 1
ATOM 5300 O O . ALA A 1 665 ? -39.614 11.278 -55.743 1.00 51.91 665 ALA A O 1
ATOM 5302 N N . VAL A 1 666 ? -38.427 12.999 -54.943 1.00 53.05 666 VAL A N 1
ATOM 5303 C CA . VAL A 1 666 ? -37.580 12.127 -54.148 1.00 51.86 666 VAL A CA 1
ATOM 5304 C C . VAL A 1 666 ? -38.468 11.118 -53.400 1.00 52.43 666 VAL A C 1
ATOM 5305 O O . VAL A 1 666 ? -38.270 9.900 -53.471 1.00 57.65 666 VAL A O 1
ATOM 5309 N N . ILE A 1 667 ? -39.490 11.634 -52.729 1.00 50.37 667 ILE A N 1
ATOM 5310 C CA . ILE A 1 667 ? -40.313 10.813 -51.854 1.00 48.43 667 ILE A CA 1
ATOM 5311 C C . ILE A 1 667 ? -41.225 9.928 -52.696 1.00 51.13 667 ILE A C 1
ATOM 5312 O O . ILE A 1 667 ? -41.260 8.715 -52.517 1.00 53.69 667 ILE A O 1
ATOM 5317 N N . LYS A 1 668 ? -41.952 10.553 -53.618 1.00 50.84 668 LYS A N 1
ATOM 5318 C CA . LYS A 1 668 ? -42.868 9.860 -54.490 1.00 50.91 668 LYS A CA 1
ATOM 5319 C C . LYS A 1 668 ? -42.209 8.573 -55.004 1.00 52.92 668 LYS A C 1
ATOM 5320 O O . LYS A 1 668 ? -42.807 7.499 -55.015 1.00 49.74 668 LYS A O 1
ATOM 5326 N N . GLU A 1 669 ? -40.955 8.691 -55.420 1.00 56.25 669 GLU A N 1
ATOM 5327 C CA . GLU A 1 669 ? -40.259 7.593 -56.098 1.00 58.75 669 GLU A CA 1
ATOM 5328 C C . GLU A 1 669 ? -39.862 6.521 -55.094 1.00 59.98 669 GLU A C 1
ATOM 5329 O O . GLU A 1 669 ? -40.076 5.342 -55.331 1.00 61.85 669 GLU A O 1
ATOM 5335 N N . ALA A 1 670 ? -39.298 6.937 -53.961 1.00 60.95 670 ALA A N 1
ATOM 5336 C CA . ALA A 1 670 ? -38.899 5.987 -52.927 1.00 57.53 670 ALA A CA 1
ATOM 5337 C C . ALA A 1 670 ? -40.091 5.147 -52.453 1.00 52.13 670 ALA A C 1
ATOM 5338 O O . ALA A 1 670 ? -40.001 3.926 -52.354 1.00 51.05 670 ALA A O 1
ATOM 5340 N N . VAL A 1 671 ? -41.213 5.803 -52.187 1.00 49.82 671 VAL A N 1
ATOM 5341 C CA . VAL A 1 671 ? -42.369 5.123 -51.605 1.00 51.01 671 VAL A CA 1
ATOM 5342 C C . VAL A 1 671 ? -42.950 4.134 -52.619 1.00 51.33 671 VAL A C 1
ATOM 5343 O O . VAL A 1 671 ? -43.290 3.013 -52.284 1.00 50.32 671 VAL A O 1
ATOM 5347 N N . ASP A 1 672 ? -43.056 4.556 -53.868 1.00 56.53 672 ASP A N 1
ATOM 5348 C CA . ASP A 1 672 ? -43.591 3.682 -54.918 1.00 57.29 672 ASP A CA 1
ATOM 5349 C C . ASP A 1 672 ? -42.757 2.435 -55.120 1.00 53.07 672 ASP A C 1
ATOM 5350 O O . ASP A 1 672 ? -43.258 1.434 -55.591 1.00 56.86 672 ASP A O 1
ATOM 5355 N N . PHE A 1 673 ? -41.478 2.508 -54.793 1.00 58.02 673 PHE A N 1
ATOM 5356 C CA . PHE A 1 673 ? -40.577 1.358 -54.932 1.00 60.87 673 PHE A CA 1
ATOM 5357 C C . PHE A 1 673 ? -40.895 0.221 -53.967 1.00 61.78 673 PHE A C 1
ATOM 5358 O O . PHE A 1 673 ? -40.620 -0.944 -54.258 1.00 62.53 673 PHE A O 1
ATOM 5366 N N . ILE A 1 674 ? -41.495 0.553 -52.830 1.00 59.58 674 ILE A N 1
ATOM 5367 C CA . ILE A 1 674 ? -41.818 -0.448 -51.816 1.00 58.15 674 ILE A CA 1
ATOM 5368 C C . ILE A 1 674 ? -42.707 -1.553 -52.399 1.00 58.21 674 ILE A C 1
ATOM 5369 O O . ILE A 1 674 ? -42.586 -2.722 -52.023 1.00 58.11 674 ILE A O 1
ATOM 5374 N N . VAL A 1 675 ? -43.591 -1.186 -53.320 1.00 56.28 675 VAL A N 1
ATOM 5375 C CA . VAL A 1 675 ? -44.499 -2.156 -53.920 1.00 56.89 675 VAL A CA 1
ATOM 5376 C C . VAL A 1 675 ? -44.135 -2.437 -55.370 1.00 63.83 675 VAL A C 1
ATOM 5377 O O . VAL A 1 675 ? -44.932 -3.029 -56.097 1.00 64.99 675 VAL A O 1
ATOM 5381 N N . SER A 1 676 ? -42.927 -2.041 -55.780 1.00 68.38 676 SER A N 1
ATOM 5382 C CA . SER A 1 676 ? -42.410 -2.370 -57.113 1.00 67.43 676 SER A CA 1
ATOM 5383 C C . SER A 1 676 ? -42.198 -3.882 -57.283 1.00 68.71 676 SER A C 1
ATOM 5384 O O . SER A 1 676 ? -42.166 -4.643 -56.307 1.00 63.10 676 SER A O 1
ATOM 5387 N N . LYS A 1 677 ? -42.027 -4.280 -58.539 1.00 72.94 677 LYS A N 1
ATOM 5388 C CA . LYS A 1 677 ? -41.979 -5.693 -58.941 1.00 74.84 677 LYS A CA 1
ATOM 5389 C C . LYS A 1 677 ? -40.802 -6.408 -58.280 1.00 71.87 677 LYS A C 1
ATOM 5390 O O . LYS A 1 677 ? -40.950 -7.539 -57.803 1.00 71.90 677 LYS A O 1
ATOM 5396 N N . ASP A 1 678 ? -39.644 -5.746 -58.251 1.00 65.80 678 ASP A N 1
ATOM 5397 C CA . ASP A 1 678 ? -38.444 -6.315 -57.625 1.00 70.12 678 ASP A CA 1
ATOM 5398 C C . ASP A 1 678 ? -38.669 -6.684 -56.172 1.00 67.24 678 ASP A C 1
ATOM 5399 O O . ASP A 1 678 ? -38.275 -7.768 -55.742 1.00 70.96 678 ASP A O 1
ATOM 5404 N N . VAL A 1 679 ? -39.291 -5.778 -55.421 1.00 64.59 679 VAL A N 1
ATOM 5405 C CA . VAL A 1 679 ? -39.415 -5.949 -53.987 1.00 60.63 679 VAL A CA 1
ATOM 5406 C C . VAL A 1 679 ? -40.542 -6.919 -53.692 1.00 55.68 679 VAL A C 1
ATOM 5407 O O . VAL A 1 679 ? -40.422 -7.744 -52.791 1.00 55.60 679 VAL A O 1
ATOM 5411 N N . LEU A 1 680 ? -41.619 -6.841 -54.465 1.00 58.41 680 LEU A N 1
ATOM 5412 C CA . LEU A 1 680 ? -42.767 -7.744 -54.271 1.00 63.12 680 LEU A CA 1
ATOM 5413 C C . LEU A 1 680 ? -42.368 -9.204 -54.420 1.00 63.71 680 LEU A C 1
ATOM 5414 O O . LEU A 1 680 ? -42.825 -10.070 -53.672 1.00 58.74 680 LEU A O 1
ATOM 5419 N N . ALA A 1 681 ? -41.494 -9.452 -55.387 1.00 67.78 681 ALA A N 1
ATOM 5420 C CA . ALA A 1 681 ? -40.968 -10.785 -55.632 1.00 70.91 681 ALA A CA 1
ATOM 5421 C C . ALA A 1 681 ? -40.212 -11.317 -54.427 1.00 69.92 681 ALA A C 1
ATOM 5422 O O . ALA A 1 681 ? -40.276 -12.495 -54.134 1.00 78.52 681 ALA A O 1
ATOM 5424 N N . LEU A 1 682 ? -39.495 -10.446 -53.735 1.00 69.94 682 LEU A N 1
ATOM 5425 C CA . LEU A 1 682 ? -38.680 -10.865 -52.609 1.00 70.89 682 LEU A CA 1
ATOM 5426 C C . LEU A 1 682 ? -39.500 -11.105 -51.337 1.00 67.10 682 LEU A C 1
ATOM 5427 O O . LEU A 1 682 ? -39.175 -11.981 -50.518 1.00 65.81 682 LEU A O 1
ATOM 5432 N N . GLY A 1 683 ? -40.560 -10.334 -51.162 1.00 62.98 683 GLY A N 1
ATOM 5433 C CA . GLY A 1 683 ? -41.240 -10.312 -49.877 1.00 65.79 683 GLY A CA 1
ATOM 5434 C C . GLY A 1 683 ? -42.698 -10.631 -50.017 1.00 64.63 683 GLY A C 1
ATOM 5435 O O . GLY A 1 683 ? -43.126 -11.036 -51.088 1.00 67.67 683 GLY A O 1
ATOM 5436 N N . LYS A 1 684 ? -43.449 -10.438 -48.925 1.00 68.68 684 LYS A N 1
ATOM 5437 C CA . LYS A 1 684 ? -44.886 -10.679 -48.876 1.00 70.06 684 LYS A CA 1
ATOM 5438 C C . LYS A 1 684 ? -45.688 -9.464 -49.320 1.00 66.11 684 LYS A C 1
ATOM 5439 O O . LYS A 1 684 ? -45.469 -8.357 -48.836 1.00 59.48 684 LYS A O 1
ATOM 5445 N N . LYS A 1 685 ? -46.629 -9.711 -50.230 1.00 66.70 685 LYS A N 1
ATOM 5446 C CA . LYS A 1 685 ? -47.549 -8.700 -50.741 1.00 63.28 685 LYS A CA 1
ATOM 5447 C C . LYS A 1 685 ? -48.324 -7.997 -49.619 1.00 67.37 685 LYS A C 1
ATOM 5448 O O . LYS A 1 685 ? -48.507 -6.787 -49.652 1.00 65.83 685 LYS A O 1
ATOM 5454 N N . GLU A 1 686 ? -48.797 -8.761 -48.638 1.00 68.75 686 GLU A N 1
ATOM 5455 C CA . GLU A 1 686 ? -49.629 -8.213 -47.570 1.00 64.56 686 GLU A CA 1
ATOM 5456 C C . GLU A 1 686 ? -48.846 -7.132 -46.825 1.00 62.14 686 GLU A C 1
ATOM 5457 O O . GLU A 1 686 ? -49.275 -5.983 -46.720 1.00 57.17 686 GLU A O 1
ATOM 5463 N N . ARG A 1 687 ? -47.674 -7.514 -46.335 1.00 63.54 687 ARG A N 1
ATOM 5464 C CA . ARG A 1 687 ? -46.866 -6.631 -45.495 1.00 62.85 687 ARG A CA 1
ATOM 5465 C C . ARG A 1 687 ? -46.483 -5.386 -46.275 1.00 56.94 687 ARG A C 1
ATOM 5466 O O . ARG A 1 687 ? -46.786 -4.293 -45.860 1.00 57.91 687 ARG A O 1
ATOM 5474 N N . LEU A 1 688 ? -45.839 -5.567 -47.418 1.00 56.47 688 LEU A N 1
ATOM 5475 C CA . LEU A 1 688 ? -45.315 -4.440 -48.183 1.00 59.73 688 LEU A CA 1
ATOM 5476 C C . LEU A 1 688 ? -46.424 -3.475 -48.630 1.00 61.57 688 LEU A C 1
ATOM 5477 O O . LEU A 1 688 ? -46.247 -2.240 -48.587 1.00 51.54 688 LEU A O 1
ATOM 5482 N N . GLU A 1 689 ? -47.557 -4.038 -49.053 1.00 61.82 689 GLU A N 1
ATOM 5483 C CA . GLU A 1 689 ? -48.703 -3.224 -49.492 1.00 66.83 689 GLU A CA 1
ATOM 5484 C C . GLU A 1 689 ? -49.342 -2.472 -48.327 1.00 61.12 689 GLU A C 1
ATOM 5485 O O . GLU A 1 689 ? -49.844 -1.351 -48.489 1.00 55.59 689 GLU A O 1
ATOM 5491 N N . ARG A 1 690 ? -49.332 -3.103 -47.161 1.00 55.51 690 ARG A N 1
ATOM 5492 C CA . ARG A 1 690 ? -49.890 -2.472 -45.980 1.00 60.51 690 ARG A CA 1
ATOM 5493 C C . ARG A 1 690 ? -49.037 -1.264 -45.569 1.00 54.79 690 ARG A C 1
ATOM 5494 O O . ARG A 1 690 ? -49.552 -0.158 -45.377 1.00 56.11 690 ARG A O 1
ATOM 5502 N N . LEU A 1 691 ? -47.740 -1.488 -45.453 1.00 47.80 691 LEU A N 1
ATOM 5503 C CA . LEU A 1 691 ? -46.834 -0.457 -45.019 1.00 50.10 691 LEU A CA 1
ATOM 5504 C C . LEU A 1 691 ? -46.873 0.687 -46.000 1.00 53.53 691 LEU A C 1
ATOM 5505 O O . LEU A 1 691 ? -46.752 1.866 -45.633 1.00 53.14 691 LEU A O 1
ATOM 5510 N N . TYR A 1 692 ? -47.040 0.327 -47.261 1.00 56.58 692 TYR A N 1
ATOM 5511 C CA . TYR A 1 692 ? -47.015 1.305 -48.337 1.00 57.66 692 TYR A CA 1
ATOM 5512 C C . TYR A 1 692 ? -48.216 2.257 -48.237 1.00 55.81 692 TYR A C 1
ATOM 5513 O O . TYR A 1 692 ? -48.080 3.447 -48.431 1.00 49.21 692 TYR A O 1
ATOM 5522 N N . HIS A 1 693 ? -49.384 1.732 -47.907 1.00 55.64 693 HIS A N 1
ATOM 5523 C CA . HIS A 1 693 ? -50.564 2.580 -47.749 1.00 58.67 693 HIS A CA 1
ATOM 5524 C C . HIS A 1 693 ? -50.534 3.370 -46.435 1.00 55.58 693 HIS A C 1
ATOM 5525 O O . HIS A 1 693 ? -51.118 4.452 -46.325 1.00 52.39 693 HIS A O 1
ATOM 5532 N N . GLU A 1 694 ? -49.843 2.835 -45.448 1.00 49.05 694 GLU A N 1
ATOM 5533 C CA . GLU A 1 694 ? -49.716 3.504 -44.188 1.00 49.47 694 GLU A CA 1
ATOM 5534 C C . GLU A 1 694 ? -48.956 4.788 -44.379 1.00 44.28 694 GLU A C 1
ATOM 5535 O O . GLU A 1 694 ? -49.338 5.821 -43.879 1.00 43.44 694 GLU A O 1
ATOM 5541 N N . LEU A 1 695 ? -47.869 4.734 -45.108 1.00 47.21 695 LEU A N 1
ATOM 5542 C CA . LEU A 1 695 ? -47.047 5.934 -45.258 1.00 46.51 695 LEU A CA 1
ATOM 5543 C C . LEU A 1 695 ? -47.773 7.046 -46.018 1.00 48.30 695 LEU A C 1
ATOM 5544 O O . LEU A 1 695 ? -47.566 8.236 -45.771 1.00 54.01 695 LEU A O 1
ATOM 5549 N N . ILE A 1 696 ? -48.647 6.657 -46.928 1.00 49.42 696 ILE A N 1
ATOM 5550 C CA . ILE A 1 696 ? -49.359 7.604 -47.757 1.00 50.27 696 ILE A CA 1
ATOM 5551 C C . ILE A 1 696 ? -50.533 8.163 -46.979 1.00 52.18 696 ILE A C 1
ATOM 5552 O O . ILE A 1 696 ? -50.747 9.376 -46.958 1.00 55.38 696 ILE A O 1
ATOM 5557 N N . ASN A 1 697 ? -51.305 7.269 -46.365 1.00 52.73 697 ASN A N 1
ATOM 5558 C CA . ASN A 1 697 ? -52.614 7.621 -45.866 1.00 53.47 697 ASN A CA 1
ATOM 5559 C C . ASN A 1 697 ? -52.574 8.077 -44.426 1.00 56.20 697 ASN A C 1
ATOM 5560 O O . ASN A 1 697 ? -53.477 8.778 -44.007 1.00 63.07 697 ASN A O 1
ATOM 5565 N N . LYS A 1 698 ? -51.565 7.680 -43.659 1.00 52.01 698 LYS A N 1
ATOM 5566 C CA . LYS A 1 698 ? -51.568 7.976 -42.240 1.00 51.49 698 LYS A CA 1
ATOM 5567 C C . LYS A 1 698 ? -50.207 8.543 -41.817 1.00 47.51 698 LYS A C 1
ATOM 5568 O O . LYS A 1 698 ? -50.094 9.742 -41.639 1.00 46.77 698 LYS A O 1
ATOM 5574 N N . ASP A 1 699 ? -49.185 7.689 -41.689 1.00 45.47 699 ASP A N 1
ATOM 5575 C CA . ASP A 1 699 ? -47.830 8.085 -41.303 1.00 43.79 699 ASP A CA 1
ATOM 5576 C C . ASP A 1 699 ? -47.819 8.965 -40.075 1.00 46.31 699 ASP A C 1
ATOM 5577 O O . ASP A 1 699 ? -47.357 10.113 -40.123 1.00 43.47 699 ASP A O 1
ATOM 5582 N N . TRP A 1 700 ? -48.322 8.413 -38.978 1.00 47.08 700 TRP A N 1
ATOM 5583 C CA . TRP A 1 700 ? -48.637 9.203 -37.796 1.00 47.03 700 TRP A CA 1
ATOM 5584 C C . TRP A 1 700 ? -47.401 9.844 -37.190 1.00 47.63 700 TRP A C 1
ATOM 5585 O O . TRP A 1 700 ? -47.486 10.933 -36.607 1.00 48.61 700 TRP A O 1
ATOM 5596 N N . PHE A 1 701 ? -46.259 9.190 -37.331 1.00 45.64 701 PHE A N 1
ATOM 5597 C CA . PHE A 1 701 ? -45.012 9.751 -36.812 1.00 48.25 701 PHE A CA 1
ATOM 5598 C C . PHE A 1 701 ? -44.166 10.450 -37.877 1.00 50.20 701 PHE A C 1
ATOM 5599 O O . PHE A 1 701 ? -42.973 10.625 -37.696 1.00 50.25 701 PHE A O 1
ATOM 5607 N N . MET A 1 702 ? -44.788 10.888 -38.968 1.00 51.44 702 MET A N 1
ATOM 5608 C CA . MET A 1 702 ? -44.166 11.873 -39.842 1.00 51.62 702 MET A CA 1
ATOM 5609 C C . MET A 1 702 ? -42.802 11.397 -40.367 1.00 50.45 702 MET A C 1
ATOM 5610 O O . MET A 1 702 ? -41.747 12.019 -40.163 1.00 51.65 702 MET A O 1
ATOM 5615 N N . THR A 1 703 ? -42.831 10.268 -41.047 1.00 48.79 703 THR A N 1
ATOM 5616 C CA . THR A 1 703 ? -41.662 9.793 -41.752 1.00 48.12 703 THR A CA 1
ATOM 5617 C C . THR A 1 703 ? -41.330 10.723 -42.926 1.00 49.98 703 THR A C 1
ATOM 5618 O O . THR A 1 703 ? -40.176 11.036 -43.158 1.00 50.98 703 THR A O 1
ATOM 5622 N N . LEU A 1 704 ? -42.361 11.195 -43.639 1.00 51.99 704 LEU A N 1
ATOM 5623 C CA . LEU A 1 704 ? -42.169 11.965 -44.864 1.00 47.89 704 LEU A CA 1
ATOM 5624 C C . LEU A 1 704 ? -41.761 13.416 -44.656 1.00 49.83 704 LEU A C 1
ATOM 5625 O O . LEU A 1 704 ? -41.306 14.068 -45.602 1.00 54.83 704 LEU A O 1
ATOM 5630 N N . ILE A 1 705 ? -41.937 13.933 -43.446 1.00 46.52 705 ILE A N 1
ATOM 5631 C CA . ILE A 1 705 ? -41.781 15.364 -43.212 1.00 48.50 705 ILE A CA 1
ATOM 5632 C C . ILE A 1 705 ? -40.332 15.760 -43.337 1.00 43.27 705 ILE A C 1
ATOM 5633 O O . ILE A 1 705 ? -40.045 16.795 -43.898 1.00 49.86 705 ILE A O 1
ATOM 5638 N N . ASP A 1 706 ? -39.427 14.932 -42.830 1.00 44.64 706 ASP A N 1
ATOM 5639 C CA . ASP A 1 706 ? -37.982 15.271 -42.827 1.00 46.26 706 ASP A CA 1
ATOM 5640 C C . ASP A 1 706 ? -37.199 14.516 -43.890 1.00 44.34 706 ASP A C 1
ATOM 5641 O O . ASP A 1 706 ? -35.977 14.698 -44.027 1.00 44.32 706 ASP A O 1
ATOM 5646 N N . LEU A 1 707 ? -37.894 13.682 -44.655 1.00 43.24 707 LEU A N 1
ATOM 5647 C CA . LEU A 1 707 ? -37.224 12.754 -45.551 1.00 42.82 707 LEU A CA 1
ATOM 5648 C C . LEU A 1 707 ? -36.350 13.486 -46.538 1.00 45.05 707 LEU A C 1
ATOM 5649 O O . LEU A 1 707 ? -35.155 13.210 -46.634 1.00 47.05 707 LEU A O 1
ATOM 5654 N N . LYS A 1 708 ? -36.958 14.417 -47.269 1.00 44.67 708 LYS A N 1
ATOM 5655 C CA . LYS A 1 708 ? -36.270 15.168 -48.310 1.00 44.54 708 LYS A CA 1
ATOM 5656 C C . LYS A 1 708 ? -35.054 15.908 -47.780 1.00 42.13 708 LYS A C 1
ATOM 5657 O O . LYS A 1 708 ? -34.005 15.906 -48.421 1.00 48.75 708 LYS A O 1
ATOM 5663 N N . GLU A 1 709 ? -35.174 16.527 -46.620 1.00 39.12 709 GLU A N 1
ATOM 5664 C CA . GLU A 1 709 ? -34.009 17.143 -45.999 1.00 46.02 709 GLU A CA 1
ATOM 5665 C C . GLU A 1 709 ? -33.014 16.122 -45.428 1.00 47.24 709 GLU A C 1
ATOM 5666 O O . GLU A 1 709 ? -31.807 16.377 -45.378 1.00 48.80 709 GLU A O 1
ATOM 5672 N N . TYR A 1 710 ? -33.522 15.000 -44.953 1.00 43.06 710 TYR A N 1
ATOM 5673 C CA . TYR A 1 710 ? -32.654 13.979 -44.396 1.00 46.63 710 TYR A CA 1
ATOM 5674 C C . TYR A 1 710 ? -31.726 13.451 -45.462 1.00 49.07 710 TYR A C 1
ATOM 5675 O O . TYR A 1 710 ? -30.491 13.508 -45.332 1.00 52.72 710 TYR A O 1
ATOM 5684 N N . ILE A 1 711 ? -32.319 12.949 -46.536 1.00 49.49 711 ILE A N 1
ATOM 5685 C CA . ILE A 1 711 ? -31.536 12.455 -47.676 1.00 48.40 711 ILE A CA 1
ATOM 5686 C C . ILE A 1 711 ? -30.469 13.477 -48.079 1.00 49.57 711 ILE A C 1
ATOM 5687 O O . ILE A 1 711 ? -29.312 13.147 -48.234 1.00 55.39 711 ILE A O 1
ATOM 5692 N N . ALA A 1 712 ? -30.876 14.724 -48.235 1.00 48.75 712 ALA A N 1
ATOM 5693 C CA . ALA A 1 712 ? -29.944 15.776 -48.596 1.00 47.24 712 ALA A CA 1
ATOM 5694 C C . ALA A 1 712 ? -28.814 15.879 -47.576 1.00 44.92 712 ALA A C 1
ATOM 5695 O O . ALA A 1 712 ? -27.664 16.060 -47.939 1.00 55.35 712 ALA A O 1
ATOM 5697 N N . LYS A 1 713 ? -29.131 15.776 -46.301 1.00 44.09 713 LYS A N 1
ATOM 5698 C CA . LYS A 1 713 ? -28.132 16.034 -45.281 1.00 45.98 713 LYS A CA 1
ATOM 5699 C C . LYS A 1 713 ? -27.159 14.889 -45.214 1.00 47.21 713 LYS A C 1
ATOM 5700 O O . LYS A 1 713 ? -25.986 15.058 -44.896 1.00 44.14 713 LYS A O 1
ATOM 5706 N N . LYS A 1 714 ? -27.664 13.707 -45.521 1.00 51.81 714 LYS A N 1
ATOM 5707 C CA . LYS A 1 714 ? -26.822 12.533 -45.533 1.00 57.23 714 LYS A CA 1
ATOM 5708 C C . LYS A 1 714 ? -25.792 12.632 -46.678 1.00 59.83 714 LYS A C 1
ATOM 5709 O O . LYS A 1 714 ? -24.573 12.497 -46.451 1.00 61.14 714 LYS A O 1
ATOM 5715 N N . GLU A 1 715 ? -26.277 12.910 -47.889 1.00 55.13 715 GLU A N 1
ATOM 5716 C CA . GLU A 1 715 ? -25.398 13.045 -49.067 1.00 51.36 715 GLU A CA 1
ATOM 5717 C C . GLU A 1 715 ? -24.273 14.061 -48.835 1.00 47.23 715 GLU A C 1
ATOM 5718 O O . GLU A 1 715 ? -23.142 13.815 -49.182 1.00 44.70 715 GLU A O 1
ATOM 5724 N N . GLU A 1 716 ? -24.608 15.204 -48.256 1.00 46.99 716 GLU A N 1
ATOM 5725 C CA . GLU A 1 716 ? -23.622 16.187 -47.839 1.00 49.55 716 GLU A CA 1
ATOM 5726 C C . GLU A 1 716 ? -22.573 15.576 -46.907 1.00 58.26 716 GLU A C 1
ATOM 5727 O O . GLU A 1 716 ? -21.351 15.815 -47.052 1.00 51.46 716 GLU A O 1
ATOM 5733 N N . MET A 1 717 ? -23.068 14.822 -45.924 1.00 63.14 717 MET A N 1
ATOM 5734 C CA . MET A 1 717 ? -22.221 14.234 -44.895 1.00 61.71 717 MET A CA 1
ATOM 5735 C C . MET A 1 717 ? -21.312 13.211 -45.523 1.00 58.69 717 MET A C 1
ATOM 5736 O O . MET A 1 717 ? -20.123 13.169 -45.220 1.00 64.61 717 MET A O 1
ATOM 5741 N N . LEU A 1 718 ? -21.862 12.413 -46.430 1.00 54.77 718 LEU A N 1
ATOM 5742 C CA . LEU A 1 718 ? -21.058 11.438 -47.161 1.00 55.09 718 LEU A CA 1
ATOM 5743 C C . LEU A 1 718 ? -19.932 12.098 -47.954 1.00 58.60 718 LEU A C 1
ATOM 5744 O O . LEU A 1 718 ? -18.784 11.688 -47.877 1.00 66.22 718 LEU A O 1
ATOM 5749 N N . ALA A 1 719 ? -20.254 13.146 -48.689 1.00 62.14 719 ALA A N 1
ATOM 5750 C CA . ALA A 1 719 ? -19.237 13.857 -49.448 1.00 63.34 719 ALA A CA 1
ATOM 5751 C C . ALA A 1 719 ? -18.139 14.441 -48.550 1.00 54.52 719 ALA A C 1
ATOM 5752 O O . ALA A 1 719 ? -17.001 14.516 -48.974 1.00 51.96 719 ALA A O 1
ATOM 5754 N N . ASP A 1 720 ? -18.491 14.839 -47.325 1.00 53.96 720 ASP A N 1
ATOM 5755 C CA . ASP A 1 720 ? -17.533 15.433 -46.375 1.00 55.88 720 ASP A CA 1
ATOM 5756 C C . ASP A 1 720 ? -16.583 14.388 -45.824 1.00 59.55 720 ASP A C 1
ATOM 5757 O O . ASP A 1 720 ? -15.548 14.726 -45.244 1.00 55.69 720 ASP A O 1
ATOM 5762 N N . TYR A 1 721 ? -16.949 13.117 -46.006 1.00 60.73 721 TYR A N 1
ATOM 5763 C CA . TYR A 1 721 ? -16.103 12.006 -45.613 1.00 62.05 721 TYR A CA 1
ATOM 5764 C C . TYR A 1 721 ? -14.827 11.983 -46.453 1.00 66.09 721 TYR A C 1
ATOM 5765 O O . TYR A 1 721 ? -13.741 11.637 -45.943 1.00 69.35 721 TYR A O 1
ATOM 5774 N N . GLU A 1 722 ? -14.966 12.379 -47.721 1.00 62.71 722 GLU A N 1
ATOM 5775 C CA . GLU A 1 722 ? -13.904 12.261 -48.719 1.00 59.76 722 GLU A CA 1
ATOM 5776 C C . GLU A 1 722 ? -12.666 13.036 -48.367 1.00 58.33 722 GLU A C 1
ATOM 5777 O O . GLU A 1 722 ? -11.601 12.698 -48.861 1.00 62.07 722 GLU A O 1
ATOM 5783 N N . ASP A 1 723 ? -12.804 14.063 -47.529 1.00 59.00 723 ASP A N 1
ATOM 5784 C CA . ASP A 1 723 ? -11.653 14.721 -46.904 1.00 62.95 723 ASP A CA 1
ATOM 5785 C C . ASP A 1 723 ? -11.379 14.309 -45.470 1.00 62.52 723 ASP A C 1
ATOM 5786 O O . ASP A 1 723 ? -12.021 14.796 -44.529 1.00 62.62 723 ASP A O 1
ATOM 5791 N N . GLN A 1 724 ? -10.367 13.467 -45.309 1.00 67.36 724 GLN A N 1
ATOM 5792 C CA . GLN A 1 724 ? -10.109 12.807 -44.033 1.00 68.71 724 GLN A CA 1
ATOM 5793 C C . GLN A 1 724 ? -9.431 13.692 -43.006 1.00 63.91 724 GLN A C 1
ATOM 5794 O O . GLN A 1 724 ? -9.350 13.328 -41.851 1.00 66.03 724 GLN A O 1
ATOM 5800 N N . ASN A 1 725 ? -8.957 14.861 -43.411 1.00 67.35 725 ASN A N 1
ATOM 5801 C CA . ASN A 1 725 ? -8.389 15.807 -42.448 1.00 64.88 725 ASN A CA 1
ATOM 5802 C C . ASN A 1 725 ? -9.477 16.632 -41.793 1.00 67.54 725 ASN A C 1
ATOM 5803 O O . ASN A 1 725 ? -9.433 16.881 -40.591 1.00 66.36 725 ASN A O 1
ATOM 5808 N N . VAL A 1 726 ? -10.469 17.029 -42.588 1.00 74.04 726 VAL A N 1
ATOM 5809 C CA . VAL A 1 726 ? -11.604 17.805 -42.093 1.00 70.28 726 VAL A CA 1
ATOM 5810 C C . VAL A 1 726 ? -12.527 16.917 -41.277 1.00 64.94 726 VAL A C 1
ATOM 5811 O O . VAL A 1 726 ? -12.961 17.292 -40.187 1.00 61.85 726 VAL A O 1
ATOM 5815 N N . TRP A 1 727 ? -12.822 15.740 -41.812 1.00 61.25 727 TRP A N 1
ATOM 5816 C CA . TRP A 1 727 ? -13.632 14.755 -41.089 1.00 63.95 727 TRP A CA 1
ATOM 5817 C C . TRP A 1 727 ? -13.121 14.483 -39.658 1.00 62.49 727 TRP A C 1
ATOM 5818 O O . TRP A 1 727 ? -13.807 14.767 -38.670 1.00 65.23 727 TRP A O 1
ATOM 5829 N N . ASN A 1 728 ? -11.905 13.960 -39.553 1.00 58.83 728 ASN A N 1
ATOM 5830 C CA . ASN A 1 728 ? -11.363 13.554 -38.268 1.00 57.33 728 ASN A CA 1
ATOM 5831 C C . ASN A 1 728 ? -11.037 14.737 -37.368 1.00 58.02 728 ASN A C 1
ATOM 5832 O O . ASN A 1 728 ? -10.785 14.586 -36.171 1.00 57.02 728 ASN A O 1
ATOM 5837 N N . LYS A 1 729 ? -11.067 15.928 -37.934 1.00 61.58 729 LYS A N 1
ATOM 5838 C CA . LYS A 1 729 ? -11.049 17.142 -37.118 1.00 66.35 729 LYS A CA 1
ATOM 5839 C C . LYS A 1 729 ? -12.299 17.256 -36.244 1.00 62.06 729 LYS A C 1
ATOM 5840 O O . LYS A 1 729 ? -12.216 17.674 -35.085 1.00 54.42 729 LYS A O 1
ATOM 5846 N N . LYS A 1 730 ? -13.446 16.887 -36.823 1.00 61.68 730 LYS A N 1
ATOM 5847 C CA . LYS A 1 730 ? -14.740 16.909 -36.127 1.00 61.44 730 LYS A CA 1
ATOM 5848 C C . LYS A 1 730 ? -14.828 15.732 -35.167 1.00 55.65 730 LYS A C 1
ATOM 5849 O O . LYS A 1 730 ? -15.395 15.829 -34.089 1.00 49.93 730 LYS A O 1
ATOM 5855 N N . VAL A 1 731 ? -14.256 14.613 -35.576 1.00 54.89 731 VAL A N 1
ATOM 5856 C CA . VAL A 1 731 ? -14.160 13.468 -34.696 1.00 56.22 731 VAL A CA 1
ATOM 5857 C C . VAL A 1 731 ? -13.404 13.774 -33.438 1.00 51.23 731 VAL A C 1
ATOM 5858 O O . VAL A 1 731 ? -13.786 13.314 -32.396 1.00 57.52 731 VAL A O 1
ATOM 5862 N N . ILE A 1 732 ? -12.338 14.547 -33.535 1.00 56.13 732 ILE A N 1
ATOM 5863 C CA . ILE A 1 732 ? -11.604 14.949 -32.350 1.00 54.83 732 ILE A CA 1
ATOM 5864 C C . ILE A 1 732 ? -12.446 15.900 -31.546 1.00 54.55 732 ILE A C 1
ATOM 5865 O O . ILE A 1 732 ? -12.373 15.901 -30.314 1.00 57.95 732 ILE A O 1
ATOM 5870 N N . GLN A 1 733 ? -13.241 16.717 -32.229 1.00 49.76 733 GLN A N 1
ATOM 5871 C CA . GLN A 1 733 ? -14.143 17.619 -31.522 1.00 52.99 733 GLN A CA 1
ATOM 5872 C C . GLN A 1 733 ? -15.151 16.862 -30.656 1.00 57.36 733 GLN A C 1
ATOM 5873 O O . GLN A 1 733 ? -15.407 17.279 -29.510 1.00 60.75 733 GLN A O 1
ATOM 5879 N N . ASN A 1 734 ? -15.688 15.751 -31.194 1.00 53.69 734 ASN A N 1
ATOM 5880 C CA . ASN A 1 734 ? -16.671 14.915 -30.497 1.00 53.24 734 ASN A CA 1
ATOM 5881 C C . ASN A 1 734 ? -16.038 14.201 -29.299 1.00 53.48 734 ASN A C 1
ATOM 5882 O O . ASN A 1 734 ? -16.451 14.392 -28.164 1.00 54.30 734 ASN A O 1
ATOM 5887 N N . ILE A 1 735 ? -14.998 13.415 -29.546 1.00 52.58 735 ILE A N 1
ATOM 5888 C CA . ILE A 1 735 ? -14.335 12.659 -28.485 1.00 52.32 735 ILE A CA 1
ATOM 5889 C C . ILE A 1 735 ? -13.752 13.524 -27.366 1.00 55.53 735 ILE A C 1
ATOM 5890 O O . ILE A 1 735 ? -13.651 13.077 -26.225 1.00 59.23 735 ILE A O 1
ATOM 5895 N N . ALA A 1 736 ? -13.378 14.758 -27.680 1.00 57.91 736 ALA A N 1
ATOM 5896 C CA . ALA A 1 736 ? -12.798 15.656 -26.683 1.00 57.55 736 ALA A CA 1
ATOM 5897 C C . ALA A 1 736 ? -13.837 16.163 -25.714 1.00 59.21 736 ALA A C 1
ATOM 5898 O O . ALA A 1 736 ? -13.492 16.689 -24.645 1.00 54.93 736 ALA A O 1
ATOM 5900 N N . LYS A 1 737 ? -15.109 16.046 -26.112 1.00 62.65 737 LYS A N 1
ATOM 5901 C CA . LYS A 1 737 ? -16.225 16.516 -25.297 1.00 62.41 737 LYS A CA 1
ATOM 5902 C C . LYS A 1 737 ? -17.101 15.402 -24.723 1.00 58.67 737 LYS A C 1
ATOM 5903 O O . LYS A 1 737 ? -18.045 15.679 -23.981 1.00 59.16 737 LYS A O 1
ATOM 5909 N N . ALA A 1 738 ? -16.771 14.151 -25.045 1.00 61.75 738 ALA A N 1
ATOM 5910 C CA . ALA A 1 738 ? -17.565 12.981 -24.611 1.00 58.96 738 ALA A CA 1
ATOM 5911 C C . ALA A 1 738 ? -17.436 12.715 -23.110 1.00 58.39 738 ALA A C 1
ATOM 5912 O O . ALA A 1 738 ? -18.276 12.006 -22.561 1.00 58.57 738 ALA A O 1
ATOM 5914 N N . GLY A 1 739 ? -16.420 13.307 -22.452 1.00 53.85 739 GLY A N 1
ATOM 5915 C CA . GLY A 1 739 ? -16.223 13.175 -21.009 1.00 49.21 739 GLY A CA 1
ATOM 5916 C C . GLY A 1 739 ? -17.419 13.569 -20.179 1.00 52.97 739 GLY A C 1
ATOM 5917 O O . GLY A 1 739 ? -17.587 13.122 -19.029 1.00 56.85 739 GLY A O 1
ATOM 5918 N N . PHE A 1 740 ? -18.267 14.405 -20.766 1.00 58.29 740 PHE A N 1
ATOM 5919 C CA . PHE A 1 740 ? -19.477 14.884 -20.106 1.00 60.13 740 PHE A CA 1
ATOM 5920 C C . PHE A 1 740 ? -20.474 13.759 -19.801 1.00 57.22 740 PHE A C 1
ATOM 5921 O O . PHE A 1 740 ? -21.243 13.863 -18.868 1.00 60.38 740 PHE A O 1
ATOM 5929 N N . PHE A 1 741 ? -20.456 12.690 -20.593 1.00 57.84 741 PHE A N 1
ATOM 5930 C CA . PHE A 1 741 ? -21.446 11.626 -20.475 1.00 54.76 741 PHE A CA 1
ATOM 5931 C C . PHE A 1 741 ? -20.920 10.409 -19.718 1.00 54.54 741 PHE A C 1
ATOM 5932 O O . PHE A 1 741 ? -21.473 9.330 -19.827 1.00 54.73 741 PHE A O 1
ATOM 5940 N N . SER A 1 742 ? -19.870 10.581 -18.928 1.00 57.23 742 SER A N 1
ATOM 5941 C CA . SER A 1 742 ? -19.412 9.498 -18.071 1.00 57.58 742 SER A CA 1
ATOM 5942 C C . SER A 1 742 ? -20.478 9.176 -17.063 1.00 54.11 742 SER A C 1
ATOM 5943 O O . SER A 1 742 ? -21.023 10.048 -16.406 1.00 53.18 742 SER A O 1
ATOM 5946 N N . SER A 1 743 ? -20.756 7.901 -16.903 1.00 55.62 743 SER A N 1
ATOM 5947 C CA . SER A 1 743 ? -21.702 7.508 -15.871 1.00 54.26 743 SER A CA 1
ATOM 5948 C C . SER A 1 743 ? -21.149 7.751 -14.472 1.00 48.55 743 SER A C 1
ATOM 5949 O O . SER A 1 743 ? -21.893 7.749 -13.511 1.00 50.73 743 SER A O 1
ATOM 5952 N N . ASP A 1 744 ? -19.850 7.972 -14.349 1.00 50.33 744 ASP A N 1
ATOM 5953 C CA . ASP A 1 744 ? -19.267 8.270 -13.034 1.00 54.03 744 ASP A CA 1
ATOM 5954 C C . ASP A 1 744 ? -19.617 9.678 -12.577 1.00 51.30 744 ASP A C 1
ATOM 5955 O O . ASP A 1 744 ? -19.869 9.930 -11.398 1.00 45.52 744 ASP A O 1
ATOM 5960 N N . ARG A 1 745 ? -19.673 10.595 -13.523 1.00 51.95 745 ARG A N 1
ATOM 5961 C CA . ARG A 1 745 ? -20.144 11.936 -13.213 1.00 55.56 745 ARG A CA 1
ATOM 5962 C C . ARG A 1 745 ? -21.617 11.913 -12.784 1.00 49.98 745 ARG A C 1
ATOM 5963 O O . ARG A 1 745 ? -21.982 12.494 -11.773 1.00 49.89 745 ARG A O 1
ATOM 5971 N N . THR A 1 746 ? -22.442 11.205 -13.549 1.00 50.60 746 THR A N 1
ATOM 5972 C CA . THR A 1 746 ? -23.871 11.062 -13.285 1.00 46.19 746 THR A CA 1
ATOM 5973 C C . THR A 1 746 ? -24.181 10.475 -11.905 1.00 45.67 746 THR A C 1
ATOM 5974 O O . THR A 1 746 ? -25.008 10.986 -11.152 1.00 45.81 746 THR A O 1
ATOM 5978 N N . ILE A 1 747 ? -23.516 9.388 -11.557 1.00 46.79 747 ILE A N 1
ATOM 5979 C CA . ILE A 1 747 ? -23.669 8.845 -10.224 1.00 44.16 747 ILE A CA 1
ATOM 5980 C C . ILE A 1 747 ? -23.154 9.784 -9.142 1.00 45.17 747 ILE A C 1
ATOM 5981 O O . ILE A 1 747 ? -23.791 9.925 -8.116 1.00 50.20 747 ILE A O 1
ATOM 5986 N N . GLN A 1 748 ? -22.018 10.432 -9.346 1.00 48.80 748 GLN A N 1
ATOM 5987 C CA . GLN A 1 748 ? -21.523 11.358 -8.320 1.00 56.76 748 GLN A CA 1
ATOM 5988 C C . GLN A 1 748 ? -22.611 12.348 -8.020 1.00 55.02 748 GLN A C 1
ATOM 5989 O O . GLN A 1 748 ? -22.805 12.710 -6.859 1.00 61.63 748 GLN A O 1
ATOM 5995 N N . GLN A 1 749 ? -23.324 12.785 -9.059 1.00 52.21 749 GLN A N 1
ATOM 5996 C CA . GLN A 1 749 ? -24.403 13.758 -8.870 1.00 53.90 749 GLN A CA 1
ATOM 5997 C C . GLN A 1 749 ? -25.600 13.174 -8.149 1.00 52.58 749 GLN A C 1
ATOM 5998 O O . GLN A 1 749 ? -26.094 13.788 -7.211 1.00 57.52 749 GLN A O 1
ATOM 6004 N N . TYR A 1 750 ? -26.059 11.994 -8.571 1.00 50.20 750 TYR A N 1
ATOM 6005 C CA . TYR A 1 750 ? -27.087 11.275 -7.815 1.00 49.18 750 TYR A CA 1
ATOM 6006 C C . TYR A 1 750 ? -26.717 11.222 -6.340 1.00 46.57 750 TYR A C 1
ATOM 6007 O O . TYR A 1 750 ? -27.567 11.453 -5.490 1.00 51.39 750 TYR A O 1
ATOM 6016 N N . ASP A 1 751 ? -25.452 10.925 -6.031 1.00 47.57 751 ASP A N 1
ATOM 6017 C CA . ASP A 1 751 ? -25.047 10.661 -4.645 1.00 45.65 751 ASP A CA 1
ATOM 6018 C C . ASP A 1 751 ? -24.948 11.939 -3.877 1.00 44.91 751 ASP A C 1
ATOM 6019 O O . ASP A 1 751 ? -25.326 11.977 -2.716 1.00 47.73 751 ASP A O 1
ATOM 6024 N N . LYS A 1 752 ? -24.475 12.985 -4.535 1.00 48.05 752 LYS A N 1
ATOM 6025 C CA . LYS A 1 752 ? -24.304 14.282 -3.895 1.00 59.04 752 LYS A CA 1
ATOM 6026 C C . LYS A 1 752 ? -25.641 14.936 -3.586 1.00 60.78 752 LYS A C 1
ATOM 6027 O O . LYS A 1 752 ? -25.805 15.552 -2.526 1.00 61.19 752 LYS A O 1
ATOM 6033 N N . ASP A 1 753 ? -26.581 14.833 -4.524 1.00 61.85 753 ASP A N 1
ATOM 6034 C CA . ASP A 1 753 ? -27.842 15.573 -4.427 1.00 58.70 753 ASP A CA 1
ATOM 6035 C C . ASP A 1 753 ? -28.909 14.719 -3.758 1.00 52.57 753 ASP A C 1
ATOM 6036 O O . ASP A 1 753 ? -29.726 15.242 -3.012 1.00 54.01 753 ASP A O 1
ATOM 6041 N N . ILE A 1 754 ? -28.905 13.409 -3.985 1.00 47.36 754 ILE A N 1
ATOM 6042 C CA . ILE A 1 754 ? -30.049 12.588 -3.576 1.00 44.44 754 ILE A CA 1
ATOM 6043 C C . ILE A 1 754 ? -29.683 11.599 -2.477 1.00 41.90 754 ILE A C 1
ATOM 6044 O O . ILE A 1 754 ? -30.271 11.604 -1.397 1.00 41.20 754 ILE A O 1
ATOM 6049 N N . TRP A 1 755 ? -28.730 10.733 -2.754 1.00 39.42 755 TRP A N 1
ATOM 6050 C CA . TRP A 1 755 ? -28.512 9.593 -1.888 1.00 41.74 755 TRP A CA 1
ATOM 6051 C C . TRP A 1 755 ? -27.767 9.923 -0.637 1.00 41.45 755 TRP A C 1
ATOM 6052 O O . TRP A 1 755 ? -28.139 9.434 0.420 1.00 39.74 755 TRP A O 1
ATOM 6063 N N . HIS A 1 756 ? -26.707 10.733 -0.760 1.00 47.82 756 HIS A N 1
ATOM 6064 C CA . HIS A 1 756 ? -25.807 11.049 0.368 1.00 47.72 756 HIS A CA 1
ATOM 6065 C C . HIS A 1 756 ? -25.231 9.786 1.023 1.00 49.58 756 HIS A C 1
ATOM 6066 O O . HIS A 1 756 ? -25.179 9.671 2.253 1.00 49.37 756 HIS A O 1
ATOM 6073 N N . SER A 1 757 ? -24.827 8.827 0.196 1.00 49.05 757 SER A N 1
ATOM 6074 C CA . SER A 1 757 ? -24.384 7.557 0.709 1.00 53.15 757 SER A CA 1
ATOM 6075 C C . SER A 1 757 ? -22.969 7.730 1.274 1.00 52.99 757 SER A C 1
ATOM 6076 O O . SER A 1 757 ? -22.702 7.384 2.416 1.00 47.99 757 SER A O 1
ATOM 6079 N N . LEU A 1 758 ? -22.081 8.304 0.480 1.00 56.83 758 LEU A N 1
ATOM 6080 C CA . LEU A 1 758 ? -20.683 8.502 0.900 1.00 65.70 758 LEU A CA 1
ATOM 6081 C C . LEU A 1 758 ? -20.493 9.452 2.097 1.00 61.25 758 LEU A C 1
ATOM 6082 O O . LEU A 1 758 ? -20.859 10.627 2.023 1.00 58.95 758 LEU A O 1
#

Radius of gyration: 26.09 Å; Cα contacts (8 Å, |Δi|>4): 1427; chains: 1; bounding box: 64×54×78 Å

Sequence (753 aa):
KQFSKYVQEKTGQNLEQLSNEAIYVQLLHFVKEAAKDMPKNTSKRKVYYISAEFLIGKLLSNNLINLGLYKTVKDELAAAGKSISQVEDVELEPSLGNGGLGRLASCFIDSMATLGINGEGVGLNYHCGLFKQVFRDNQQEAEPNYWIEDDSWLVPTAISYDVPFRDFTLKSKLDRIDILGYHKDSKNYLNLFDIDGLDYGLIKDGITFDKTEIKKNLTLFLYPDDSDKNGELLRIYQQYFMVSNAAQLLIDEALERGSNLHDLADYAYVQINDTHPSMVIPELIRLLNEKHGLDFYEAVDIVKNMIGYTNHTILAEALEKWPLEYLNEVVPHLVTIIEHLDRIVRSQYKDDAVQIIDRDDRVHMAHMDIHFSTSVNGVAALHTDILKNSELKPFYDIYPEKFNNKTNGITFRRWLEFANQDLAAYIKELIGEGYLEDATELEKLLAFADDKTVHEQLAKIKFNNKLALKRYLKENKGINLDENSIIDTQIKRFHEYKRQQMNALYVIYKYLEIKKGNLPKRKITVIFGGKAAPAYTIAQDIIHLILCLSELINNDPDVSPYLNVFLVENYNVTVAEKLIPATDISEQISLASKEASGTGNMKFMLNGALTLGTMDGANVEIAELVGSDNIYIFGKDSDTIIDLYDKGTYVSKDYYTNNAVIKEAVDFIVSKDVLALGKKERLERLYHELINKDWFMTLIDLKEYIAKKEEMLADYEDQNVWNKKVIQNIAKAGFFSSDRTIQQYDKDIWHSL

InterPro domains:
  IPR000811 Glycosyl transferase, family 35 [PF00343] (84-756)
  IPR000811 Glycosyl transferase, family 35 [PIRSF000460] (12-756)
  IPR000811 Glycosyl transferase, family 35 [PTHR11468] (9-756)
  IPR011833 Glycogen/starch/alpha-glucan phosphorylase [TIGR02093] (5-756)
  IPR035090 Phosphorylase pyridoxal-phosphate attachment site [PS00102] (600-612)

CATH classification: 3.40.50.2000 (+1 more: 3.40.50.2000)

Secondary structure (DSSP, 8-state):
-HHHHHHHHHHSS-GGGS-HHHHHHHHHHHHHHHHHTPPBP--SSEEEEE-S-------HHHHHHHHT-HHHHHHHHHHTT--HHHHHTTSPP-----SHHHHHHHHHHHHHHHTT--EEEEEE--SS-S-EEEESSSSEEEE------SSSS-EE-----EEEETTEEEEPEEEEEEEPPTT-SSBEEEEEEE-S---GGGG-STT---TT-HHHHTTT-SS---SSHHHHHHHHHHHHHHHHHHHHHHHHHHHHTT--GGGGGGTEEEEESSSTTTTHHHHHHHIIIIIS---HHHHHHHHTTSEEEE---SSGGGS-EEEHHHHHHH-HHHHHHHHHHHHHHHHH---GGG-SB-TTSEEEHHHHHHHT-SEEEESSHHHHHHIIIIITHHHHTT-GGGEEE----B-HIIIIIITTHHHHHHHHHHH-SGGGT-GGGGGGGGGGTT-HHHHHHHHHHHHHHHHHHHHHHHHHH-----SSSEEEEEE----TTT-HHHHHHHHHHHHHHHHTT---SS-EEEEEE----TT-HHHHHHHHHHHHHHHHHHT-TTTTTTEEEEEETT--HHHHHHHGG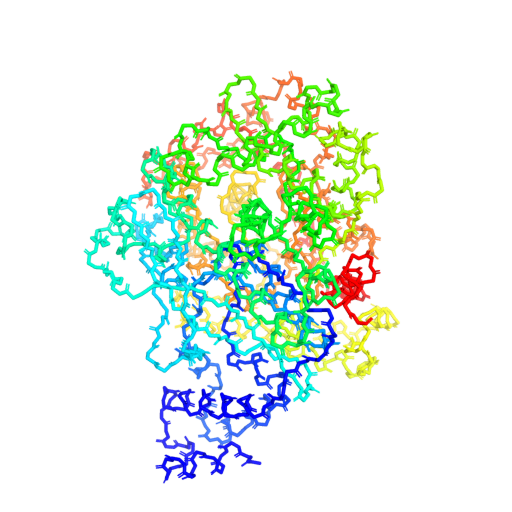G-SEEEE---TTS-S--HHHHHHHHTT-EEEEESSTHHHHHHHHS-GGGSEEES--HHHHHHHHHHT---HHHHHHH-HHHHHHHHHTTSHHHHHHS-HHHHHHHHHHHHHT-TT-TTTTHHHHHHHHHHHHHHHT-HHHHHHHHHHHHTTGGGGBHHHHHHHHIIIII---

Foldseek 3Di:
DVLQVQCCVVPVDGLLPDDLLVSLLSLLCVLLVLQVPFAAQPQQAEEEEEDQAAQQWQCSQLSCQQQVNNVVVCVRQVVSVHHVVSSSVNAQTQQRHAAPLNQLVNQQLLLCQQVSFNYEYFYARAQFHQFFWDDDLLFTATAGRGGDDPRDQWAFDPDWDWDDKDVDIAIKGWTWGWRHHRNDRHTYIHIHIDHPQADPVQCPPGNDGDLQPCNRCLRHYRQPDDPDLSSVLSLVVRLSVRLLVSLVVQVVVSVVVVDDVLVSLSRYAYEYSALSNLLNLLSQLCCCCPVVPDDSVSSLVSSLERYHHEHADQALVPADKAALVSCCNIHVVSSVSVVVLQVVDVVPDVPQVLGQAHPRRIGRSVSSRLVRYQAYEYADDVSLVSCCPPRVVVSCVVPVRRYYYFHAFGACSLLPVPLQVVVVVVLCVQQHDCCVVFVLSLLVLLVCLQPPVVLVSLVVSLLVLLVVLQVVCVVPQVDHDDSQFAEAEEERAFDLQQQPVLVVLLLLLQVVCLVVVNAAPGAYEYEYEHYYDPVPQLSRLSSSLLSLSQVVQCPDPSRNRHYHYYYGGRDGDVSLSSRQLNHAEYERAGFAQGEAACCSVLSNLQNLYAYAYECHHNVVVLCVQFPVLLHQYFDDHNVVVVVCVVVVPDALLCLCVVDPSNVSSLVVLQDPSSCVSHPPVSSVVSSCCSNGPSPSCSSRGSVVSSVSVSVVSVCVVDSSSSVSSSSRSNSRSSVRHSSVSSVVCCVSPSVSD

Nearest PDB structures (foldseek):
  4l22-assembly1_A  TM=1.001E+00  e=0.000E+00  Streptococcus mutans UA159
  2asv-assembly1_B  TM=9.312E-01  e=1.420E-64  Escherichia coli
  1e4o-assembly1_A  TM=9.262E-01  e=2.555E-64  Escherichia coli
  2iei-assembly1_A  TM=9.065E-01  e=4.817E-62  Oryctolagus cuniculus
  2iei-assembly1_B  TM=9.045E-01  e=9.104E-62  Oryctolagus cuniculus

Organism: Streptococcus mutans serotype c (strain ATCC 700610 / UA159) (NCBI:txid210007)

B-factor: mean 53.74, std 9.73, range [23.29, 97.94]

Solvent-accessible surface area: 27734 Å² total; per-residue (Å²): 174,114,2,30,137,27,0,72,145,113,52,50,70,68,8,98,98,19,60,38,106,37,0,19,50,24,0,0,56,18,2,48,81,39,1,164,129,37,83,63,17,128,27,122,66,11,0,1,0,0,0,7,6,2,24,5,0,37,10,1,9,6,7,0,21,5,34,27,39,8,147,52,1,81,88,19,0,68,91,11,66,42,50,17,48,90,0,19,52,43,7,87,24,2,9,1,7,44,31,48,28,0,9,4,0,4,1,0,4,13,0,0,0,22,48,16,0,9,1,1,1,0,0,4,3,4,27,0,1,34,2,85,2,26,43,116,92,24,32,10,69,16,48,16,27,106,12,55,100,159,64,12,16,20,48,104,44,109,56,57,24,65,0,32,12,153,90,44,76,12,135,4,66,2,9,37,1,13,11,8,3,40,115,69,124,22,5,1,39,0,0,0,0,2,10,106,62,35,56,100,43,24,7,160,122,17,44,85,14,68,27,72,63,17,118,87,1,0,0,0,5,2,53,5,72,66,96,67,80,68,0,50,21,1,45,0,15,10,13,0,0,1,0,0,0,0,0,32,1,1,5,59,24,0,72,145,88,62,6,78,15,112,43,0,29,63,19,1,6,0,0,0,0,17,8,31,0,0,0,0,0,0,0,0,1,13,7,0,44,102,134,67,67,14,91,30,128,60,0,10,82,11,0,80,85,0,0,0,0,0,1,38,35,29,98,26,136,70,6,36,57,16,44,20,112,39,0,59,64,1,0,35,59,0,1,86,12,0,65,36,0,16,130,43,5,101,81,115,43,170,65,112,54,0,9,0,15,38,223,90,79,92,0,22,0,0,20,0,0,0,6,9,2,53,4,0,0,0,4,3,52,107,6,4,66,64,0,46,99,64,52,1,84,39,4,63,86,56,23,68,131,22,13,32,49,3,12,9,0,0,0,9,8,8,2,1,11,21,16,2,57,58,4,3,57,23,3,68,136,44,22,32,126,21,4,46,142,54,12,72,42,0,83,102,10,57,92,56,13,110,53,149,96,8,5,131,53,17,32,110,18,24,74,47,16,6,54,32,0,58,158,24,1,148,113,63,44,78,21,115,0,44,34,97,4,3,0,0,0,1,14,35,124,4,40,11,29,13,0,1,2,0,0,0,1,0,0,0,42,12,6,34,33,7,103,126,48,91,85,22,165,95,35,2,0,0,0,0,1,1,27,3,55,69,81,49,57,31,0,20,0,2,0,0,1,0,18,1,2,16,74,26,0,45,111,20,109,97,0,28,70,66,0,12,0,23,11,0,59,19,43,32,5,12,1,3,11,51,0,2,3,0,0,3,0,0,0,7,1,3,0,0,21,54,36,18,13,18,16,17,7,1,17,0,0,0,1,7,0,0,0,0,0,3,72,20,8,0,2,31,25,0,18,138,47,11,28,98,111,20,7,6,42,3,20,71,91,35,110,65,0,89,66,35,56,111,124,62,94,36,78,3,108,76,68,15,69,118,34,76,36,1,77,83,0,0,46,19,0,34,31,183,70,0,58,86,53,8,79,126,121,43,1,59,82,1,34,84,28,4,15,105,119,0,134,36,2,0,1,12,1,0,104,80,0,6,60,50,0,51,86,0,14,58,50,21,63,67,58,58,67,7,7,69,20,5,6,40,0,5,1,40,1,3,74,1,4,0,17,40,0,0,91,66,1,11,159,80,10,0,102,9,130